Protein AF-A0A931U7H6-F1 (afdb_monomer_lite)

pLDDT: mean 91.8, std 9.64, range [33.53, 98.88]

Secondary structure (DSSP, 8-state):
-HHHHHHHHHHHHHHSSSS-----------EEEEEEEEE----TT--TT--TTHHHHHHHHHHHHHT--EEEEEEHHHHS-HHHHHHHHHHHHH-TTEEEEEE----HHHHHHTT-PPPP-S-TT-HHHHSGGGS-HHHHHHHHHHHHHHHHHHHSS--SEEE-S---HHHHHHHHHHH---EEEEE--BSSGGGEEEESS-SS--BPBBSS-TTSBPSSTTTB-SSEEEEESPB-TTT-SSSSGGGGSBSSHHHHHHTT--HHHHHHHHHHHHS-SS-S-EEEEE---TTS-HHHHHHHHHHHHHHHHHHTTTTTEEE--HHHHHHHHHHH-SSSPPPEEEEEE-TTSSS-SEEEEEE-SSEEEEEEEETTEEEEEEEEE--TT---TTSSS---SSSEEEEPPEEEETTTSTT--EEESS-TTT-EEEEETTEEEEEETTEEEEE-SSEEEEESSPPP----SSEEEEE-SSEEEEEE----TT---HHHHHHHHHHHHHHHHHHHHHTGGGHHHHHHHHHHHHHHTHHHHTTTEEETTEEEE-GGGGTHHHHHHHHHHHHHH-TT--B-TTSTT-B--S---HHHHHHHHHHHHH---HHHIIIIIHHHHHHHHHHHHHHHHHHHTT--HHHHHHHHHHHHH---THHHHHHHTT--SS--TTTTS---GGGGGGSHHHHHHHHHHHHHHHHHHTS-S---HHHHHHHHHHHHHHHHH-HHHHHHHHHHHHHTT-HHHHHHHHHHHHHHHGGG--SS--SEEE-TTHHHHHHHH-TTTT--HHHHHHHHHHHHTT-HHHHHHHHHHHHHHHHHHHHGGGHHHHHHHHH-----HHHHHHHHHHHHHHHHHHHEEESS-THHHHHHHHHHHHHHHHHHHHHHHHHHTT---HHHHHHHHHHHHHHH-HHHHHHHHHHSSSS-SEEE-HHHHHHHHHHHTSPP-EEE-----TTS---PPSSEEGGGTS---HHHHHH-PPBSS--HHHHHHHT---HHHHHHHHHHHH---HHHHHHHHHHTTEEEEEE-SS---SS-GGGGTEEEEEE-SS-EEEEE---

Structure (mmCIF, N/CA/C/O backbone):
data_AF-A0A931U7H6-F1
#
_entry.id   AF-A0A931U7H6-F1
#
loop_
_atom_site.group_PDB
_atom_site.id
_atom_site.type_symbol
_atom_site.label_atom_id
_atom_site.label_alt_id
_atom_site.label_comp_id
_atom_site.label_asym_id
_atom_site.label_entity_id
_atom_site.label_seq_id
_atom_site.pdbx_PDB_ins_code
_atom_site.Cartn_x
_atom_site.Cartn_y
_atom_site.Cartn_z
_atom_site.occupancy
_atom_site.B_iso_or_equiv
_atom_site.auth_seq_id
_atom_site.auth_comp_id
_atom_site.auth_asym_id
_atom_site.auth_atom_id
_atom_site.pdbx_PDB_model_num
ATOM 1 N N . MET A 1 1 ? -3.897 58.104 -13.634 1.00 51.47 1 MET A N 1
ATOM 2 C CA . MET A 1 1 ? -2.790 57.119 -13.614 1.00 51.47 1 MET A CA 1
ATOM 3 C C . MET A 1 1 ? -3.254 55.700 -13.959 1.00 51.47 1 MET A C 1
ATOM 5 O O . MET A 1 1 ? -2.719 55.130 -14.896 1.00 51.47 1 MET A O 1
ATOM 9 N N . PHE A 1 2 ? -4.307 55.169 -13.324 1.00 49.12 2 PHE A N 1
ATOM 10 C CA . PHE A 1 2 ? -4.796 53.790 -13.536 1.00 49.12 2 PHE A CA 1
ATOM 11 C C . PHE A 1 2 ? -5.272 53.466 -14.975 1.00 49.12 2 PHE A C 1
ATOM 13 O O . PHE A 1 2 ? -4.928 52.425 -15.520 1.00 49.12 2 PHE A O 1
ATOM 20 N N . LYS A 1 3 ? -5.966 54.396 -15.657 1.00 52.84 3 LYS A N 1
ATOM 21 C CA . LYS A 1 3 ? -6.370 54.228 -17.075 1.00 52.84 3 LYS A CA 1
ATOM 22 C C . LYS A 1 3 ? -5.196 54.207 -18.067 1.00 52.84 3 LYS A C 1
ATOM 24 O O . LYS A 1 3 ? -5.292 53.548 -19.093 1.00 52.84 3 LYS A O 1
ATOM 29 N N . ARG A 1 4 ? -4.086 54.897 -17.766 1.00 54.97 4 ARG A N 1
ATOM 30 C CA . ARG A 1 4 ? -2.872 54.866 -18.607 1.00 54.97 4 ARG A CA 1
ATOM 31 C C . ARG A 1 4 ? -2.062 53.585 -18.386 1.00 54.97 4 ARG A C 1
ATOM 33 O O . ARG A 1 4 ? -1.479 53.093 -19.338 1.00 54.97 4 ARG A O 1
ATOM 40 N N . LEU A 1 5 ? -2.105 53.012 -17.179 1.00 55.28 5 LEU A N 1
ATOM 41 C CA . LEU A 1 5 ? -1.492 51.716 -16.876 1.00 55.28 5 LEU A CA 1
ATOM 42 C C . LEU A 1 5 ? -2.218 50.562 -17.593 1.00 55.28 5 LEU A C 1
ATOM 44 O O . LEU A 1 5 ? -1.568 49.689 -18.152 1.00 55.28 5 LEU A O 1
ATOM 48 N N . LEU A 1 6 ? -3.555 50.604 -17.649 1.00 59.72 6 LEU A N 1
ATOM 49 C CA . LEU A 1 6 ? -4.374 49.611 -18.359 1.00 59.72 6 LEU A CA 1
ATOM 50 C C . LEU A 1 6 ? -4.209 49.673 -19.883 1.00 59.72 6 LEU A C 1
ATOM 52 O O . LEU A 1 6 ? -4.122 48.627 -20.510 1.00 59.72 6 LEU A O 1
ATOM 56 N N . LEU A 1 7 ? -4.099 50.868 -20.477 1.00 57.50 7 LEU A N 1
ATOM 57 C CA . LEU A 1 7 ? -3.801 50.999 -21.910 1.00 57.50 7 LEU A CA 1
ATOM 58 C C . LEU A 1 7 ? -2.369 50.569 -22.256 1.00 57.50 7 LEU A C 1
ATOM 60 O O . LEU A 1 7 ? -2.170 49.989 -23.315 1.00 57.50 7 LEU A O 1
ATOM 64 N N . PHE A 1 8 ? -1.394 50.799 -21.370 1.00 61.59 8 PHE A N 1
ATOM 65 C CA . PHE A 1 8 ? -0.010 50.353 -21.569 1.00 61.59 8 PHE A CA 1
ATOM 66 C C . PHE A 1 8 ? 0.125 48.828 -21.420 1.00 61.59 8 PHE A C 1
ATOM 68 O O . PHE A 1 8 ? 0.807 48.196 -22.218 1.00 61.59 8 PHE A O 1
ATOM 75 N N . LEU A 1 9 ? -0.599 48.217 -20.474 1.00 56.25 9 LEU A N 1
ATOM 76 C CA . LEU A 1 9 ? -0.708 46.758 -20.342 1.00 56.25 9 LEU A CA 1
ATOM 77 C C . LEU A 1 9 ? -1.460 46.125 -21.516 1.00 56.25 9 LEU A C 1
ATOM 79 O O . LEU A 1 9 ? -1.026 45.092 -22.006 1.00 56.25 9 LEU A O 1
ATOM 83 N N . PHE A 1 10 ? -2.531 46.751 -22.014 1.00 65.19 10 PHE A N 1
ATOM 84 C CA . PHE A 1 10 ? -3.260 46.271 -23.193 1.00 65.19 10 PHE A CA 1
ATOM 85 C C . PHE A 1 10 ? -2.409 46.373 -24.467 1.00 65.19 10 PHE A C 1
ATOM 87 O O . PHE A 1 10 ? -2.451 45.462 -25.290 1.00 65.19 10 PHE A O 1
ATOM 94 N N . PHE A 1 11 ? -1.583 47.423 -24.597 1.00 53.25 11 PHE A N 1
ATOM 95 C CA . PHE A 1 11 ? -0.620 47.553 -25.694 1.00 53.25 11 PHE A CA 1
ATOM 96 C C . PHE A 1 11 ? 0.529 46.555 -25.579 1.00 53.25 11 PHE A C 1
ATOM 98 O O . PHE A 1 11 ? 0.887 45.993 -26.599 1.00 53.25 11 PHE A O 1
ATOM 105 N N . ILE A 1 12 ? 1.057 46.276 -24.378 1.00 52.62 12 ILE A N 1
ATOM 106 C CA . ILE A 1 12 ? 2.076 45.232 -24.167 1.00 52.62 12 ILE A CA 1
ATOM 107 C C . ILE A 1 12 ? 1.496 43.840 -24.439 1.00 52.62 12 ILE A C 1
ATOM 109 O O . ILE A 1 12 ? 2.173 43.026 -25.054 1.00 52.62 12 ILE A O 1
ATOM 113 N N . LEU A 1 13 ? 0.242 43.570 -24.057 1.00 46.41 13 LEU A N 1
ATOM 114 C CA . LEU A 1 13 ? -0.454 42.310 -24.354 1.00 46.41 13 LEU A CA 1
ATOM 115 C C . LEU A 1 13 ? -0.817 42.158 -25.839 1.00 46.41 13 LEU A C 1
ATOM 117 O O . LEU A 1 13 ? -0.810 41.042 -26.335 1.00 46.41 13 LEU A O 1
ATOM 121 N N . HIS A 1 14 ? -1.093 43.243 -26.570 1.00 43.72 14 HIS A N 1
ATOM 122 C CA . HIS A 1 14 ? -1.340 43.174 -28.019 1.00 43.72 14 HIS A CA 1
ATOM 123 C C . HIS A 1 14 ? -0.051 43.198 -28.855 1.00 43.72 14 HIS A C 1
ATOM 125 O O . HIS A 1 14 ? -0.003 42.556 -29.900 1.00 43.72 14 HIS A O 1
ATOM 131 N N . SER A 1 15 ? 1.015 43.873 -28.410 1.00 38.84 15 SER A N 1
ATOM 132 C CA . SER A 1 15 ? 2.304 43.890 -29.116 1.00 38.84 15 SER A CA 1
ATOM 133 C C . SER A 1 15 ? 3.151 42.642 -28.856 1.00 38.84 15 SER A C 1
ATOM 135 O O . SER A 1 15 ? 3.962 42.286 -29.707 1.00 38.84 15 SER A O 1
ATOM 137 N N . SER A 1 16 ? 2.909 41.913 -27.759 1.00 38.62 16 SER A N 1
ATOM 138 C CA . SER A 1 16 ? 3.477 40.571 -27.544 1.00 38.62 16 SER A CA 1
ATOM 139 C C . SER A 1 16 ? 2.749 39.457 -28.311 1.00 38.62 16 SER A C 1
ATOM 141 O O . SER A 1 16 ? 3.293 38.364 -28.428 1.00 38.62 16 SER A O 1
ATOM 143 N N . PHE A 1 17 ? 1.583 39.734 -28.911 1.00 39.56 17 PHE A N 1
ATOM 144 C CA . PHE A 1 17 ? 0.862 38.783 -29.770 1.00 39.56 17 PHE A CA 1
ATOM 145 C C . PHE A 1 17 ? 1.221 38.881 -31.266 1.00 39.56 17 PHE A C 1
ATOM 147 O O . PHE A 1 17 ? 0.876 37.980 -32.024 1.00 39.56 17 PHE A O 1
ATOM 154 N N . PHE A 1 18 ? 1.934 39.929 -31.707 1.00 38.78 18 PHE A N 1
ATOM 155 C CA . PHE A 1 18 ? 2.230 40.168 -33.133 1.00 38.78 18 PHE A CA 1
ATOM 156 C C . PHE A 1 18 ? 3.717 40.081 -33.526 1.00 38.78 18 PHE A C 1
ATOM 158 O O . PHE A 1 18 ? 4.060 40.367 -34.670 1.00 38.78 18 PHE A O 1
ATOM 165 N N . ILE A 1 19 ? 4.604 39.632 -32.629 1.00 41.12 19 ILE A N 1
ATOM 166 C CA . ILE A 1 19 ? 6.026 39.381 -32.941 1.00 41.12 19 ILE A CA 1
ATOM 167 C C . ILE A 1 19 ? 6.432 37.977 -32.476 1.00 41.12 19 ILE A C 1
ATOM 169 O O . ILE A 1 19 ? 7.367 37.820 -31.710 1.00 41.12 19 ILE A O 1
ATOM 173 N N . LEU A 1 20 ? 5.708 36.946 -32.912 1.00 38.34 20 LEU A N 1
ATOM 174 C CA . LEU A 1 20 ? 6.174 35.551 -32.907 1.00 38.34 20 LEU A CA 1
ATOM 175 C C . LEU A 1 20 ? 5.520 34.782 -34.070 1.00 38.34 20 LEU A C 1
ATOM 177 O O . LEU A 1 20 ? 5.088 33.644 -33.931 1.00 38.34 20 LEU A O 1
ATOM 181 N N . ALA A 1 21 ? 5.460 35.388 -35.257 1.00 35.50 21 ALA A N 1
ATOM 182 C CA . ALA A 1 21 ? 5.492 34.579 -36.470 1.00 35.50 21 ALA A CA 1
ATOM 183 C C . ALA A 1 21 ? 6.952 34.149 -36.659 1.00 35.50 21 ALA A C 1
ATOM 185 O O . ALA A 1 21 ? 7.700 34.758 -37.424 1.00 35.50 21 ALA A O 1
ATOM 186 N N . SER A 1 22 ? 7.388 33.156 -35.879 1.00 34.28 22 SER A N 1
ATOM 187 C CA . SER A 1 22 ? 8.619 32.438 -36.190 1.00 34.28 22 SER A CA 1
ATOM 188 C C . SER A 1 22 ? 8.468 31.934 -37.625 1.00 34.28 22 SER A C 1
ATOM 190 O O . SER A 1 22 ? 7.438 31.323 -37.929 1.00 34.28 22 SER A O 1
ATOM 192 N N . PRO A 1 23 ? 9.430 32.183 -38.530 1.00 33.62 23 PRO A N 1
ATOM 193 C CA . PRO A 1 23 ? 9.422 31.503 -39.814 1.00 33.62 23 PRO A CA 1
ATOM 194 C C . PRO A 1 23 ? 9.347 30.014 -39.494 1.00 33.62 23 PRO A C 1
ATOM 196 O O . PRO A 1 23 ? 10.076 29.571 -38.601 1.00 33.62 23 PRO A O 1
ATOM 199 N N . ALA A 1 24 ? 8.460 29.273 -40.155 1.00 33.53 24 ALA A N 1
ATOM 200 C CA . ALA A 1 24 ? 8.420 27.822 -40.070 1.00 33.53 24 ALA A CA 1
ATOM 201 C C . ALA A 1 24 ? 9.780 27.284 -40.541 1.00 33.53 24 ALA A C 1
ATOM 203 O O . ALA A 1 24 ? 9.992 27.016 -41.720 1.00 33.53 24 ALA A O 1
ATOM 204 N N . HIS A 1 25 ? 10.741 27.219 -39.623 1.00 37.56 25 HIS A N 1
ATOM 205 C CA . HIS A 1 25 ? 11.957 26.461 -39.806 1.00 37.56 25 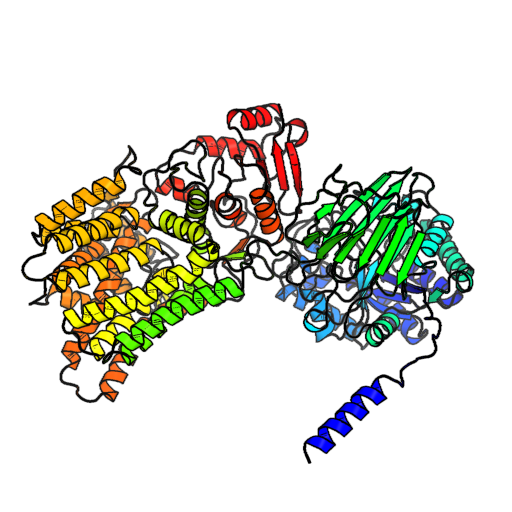HIS A CA 1
ATOM 206 C C . HIS A 1 25 ? 11.477 25.021 -39.765 1.00 37.56 25 HIS A C 1
ATOM 208 O O . HIS A 1 25 ? 10.837 24.619 -38.791 1.00 37.56 25 HIS A O 1
ATOM 214 N N . ALA A 1 26 ? 11.701 24.280 -40.848 1.00 47.50 26 ALA A N 1
ATOM 215 C CA . ALA A 1 26 ? 11.478 22.847 -40.847 1.00 47.50 26 ALA A CA 1
ATOM 216 C C . ALA A 1 26 ? 12.166 22.282 -39.597 1.00 47.50 26 ALA A C 1
ATOM 218 O O . ALA A 1 26 ? 13.376 22.455 -39.436 1.00 47.50 26 ALA A O 1
ATOM 219 N N . ILE A 1 27 ? 11.384 21.713 -38.674 1.00 60.66 27 ILE A N 1
ATOM 220 C CA . ILE A 1 27 ? 11.934 21.064 -37.486 1.00 60.66 27 ILE A CA 1
ATOM 221 C C . ILE A 1 27 ? 12.787 19.923 -38.014 1.00 60.66 27 ILE A C 1
ATOM 223 O O . ILE A 1 27 ? 12.283 18.999 -38.651 1.00 60.66 27 ILE A O 1
ATOM 227 N N . GLU A 1 28 ? 14.092 20.030 -37.808 1.00 72.75 28 GLU A N 1
ATOM 228 C CA . GLU A 1 28 ? 14.992 18.935 -38.097 1.00 72.75 28 GLU A CA 1
ATOM 229 C C . GLU A 1 28 ? 14.652 17.789 -37.141 1.00 72.75 28 GLU A C 1
ATOM 231 O O . GLU A 1 28 ? 14.623 17.991 -35.928 1.00 72.75 28 GLU A O 1
ATOM 236 N N . ARG A 1 29 ? 14.356 16.607 -37.691 1.00 84.94 29 ARG A N 1
ATOM 237 C CA . ARG A 1 29 ? 13.962 15.407 -36.940 1.00 84.94 29 ARG A CA 1
ATOM 238 C C . ARG A 1 29 ? 15.120 14.416 -36.935 1.00 84.94 29 ARG A C 1
ATOM 240 O O . ARG A 1 29 ? 15.244 13.623 -37.868 1.00 84.94 29 ARG A O 1
ATOM 247 N N . PRO A 1 30 ? 16.049 14.526 -35.973 1.00 89.94 30 PRO A N 1
ATOM 248 C CA . PRO A 1 30 ? 17.209 13.656 -35.926 1.00 89.94 30 PRO A CA 1
ATOM 249 C C . PRO A 1 30 ? 16.846 12.255 -35.435 1.00 89.94 30 PRO A C 1
ATOM 251 O O . PRO A 1 30 ? 16.012 12.077 -34.544 1.00 89.94 30 PRO A O 1
ATOM 254 N N . HIS A 1 31 ? 17.577 11.271 -35.947 1.00 93.31 31 HIS A N 1
ATOM 255 C CA . HIS A 1 31 ? 17.534 9.903 -35.449 1.00 93.31 31 HIS A CA 1
ATOM 256 C C . HIS A 1 31 ? 18.844 9.592 -34.741 1.00 93.31 31 HIS A C 1
ATOM 258 O O . HIS A 1 31 ? 19.871 9.345 -35.371 1.00 93.31 31 HIS A O 1
ATOM 264 N N . PHE A 1 32 ? 18.829 9.673 -33.414 1.00 96.06 32 PHE A N 1
ATOM 265 C CA . PHE A 1 32 ? 20.020 9.481 -32.604 1.00 96.06 32 PHE A CA 1
ATOM 266 C C . PHE A 1 32 ? 20.369 8.001 -32.483 1.00 96.06 32 PHE A C 1
ATOM 268 O O . PHE A 1 32 ? 19.518 7.174 -32.167 1.00 96.06 32 PHE A O 1
ATOM 275 N N . ILE A 1 33 ? 21.639 7.672 -32.688 1.00 96.62 33 ILE A N 1
ATOM 276 C CA . ILE A 1 33 ? 22.174 6.330 -32.476 1.00 96.62 33 ILE A CA 1
ATOM 277 C C . ILE A 1 33 ? 23.213 6.415 -31.368 1.00 96.62 33 ILE A C 1
ATOM 279 O O . ILE A 1 33 ? 24.198 7.145 -31.499 1.00 96.62 33 ILE A O 1
ATOM 283 N N . SER A 1 34 ? 22.995 5.667 -30.294 1.00 95.69 34 SER A N 1
ATOM 284 C CA . SER A 1 34 ? 23.954 5.540 -29.198 1.00 95.69 34 SER A CA 1
ATOM 285 C C . SER A 1 34 ? 24.464 4.113 -29.136 1.00 95.69 34 SER A C 1
ATOM 287 O O . SER A 1 34 ? 23.735 3.166 -29.428 1.00 95.69 34 SER A O 1
ATOM 289 N N . PHE A 1 35 ? 25.731 3.958 -28.773 1.00 96.75 35 PHE A N 1
ATOM 290 C CA . PHE A 1 35 ? 26.335 2.646 -28.608 1.00 96.75 35 PHE A CA 1
ATOM 291 C C . PHE A 1 35 ? 26.597 2.429 -27.133 1.00 96.75 35 PHE A C 1
ATOM 293 O O . PHE A 1 35 ? 27.289 3.225 -26.505 1.00 96.75 35 PHE A O 1
ATOM 300 N N . THR A 1 36 ? 26.054 1.361 -26.574 1.00 96.00 36 THR A N 1
ATOM 301 C CA . THR A 1 36 ? 26.255 1.015 -25.169 1.00 96.00 36 THR A CA 1
ATOM 302 C C . THR A 1 36 ? 26.717 -0.427 -25.104 1.00 96.00 36 THR A C 1
ATOM 304 O O . THR A 1 36 ? 26.158 -1.270 -25.780 1.00 96.00 36 THR A O 1
ATOM 307 N N . ASN A 1 37 ? 27.739 -0.752 -24.323 1.00 97.12 37 ASN A N 1
ATOM 308 C CA . ASN A 1 37 ? 28.170 -2.140 -24.166 1.00 97.12 37 ASN A CA 1
ATOM 309 C C . ASN A 1 37 ? 28.358 -2.448 -22.679 1.00 97.12 37 ASN A C 1
ATOM 311 O O . ASN A 1 37 ? 29.272 -1.895 -22.059 1.00 97.12 37 ASN A O 1
ATOM 315 N N . PRO A 1 38 ? 27.504 -3.303 -22.085 1.00 96.94 38 PRO A N 1
ATOM 316 C CA . PRO A 1 38 ? 27.751 -3.861 -20.764 1.00 96.94 38 PRO A CA 1
ATOM 317 C C . PRO A 1 38 ? 28.999 -4.751 -20.768 1.00 96.94 38 PRO A C 1
ATOM 319 O O . PRO A 1 38 ? 29.140 -5.644 -21.605 1.00 96.94 38 PRO A O 1
ATOM 322 N N . VAL A 1 39 ? 29.898 -4.525 -19.812 1.00 97.00 39 VAL A N 1
ATOM 323 C CA . VAL A 1 39 ? 31.155 -5.267 -19.672 1.00 97.00 39 VAL A CA 1
ATOM 324 C C . VAL A 1 39 ? 31.223 -5.894 -18.285 1.00 97.00 39 VAL A C 1
ATOM 326 O O . VAL A 1 39 ? 31.403 -5.215 -17.271 1.00 97.00 39 VAL A O 1
ATOM 329 N N . ARG A 1 40 ? 31.086 -7.215 -18.235 1.00 94.44 40 ARG A N 1
ATOM 330 C CA . ARG A 1 40 ? 31.289 -8.037 -17.042 1.00 94.44 40 ARG A CA 1
ATOM 331 C C . ARG A 1 40 ? 32.783 -8.308 -16.832 1.00 94.44 40 ARG A C 1
ATOM 333 O O . ARG A 1 40 ? 33.567 -8.319 -17.780 1.00 94.44 40 ARG A O 1
ATOM 340 N N . GLY A 1 41 ? 33.174 -8.471 -15.569 1.00 90.00 41 GLY A N 1
ATOM 341 C CA . GLY A 1 41 ? 34.521 -8.919 -15.200 1.00 90.00 41 GLY A CA 1
ATOM 342 C C . GLY A 1 41 ? 34.638 -10.443 -15.261 1.00 90.00 41 GLY A C 1
ATOM 343 O O . GLY A 1 41 ? 33.733 -11.101 -15.756 1.00 90.00 41 GLY A O 1
ATOM 344 N N . ILE A 1 42 ? 35.711 -10.988 -14.682 1.00 85.06 42 ILE A N 1
ATOM 345 C CA . ILE A 1 42 ? 35.966 -12.438 -14.678 1.00 85.06 42 ILE A CA 1
ATOM 346 C C . ILE A 1 42 ? 34.872 -13.198 -13.908 1.00 85.06 42 ILE A C 1
ATOM 348 O O . ILE A 1 42 ? 34.662 -12.927 -12.715 1.00 85.06 42 ILE A O 1
ATOM 352 N N . GLU A 1 43 ? 34.224 -14.159 -14.573 1.00 75.88 43 GLU A N 1
ATOM 353 C CA . GLU A 1 43 ? 33.195 -15.054 -14.014 1.00 75.88 43 GLU A CA 1
ATOM 354 C C . GLU A 1 43 ? 33.663 -16.517 -13.890 1.00 75.88 43 GLU A C 1
ATOM 356 O O . GLU A 1 43 ? 34.591 -16.965 -14.561 1.00 75.88 43 GLU A O 1
ATOM 361 N N . GLU A 1 44 ? 33.016 -17.292 -13.014 1.00 65.50 44 GLU A N 1
ATOM 362 C CA . GLU A 1 44 ? 33.225 -18.743 -12.961 1.00 65.50 44 GLU A CA 1
ATOM 363 C C . GLU A 1 44 ? 32.565 -19.402 -14.183 1.00 65.50 44 GLU A C 1
ATOM 365 O O . GLU A 1 44 ? 31.359 -19.272 -14.379 1.00 65.50 44 GLU A O 1
ATOM 370 N N . GLY A 1 45 ? 33.348 -20.124 -14.992 1.00 59.28 45 GLY A N 1
ATOM 371 C CA . GLY A 1 45 ? 32.854 -20.792 -16.203 1.00 59.28 45 GLY A CA 1
ATOM 372 C C . GLY A 1 45 ? 33.008 -19.992 -17.501 1.00 59.28 45 GLY A C 1
ATOM 373 O O . GLY A 1 45 ? 32.314 -20.300 -18.468 1.00 59.28 45 GLY A O 1
ATOM 374 N N . GLU A 1 46 ? 33.899 -18.992 -17.543 1.00 63.72 46 GLU A N 1
ATOM 375 C CA . GLU A 1 46 ? 34.286 -18.331 -18.797 1.00 63.72 46 GLU A CA 1
ATOM 376 C C . GLU A 1 46 ? 34.728 -19.342 -19.866 1.00 63.72 46 GLU A C 1
ATOM 378 O O . GLU A 1 46 ? 35.337 -20.376 -19.570 1.00 63.72 46 GLU A O 1
ATOM 383 N N . SER A 1 47 ? 34.410 -19.028 -21.125 1.00 64.25 47 SER A N 1
ATOM 384 C CA . SER A 1 47 ? 34.867 -19.819 -22.265 1.00 64.25 47 SER A CA 1
ATOM 385 C C . SER A 1 47 ? 36.398 -19.885 -22.256 1.00 64.25 47 SER A C 1
ATOM 387 O O . SER A 1 47 ? 37.035 -18.833 -22.218 1.00 64.25 47 SER A O 1
ATOM 389 N N . PRO A 1 48 ? 37.018 -21.074 -22.350 1.00 67.56 48 PRO A N 1
ATOM 390 C CA . PRO A 1 48 ? 38.474 -21.178 -22.421 1.00 67.56 48 PRO A CA 1
ATOM 391 C C . PRO A 1 48 ? 39.055 -20.493 -23.671 1.00 67.56 48 PRO A C 1
ATOM 393 O O . PRO A 1 48 ? 40.246 -20.194 -23.702 1.00 67.56 48 PRO A O 1
ATOM 396 N N . ASP A 1 49 ? 38.217 -20.233 -24.681 1.00 77.62 49 ASP A N 1
ATOM 397 C CA . ASP A 1 49 ? 38.623 -19.726 -25.992 1.00 77.62 49 ASP A CA 1
ATOM 398 C C . ASP A 1 49 ? 38.571 -18.191 -26.120 1.00 77.62 49 ASP A C 1
ATOM 400 O O . ASP A 1 49 ? 39.000 -17.663 -27.146 1.00 77.62 49 ASP A O 1
ATOM 404 N N . GLN A 1 50 ? 38.030 -17.465 -25.129 1.00 87.31 50 GLN A N 1
ATOM 405 C CA . GLN A 1 50 ? 38.001 -15.994 -25.134 1.00 87.31 50 GLN A CA 1
ATOM 406 C C . GLN A 1 50 ? 38.029 -15.400 -23.720 1.00 87.31 50 GLN A C 1
ATOM 408 O O . GLN A 1 50 ? 37.362 -15.891 -22.813 1.00 87.31 50 GLN A O 1
ATOM 413 N N . GLY A 1 51 ? 38.758 -14.302 -23.544 1.00 89.50 51 GLY A N 1
ATOM 414 C CA . GLY A 1 51 ? 38.754 -13.496 -22.329 1.00 89.50 51 GLY A CA 1
ATOM 415 C C . GLY A 1 51 ? 37.692 -12.385 -22.343 1.00 89.50 51 GLY A C 1
ATOM 416 O O . GLY A 1 51 ? 37.176 -12.009 -23.400 1.00 89.50 51 GLY A O 1
ATOM 417 N N . PRO A 1 52 ? 37.412 -11.759 -21.183 1.00 91.00 52 PRO A N 1
ATOM 418 C CA . PRO A 1 52 ? 36.372 -10.732 -21.040 1.00 91.00 52 PRO A CA 1
ATOM 419 C C . PRO A 1 52 ? 36.642 -9.433 -21.823 1.00 91.00 52 PRO A C 1
ATOM 421 O O . PRO A 1 52 ? 35.738 -8.604 -21.944 1.00 91.00 52 PRO A O 1
ATOM 424 N N . LEU A 1 53 ? 37.862 -9.234 -22.344 1.00 94.62 53 LEU A N 1
ATOM 425 C CA . LEU A 1 53 ? 38.245 -8.073 -23.157 1.00 94.62 53 LEU A CA 1
ATOM 426 C C . LEU A 1 53 ? 38.214 -8.324 -24.669 1.00 94.62 53 LEU A C 1
ATOM 428 O O . LEU A 1 53 ? 38.214 -7.345 -25.408 1.00 94.62 53 LEU A O 1
ATOM 432 N N . ASP A 1 54 ? 38.147 -9.570 -25.145 1.00 94.75 54 ASP A N 1
ATOM 433 C CA . ASP A 1 54 ? 38.298 -9.860 -26.580 1.00 94.75 54 ASP A CA 1
ATOM 434 C C . ASP A 1 54 ? 37.159 -9.250 -27.411 1.00 94.75 54 ASP A C 1
ATOM 436 O O . ASP A 1 54 ? 37.397 -8.583 -28.423 1.00 94.75 54 ASP A O 1
ATOM 440 N N . LEU A 1 55 ? 35.909 -9.416 -26.957 1.00 95.31 55 LEU A N 1
ATOM 441 C CA . LEU A 1 55 ? 34.751 -8.806 -27.613 1.00 95.31 55 LEU A CA 1
ATOM 442 C C . LEU A 1 55 ? 34.762 -7.265 -27.497 1.00 95.31 55 LEU A C 1
ATOM 444 O O . LEU A 1 55 ? 34.652 -6.619 -28.544 1.00 95.31 55 LEU A O 1
ATOM 448 N N . PRO A 1 56 ? 34.975 -6.653 -26.308 1.00 97.12 56 PRO A N 1
ATOM 449 C CA . PRO A 1 56 ? 35.137 -5.203 -26.195 1.00 97.12 56 PRO A CA 1
ATOM 450 C C . PRO A 1 56 ? 36.249 -4.617 -27.070 1.00 97.12 56 PRO A C 1
ATOM 452 O O . PRO A 1 56 ? 36.044 -3.585 -27.702 1.00 97.12 56 PRO A O 1
ATOM 455 N N . GLN A 1 57 ? 37.408 -5.274 -27.167 1.00 97.38 57 GLN A N 1
ATOM 456 C CA . GLN A 1 57 ? 38.510 -4.823 -28.022 1.00 97.38 57 GLN A CA 1
ATOM 457 C C . GLN A 1 57 ? 38.119 -4.824 -29.499 1.00 97.38 57 GLN A C 1
ATOM 459 O O . GLN A 1 57 ? 38.425 -3.873 -30.220 1.00 97.38 57 GLN A O 1
ATOM 464 N N . TYR A 1 58 ? 37.404 -5.858 -29.948 1.00 97.44 58 TYR A N 1
ATOM 465 C CA . TYR A 1 58 ? 36.904 -5.929 -31.318 1.00 97.44 58 TYR A CA 1
ATOM 466 C C . TYR A 1 58 ? 35.832 -4.867 -31.608 1.00 97.44 58 TYR A C 1
ATOM 468 O O . TYR A 1 58 ? 35.879 -4.194 -32.639 1.00 97.44 58 TYR A O 1
ATOM 476 N N . GLN A 1 59 ? 34.887 -4.679 -30.686 1.00 97.25 59 GLN A N 1
ATOM 477 C CA . GLN A 1 59 ? 33.860 -3.639 -30.780 1.00 97.25 59 GLN A CA 1
ATOM 478 C C . GLN A 1 59 ? 34.477 -2.232 -30.787 1.00 97.25 59 GLN A C 1
ATOM 480 O O . GLN A 1 59 ? 34.051 -1.398 -31.585 1.00 97.25 59 GLN A O 1
ATOM 485 N N . TYR A 1 60 ? 35.500 -1.979 -29.961 1.00 97.75 60 TYR A N 1
ATOM 486 C CA . TYR A 1 60 ? 36.269 -0.731 -29.963 1.00 97.75 60 TYR A CA 1
ATOM 487 C C . TYR A 1 60 ? 36.972 -0.517 -31.303 1.00 97.75 60 TYR A C 1
ATOM 489 O O . TYR A 1 60 ? 36.818 0.545 -31.895 1.00 97.75 60 TYR A O 1
ATOM 497 N N . GLN A 1 61 ? 37.662 -1.533 -31.837 1.00 97.06 61 GLN A N 1
ATOM 498 C CA . GLN A 1 61 ? 38.308 -1.442 -33.148 1.00 97.06 61 GLN A CA 1
ATOM 499 C C . GLN A 1 61 ? 37.310 -1.008 -34.234 1.00 97.06 61 GLN A C 1
ATOM 501 O O . GLN A 1 61 ? 37.558 -0.037 -34.950 1.00 97.06 61 GLN A O 1
ATOM 506 N N . LEU A 1 62 ? 36.166 -1.694 -34.336 1.00 96.88 62 LEU A N 1
ATOM 507 C CA . LEU A 1 62 ? 35.128 -1.350 -35.310 1.00 96.88 62 LEU A CA 1
ATOM 508 C C . LEU A 1 62 ? 34.546 0.045 -35.061 1.00 96.88 62 LEU A C 1
ATOM 510 O O . LEU A 1 62 ? 34.302 0.786 -36.014 1.00 96.88 62 LEU A O 1
ATOM 514 N N . ALA A 1 63 ? 34.316 0.420 -33.803 1.00 96.38 63 ALA A N 1
ATOM 515 C CA . ALA A 1 63 ? 33.802 1.738 -33.455 1.00 96.38 63 ALA A CA 1
ATOM 516 C C . ALA A 1 63 ? 34.784 2.851 -33.837 1.00 96.38 63 ALA A C 1
ATOM 518 O O . ALA A 1 63 ? 34.354 3.834 -34.432 1.00 96.38 63 ALA A O 1
ATOM 519 N N . SER A 1 64 ? 36.085 2.689 -33.584 1.00 94.69 64 SER A N 1
ATOM 520 C CA . SER A 1 64 ? 37.116 3.661 -33.960 1.00 94.69 64 SER A CA 1
ATOM 521 C C . SER A 1 64 ? 37.272 3.777 -35.478 1.00 94.69 64 SER A C 1
ATOM 523 O O . SER A 1 64 ? 37.314 4.893 -35.994 1.00 94.69 64 SER A O 1
ATOM 525 N N . GLU A 1 65 ? 37.284 2.654 -36.210 1.00 94.81 65 GLU A N 1
ATOM 526 C CA . GLU A 1 65 ? 37.295 2.641 -37.685 1.00 94.81 65 GLU A CA 1
ATOM 527 C C . GLU A 1 65 ? 36.108 3.427 -38.254 1.00 94.81 65 GLU A C 1
ATOM 529 O O . GLU A 1 65 ? 36.252 4.205 -39.200 1.00 94.81 65 GLU A O 1
ATOM 534 N N . ASN A 1 66 ? 34.939 3.262 -37.633 1.00 94.44 66 ASN A N 1
ATOM 535 C CA . ASN A 1 66 ? 33.729 3.952 -38.032 1.00 94.44 66 ASN A CA 1
ATOM 536 C C . ASN A 1 66 ? 33.575 5.327 -37.380 1.00 94.44 66 ASN A C 1
ATOM 538 O O . ASN A 1 66 ? 32.702 6.038 -37.828 1.00 94.44 66 ASN A O 1
ATOM 542 N N . LYS A 1 67 ? 34.356 5.760 -36.383 1.00 93.06 67 LYS A N 1
ATOM 543 C CA . LYS A 1 67 ? 34.117 6.983 -35.573 1.00 93.06 67 LYS A CA 1
ATOM 544 C C . LYS A 1 67 ? 32.764 7.005 -34.842 1.00 93.06 67 LYS A C 1
ATOM 546 O O . LYS A 1 67 ? 32.052 8.011 -34.870 1.00 93.06 67 LYS A O 1
ATOM 551 N N . PHE A 1 68 ? 32.364 5.886 -34.253 1.00 96.25 68 PHE A N 1
ATOM 552 C CA . PHE A 1 68 ? 31.163 5.807 -33.422 1.00 96.25 68 PHE A CA 1
ATOM 553 C C . PHE A 1 68 ? 31.475 6.137 -31.956 1.00 96.25 68 PHE A C 1
ATOM 555 O O . PHE A 1 68 ? 32.435 5.585 -31.418 1.00 96.25 68 PHE A O 1
ATOM 562 N N . PRO A 1 69 ? 30.676 6.996 -31.293 1.00 96.38 69 PRO A N 1
ATOM 563 C CA . PRO A 1 69 ? 30.796 7.219 -29.862 1.00 96.38 69 PRO A CA 1
ATOM 564 C C . PRO A 1 69 ? 30.222 6.027 -29.091 1.00 96.38 69 PRO A C 1
ATOM 566 O O . PRO A 1 69 ? 29.092 5.621 -29.359 1.00 96.38 69 PRO A O 1
ATOM 569 N N . VAL A 1 70 ? 30.979 5.475 -28.142 1.00 97.31 70 VAL A N 1
ATOM 570 C CA . VAL A 1 70 ? 30.592 4.269 -27.390 1.00 97.31 70 VAL A CA 1
ATOM 571 C C . VAL A 1 70 ? 30.655 4.511 -25.889 1.00 97.31 70 VAL A C 1
ATOM 573 O O . VAL A 1 70 ? 31.647 5.018 -25.367 1.00 97.31 70 VAL A O 1
ATOM 576 N N . ASP A 1 71 ? 29.601 4.094 -25.195 1.00 97.31 71 ASP A N 1
ATOM 577 C CA . ASP A 1 71 ? 29.503 4.043 -23.743 1.00 97.31 71 ASP A CA 1
ATOM 578 C C . ASP A 1 71 ? 29.791 2.613 -23.243 1.00 97.31 71 ASP A C 1
ATOM 580 O O . ASP A 1 71 ? 29.033 1.673 -23.490 1.00 97.31 71 ASP A O 1
ATOM 584 N N . TRP A 1 72 ? 30.885 2.435 -22.507 1.00 98.19 72 TRP A N 1
ATOM 585 C CA . TRP A 1 72 ? 31.289 1.164 -21.903 1.00 98.19 72 TRP A CA 1
ATOM 586 C C . TRP A 1 72 ? 30.796 1.088 -20.460 1.00 98.19 72 TRP A C 1
ATOM 588 O O . TRP A 1 72 ? 31.342 1.754 -19.581 1.00 98.19 72 TRP A O 1
ATOM 598 N N . LEU A 1 73 ? 29.758 0.290 -20.198 1.00 98.38 73 LEU A N 1
ATOM 599 C CA . LEU A 1 73 ? 29.171 0.158 -18.862 1.00 98.38 73 LEU A CA 1
ATOM 600 C C . LEU A 1 73 ? 29.832 -1.012 -18.131 1.00 98.38 73 LEU A C 1
ATOM 602 O O . LEU A 1 73 ? 29.477 -2.170 -18.333 1.00 98.38 73 LEU A O 1
ATOM 606 N N . LEU A 1 74 ? 30.823 -0.723 -17.294 1.00 98.56 74 LEU A N 1
ATOM 607 C CA . LEU A 1 74 ? 31.620 -1.758 -16.630 1.00 98.56 74 LEU A CA 1
ATOM 608 C C . LEU A 1 74 ? 30.928 -2.213 -15.363 1.00 98.56 74 LEU A C 1
ATOM 610 O O . LEU A 1 74 ? 30.670 -1.349 -14.545 1.00 98.56 74 LEU A O 1
ATOM 614 N N . ARG A 1 75 ? 30.707 -3.511 -15.128 1.00 97.62 75 ARG A N 1
ATOM 615 C CA . ARG A 1 75 ? 30.213 -4.035 -13.837 1.00 97.62 75 ARG A CA 1
ATOM 616 C C . ARG A 1 75 ? 31.229 -3.805 -12.713 1.00 97.62 75 ARG A C 1
ATOM 618 O O . ARG A 1 75 ? 32.424 -3.700 -12.975 1.00 97.62 75 ARG A O 1
ATOM 625 N N . TYR A 1 76 ? 30.786 -3.819 -11.453 1.00 97.69 76 TYR A N 1
ATOM 626 C CA . TYR A 1 76 ? 31.656 -3.743 -10.267 1.00 97.69 76 TYR A CA 1
ATOM 627 C C . TYR A 1 76 ? 32.940 -4.588 -10.380 1.00 97.69 76 TYR A C 1
ATOM 629 O O . TYR A 1 76 ? 34.038 -4.082 -10.167 1.00 97.69 76 TYR A O 1
ATOM 637 N N . ASP A 1 77 ? 32.830 -5.857 -10.786 1.00 95.00 77 ASP A N 1
ATOM 638 C CA . ASP A 1 77 ? 33.991 -6.753 -10.897 1.00 95.00 77 ASP A CA 1
ATOM 639 C C . ASP A 1 77 ? 34.946 -6.394 -12.043 1.00 95.00 77 ASP A C 1
ATOM 641 O O . ASP A 1 77 ? 36.137 -6.685 -11.953 1.00 95.00 77 ASP A O 1
ATOM 645 N N . ALA A 1 78 ? 34.438 -5.769 -13.110 1.00 96.81 78 ALA A N 1
ATOM 646 C CA . ALA A 1 78 ? 35.253 -5.251 -14.206 1.00 96.81 78 ALA A CA 1
ATOM 647 C C . ALA A 1 78 ? 36.038 -4.010 -13.762 1.00 96.81 78 ALA A C 1
ATOM 649 O O . ALA A 1 78 ? 37.218 -3.888 -14.077 1.00 96.81 78 ALA A O 1
ATOM 650 N N . VAL A 1 79 ? 35.417 -3.130 -12.969 1.00 98.00 79 VAL A N 1
ATOM 651 C CA . VAL A 1 79 ? 36.101 -1.981 -12.355 1.00 98.00 79 VAL A CA 1
ATOM 652 C C . VAL A 1 79 ? 37.167 -2.449 -11.358 1.00 98.00 79 VAL A C 1
ATOM 654 O O . VAL A 1 79 ? 38.289 -1.952 -11.372 1.00 98.00 79 VAL A O 1
ATOM 657 N N . ASN A 1 80 ? 36.850 -3.455 -10.538 1.00 96.25 80 ASN A N 1
ATOM 658 C CA . ASN A 1 80 ? 37.770 -4.010 -9.542 1.00 96.25 80 ASN A CA 1
ATOM 659 C C . ASN A 1 80 ? 38.940 -4.808 -10.158 1.00 96.25 80 ASN A C 1
ATOM 661 O O . ASN A 1 80 ? 39.908 -5.135 -9.474 1.00 96.25 80 ASN A O 1
ATOM 665 N N . ASN A 1 81 ? 38.859 -5.174 -11.440 1.00 96.62 81 ASN A N 1
ATOM 666 C CA . ASN A 1 81 ? 39.921 -5.895 -12.129 1.00 96.62 81 ASN A CA 1
ATOM 667 C C . ASN A 1 81 ? 40.922 -4.909 -12.745 1.00 96.62 81 ASN A C 1
ATOM 669 O O . ASN A 1 81 ? 40.581 -4.173 -13.667 1.00 96.62 81 ASN A O 1
ATOM 673 N N . ALA A 1 82 ? 42.173 -4.941 -12.279 1.00 95.31 82 ALA A N 1
ATOM 674 C CA . ALA A 1 82 ? 43.212 -3.998 -12.698 1.00 95.31 82 ALA A CA 1
ATOM 675 C C . ALA A 1 82 ? 43.500 -4.005 -14.212 1.00 95.31 82 ALA A C 1
ATOM 677 O O . ALA A 1 82 ? 43.797 -2.957 -14.775 1.00 95.31 82 ALA A O 1
ATOM 678 N N . THR A 1 83 ? 43.410 -5.157 -14.885 1.00 95.75 83 THR A N 1
ATOM 679 C CA . THR A 1 83 ? 43.649 -5.255 -16.334 1.00 95.75 83 THR A CA 1
ATOM 680 C C . THR A 1 83 ? 42.503 -4.630 -17.123 1.00 95.75 83 THR A C 1
ATOM 682 O O . THR A 1 83 ? 42.740 -3.843 -18.039 1.00 95.75 83 THR A O 1
ATOM 685 N N . ILE A 1 84 ? 41.262 -4.950 -16.750 1.00 96.94 84 ILE A N 1
ATOM 686 C CA . ILE A 1 84 ? 40.064 -4.436 -17.420 1.00 96.94 84 ILE A CA 1
ATOM 687 C C . ILE A 1 84 ? 39.934 -2.926 -17.184 1.00 96.94 84 ILE A C 1
ATOM 689 O O . ILE A 1 84 ? 39.791 -2.164 -18.140 1.00 96.94 84 ILE A O 1
ATOM 693 N N . SER A 1 85 ? 40.044 -2.468 -15.935 1.00 96.88 85 SER A N 1
ATOM 694 C CA . SER A 1 85 ? 39.929 -1.044 -15.610 1.00 96.88 85 SER A CA 1
ATOM 695 C C . SER A 1 85 ? 41.050 -0.209 -16.228 1.00 96.88 85 SER A C 1
ATOM 697 O O . SER A 1 85 ? 40.769 0.870 -16.750 1.00 96.88 85 SER A O 1
ATOM 699 N N . ALA A 1 86 ? 42.292 -0.712 -16.270 1.00 97.56 86 ALA A N 1
ATOM 700 C CA . ALA A 1 86 ? 43.389 -0.038 -16.965 1.00 97.56 86 ALA A CA 1
ATOM 701 C C . ALA A 1 86 ? 43.109 0.118 -18.466 1.00 97.56 86 ALA A C 1
ATOM 703 O O . ALA A 1 86 ? 43.305 1.209 -18.997 1.00 97.56 86 ALA A O 1
ATOM 704 N N . TYR A 1 87 ? 42.596 -0.922 -19.135 1.00 97.94 87 TYR A N 1
ATOM 705 C CA . TYR A 1 87 ? 42.229 -0.849 -20.552 1.00 97.94 87 TYR A CA 1
ATOM 706 C C . TYR A 1 87 ? 41.196 0.256 -20.814 1.00 97.94 87 TYR A C 1
ATOM 708 O O . TYR A 1 87 ? 41.438 1.151 -21.626 1.00 97.94 87 TYR A O 1
ATOM 716 N N . PHE A 1 88 ? 40.082 0.260 -20.074 1.00 98.00 88 PHE A N 1
ATOM 717 C CA . PHE A 1 88 ? 39.029 1.265 -20.260 1.00 98.00 88 PHE A CA 1
ATOM 718 C C . PHE A 1 88 ? 39.462 2.680 -19.861 1.00 98.00 88 PHE A C 1
ATOM 720 O O . PHE A 1 88 ? 39.039 3.663 -20.475 1.00 98.00 88 PHE A O 1
ATOM 727 N N . LYS A 1 89 ? 40.349 2.800 -18.868 1.00 96.75 89 LYS A N 1
ATOM 728 C CA . LYS A 1 89 ? 40.963 4.075 -18.487 1.00 96.75 89 LYS A CA 1
ATOM 729 C C . LYS A 1 89 ? 41.860 4.613 -19.597 1.00 96.75 89 LYS A C 1
ATOM 731 O O . LYS A 1 89 ? 41.841 5.812 -19.854 1.00 96.75 89 LYS A O 1
ATOM 736 N N . THR A 1 90 ? 42.613 3.746 -20.272 1.00 96.94 90 THR A N 1
ATOM 737 C CA . THR A 1 90 ? 43.426 4.141 -21.422 1.00 96.94 90 THR A CA 1
ATOM 738 C C . THR A 1 90 ? 42.547 4.597 -22.577 1.00 96.94 90 THR A C 1
ATOM 740 O O . THR A 1 90 ? 42.728 5.726 -23.021 1.00 96.94 90 THR A O 1
ATOM 743 N N . ILE A 1 91 ? 41.571 3.793 -23.025 1.00 95.94 91 ILE A N 1
ATOM 744 C CA . ILE A 1 91 ? 40.787 4.161 -24.218 1.00 95.94 91 ILE A CA 1
ATOM 745 C C . ILE A 1 91 ? 39.998 5.457 -24.007 1.00 95.94 91 ILE A C 1
ATOM 747 O O . ILE A 1 91 ? 40.003 6.303 -24.891 1.00 95.94 91 ILE A O 1
ATOM 751 N N . SER A 1 92 ? 39.409 5.672 -22.824 1.00 93.69 92 SER A N 1
ATOM 752 C CA . SER A 1 92 ? 38.658 6.905 -22.536 1.00 93.69 92 SER A CA 1
ATOM 753 C C . SER A 1 92 ? 39.546 8.139 -22.361 1.00 93.69 92 SER A C 1
ATOM 755 O O . SER A 1 92 ? 39.095 9.260 -22.588 1.00 93.69 92 SER A O 1
ATOM 757 N N . ALA A 1 93 ? 40.818 7.961 -21.990 1.00 94.00 93 ALA A N 1
ATOM 758 C CA . ALA A 1 93 ? 41.789 9.051 -21.948 1.00 94.00 93 ALA A CA 1
ATOM 759 C C . ALA A 1 93 ? 42.368 9.388 -23.335 1.00 94.00 93 ALA A C 1
ATOM 761 O O . ALA A 1 93 ? 42.765 10.531 -23.564 1.00 94.00 93 ALA A O 1
ATOM 762 N N . THR A 1 94 ? 42.448 8.411 -24.246 1.00 94.38 94 THR A N 1
ATOM 763 C CA . THR A 1 94 ? 43.068 8.582 -25.573 1.00 94.38 94 THR A CA 1
ATOM 764 C C . THR A 1 94 ? 42.078 8.844 -26.704 1.00 94.38 94 THR A C 1
ATOM 766 O O . THR A 1 94 ? 42.465 9.428 -27.713 1.00 94.38 94 THR A O 1
ATOM 769 N N . ASP A 1 95 ? 40.821 8.430 -26.556 1.00 93.94 95 ASP A N 1
ATOM 770 C CA . ASP A 1 95 ? 39.762 8.583 -27.551 1.00 93.94 95 ASP A CA 1
ATOM 771 C C . ASP A 1 95 ? 38.521 9.195 -26.884 1.00 93.94 95 ASP A C 1
ATOM 773 O O . ASP A 1 95 ? 37.792 8.536 -26.143 1.00 93.94 95 ASP A O 1
ATOM 777 N N . SER A 1 96 ? 38.266 10.477 -27.163 1.00 90.69 96 SER A N 1
ATOM 778 C CA . SER A 1 96 ? 37.147 11.226 -26.578 1.00 90.69 96 SER A CA 1
ATOM 779 C C . SER A 1 96 ? 35.768 10.746 -27.039 1.00 90.69 96 SER A C 1
ATOM 781 O O . SER A 1 96 ? 34.761 11.186 -26.487 1.00 90.69 96 SER A O 1
ATOM 783 N N . SER A 1 97 ? 35.703 9.857 -28.037 1.00 92.38 97 SER A N 1
ATOM 784 C CA . SER A 1 97 ? 34.463 9.186 -28.432 1.00 92.38 97 SER A CA 1
ATOM 785 C C . SER A 1 97 ? 34.107 8.003 -27.517 1.00 92.38 97 SER A C 1
ATOM 787 O O . SER A 1 97 ? 32.995 7.490 -27.599 1.00 92.38 97 SER A O 1
ATOM 789 N N . GLN A 1 98 ? 35.006 7.585 -26.619 1.00 94.88 98 GLN A N 1
ATOM 790 C CA . GLN A 1 98 ? 34.814 6.441 -25.728 1.00 94.88 98 GLN A CA 1
ATOM 791 C C . GLN A 1 98 ? 34.552 6.906 -24.292 1.00 94.88 98 GLN A C 1
ATOM 793 O O . GLN A 1 98 ? 35.428 7.456 -23.627 1.00 94.88 98 GLN A O 1
ATOM 798 N N . THR A 1 99 ? 33.348 6.654 -23.785 1.00 95.19 99 THR A N 1
ATOM 799 C CA . THR A 1 99 ? 32.941 7.015 -22.419 1.00 95.19 99 THR A CA 1
ATOM 800 C C . THR A 1 99 ? 32.857 5.773 -21.541 1.00 95.19 99 THR A C 1
ATOM 802 O O . THR A 1 99 ? 32.428 4.716 -21.993 1.00 95.19 99 THR A O 1
ATOM 805 N N . VAL A 1 100 ? 33.248 5.886 -20.269 1.00 97.94 100 VAL A N 1
ATOM 806 C CA . VAL A 1 100 ? 33.122 4.800 -19.285 1.00 97.94 100 VAL A CA 1
ATOM 807 C C . VAL A 1 100 ? 31.987 5.118 -18.314 1.00 97.94 100 VAL A C 1
ATOM 809 O O . VAL A 1 100 ? 31.936 6.196 -17.719 1.00 97.94 100 VAL A O 1
ATOM 812 N N . GLY A 1 101 ? 31.071 4.167 -18.159 1.00 98.12 101 GLY A N 1
ATOM 813 C CA . GLY A 1 101 ? 29.939 4.210 -17.241 1.00 98.12 101 GLY A CA 1
ATOM 814 C C . GLY A 1 101 ? 29.884 2.979 -16.335 1.00 98.12 101 GLY A C 1
ATOM 815 O O . GLY A 1 101 ? 30.763 2.116 -16.372 1.00 98.12 101 GLY A O 1
ATOM 816 N N . ALA A 1 102 ? 28.838 2.891 -15.515 1.00 98.56 102 ALA A N 1
ATOM 817 C CA . ALA A 1 102 ? 28.664 1.810 -14.541 1.00 98.56 102 ALA A CA 1
ATOM 818 C C . ALA A 1 102 ? 27.509 0.867 -14.912 1.00 98.56 102 ALA A C 1
ATOM 820 O O . ALA A 1 102 ? 26.434 1.321 -15.299 1.00 98.56 102 ALA A O 1
ATOM 821 N N . PHE A 1 103 ? 27.706 -0.443 -14.749 1.00 98.44 103 PHE A N 1
ATOM 822 C CA . PHE A 1 103 ? 26.675 -1.461 -14.953 1.00 98.44 103 PHE A CA 1
ATOM 823 C C . PHE A 1 103 ? 26.281 -2.145 -13.638 1.00 98.44 103 PHE A C 1
ATOM 825 O O . PHE A 1 103 ? 27.082 -2.830 -12.997 1.00 98.44 103 PHE A O 1
ATOM 832 N N . PHE A 1 104 ? 25.029 -1.960 -13.228 1.00 98.19 104 PHE A N 1
ATOM 833 C CA . PHE A 1 104 ? 24.474 -2.458 -11.976 1.00 98.19 104 PHE A CA 1
ATOM 834 C C . PHE A 1 104 ? 23.895 -3.867 -12.136 1.00 98.19 104 PHE A C 1
ATOM 836 O O . PHE A 1 104 ? 22.692 -4.065 -12.275 1.00 98.19 104 PHE A O 1
ATOM 843 N N . GLU A 1 105 ? 24.773 -4.856 -12.024 1.00 96.62 105 GLU A N 1
ATOM 844 C CA . GLU A 1 105 ? 24.416 -6.225 -11.654 1.00 96.62 105 GLU A CA 1
ATOM 845 C C . GLU A 1 105 ? 25.029 -6.517 -10.288 1.00 96.62 105 GLU A C 1
ATOM 847 O O . GLU A 1 105 ? 26.250 -6.434 -10.114 1.00 96.62 105 GLU A O 1
ATOM 852 N N . ILE A 1 106 ? 24.195 -6.841 -9.301 1.00 97.44 106 ILE A N 1
ATOM 853 C CA . ILE A 1 106 ? 24.690 -7.098 -7.953 1.00 97.44 106 ILE A CA 1
ATOM 854 C C . ILE A 1 106 ? 25.326 -8.486 -7.893 1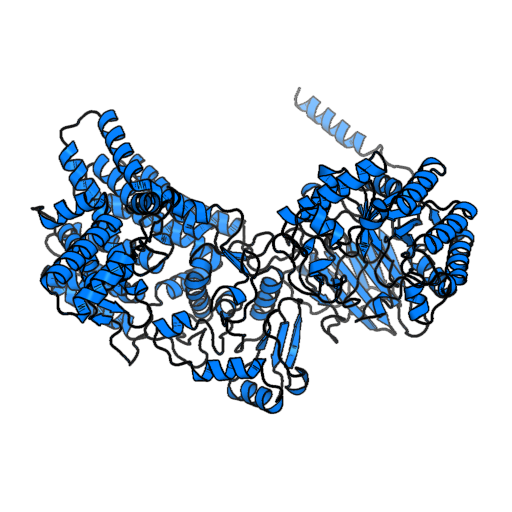.00 97.44 106 ILE A C 1
ATOM 856 O O . ILE A 1 106 ? 24.668 -9.515 -8.071 1.00 97.44 106 ILE A O 1
ATOM 860 N N . THR A 1 107 ? 26.627 -8.506 -7.610 1.00 95.38 107 THR A N 1
ATOM 861 C CA . THR A 1 107 ? 27.415 -9.732 -7.469 1.00 95.38 107 THR A CA 1
ATOM 862 C C . THR A 1 107 ? 27.720 -10.028 -6.000 1.00 95.38 107 THR A C 1
ATOM 864 O O . THR A 1 107 ? 27.682 -9.118 -5.162 1.00 95.38 107 THR A O 1
ATOM 867 N N . PRO A 1 108 ? 28.072 -11.282 -5.650 1.00 94.50 108 PRO A N 1
ATOM 868 C CA . PRO A 1 108 ? 28.524 -11.611 -4.299 1.00 94.50 108 PRO A CA 1
ATOM 869 C C . PRO A 1 108 ? 29.682 -10.723 -3.820 1.00 94.50 108 PRO A C 1
ATOM 871 O O . PRO A 1 108 ? 29.726 -10.356 -2.648 1.00 94.50 108 PRO A O 1
ATOM 874 N N . LYS A 1 109 ? 30.590 -10.337 -4.729 1.00 94.94 109 LYS A N 1
ATOM 875 C CA . LYS A 1 109 ? 31.734 -9.459 -4.440 1.00 94.94 109 LYS A CA 1
ATOM 876 C C . LYS A 1 109 ? 31.289 -8.042 -4.073 1.00 94.94 109 LYS A C 1
ATOM 878 O O . LYS A 1 109 ? 31.745 -7.526 -3.054 1.00 94.94 109 LYS A O 1
ATOM 883 N N . LEU A 1 110 ? 30.373 -7.441 -4.840 1.00 97.56 110 LEU A N 1
ATOM 884 C CA . LEU A 1 110 ? 29.809 -6.127 -4.509 1.00 97.56 110 LEU A CA 1
ATOM 885 C C . LEU A 1 110 ? 29.030 -6.170 -3.186 1.00 97.56 110 LEU A C 1
ATOM 887 O O . LEU A 1 110 ? 29.234 -5.324 -2.319 1.00 97.56 110 LEU A O 1
ATOM 891 N N . ALA A 1 111 ? 28.168 -7.171 -2.999 1.00 97.81 111 ALA A N 1
ATOM 892 C CA . ALA A 1 111 ? 27.377 -7.298 -1.777 1.00 97.81 111 ALA A CA 1
ATOM 893 C C . ALA A 1 111 ? 28.259 -7.461 -0.528 1.00 97.81 111 ALA A C 1
ATOM 895 O O . ALA A 1 111 ? 28.014 -6.809 0.489 1.00 97.81 111 ALA A O 1
ATOM 896 N N . LEU A 1 112 ? 29.326 -8.263 -0.622 1.00 97.56 112 LEU A N 1
ATOM 897 C CA . LEU A 1 112 ? 30.313 -8.413 0.445 1.00 97.56 112 LEU A CA 1
ATOM 898 C C . LEU A 1 112 ? 31.017 -7.086 0.757 1.00 97.56 112 LEU A C 1
ATOM 900 O O . LEU A 1 112 ? 31.093 -6.707 1.925 1.00 97.56 112 LEU A O 1
ATOM 904 N N . ALA A 1 113 ? 31.485 -6.369 -0.269 1.00 98.25 113 ALA A N 1
ATOM 905 C CA . ALA A 1 113 ? 32.140 -5.071 -0.103 1.00 98.25 113 ALA A CA 1
ATOM 906 C C . ALA A 1 113 ? 31.212 -4.031 0.550 1.00 98.25 113 ALA A C 1
ATOM 908 O O . ALA A 1 113 ? 31.644 -3.277 1.418 1.00 98.25 113 ALA A O 1
ATOM 909 N N . ALA A 1 114 ? 29.922 -4.056 0.206 1.00 98.50 114 ALA A N 1
ATOM 910 C CA . ALA A 1 114 ? 28.905 -3.166 0.762 1.00 98.50 114 ALA A CA 1
ATOM 911 C C . ALA A 1 114 ? 28.394 -3.581 2.154 1.00 98.50 114 ALA A C 1
ATOM 913 O O . ALA A 1 114 ? 27.539 -2.899 2.730 1.00 98.50 114 ALA A O 1
ATOM 914 N N . GLN A 1 115 ? 28.869 -4.711 2.694 1.00 98.19 115 GLN A N 1
ATOM 915 C CA . GLN A 1 115 ? 28.357 -5.315 3.930 1.00 98.19 115 GLN A CA 1
ATOM 916 C C . GLN A 1 115 ? 26.832 -5.528 3.869 1.00 98.19 115 GLN A C 1
ATOM 918 O O . GLN A 1 115 ? 26.076 -5.231 4.800 1.00 98.19 115 GLN A O 1
ATOM 923 N N . VAL A 1 116 ? 26.367 -6.023 2.723 1.00 97.88 116 VAL A N 1
ATOM 924 C CA . VAL A 1 116 ? 24.972 -6.361 2.446 1.00 97.88 116 VAL A CA 1
ATOM 925 C C . VAL A 1 116 ? 24.869 -7.870 2.256 1.00 97.88 116 VAL A C 1
ATOM 927 O O . VAL A 1 116 ? 25.670 -8.484 1.553 1.00 97.88 116 VAL A O 1
ATOM 930 N N . LYS A 1 117 ? 23.865 -8.500 2.877 1.00 95.38 117 LYS A N 1
ATOM 931 C CA . LYS A 1 117 ? 23.646 -9.940 2.705 1.00 95.38 117 LYS A CA 1
ATOM 932 C C . LYS A 1 117 ? 23.234 -10.228 1.259 1.00 95.38 117 LYS A C 1
ATOM 934 O O . LYS A 1 117 ? 22.149 -9.831 0.840 1.00 95.38 117 LYS A O 1
ATOM 939 N N . TYR A 1 118 ? 24.057 -10.980 0.534 1.00 95.38 118 TYR A N 1
ATOM 940 C CA . TYR A 1 118 ? 23.681 -11.517 -0.770 1.00 95.38 118 TYR A CA 1
ATOM 941 C C . TYR A 1 118 ? 22.620 -12.622 -0.596 1.00 95.38 118 TYR A C 1
ATOM 943 O O . TYR A 1 118 ? 22.837 -13.526 0.216 1.00 95.38 118 TYR A O 1
ATOM 951 N N . PRO A 1 119 ? 21.461 -12.566 -1.276 1.00 91.62 119 PRO A N 1
ATOM 952 C CA . PRO A 1 119 ? 20.422 -13.576 -1.097 1.00 91.62 119 PRO A CA 1
ATOM 953 C C . PRO A 1 119 ? 20.838 -14.955 -1.627 1.00 91.62 119 PRO A C 1
ATOM 955 O O . PRO A 1 119 ? 21.502 -15.073 -2.664 1.00 91.62 119 PRO A O 1
ATOM 958 N N . ASP A 1 120 ? 20.400 -15.998 -0.921 1.00 87.31 120 ASP A N 1
ATOM 959 C CA . ASP A 1 120 ? 20.598 -17.392 -1.319 1.00 87.31 120 ASP A CA 1
ATOM 960 C C . ASP A 1 120 ? 19.843 -17.683 -2.630 1.00 87.31 120 ASP A C 1
ATOM 962 O O . ASP A 1 120 ? 18.726 -17.200 -2.841 1.00 87.31 120 ASP A O 1
ATOM 966 N N . GLY A 1 121 ? 20.438 -18.476 -3.522 1.00 83.81 121 GLY A N 1
ATOM 967 C CA . GLY A 1 121 ? 19.824 -18.840 -4.799 1.00 83.81 121 GLY A CA 1
ATOM 968 C C . GLY A 1 121 ? 20.764 -19.601 -5.728 1.00 83.81 121 GLY A C 1
ATOM 969 O O . GLY A 1 121 ? 21.977 -19.622 -5.526 1.00 83.81 121 GLY A O 1
ATOM 970 N N . GLU A 1 122 ? 20.185 -20.210 -6.760 1.00 83.44 122 GLU A N 1
ATOM 971 C CA . GLU A 1 122 ? 20.900 -21.054 -7.732 1.00 83.44 122 GLU A CA 1
ATOM 972 C C . GLU A 1 122 ? 21.640 -20.221 -8.785 1.00 83.44 122 GLU A C 1
ATOM 974 O O . GLU A 1 122 ? 22.826 -20.423 -9.006 1.00 83.44 122 GLU A O 1
ATOM 979 N N . TYR A 1 123 ? 20.966 -19.237 -9.388 1.00 87.94 123 TYR A N 1
ATOM 980 C CA . TYR A 1 123 ? 21.507 -18.458 -10.509 1.00 87.94 123 TYR A CA 1
ATOM 981 C C . TYR A 1 123 ? 21.647 -16.986 -10.140 1.00 87.94 123 TYR A C 1
ATOM 983 O O . TYR A 1 123 ? 20.786 -16.445 -9.439 1.00 87.94 123 TYR A O 1
ATOM 991 N N . MET A 1 124 ? 22.724 -16.337 -10.593 1.00 88.50 124 MET A N 1
ATOM 992 C CA . MET A 1 124 ? 22.943 -14.903 -10.363 1.00 88.50 124 MET A CA 1
ATOM 993 C C . MET A 1 124 ? 21.810 -14.075 -10.975 1.00 88.50 124 MET A C 1
ATOM 995 O O . MET A 1 124 ? 21.317 -13.182 -10.305 1.00 88.50 124 MET A O 1
ATOM 999 N N . SER A 1 125 ? 21.328 -14.443 -12.169 1.00 90.62 125 SER A N 1
ATOM 1000 C CA . SER A 1 125 ? 20.236 -13.789 -12.912 1.00 90.62 125 SER A CA 1
ATOM 1001 C C . SER A 1 125 ? 18.854 -13.847 -12.246 1.00 90.62 125 SER A C 1
ATOM 1003 O O . SER A 1 125 ? 17.861 -13.434 -12.826 1.00 90.62 125 SER A O 1
ATOM 1005 N N . GLN A 1 126 ? 18.726 -14.364 -11.026 1.00 94.88 126 GLN A N 1
ATOM 1006 C CA . GLN A 1 126 ? 17.452 -14.287 -10.313 1.00 94.88 126 GLN A CA 1
ATOM 1007 C C . GLN A 1 126 ? 17.196 -12.844 -9.854 1.00 94.88 126 GLN A C 1
ATOM 1009 O O . GLN A 1 126 ? 18.070 -12.210 -9.262 1.00 94.88 126 GLN A O 1
ATOM 1014 N N . ALA A 1 127 ? 15.984 -12.332 -10.092 1.00 94.75 127 ALA A N 1
ATOM 1015 C CA . ALA A 1 127 ? 15.645 -10.916 -9.904 1.00 94.75 127 ALA A CA 1
ATOM 1016 C C . ALA A 1 127 ? 15.899 -10.385 -8.481 1.00 94.75 127 ALA A C 1
ATOM 1018 O O . ALA A 1 127 ? 16.394 -9.273 -8.311 1.00 94.75 127 ALA A O 1
ATOM 1019 N N . ASN A 1 128 ? 15.611 -11.187 -7.451 1.00 93.75 128 ASN A N 1
ATOM 1020 C CA . ASN A 1 128 ? 15.894 -10.861 -6.051 1.00 93.75 128 ASN A CA 1
ATOM 1021 C C . ASN A 1 128 ? 17.390 -10.744 -5.716 1.00 93.75 128 ASN A C 1
ATOM 1023 O O . ASN A 1 128 ? 17.715 -10.315 -4.612 1.00 93.75 128 ASN A O 1
ATOM 1027 N N . ARG A 1 129 ? 18.290 -11.164 -6.611 1.00 95.19 129 ARG A N 1
ATOM 1028 C CA . ARG A 1 129 ? 19.744 -11.191 -6.395 1.00 95.19 129 ARG A CA 1
ATOM 1029 C C . ARG A 1 129 ? 20.469 -10.181 -7.267 1.00 95.19 129 ARG A C 1
ATOM 1031 O O . ARG A 1 129 ? 21.331 -9.480 -6.761 1.00 95.19 129 ARG A O 1
ATOM 1038 N N . ILE A 1 130 ? 20.139 -10.126 -8.557 1.00 96.50 130 ILE A N 1
ATOM 1039 C CA . ILE A 1 130 ? 20.873 -9.317 -9.539 1.00 96.50 130 ILE A CA 1
ATOM 1040 C C . ILE A 1 130 ? 20.496 -7.835 -9.507 1.00 96.50 130 ILE A C 1
ATOM 1042 O O . ILE A 1 130 ? 21.333 -6.996 -9.837 1.00 96.50 130 ILE A O 1
ATOM 1046 N N . PHE A 1 131 ? 19.269 -7.497 -9.096 1.00 97.75 131 PHE A N 1
ATOM 1047 C CA . PHE A 1 131 ? 18.765 -6.123 -9.110 1.00 97.75 131 PHE A CA 1
ATOM 1048 C C . PHE A 1 131 ? 18.800 -5.465 -7.736 1.00 97.75 131 PHE A C 1
ATOM 1050 O O . PHE A 1 131 ? 18.548 -6.103 -6.713 1.00 97.75 131 PHE A O 1
ATOM 1057 N N . LEU A 1 132 ? 18.992 -4.142 -7.729 1.00 98.00 132 LEU A N 1
ATOM 1058 C CA . LEU A 1 132 ? 18.872 -3.307 -6.529 1.00 98.00 132 LEU A CA 1
ATOM 1059 C C . LEU A 1 132 ? 17.504 -3.485 -5.848 1.00 98.00 132 LEU A C 1
ATOM 1061 O O . LEU A 1 132 ? 17.431 -3.572 -4.622 1.00 98.00 132 LEU A O 1
ATOM 1065 N N . SER A 1 133 ? 16.427 -3.660 -6.622 1.00 96.19 133 SER A N 1
ATOM 1066 C CA . SER A 1 133 ? 15.082 -3.904 -6.083 1.00 96.19 133 SER A CA 1
ATOM 1067 C C . SER A 1 133 ? 14.976 -5.160 -5.212 1.00 96.19 133 SER A C 1
ATOM 1069 O O . SER A 1 133 ? 14.091 -5.221 -4.357 1.00 96.19 133 SER A O 1
ATOM 1071 N N . GLY A 1 134 ? 15.899 -6.120 -5.345 1.00 95.25 134 GLY A N 1
ATOM 1072 C CA . GLY A 1 134 ? 16.017 -7.298 -4.478 1.00 95.25 134 GLY A CA 1
ATOM 1073 C C . GLY A 1 134 ? 16.444 -6.991 -3.034 1.00 95.25 134 GLY A C 1
ATOM 1074 O O . GLY A 1 134 ? 16.298 -7.822 -2.132 1.00 95.25 134 GLY A O 1
ATOM 1075 N N . TYR A 1 135 ? 16.908 -5.767 -2.780 1.00 96.06 135 TYR A N 1
ATOM 1076 C CA . TYR A 1 135 ? 17.407 -5.293 -1.492 1.00 96.06 135 TYR A CA 1
ATOM 1077 C C . TYR A 1 135 ? 16.472 -4.235 -0.891 1.00 96.06 135 TYR A C 1
ATOM 1079 O O . TYR A 1 135 ? 15.691 -3.591 -1.598 1.00 96.06 135 TYR A O 1
ATOM 1087 N N . ASN A 1 136 ? 16.501 -4.066 0.437 1.00 94.31 136 ASN A N 1
ATOM 1088 C CA . ASN A 1 136 ? 15.776 -2.963 1.083 1.00 94.31 136 ASN A CA 1
ATOM 1089 C C . ASN A 1 136 ? 16.461 -1.622 0.755 1.00 94.31 136 ASN A C 1
ATOM 1091 O O . ASN A 1 136 ? 17.632 -1.604 0.390 1.00 94.31 136 ASN A O 1
ATOM 1095 N N . GLN A 1 137 ? 15.748 -0.503 0.892 1.00 95.19 137 GLN A N 1
ATOM 1096 C CA . GLN A 1 137 ? 16.270 0.814 0.503 1.00 95.19 137 GLN A CA 1
ATOM 1097 C C . GLN A 1 137 ? 17.634 1.161 1.143 1.00 95.19 137 GLN A C 1
ATOM 1099 O O . GLN A 1 137 ? 18.540 1.508 0.390 1.00 95.19 137 GLN A O 1
ATOM 1104 N N . PRO A 1 138 ? 17.861 1.006 2.467 1.00 96.19 138 PRO A N 1
ATOM 1105 C CA . PRO A 1 138 ? 19.190 1.225 3.047 1.00 96.19 138 PRO A CA 1
ATOM 1106 C C . PRO A 1 138 ? 20.302 0.374 2.421 1.00 96.19 138 PRO A C 1
ATOM 1108 O O . PRO A 1 138 ? 21.417 0.856 2.244 1.00 96.19 138 PRO A O 1
ATOM 1111 N N . ASP A 1 139 ? 20.023 -0.887 2.096 1.00 97.69 139 ASP A N 1
ATOM 1112 C CA . ASP A 1 139 ? 20.981 -1.785 1.450 1.00 97.69 139 ASP A CA 1
ATOM 1113 C C . ASP A 1 139 ? 21.226 -1.387 -0.015 1.00 97.69 139 ASP A C 1
ATOM 1115 O O . ASP A 1 139 ? 22.368 -1.451 -0.465 1.00 97.69 139 ASP A O 1
ATOM 1119 N N . ARG A 1 140 ? 20.197 -0.907 -0.739 1.00 97.94 140 ARG A N 1
ATOM 1120 C CA . ARG A 1 140 ? 20.347 -0.342 -2.097 1.00 97.94 140 ARG A CA 1
ATOM 1121 C C . ARG A 1 140 ? 21.343 0.808 -2.102 1.00 97.94 140 ARG A C 1
ATOM 1123 O O . ARG A 1 140 ? 22.260 0.800 -2.915 1.00 97.94 140 ARG A O 1
ATOM 1130 N N . LEU A 1 141 ? 21.191 1.754 -1.171 1.00 98.62 141 LEU A N 1
ATOM 1131 C CA . LEU A 1 141 ? 22.098 2.899 -1.061 1.00 98.62 141 LEU A CA 1
ATOM 1132 C C . LEU A 1 141 ? 23.532 2.437 -0.782 1.00 98.62 141 LEU A C 1
ATOM 1134 O O . LEU A 1 141 ? 24.436 2.828 -1.507 1.00 98.62 141 LEU A O 1
ATOM 1138 N N . ARG A 1 142 ? 23.744 1.510 0.167 1.00 98.75 142 ARG A N 1
ATOM 1139 C CA . ARG A 1 142 ? 25.093 0.981 0.451 1.00 98.75 142 ARG A CA 1
ATOM 1140 C C . ARG A 1 142 ? 25.731 0.279 -0.749 1.00 98.75 142 ARG A C 1
ATOM 1142 O O . ARG A 1 142 ? 26.933 0.427 -0.960 1.00 98.75 142 ARG A O 1
ATOM 1149 N N . LEU A 1 143 ? 24.955 -0.480 -1.528 1.00 98.88 143 LEU A N 1
ATOM 1150 C CA . LEU A 1 143 ? 25.433 -1.114 -2.762 1.00 98.88 143 LEU A CA 1
ATOM 1151 C C . LEU A 1 143 ? 25.850 -0.066 -3.801 1.00 98.88 143 LEU A C 1
ATOM 1153 O O . LEU A 1 143 ? 26.920 -0.194 -4.393 1.00 98.88 143 LEU A O 1
ATOM 1157 N N . ILE A 1 144 ? 25.031 0.974 -3.993 1.00 98.88 144 ILE A N 1
ATOM 1158 C CA . ILE A 1 144 ? 25.345 2.085 -4.899 1.00 98.88 144 ILE A CA 1
ATOM 1159 C C . ILE A 1 144 ? 26.608 2.810 -4.430 1.00 98.88 144 ILE A C 1
ATOM 1161 O O . ILE A 1 144 ? 27.540 2.947 -5.217 1.00 98.88 144 ILE A O 1
ATOM 1165 N N . ASP A 1 145 ? 26.679 3.200 -3.158 1.00 98.88 145 ASP A N 1
ATOM 1166 C CA . ASP A 1 145 ? 27.793 3.973 -2.606 1.00 98.88 145 ASP A CA 1
ATOM 1167 C C . ASP A 1 145 ? 29.120 3.231 -2.714 1.00 98.88 145 ASP A C 1
ATOM 1169 O O . ASP A 1 145 ? 30.126 3.790 -3.147 1.00 98.88 145 ASP A O 1
ATOM 1173 N N . THR A 1 146 ? 29.111 1.942 -2.368 1.00 98.88 146 THR A N 1
ATOM 1174 C CA . THR A 1 146 ? 30.298 1.081 -2.438 1.00 98.88 146 THR A CA 1
ATOM 1175 C C . THR A 1 146 ? 30.822 0.987 -3.863 1.00 98.88 146 THR A C 1
ATOM 1177 O O . THR A 1 146 ? 32.026 1.067 -4.107 1.00 98.88 146 THR A O 1
ATOM 1180 N N . TYR A 1 147 ? 29.916 0.830 -4.823 1.00 98.81 147 TYR A N 1
ATOM 1181 C CA . TYR A 1 147 ? 30.298 0.734 -6.216 1.00 98.81 147 TYR A CA 1
ATOM 1182 C C . TYR A 1 147 ? 30.781 2.083 -6.766 1.00 98.81 147 TYR A C 1
ATOM 1184 O O . TYR A 1 147 ? 31.831 2.150 -7.405 1.00 98.81 147 TYR A O 1
ATOM 1192 N N . MET A 1 148 ? 30.078 3.173 -6.465 1.00 98.75 148 MET A N 1
ATOM 1193 C CA . MET A 1 148 ? 30.476 4.511 -6.897 1.00 98.75 148 MET A CA 1
ATOM 1194 C C . MET A 1 148 ? 31.825 4.933 -6.308 1.00 98.75 148 MET A C 1
ATOM 1196 O O . MET A 1 148 ? 32.613 5.557 -7.016 1.00 98.75 148 MET A O 1
ATOM 1200 N N . ALA A 1 149 ? 32.128 4.551 -5.064 1.00 98.75 149 ALA A N 1
ATOM 1201 C CA . ALA A 1 149 ? 33.434 4.774 -4.449 1.00 98.75 149 ALA A CA 1
ATOM 1202 C C . ALA A 1 149 ? 34.553 4.057 -5.221 1.00 98.75 149 ALA A C 1
ATOM 1204 O O . ALA A 1 149 ? 35.506 4.702 -5.652 1.00 98.75 149 ALA A O 1
ATOM 1205 N N . LEU A 1 150 ? 34.396 2.757 -5.501 1.00 98.56 150 LEU A N 1
ATOM 1206 C CA . LEU A 1 150 ? 35.369 2.002 -6.300 1.00 98.56 150 LEU A CA 1
ATOM 1207 C C . LEU A 1 150 ? 35.549 2.599 -7.708 1.00 98.56 150 LEU A C 1
ATOM 1209 O O . LEU A 1 150 ? 36.665 2.659 -8.233 1.00 98.56 150 LEU A O 1
ATOM 1213 N N . PHE A 1 151 ? 34.450 3.028 -8.334 1.00 98.62 151 PHE A N 1
ATOM 1214 C CA . PHE A 1 151 ? 34.493 3.669 -9.644 1.00 98.62 151 PHE A CA 1
ATOM 1215 C C . PHE A 1 151 ? 35.309 4.967 -9.592 1.00 98.62 151 PHE A C 1
ATOM 1217 O O . PHE A 1 151 ? 36.196 5.170 -10.424 1.00 98.62 151 PHE A O 1
ATOM 1224 N N . PHE A 1 152 ? 35.058 5.816 -8.591 1.00 98.56 152 PHE A N 1
ATOM 1225 C CA . PHE A 1 152 ? 35.805 7.054 -8.387 1.00 98.56 152 PHE A CA 1
ATOM 1226 C C . PHE A 1 152 ? 37.295 6.788 -8.145 1.00 98.56 152 PHE A C 1
ATOM 1228 O O . PHE A 1 152 ? 38.128 7.430 -8.779 1.00 98.56 152 PHE A O 1
ATOM 1235 N N . ASP A 1 153 ? 37.642 5.805 -7.314 1.00 98.12 153 ASP A N 1
ATOM 1236 C CA . ASP A 1 153 ? 39.038 5.437 -7.048 1.00 98.12 153 ASP A CA 1
ATOM 1237 C C . ASP A 1 153 ? 39.766 4.968 -8.320 1.00 98.12 153 ASP A C 1
ATOM 1239 O O . ASP A 1 153 ? 40.946 5.260 -8.529 1.00 98.12 153 ASP A O 1
ATOM 1243 N N . SER A 1 154 ? 39.052 4.279 -9.215 1.00 97.44 154 SER A N 1
ATOM 1244 C CA . SER A 1 154 ? 39.619 3.730 -10.452 1.00 97.44 154 SER A CA 1
ATOM 1245 C C . SER A 1 154 ? 39.796 4.792 -11.549 1.00 97.44 154 SER A C 1
ATOM 1247 O O . SER A 1 154 ? 40.845 4.852 -12.208 1.00 97.44 154 SER A O 1
ATOM 1249 N N . PHE A 1 155 ? 38.794 5.657 -11.741 1.00 97.19 155 PHE A N 1
ATOM 1250 C CA . PHE A 1 155 ? 38.711 6.578 -12.885 1.00 97.19 155 PHE A CA 1
ATOM 1251 C C . PHE A 1 155 ? 38.897 8.063 -12.531 1.00 97.19 155 PHE A C 1
ATOM 1253 O O . PHE A 1 155 ? 39.210 8.856 -13.416 1.00 97.19 155 PHE A O 1
ATOM 1260 N N . GLY A 1 156 ? 38.777 8.447 -11.259 1.00 97.00 156 GLY A N 1
ATOM 1261 C CA . GLY A 1 156 ? 38.917 9.828 -10.774 1.00 97.00 156 GLY A CA 1
ATOM 1262 C C . GLY A 1 156 ? 37.666 10.702 -10.933 1.00 97.00 156 GLY A C 1
ATOM 1263 O O . GLY A 1 156 ? 37.732 11.910 -10.712 1.00 97.00 156 GLY A O 1
ATOM 1264 N N . TYR A 1 157 ? 36.534 10.123 -11.339 1.00 97.19 157 TYR A N 1
ATOM 1265 C CA . TYR A 1 157 ? 35.245 10.799 -11.500 1.00 97.19 157 TYR A CA 1
ATOM 1266 C C . TYR A 1 157 ? 34.087 9.814 -11.297 1.00 97.19 157 TYR A C 1
ATOM 1268 O O . TYR A 1 157 ? 34.277 8.609 -11.416 1.00 97.19 157 TYR A O 1
ATOM 1276 N N . TYR A 1 158 ? 32.881 10.318 -11.019 1.00 98.31 158 TYR A N 1
ATOM 1277 C CA . TYR A 1 158 ? 31.662 9.497 -10.995 1.00 98.31 158 TYR A CA 1
ATOM 1278 C C . TYR A 1 158 ? 31.065 9.340 -12.399 1.00 98.31 158 TYR A C 1
ATOM 1280 O O . TYR A 1 158 ? 31.051 10.319 -13.159 1.00 98.31 158 TYR A O 1
ATOM 1288 N N . PRO A 1 159 ? 30.527 8.157 -12.743 1.00 97.69 159 PRO A N 1
ATOM 1289 C CA . PRO A 1 159 ? 29.986 7.899 -14.069 1.00 97.69 159 PRO A CA 1
ATOM 1290 C C . PRO A 1 159 ? 28.777 8.801 -14.342 1.00 97.69 159 PRO A C 1
ATOM 1292 O O . PRO A 1 159 ? 27.962 9.065 -13.460 1.00 97.69 159 PRO A O 1
ATOM 1295 N N . LYS A 1 160 ? 28.641 9.273 -15.586 1.00 97.69 160 LYS A N 1
ATOM 1296 C CA . LYS A 1 160 ? 27.472 10.060 -16.029 1.00 97.69 160 LYS A CA 1
ATOM 1297 C C . LYS A 1 160 ? 26.386 9.223 -16.692 1.00 97.69 160 LYS A C 1
ATOM 1299 O O . LYS A 1 160 ? 25.260 9.703 -16.828 1.00 97.69 160 LYS A O 1
ATOM 1304 N N . VAL A 1 161 ? 26.722 7.986 -17.044 1.00 97.75 161 VAL A N 1
ATOM 1305 C CA . VAL A 1 161 ? 25.827 6.988 -17.626 1.00 97.75 161 VAL A CA 1
ATOM 1306 C C . VAL A 1 161 ? 25.914 5.734 -16.778 1.00 97.75 161 VAL A C 1
ATOM 1308 O O . VAL A 1 161 ? 27.008 5.285 -16.422 1.00 97.75 161 VAL A O 1
ATOM 1311 N N . VAL A 1 162 ? 24.758 5.175 -16.459 1.00 98.56 162 VAL A N 1
ATOM 1312 C CA . VAL A 1 162 ? 24.645 3.885 -15.784 1.00 98.56 162 VAL A CA 1
ATOM 1313 C C . VAL A 1 162 ? 23.744 2.961 -16.593 1.00 98.56 162 VAL A C 1
ATOM 1315 O O . VAL A 1 162 ? 22.995 3.414 -17.455 1.00 98.56 162 VAL A O 1
ATOM 1318 N N . GLY A 1 163 ? 23.762 1.668 -16.308 1.00 97.81 163 GLY A N 1
ATOM 1319 C CA . GLY A 1 163 ? 22.776 0.751 -16.866 1.00 97.81 163 GLY A CA 1
ATOM 1320 C C . GLY A 1 163 ? 22.572 -0.479 -16.006 1.00 97.81 163 GLY A C 1
ATOM 1321 O O . GLY A 1 163 ? 23.411 -0.810 -15.175 1.00 97.81 163 GLY A O 1
ATOM 1322 N N . ALA A 1 164 ? 21.441 -1.137 -16.201 1.00 97.19 164 ALA A N 1
ATOM 1323 C CA . ALA A 1 164 ? 21.130 -2.469 -15.692 1.00 97.19 164 ALA A CA 1
ATOM 1324 C C . ALA A 1 164 ? 19.956 -3.015 -16.500 1.00 97.19 164 ALA A C 1
ATOM 1326 O O . ALA A 1 164 ? 19.230 -2.241 -17.113 1.00 97.19 164 ALA A O 1
ATOM 1327 N N . TRP A 1 165 ? 19.663 -4.312 -16.425 1.00 95.50 165 TRP A N 1
ATOM 1328 C CA . TRP A 1 165 ? 18.415 -4.810 -17.023 1.00 95.50 165 TRP A CA 1
ATOM 1329 C C . TRP A 1 165 ? 17.175 -4.171 -16.374 1.00 95.50 165 TRP A C 1
ATOM 1331 O O . TRP A 1 165 ? 16.183 -3.925 -17.054 1.00 95.50 165 TRP A O 1
ATOM 1341 N N . HIS A 1 166 ? 17.261 -3.824 -15.084 1.00 96.75 166 HIS A N 1
ATOM 1342 C CA . HIS A 1 166 ? 16.237 -3.094 -14.340 1.00 96.75 166 HIS A CA 1
ATOM 1343 C C . HIS A 1 166 ? 16.864 -2.150 -13.297 1.00 96.75 166 HIS A C 1
ATOM 1345 O O . HIS A 1 166 ? 17.682 -2.578 -12.477 1.00 96.75 166 HIS A O 1
ATOM 1351 N N . LEU A 1 167 ? 16.422 -0.887 -13.289 1.00 97.25 167 LEU A N 1
ATOM 1352 C CA . LEU A 1 167 ? 16.716 0.116 -12.259 1.00 97.25 167 LEU A CA 1
ATOM 1353 C C . LEU A 1 167 ? 15.401 0.699 -11.733 1.00 97.25 167 LEU A C 1
ATOM 1355 O O . LEU A 1 167 ? 14.630 1.271 -12.499 1.00 97.25 167 LEU A O 1
ATOM 1359 N N . ASP A 1 168 ? 15.173 0.559 -10.427 1.00 96.94 168 ASP A N 1
ATOM 1360 C CA . ASP A 1 168 ? 13.976 1.054 -9.740 1.00 96.94 168 ASP A CA 1
ATOM 1361 C C . ASP A 1 168 ? 14.015 2.583 -9.553 1.00 96.94 168 ASP A C 1
ATOM 1363 O O . ASP A 1 168 ? 15.096 3.176 -9.457 1.00 96.94 168 ASP A O 1
ATOM 1367 N N . ALA A 1 169 ? 12.852 3.235 -9.476 1.00 96.94 169 ALA A N 1
ATOM 1368 C CA . ALA A 1 169 ? 12.727 4.689 -9.363 1.00 96.94 169 ALA A CA 1
ATOM 1369 C C . ALA A 1 169 ? 13.451 5.258 -8.134 1.00 96.94 169 ALA A C 1
ATOM 1371 O O . ALA A 1 169 ? 14.045 6.335 -8.214 1.00 96.94 169 ALA A O 1
ATOM 1372 N N . TYR A 1 170 ? 13.459 4.532 -7.009 1.00 96.94 170 TYR A N 1
ATOM 1373 C CA . TYR A 1 170 ? 14.172 4.966 -5.804 1.00 96.94 170 TYR A CA 1
ATOM 1374 C C . TYR A 1 170 ? 15.691 5.003 -6.028 1.00 96.94 170 TYR A C 1
ATOM 1376 O O . TYR A 1 170 ? 16.346 6.000 -5.714 1.00 96.94 170 TYR A O 1
ATOM 1384 N N . SER A 1 171 ? 16.251 3.948 -6.623 1.00 98.38 171 SER A N 1
ATOM 1385 C CA . SER A 1 171 ? 17.672 3.897 -6.985 1.00 98.38 171 SER A CA 1
ATOM 1386 C C . SER A 1 171 ? 18.038 4.945 -8.043 1.00 98.38 171 SER A C 1
ATOM 1388 O O . SER A 1 171 ? 19.054 5.624 -7.902 1.00 98.38 171 SER A O 1
ATOM 1390 N N . LEU A 1 172 ? 17.200 5.135 -9.069 1.00 98.50 172 LEU A N 1
ATOM 1391 C CA . LEU A 1 172 ? 17.392 6.161 -10.104 1.00 98.50 172 LEU A CA 1
ATOM 1392 C C . LEU A 1 172 ? 17.424 7.577 -9.517 1.00 98.50 172 LEU A C 1
ATOM 1394 O O . LEU A 1 172 ? 18.281 8.376 -9.896 1.00 98.50 172 LEU A O 1
ATOM 1398 N N . ALA A 1 173 ? 16.532 7.877 -8.569 1.00 97.75 173 ALA A N 1
ATOM 1399 C CA . ALA A 1 173 ? 16.518 9.156 -7.867 1.00 97.75 173 ALA A CA 1
ATOM 1400 C C . ALA A 1 173 ? 17.832 9.402 -7.124 1.00 97.75 173 ALA A C 1
ATOM 1402 O O . ALA A 1 173 ? 18.419 10.474 -7.240 1.00 97.75 173 ALA A O 1
ATOM 1403 N N . TYR A 1 174 ? 18.336 8.392 -6.414 1.00 98.44 174 TYR A N 1
ATOM 1404 C CA . TYR A 1 174 ? 19.587 8.516 -5.675 1.00 98.44 174 TYR A CA 1
ATOM 1405 C C . TYR A 1 174 ? 20.805 8.693 -6.594 1.00 98.44 174 TYR A C 1
ATOM 1407 O O . TYR A 1 174 ? 21.651 9.551 -6.348 1.00 98.44 174 TYR A O 1
ATOM 1415 N N . LEU A 1 175 ? 20.864 7.942 -7.697 1.00 98.69 175 LEU A N 1
ATOM 1416 C CA . LEU A 1 175 ? 21.905 8.073 -8.722 1.00 98.69 175 LEU A CA 1
ATOM 1417 C C . LEU A 1 175 ? 21.902 9.470 -9.367 1.00 98.69 175 LEU A C 1
ATOM 1419 O O . LEU A 1 175 ? 22.960 10.079 -9.546 1.00 98.69 175 LEU A O 1
ATOM 1423 N N . SER A 1 176 ? 20.716 10.001 -9.672 1.00 97.75 176 SER A N 1
ATOM 1424 C CA . SER A 1 176 ? 20.528 11.368 -10.170 1.00 97.75 176 SER A CA 1
ATOM 1425 C C . SER A 1 176 ? 20.985 12.405 -9.142 1.00 97.75 176 SER A C 1
ATOM 1427 O O . SER A 1 176 ? 21.868 13.215 -9.419 1.00 97.75 176 SER A O 1
ATOM 1429 N N . ASP A 1 177 ? 20.416 12.377 -7.940 1.00 97.69 177 ASP A N 1
ATOM 1430 C CA . ASP A 1 177 ? 20.531 13.482 -6.988 1.00 97.69 177 ASP A CA 1
ATOM 1431 C C . ASP A 1 177 ? 21.870 13.482 -6.239 1.00 97.69 177 ASP A C 1
ATOM 1433 O O . ASP A 1 177 ? 22.417 14.549 -5.961 1.00 97.69 177 ASP A O 1
ATOM 1437 N N . HIS A 1 178 ? 22.421 12.303 -5.927 1.00 98.25 178 HIS A N 1
ATOM 1438 C CA . HIS A 1 178 ? 23.666 12.178 -5.165 1.00 98.25 178 HIS A CA 1
ATOM 1439 C C . HIS A 1 178 ? 24.909 12.144 -6.064 1.00 98.25 178 HIS A C 1
ATOM 1441 O O . HIS A 1 178 ? 25.906 12.798 -5.765 1.00 98.25 178 HIS A O 1
ATOM 1447 N N . TYR A 1 179 ? 24.840 11.431 -7.195 1.00 98.25 179 TYR A N 1
ATOM 1448 C CA . TYR A 1 179 ? 25.983 11.225 -8.097 1.00 98.25 179 TYR A CA 1
ATOM 1449 C C . TYR A 1 179 ? 25.917 12.048 -9.391 1.00 98.25 179 TYR A C 1
ATOM 1451 O O . TYR A 1 179 ? 26.871 12.060 -10.178 1.00 98.25 179 TYR A O 1
ATOM 1459 N N . SER A 1 180 ? 24.830 12.802 -9.608 1.00 97.31 180 SER A N 1
ATOM 1460 C CA . SER A 1 180 ? 24.623 13.601 -10.824 1.00 97.31 180 SER A CA 1
ATOM 1461 C C . SER A 1 180 ? 24.759 12.757 -12.097 1.00 97.31 180 SER A C 1
ATOM 1463 O O . SER A 1 180 ? 25.398 13.192 -13.066 1.00 97.31 180 SER A O 1
ATOM 1465 N N . VAL A 1 181 ? 24.223 11.531 -12.059 1.00 98.50 181 VAL A N 1
ATOM 1466 C CA . VAL A 1 181 ? 24.064 10.657 -13.228 1.00 98.50 181 VAL A CA 1
ATOM 1467 C C . VAL A 1 181 ? 23.006 11.269 -14.147 1.00 98.50 181 VAL A C 1
ATOM 1469 O O . VAL A 1 181 ? 21.959 11.709 -13.681 1.00 98.50 181 VAL A O 1
ATOM 1472 N N . LEU A 1 182 ? 23.283 11.320 -15.453 1.00 98.06 182 LEU A N 1
ATOM 1473 C CA . LEU A 1 182 ? 22.443 12.019 -16.434 1.00 98.06 182 LEU A CA 1
ATOM 1474 C C . LEU A 1 182 ? 21.591 11.067 -17.277 1.00 98.06 182 LEU A C 1
ATOM 1476 O O . LEU A 1 182 ? 20.497 11.443 -17.698 1.00 98.06 182 LEU A O 1
ATOM 1480 N N . SER A 1 183 ? 22.087 9.852 -17.519 1.00 97.88 183 SER A N 1
ATOM 1481 C CA . SER A 1 183 ? 21.414 8.839 -18.332 1.00 97.88 183 SER A CA 1
ATOM 1482 C C . SER A 1 183 ? 21.475 7.468 -17.668 1.00 97.88 183 SER A C 1
ATOM 1484 O O . SER A 1 183 ? 22.489 7.112 -17.060 1.00 97.88 183 SER A O 1
ATOM 1486 N N . ALA A 1 184 ? 20.402 6.698 -17.808 1.00 98.12 184 ALA A N 1
ATOM 1487 C CA . ALA A 1 184 ? 20.340 5.300 -17.420 1.00 98.12 184 ALA A CA 1
ATOM 1488 C C . ALA A 1 184 ? 19.792 4.440 -18.568 1.00 98.12 184 ALA A C 1
ATOM 1490 O O . ALA A 1 184 ? 18.792 4.778 -19.203 1.00 98.12 184 ALA A O 1
ATOM 1491 N N . VAL A 1 185 ? 20.455 3.317 -18.828 1.00 97.38 185 VAL A N 1
ATOM 1492 C CA . VAL A 1 185 ? 20.066 2.342 -19.853 1.00 97.38 185 VAL A CA 1
ATOM 1493 C C . VAL A 1 185 ? 19.384 1.159 -19.169 1.00 97.38 185 VAL A C 1
ATOM 1495 O O . VAL A 1 185 ? 19.984 0.529 -18.296 1.00 97.38 185 VAL A O 1
ATOM 1498 N N . ILE A 1 186 ? 18.134 0.875 -19.541 1.00 96.19 186 ILE A N 1
ATOM 1499 C CA . ILE A 1 186 ? 17.341 -0.238 -18.993 1.00 96.19 186 ILE A CA 1
ATOM 1500 C C . ILE A 1 186 ? 16.821 -1.152 -20.094 1.00 96.19 186 ILE A C 1
ATOM 1502 O O . ILE A 1 186 ? 16.726 -0.724 -21.244 1.00 96.19 186 ILE A O 1
ATOM 1506 N N . CYS A 1 187 ? 16.434 -2.382 -19.747 1.00 94.62 187 CYS A N 1
ATOM 1507 C CA . CYS A 1 187 ? 15.822 -3.270 -20.725 1.00 94.62 187 CYS A CA 1
ATOM 1508 C C . CYS A 1 187 ? 14.533 -2.649 -21.308 1.00 94.62 187 CYS A C 1
ATOM 1510 O O . CYS A 1 187 ? 13.763 -1.982 -20.605 1.00 94.62 187 CYS A O 1
ATOM 1512 N N . ASP A 1 188 ? 14.325 -2.825 -22.611 1.00 94.12 188 ASP A N 1
ATOM 1513 C CA . ASP A 1 188 ? 13.078 -2.477 -23.287 1.00 94.12 188 ASP A CA 1
ATOM 1514 C C . ASP A 1 188 ? 11.973 -3.495 -22.965 1.00 94.12 188 ASP A C 1
ATOM 1516 O O . ASP A 1 188 ? 12.207 -4.513 -22.313 1.00 94.12 188 ASP A O 1
ATOM 1520 N N . GLU A 1 189 ? 10.760 -3.213 -23.430 1.00 93.06 189 GLU A N 1
ATOM 1521 C CA . GLU A 1 189 ? 9.551 -3.988 -23.151 1.00 93.06 189 GLU A CA 1
ATOM 1522 C C . GLU A 1 189 ? 9.740 -5.502 -23.363 1.00 93.06 189 GLU A C 1
ATOM 1524 O O . GLU A 1 189 ? 10.135 -5.962 -24.439 1.00 93.06 189 GLU A O 1
ATOM 1529 N N . GLN A 1 190 ? 9.420 -6.278 -22.324 1.00 92.88 190 GLN A N 1
ATOM 1530 C CA . GLN A 1 190 ? 9.410 -7.740 -22.353 1.00 92.88 190 GLN A CA 1
ATOM 1531 C C . GLN A 1 190 ? 8.407 -8.306 -21.344 1.00 92.88 190 GLN A C 1
ATOM 1533 O O . GLN A 1 190 ? 8.278 -7.818 -20.218 1.00 92.88 190 GLN A O 1
ATOM 1538 N N . TYR A 1 191 ? 7.706 -9.372 -21.730 1.00 92.25 191 TYR A N 1
ATOM 1539 C CA . TYR A 1 191 ? 6.656 -9.946 -20.889 1.00 92.25 191 TYR A CA 1
ATOM 1540 C C . TYR A 1 191 ? 7.152 -11.054 -19.945 1.00 92.25 191 TYR A C 1
ATOM 1542 O O . TYR A 1 191 ? 6.685 -11.152 -18.807 1.00 92.25 191 TYR A O 1
ATOM 1550 N N . SER A 1 192 ? 8.068 -11.914 -20.407 1.00 90.88 192 SER A N 1
ATOM 1551 C CA . SER A 1 192 ? 8.514 -13.083 -19.627 1.00 90.88 192 SER A CA 1
ATOM 1552 C C . SER A 1 192 ? 9.935 -13.587 -19.911 1.00 90.88 192 SER A C 1
ATOM 1554 O O . SER A 1 192 ? 10.345 -14.580 -19.303 1.00 90.88 192 SER A O 1
ATOM 1556 N N . THR A 1 193 ? 10.690 -12.942 -20.803 1.00 91.00 193 THR A N 1
ATOM 1557 C CA . THR A 1 193 ? 12.098 -13.276 -21.098 1.00 91.00 193 THR A CA 1
ATOM 1558 C C . THR A 1 193 ? 12.929 -13.210 -19.823 1.00 91.00 193 THR A C 1
ATOM 1560 O O . THR A 1 193 ? 12.712 -12.335 -18.988 1.00 91.00 193 THR A O 1
ATOM 1563 N N . ASP A 1 194 ? 13.796 -14.195 -19.590 1.00 88.25 194 ASP A N 1
ATOM 1564 C CA . ASP A 1 194 ? 14.610 -14.314 -18.366 1.00 88.25 194 ASP A CA 1
ATOM 1565 C C . ASP A 1 194 ? 13.827 -14.270 -17.040 1.00 88.25 194 ASP A C 1
ATOM 1567 O O . ASP A 1 194 ? 14.393 -14.065 -15.968 1.00 88.25 194 ASP A O 1
ATOM 1571 N N . ARG A 1 195 ? 12.510 -14.525 -17.085 1.00 91.06 195 ARG A N 1
ATOM 1572 C CA . ARG A 1 195 ? 11.580 -14.360 -15.953 1.00 91.06 195 ARG A CA 1
ATOM 1573 C C . ARG A 1 195 ? 11.451 -12.913 -15.462 1.00 91.06 195 ARG A C 1
ATOM 1575 O O . ARG A 1 195 ? 11.090 -12.702 -14.297 1.00 91.06 195 ARG A O 1
ATOM 1582 N N . TYR A 1 196 ? 11.703 -11.930 -16.323 1.00 93.31 196 TYR A N 1
ATOM 1583 C CA . TYR A 1 196 ? 11.397 -10.530 -16.049 1.00 93.31 196 TYR A CA 1
ATOM 1584 C C . TYR A 1 196 ? 10.224 -10.054 -16.901 1.00 93.31 196 TYR A C 1
ATOM 1586 O O . TYR A 1 196 ? 10.210 -10.220 -18.123 1.00 93.31 196 TYR A O 1
ATOM 1594 N N . ARG A 1 197 ? 9.262 -9.425 -16.231 1.00 93.88 197 ARG A N 1
ATOM 1595 C CA . ARG A 1 197 ? 8.182 -8.652 -16.829 1.00 93.88 197 ARG A CA 1
ATOM 1596 C C . ARG A 1 197 ? 8.481 -7.176 -16.586 1.00 93.88 197 ARG A C 1
ATOM 1598 O O . ARG A 1 197 ? 8.453 -6.733 -15.440 1.00 93.88 197 ARG A O 1
ATOM 1605 N N . LEU A 1 198 ? 8.789 -6.466 -17.664 1.00 94.69 198 LEU A N 1
ATOM 1606 C CA . LEU A 1 198 ? 8.966 -5.017 -17.739 1.00 94.69 198 LEU A CA 1
ATOM 1607 C C . LEU A 1 198 ? 7.982 -4.550 -18.812 1.00 94.69 198 LEU A C 1
ATOM 1609 O O . LEU A 1 198 ? 8.271 -4.686 -20.002 1.00 94.69 198 LEU A O 1
ATOM 1613 N N . TRP A 1 199 ? 6.774 -4.159 -18.399 1.00 94.81 199 TRP A N 1
ATOM 1614 C CA . TRP A 1 199 ? 5.633 -4.163 -19.317 1.00 94.81 199 TRP A CA 1
ATOM 1615 C C . TRP A 1 199 ? 4.716 -2.949 -19.176 1.00 94.81 199 TRP A C 1
ATOM 1617 O O . TRP A 1 199 ? 4.241 -2.610 -18.092 1.00 94.81 199 TRP A O 1
ATOM 1627 N N . GLY A 1 200 ? 4.405 -2.319 -20.302 1.00 94.31 200 GLY A N 1
ATOM 1628 C CA . GLY A 1 200 ? 3.472 -1.207 -20.396 1.00 94.31 200 GLY A CA 1
ATOM 1629 C C . GLY A 1 200 ? 4.083 0.182 -20.258 1.00 94.31 200 GLY A C 1
ATOM 1630 O O . GLY A 1 200 ? 3.314 1.129 -20.130 1.00 94.31 200 GLY A O 1
ATOM 1631 N N . GLY A 1 201 ? 5.412 0.324 -20.284 1.00 95.06 201 GLY A N 1
ATOM 1632 C CA . GLY A 1 201 ? 6.085 1.623 -20.365 1.00 95.06 201 GLY A CA 1
ATOM 1633 C C . GLY A 1 201 ? 6.207 2.131 -21.807 1.00 95.06 201 GLY A C 1
ATOM 1634 O O . GLY A 1 201 ? 5.533 1.651 -22.724 1.00 95.06 201 GLY A O 1
ATOM 1635 N N . TYR A 1 202 ? 7.088 3.110 -22.038 1.00 95.50 202 TYR A N 1
ATOM 1636 C CA . TYR A 1 202 ? 7.434 3.550 -23.397 1.00 95.50 202 TYR A CA 1
ATOM 1637 C C . TYR A 1 202 ? 8.174 2.448 -24.160 1.00 95.50 202 TYR A C 1
ATOM 1639 O O . TYR A 1 202 ? 9.214 1.985 -23.703 1.00 95.50 202 TYR A O 1
ATOM 1647 N N . LEU A 1 203 ? 7.680 2.090 -25.344 1.00 95.12 203 LEU A N 1
ATOM 1648 C CA . LEU A 1 203 ? 8.320 1.157 -26.269 1.00 95.12 203 LEU A CA 1
ATOM 1649 C C . LEU A 1 203 ? 9.464 1.852 -27.016 1.00 95.12 203 LEU A C 1
ATOM 1651 O O . LEU A 1 203 ? 9.232 2.868 -27.681 1.00 95.12 203 LEU A O 1
ATOM 1655 N N . GLY A 1 204 ? 10.686 1.321 -26.912 1.00 93.31 204 GLY A N 1
ATOM 1656 C CA . GLY A 1 204 ? 11.845 1.708 -27.730 1.00 93.31 204 GLY A CA 1
ATOM 1657 C C . GLY A 1 204 ? 12.277 3.172 -27.662 1.00 93.31 204 GLY A C 1
ATOM 1658 O O . GLY A 1 204 ? 13.115 3.593 -28.455 1.00 93.31 204 GLY A O 1
ATOM 1659 N N . SER A 1 205 ? 11.705 3.962 -26.751 1.00 95.31 205 SER A N 1
ATOM 1660 C CA . SER A 1 205 ? 11.814 5.421 -26.781 1.00 95.31 205 SER A CA 1
ATOM 1661 C C . SER A 1 205 ? 12.303 5.982 -25.451 1.00 95.31 205 SER A C 1
ATOM 1663 O O . SER A 1 205 ? 11.892 5.486 -24.398 1.00 95.31 205 SER A O 1
ATOM 1665 N N . PRO A 1 206 ? 13.142 7.030 -25.471 1.00 96.50 206 PRO A N 1
ATOM 1666 C CA . PRO A 1 206 ? 13.673 7.622 -24.256 1.00 96.50 206 PRO A CA 1
ATOM 1667 C C . PRO A 1 206 ? 12.694 8.591 -23.588 1.00 96.50 206 PRO A C 1
ATOM 1669 O O . PRO A 1 206 ? 11.869 9.231 -24.247 1.00 96.50 206 PRO A O 1
ATOM 1672 N N . TYR A 1 207 ? 12.806 8.716 -22.267 1.00 97.12 207 TYR A N 1
ATOM 1673 C CA . TYR A 1 207 ? 11.951 9.573 -21.442 1.00 97.12 207 TYR A CA 1
ATOM 1674 C C . TYR A 1 207 ? 12.588 9.863 -20.077 1.00 97.12 207 TYR A C 1
ATOM 1676 O O . TYR A 1 207 ? 13.516 9.188 -19.642 1.00 97.12 207 TYR A O 1
ATOM 1684 N N . TYR A 1 208 ? 12.061 10.860 -19.376 1.00 97.56 208 TYR A N 1
ATOM 1685 C CA . TYR A 1 208 ? 12.264 11.057 -17.947 1.00 97.56 208 TYR A CA 1
ATOM 1686 C C . TYR A 1 208 ? 11.182 10.312 -17.156 1.00 97.56 208 TYR A C 1
ATOM 1688 O O . TYR A 1 208 ? 9.996 10.594 -17.363 1.00 97.56 208 TYR A O 1
ATOM 1696 N N . PRO A 1 209 ? 11.538 9.400 -16.243 1.00 96.81 209 PRO A N 1
ATOM 1697 C CA . PRO A 1 209 ? 10.561 8.655 -15.458 1.00 96.81 209 PRO A CA 1
ATOM 1698 C C . PRO A 1 209 ? 9.941 9.499 -14.336 1.00 96.81 209 PRO A C 1
ATOM 1700 O O . PRO A 1 209 ? 10.496 10.525 -13.919 1.00 96.81 209 PRO A O 1
ATOM 1703 N N . SER A 1 210 ? 8.798 9.035 -13.831 1.00 95.88 210 SER A N 1
ATOM 1704 C CA . SER A 1 210 ? 8.195 9.491 -12.577 1.00 95.88 210 SER A CA 1
ATOM 1705 C C . SER A 1 210 ? 9.117 9.190 -11.391 1.00 95.88 210 SER A C 1
ATOM 1707 O O . SER A 1 210 ? 9.838 8.193 -11.367 1.00 95.88 210 SER A O 1
ATOM 1709 N N . LYS A 1 211 ? 9.033 10.016 -10.345 1.00 94.75 211 LYS A N 1
ATOM 1710 C CA . LYS A 1 211 ? 9.695 9.825 -9.043 1.00 94.75 211 LYS A CA 1
ATOM 1711 C C . LYS A 1 211 ? 9.307 8.536 -8.338 1.00 94.75 211 LYS A C 1
ATOM 1713 O O . LYS A 1 211 ? 10.024 8.111 -7.437 1.00 94.75 211 LYS A O 1
ATOM 1718 N N . SER A 1 212 ? 8.164 7.963 -8.695 1.00 93.06 212 SER A N 1
ATOM 1719 C CA . SER A 1 212 ? 7.588 6.818 -7.996 1.00 93.06 212 SER A CA 1
ATOM 1720 C C . SER A 1 212 ? 7.595 5.523 -8.803 1.00 93.06 212 SER A C 1
ATOM 1722 O O . SER A 1 212 ? 7.436 4.459 -8.207 1.00 93.06 212 SER A O 1
ATOM 1724 N N . ASN A 1 213 ? 7.791 5.592 -10.123 1.00 95.75 213 ASN A N 1
ATOM 1725 C CA . ASN A 1 213 ? 7.706 4.428 -10.997 1.00 95.75 213 ASN A CA 1
ATOM 1726 C C . ASN A 1 213 ? 8.540 4.618 -12.272 1.00 95.75 213 ASN A C 1
ATOM 1728 O O . ASN A 1 213 ? 8.276 5.527 -13.063 1.00 95.75 213 ASN A O 1
ATOM 1732 N N . PHE A 1 214 ? 9.523 3.741 -12.489 1.00 95.81 214 PHE A N 1
ATOM 1733 C CA . PHE A 1 214 ? 10.435 3.843 -13.632 1.00 95.81 214 PHE A CA 1
ATOM 1734 C C . PHE A 1 214 ? 9.759 3.592 -14.993 1.00 95.81 214 PHE A C 1
ATOM 1736 O O . PHE A 1 214 ? 10.254 4.088 -16.005 1.00 95.81 214 PHE A O 1
ATOM 1743 N N . LEU A 1 215 ? 8.645 2.849 -15.055 1.00 95.81 215 LEU A N 1
ATOM 1744 C CA . LEU A 1 215 ? 7.905 2.590 -16.302 1.00 95.81 215 LEU A CA 1
ATOM 1745 C C . LEU A 1 215 ? 7.025 3.768 -16.722 1.00 95.81 215 LEU A C 1
ATOM 1747 O O . LEU A 1 215 ? 6.671 3.877 -17.896 1.00 95.81 215 LEU A O 1
ATOM 1751 N N . ILE A 1 216 ? 6.669 4.640 -15.778 1.00 96.06 216 ILE A N 1
ATOM 1752 C CA . ILE A 1 216 ? 5.754 5.752 -16.017 1.00 96.06 216 ILE A CA 1
ATOM 1753 C C . ILE A 1 216 ? 6.555 6.990 -16.441 1.00 96.06 216 ILE A C 1
ATOM 1755 O O . ILE A 1 216 ? 7.410 7.451 -15.682 1.00 96.06 216 ILE A O 1
ATOM 1759 N N . PRO A 1 217 ? 6.288 7.578 -17.620 1.00 96.06 217 PRO A N 1
ATOM 1760 C CA . PRO A 1 217 ? 6.860 8.866 -17.994 1.00 96.06 217 PRO A CA 1
ATOM 1761 C C . PRO A 1 217 ? 6.326 9.980 -17.087 1.00 96.06 217 PRO A C 1
ATOM 1763 O O . PRO A 1 217 ? 5.127 10.082 -16.835 1.00 96.06 217 PRO A O 1
ATOM 1766 N N . ALA A 1 218 ? 7.205 10.868 -16.630 1.00 95.25 218 ALA A N 1
ATOM 1767 C CA . ALA A 1 218 ? 6.783 12.019 -15.843 1.00 95.25 218 ALA A CA 1
ATOM 1768 C C . ALA A 1 218 ? 5.892 12.959 -16.669 1.00 95.25 218 ALA A C 1
ATOM 1770 O O . ALA A 1 218 ? 6.256 13.368 -17.777 1.00 95.25 218 ALA A O 1
ATOM 1771 N N . THR A 1 219 ? 4.756 13.369 -16.106 1.00 89.81 219 THR A N 1
ATOM 1772 C CA . THR A 1 219 ? 3.830 14.315 -16.759 1.00 89.81 219 THR A CA 1
ATOM 1773 C C . THR A 1 219 ? 4.264 15.774 -16.617 1.00 89.81 219 THR A C 1
ATOM 1775 O O . THR A 1 219 ? 3.712 16.657 -17.269 1.00 89.81 219 THR A O 1
ATOM 1778 N N . GLY A 1 220 ? 5.213 16.056 -15.722 1.00 89.75 220 GLY A N 1
ATOM 1779 C CA . GLY A 1 220 ? 5.651 17.409 -15.408 1.00 89.75 220 GLY A CA 1
ATOM 1780 C C . GLY A 1 220 ? 6.835 17.447 -14.447 1.00 89.75 220 GLY A C 1
ATOM 1781 O O . GLY A 1 220 ? 7.250 16.429 -13.898 1.00 89.75 220 GLY A O 1
ATOM 1782 N N . ARG A 1 221 ? 7.366 18.650 -14.208 1.00 88.94 221 ARG A N 1
ATOM 1783 C CA . ARG A 1 221 ? 8.595 18.871 -13.424 1.00 88.94 221 ARG A CA 1
ATOM 1784 C C . ARG A 1 221 ? 8.523 18.365 -11.974 1.00 88.94 221 ARG A C 1
ATOM 1786 O O . ARG A 1 221 ? 9.534 17.912 -11.446 1.00 88.94 221 ARG A O 1
ATOM 1793 N N . ASP A 1 222 ? 7.349 18.422 -11.346 1.00 89.94 222 ASP A N 1
ATOM 1794 C CA . ASP A 1 222 ? 7.169 18.030 -9.939 1.00 89.94 222 ASP A CA 1
ATOM 1795 C C . ASP A 1 222 ? 7.271 16.515 -9.722 1.00 89.94 222 ASP A C 1
ATOM 1797 O O . ASP A 1 222 ? 7.716 16.077 -8.660 1.00 89.94 222 ASP A O 1
ATOM 1801 N N . ASP A 1 223 ? 6.922 15.728 -10.738 1.00 91.56 223 ASP A N 1
ATOM 1802 C CA . ASP A 1 223 ? 6.975 14.264 -10.737 1.00 91.56 223 ASP A CA 1
ATOM 1803 C C . ASP A 1 223 ? 8.250 13.719 -11.406 1.00 91.56 223 ASP A C 1
ATOM 1805 O O . ASP A 1 223 ? 8.560 12.543 -11.309 1.00 91.56 223 ASP A O 1
ATOM 1809 N N . ARG A 1 224 ? 9.039 14.566 -12.069 1.00 93.50 224 ARG A N 1
ATOM 1810 C CA . ARG A 1 224 ? 10.176 14.130 -12.885 1.00 93.50 224 ARG A CA 1
ATOM 1811 C C . ARG A 1 224 ? 11.398 13.720 -12.060 1.00 93.50 224 ARG A C 1
ATOM 1813 O O . ARG A 1 224 ? 11.862 14.499 -11.225 1.00 93.50 224 ARG A O 1
ATOM 1820 N N . LEU A 1 225 ? 11.991 12.568 -12.380 1.00 94.88 225 LEU A N 1
ATOM 1821 C CA . LEU A 1 225 ? 13.398 12.273 -12.080 1.00 94.88 225 LEU A CA 1
ATOM 1822 C C . LEU A 1 225 ? 14.295 12.868 -13.166 1.00 94.88 225 LEU A C 1
ATOM 1824 O O . LEU A 1 225 ? 14.060 12.663 -14.354 1.00 94.88 225 LEU A O 1
ATOM 1828 N N . ASN A 1 226 ? 15.337 13.604 -12.777 1.00 93.38 226 ASN A N 1
ATOM 1829 C CA . ASN A 1 226 ? 16.217 14.318 -13.713 1.00 93.38 226 ASN A CA 1
ATOM 1830 C C . ASN A 1 226 ? 17.287 13.414 -14.354 1.00 93.38 226 ASN A C 1
ATOM 1832 O O . ASN A 1 226 ? 18.421 13.838 -14.564 1.00 93.38 226 ASN A O 1
ATOM 1836 N N . ILE A 1 227 ? 16.900 12.190 -14.703 1.00 97.12 227 ILE A N 1
ATOM 1837 C CA . ILE A 1 227 ? 17.720 11.192 -15.383 1.00 97.12 227 ILE A CA 1
ATOM 1838 C C . ILE A 1 227 ? 16.974 10.706 -16.625 1.00 97.12 227 ILE A C 1
ATOM 1840 O O . ILE A 1 227 ? 15.786 10.392 -16.555 1.00 97.12 227 ILE A O 1
ATOM 1844 N N . VAL A 1 228 ? 17.649 10.687 -17.772 1.00 97.75 228 VAL A N 1
ATOM 1845 C CA . VAL A 1 228 ? 17.059 10.205 -19.025 1.00 97.75 228 VAL A CA 1
ATOM 1846 C C . VAL A 1 228 ? 17.149 8.686 -19.050 1.00 97.75 228 VAL A C 1
ATOM 1848 O O . VAL A 1 228 ? 18.246 8.136 -19.006 1.00 97.75 228 VAL A O 1
ATOM 1851 N N . LEU A 1 229 ? 16.009 8.006 -19.135 1.00 97.50 229 LEU A N 1
ATOM 1852 C CA . LEU A 1 229 ? 15.970 6.580 -19.427 1.00 97.50 229 LEU A CA 1
ATOM 1853 C C . LEU A 1 229 ? 16.037 6.359 -20.933 1.00 97.50 229 LEU A C 1
ATOM 1855 O O . LEU A 1 229 ? 15.282 6.968 -21.689 1.00 97.50 229 LEU A O 1
ATOM 1859 N N . THR A 1 230 ? 16.922 5.461 -21.352 1.00 96.44 230 THR A N 1
ATOM 1860 C CA . THR A 1 230 ? 17.008 4.935 -22.720 1.00 96.44 230 THR A CA 1
ATOM 1861 C C . THR A 1 230 ? 16.829 3.415 -22.696 1.00 96.44 230 THR A C 1
ATOM 1863 O O . THR A 1 230 ? 16.995 2.776 -21.652 1.00 96.44 230 THR A O 1
ATOM 1866 N N . LYS A 1 231 ? 16.433 2.833 -23.830 1.00 94.62 231 LYS A N 1
ATOM 1867 C CA . LYS A 1 231 ? 16.007 1.429 -23.918 1.00 94.62 231 LYS A CA 1
ATOM 1868 C C . LYS A 1 231 ? 17.088 0.523 -24.495 1.00 94.62 231 LYS A C 1
ATOM 1870 O O . LYS A 1 231 ? 17.770 0.919 -25.432 1.00 94.62 231 LYS A O 1
ATOM 1875 N N . TRP A 1 232 ? 17.214 -0.683 -23.954 1.00 91.56 232 TRP A N 1
ATOM 1876 C CA . TRP A 1 232 ? 18.110 -1.742 -24.412 1.00 91.56 232 TRP A CA 1
ATOM 1877 C C . TRP A 1 232 ? 17.336 -3.038 -24.686 1.00 91.56 232 TRP A C 1
ATOM 1879 O O . TRP A 1 232 ? 16.727 -3.595 -23.784 1.00 91.56 232 TRP A O 1
ATOM 1889 N N . ALA A 1 233 ? 17.354 -3.622 -25.871 1.00 91.19 233 ALA A N 1
ATOM 1890 C CA . ALA A 1 233 ? 17.626 -3.036 -27.175 1.00 91.19 233 ALA A CA 1
ATOM 1891 C C . ALA A 1 233 ? 16.271 -2.793 -27.861 1.00 91.19 233 ALA A C 1
ATOM 1893 O O . ALA A 1 233 ? 15.306 -3.500 -27.562 1.00 91.19 233 ALA A O 1
ATOM 1894 N N . GLN A 1 234 ? 16.174 -1.789 -28.736 1.00 94.31 234 GLN A N 1
ATOM 1895 C CA . GLN A 1 234 ? 14.913 -1.407 -29.378 1.00 94.31 234 GLN A CA 1
ATOM 1896 C C . GLN A 1 234 ? 14.248 -2.619 -30.033 1.00 94.31 234 GLN A C 1
ATOM 1898 O O . GLN A 1 234 ? 14.878 -3.349 -30.802 1.00 94.31 234 GLN A O 1
ATOM 1903 N N . ARG A 1 235 ? 12.975 -2.833 -29.703 1.00 96.00 235 ARG A N 1
ATOM 1904 C CA . ARG A 1 235 ? 12.193 -3.978 -30.176 1.00 96.00 235 ARG A CA 1
ATOM 1905 C C . ARG A 1 235 ? 11.577 -3.719 -31.551 1.00 96.00 235 ARG A C 1
ATOM 1907 O O . ARG A 1 235 ? 11.257 -2.589 -31.881 1.00 96.00 235 ARG A O 1
ATOM 1914 N N . ASP A 1 236 ? 11.333 -4.760 -32.336 1.00 96.81 236 ASP A N 1
ATOM 1915 C CA . ASP A 1 236 ? 10.463 -4.686 -33.511 1.00 96.81 236 ASP A CA 1
ATOM 1916 C C . ASP A 1 236 ? 9.024 -4.407 -33.061 1.00 96.81 236 ASP A C 1
ATOM 1918 O O . ASP A 1 236 ? 8.407 -5.302 -32.474 1.00 96.81 236 ASP A O 1
ATOM 1922 N N . PRO A 1 237 ? 8.450 -3.216 -33.343 1.00 95.06 237 PRO A N 1
ATOM 1923 C CA . PRO A 1 237 ? 7.131 -2.843 -32.838 1.00 95.06 237 PRO A CA 1
ATOM 1924 C C . PRO A 1 237 ? 5.990 -3.753 -33.315 1.00 95.06 237 PRO A C 1
ATOM 1926 O O . PRO A 1 237 ? 4.901 -3.693 -32.739 1.00 95.06 237 PRO A O 1
ATOM 1929 N N . PHE A 1 238 ? 6.213 -4.575 -34.348 1.00 95.81 238 PHE A N 1
ATOM 1930 C CA . PHE A 1 238 ? 5.261 -5.592 -34.787 1.00 95.81 238 PHE A CA 1
ATOM 1931 C C . PHE A 1 238 ? 5.424 -6.901 -34.003 1.00 95.81 238 PHE A C 1
ATOM 1933 O O . PHE A 1 238 ? 4.454 -7.419 -33.452 1.00 95.81 238 PHE A O 1
ATOM 1940 N N . ASN A 1 239 ? 6.645 -7.438 -33.955 1.00 95.31 239 ASN A N 1
ATOM 1941 C CA . ASN A 1 239 ? 6.895 -8.813 -33.514 1.00 95.31 239 ASN A CA 1
ATOM 1942 C C . ASN A 1 239 ? 7.205 -8.961 -32.018 1.00 95.31 239 ASN A C 1
ATOM 1944 O O . ASN A 1 239 ? 7.164 -10.080 -31.515 1.00 95.31 239 ASN A O 1
ATOM 1948 N N . PHE A 1 240 ? 7.469 -7.871 -31.286 1.00 94.50 240 PHE A N 1
ATOM 1949 C CA . PHE A 1 240 ? 7.820 -7.949 -29.860 1.00 94.50 240 PHE A CA 1
ATOM 1950 C C . PHE A 1 240 ? 6.665 -8.334 -28.931 1.00 94.50 240 PHE A C 1
ATOM 1952 O O . PHE A 1 240 ? 6.890 -8.795 -27.810 1.00 94.50 240 PHE A O 1
ATOM 1959 N N . TYR A 1 241 ? 5.428 -8.069 -29.360 1.00 93.00 241 TYR A N 1
ATOM 1960 C CA . TYR A 1 241 ? 4.254 -8.102 -28.493 1.00 93.00 241 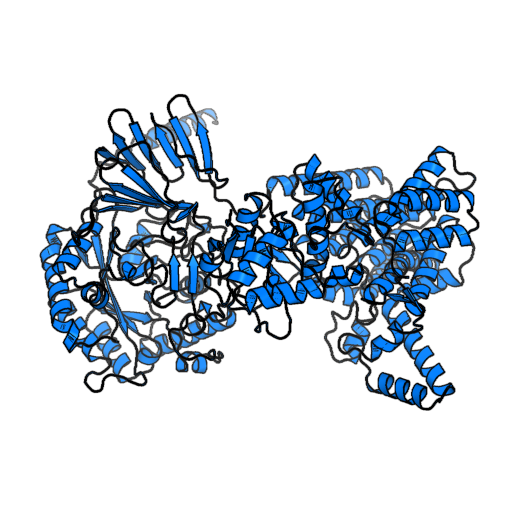TYR A CA 1
ATOM 1961 C C . TYR A 1 241 ? 3.745 -9.543 -28.313 1.00 93.00 241 TYR A C 1
ATOM 1963 O O . TYR A 1 241 ? 2.762 -9.956 -28.927 1.00 93.00 241 TYR A O 1
ATOM 1971 N N . GLY A 1 242 ? 4.446 -10.318 -27.477 1.00 91.19 242 GLY A N 1
ATOM 1972 C CA . GLY A 1 242 ? 4.212 -11.750 -27.254 1.00 91.19 242 GLY A CA 1
ATOM 1973 C C . GLY A 1 242 ? 4.764 -12.279 -25.922 1.00 91.19 242 GLY A C 1
ATOM 1974 O O . GLY A 1 242 ? 5.106 -11.505 -25.024 1.00 91.19 242 GLY A O 1
ATOM 1975 N N . ARG A 1 243 ? 4.812 -13.612 -25.766 1.00 86.94 243 ARG A N 1
ATOM 1976 C CA . ARG A 1 243 ? 5.231 -14.289 -24.523 1.00 86.94 243 ARG A CA 1
ATOM 1977 C C . ARG A 1 243 ? 6.510 -15.101 -24.721 1.00 86.94 243 ARG A C 1
ATOM 1979 O O . ARG A 1 243 ? 6.462 -16.244 -25.167 1.00 86.94 243 ARG A O 1
ATOM 1986 N N . GLY A 1 244 ? 7.621 -14.593 -24.196 1.00 87.00 244 GLY A N 1
ATOM 1987 C CA . GLY A 1 244 ? 8.910 -15.273 -24.272 1.00 87.00 244 GLY A CA 1
ATOM 1988 C C . GLY A 1 244 ? 9.798 -14.598 -25.302 1.00 87.00 244 GLY A C 1
ATOM 1989 O O . GLY A 1 244 ? 10.043 -13.403 -25.189 1.00 87.00 244 GLY A O 1
ATOM 1990 N N . SER A 1 245 ? 10.309 -15.356 -26.272 1.00 90.00 245 SER A N 1
ATOM 1991 C CA . SER A 1 245 ? 11.377 -14.892 -27.163 1.00 90.00 245 SER A CA 1
ATOM 1992 C C . SER A 1 245 ? 10.945 -13.838 -28.188 1.00 90.00 245 SER A C 1
ATOM 1994 O O . SER A 1 245 ? 11.789 -13.354 -28.934 1.00 90.00 245 SER A O 1
ATOM 1996 N N . GLU A 1 246 ? 9.678 -13.431 -28.219 1.00 93.38 246 GLU A N 1
ATOM 1997 C CA . GLU A 1 246 ? 9.176 -12.340 -29.054 1.00 93.38 246 GLU A CA 1
ATOM 1998 C C . GLU A 1 246 ? 9.912 -11.024 -28.773 1.00 93.38 246 GLU A C 1
ATOM 2000 O O . GLU A 1 246 ? 10.240 -10.295 -29.705 1.00 93.38 246 GLU A O 1
ATOM 2005 N N . SER A 1 247 ? 10.315 -10.756 -27.525 1.00 93.81 247 SER A N 1
ATOM 2006 C CA . SER A 1 247 ? 11.161 -9.591 -27.215 1.00 93.81 247 SER A CA 1
ATOM 2007 C C . SER A 1 247 ? 12.536 -9.625 -27.903 1.00 93.81 247 SER A C 1
ATOM 2009 O O . SER A 1 247 ? 13.229 -8.612 -27.938 1.00 93.81 247 SER A O 1
ATOM 2011 N N . ASN A 1 248 ? 12.954 -10.767 -28.451 1.00 94.81 248 ASN A N 1
ATOM 2012 C CA . ASN A 1 248 ? 14.242 -10.921 -29.128 1.00 94.81 248 ASN A CA 1
ATOM 2013 C C . ASN A 1 248 ? 14.150 -10.556 -30.621 1.00 94.81 248 ASN A C 1
ATOM 2015 O O . ASN A 1 248 ? 15.143 -10.609 -31.339 1.00 94.81 248 ASN A O 1
ATOM 2019 N N . TYR A 1 249 ? 12.983 -10.149 -31.127 1.00 96.25 249 TYR A N 1
ATOM 2020 C CA . TYR A 1 249 ? 12.954 -9.322 -32.330 1.00 96.25 249 TYR A CA 1
ATOM 2021 C C . TYR A 1 249 ? 13.413 -7.918 -31.922 1.00 96.25 249 TYR A C 1
ATOM 2023 O O . TYR A 1 249 ? 12.601 -7.078 -31.544 1.00 96.25 249 TYR A O 1
ATOM 2031 N N . SER A 1 250 ? 14.728 -7.697 -31.896 1.00 96.25 250 SER A N 1
ATOM 2032 C CA . SER A 1 250 ? 15.355 -6.472 -31.388 1.00 96.25 250 SER A CA 1
ATOM 2033 C C . SER A 1 250 ? 16.553 -6.046 -32.239 1.00 96.25 250 SER A C 1
ATOM 2035 O O . SER A 1 250 ? 16.926 -6.730 -33.191 1.00 96.25 250 SER A O 1
ATOM 2037 N N . THR A 1 251 ? 17.174 -4.913 -31.906 1.00 96.00 251 THR A N 1
ATOM 2038 C CA . THR A 1 251 ? 18.422 -4.454 -32.537 1.00 96.00 251 THR A CA 1
ATOM 2039 C C . THR A 1 251 ? 19.680 -5.183 -32.040 1.00 96.00 251 THR A C 1
ATOM 2041 O O . THR A 1 251 ? 20.758 -4.961 -32.595 1.00 96.00 251 THR A O 1
ATOM 2044 N N . GLN A 1 252 ? 19.583 -6.054 -31.027 1.00 95.88 252 GLN A N 1
ATOM 2045 C CA . GLN A 1 252 ? 20.735 -6.757 -30.455 1.00 95.88 252 GLN A CA 1
ATOM 2046 C C . GLN A 1 252 ? 21.142 -7.966 -31.315 1.00 95.88 252 GLN A C 1
ATOM 2048 O O . GLN A 1 252 ? 20.315 -8.802 -31.664 1.00 95.88 252 GLN A O 1
ATOM 2053 N N . VAL A 1 253 ? 22.435 -8.089 -31.632 1.00 96.31 253 VAL A N 1
ATOM 2054 C CA . VAL A 1 253 ? 22.958 -9.083 -32.595 1.00 96.31 253 VAL A CA 1
ATOM 2055 C C . VAL A 1 253 ? 22.584 -10.530 -32.251 1.00 96.31 253 VAL A C 1
ATOM 2057 O O . VAL A 1 253 ? 22.126 -11.273 -33.115 1.00 96.31 253 VAL A O 1
ATOM 2060 N N . ASN A 1 254 ? 22.758 -10.948 -30.995 1.00 95.19 254 ASN A N 1
ATOM 2061 C CA . ASN A 1 254 ? 22.416 -12.308 -30.567 1.00 95.19 254 ASN A CA 1
ATOM 2062 C C . ASN A 1 254 ? 20.901 -12.571 -30.621 1.00 95.19 254 ASN A C 1
ATOM 2064 O O . ASN A 1 254 ? 20.492 -13.699 -30.895 1.00 95.19 254 ASN A O 1
ATOM 2068 N N . ASP A 1 255 ? 20.086 -11.546 -30.362 1.00 95.19 255 ASP A N 1
ATOM 2069 C CA . ASP A 1 255 ? 18.635 -11.660 -30.248 1.00 95.19 255 ASP A CA 1
ATOM 2070 C C . ASP A 1 255 ? 18.023 -11.998 -31.610 1.00 95.19 255 ASP A C 1
ATOM 2072 O O . ASP A 1 255 ? 17.392 -13.047 -31.764 1.00 95.19 255 ASP A O 1
ATOM 2076 N N . TYR A 1 256 ? 18.260 -11.158 -32.624 1.00 95.94 256 TYR A N 1
ATOM 2077 C CA . TYR A 1 256 ? 17.650 -11.366 -33.937 1.00 95.94 256 TYR A CA 1
ATOM 2078 C C . TYR A 1 256 ? 18.274 -12.546 -34.695 1.00 95.94 256 TYR A C 1
ATOM 2080 O O . TYR A 1 256 ? 17.555 -13.246 -35.410 1.00 95.94 256 TYR A O 1
ATOM 2088 N N . ILE A 1 257 ? 19.561 -12.862 -34.484 1.00 96.75 257 ILE A N 1
ATOM 2089 C CA . ILE A 1 257 ? 20.152 -14.107 -35.009 1.00 96.75 257 ILE A CA 1
ATOM 2090 C C . ILE A 1 257 ? 19.429 -15.325 -34.431 1.00 96.75 257 ILE A C 1
ATOM 2092 O O . ILE A 1 257 ? 19.112 -16.259 -35.171 1.00 96.75 257 ILE A O 1
ATOM 2096 N N . ALA A 1 258 ? 19.122 -15.328 -33.128 1.00 94.94 258 ALA A N 1
ATOM 2097 C CA . ALA A 1 258 ? 18.375 -16.423 -32.509 1.00 94.94 258 ALA A CA 1
ATOM 2098 C C . ALA A 1 258 ? 16.945 -16.559 -33.073 1.00 94.94 258 ALA A C 1
ATOM 2100 O O . ALA A 1 258 ? 16.370 -17.645 -33.021 1.00 94.94 258 ALA A O 1
ATOM 2101 N N . GLN A 1 259 ? 16.395 -15.493 -33.668 1.00 94.75 259 GLN A N 1
ATOM 2102 C CA . GLN A 1 259 ? 15.124 -15.490 -34.408 1.00 94.75 259 GLN A CA 1
ATOM 2103 C C . GLN A 1 259 ? 15.266 -15.869 -35.897 1.00 94.75 259 GLN A C 1
ATOM 2105 O O . GLN A 1 259 ? 14.303 -15.763 -36.670 1.00 94.75 259 GLN A O 1
ATOM 2110 N N . GLY A 1 260 ? 16.456 -16.303 -36.321 1.00 95.31 260 GLY A N 1
ATOM 2111 C CA . GLY A 1 260 ? 16.760 -16.655 -37.708 1.00 95.31 260 GLY A CA 1
ATOM 2112 C C . GLY A 1 260 ? 16.802 -15.450 -38.648 1.00 95.31 260 GLY A C 1
ATOM 2113 O O . GLY A 1 260 ? 16.507 -15.603 -39.830 1.00 95.31 260 GLY A O 1
ATOM 2114 N N . GLN A 1 261 ? 17.098 -14.261 -38.119 1.00 96.50 261 GLN A N 1
ATOM 2115 C CA . GLN A 1 261 ? 17.232 -13.018 -38.876 1.00 96.50 261 GLN A CA 1
ATOM 2116 C C . GLN A 1 261 ? 18.710 -12.637 -39.081 1.00 96.50 261 GLN A C 1
ATOM 2118 O O . GLN A 1 261 ? 19.609 -13.263 -38.519 1.00 96.50 261 GLN A O 1
ATOM 2123 N N . ASP A 1 262 ? 18.954 -11.597 -39.880 1.00 96.50 262 ASP A N 1
ATOM 2124 C CA . ASP A 1 262 ? 20.283 -11.120 -40.277 1.00 96.50 262 ASP A CA 1
ATOM 2125 C C . ASP A 1 262 ? 20.355 -9.575 -40.344 1.00 96.50 262 ASP A C 1
ATOM 2127 O O . ASP A 1 262 ? 19.438 -8.856 -39.928 1.00 96.50 262 ASP A O 1
ATOM 2131 N N . THR A 1 263 ? 21.432 -9.041 -40.928 1.00 97.38 263 THR A N 1
ATOM 2132 C CA . THR A 1 263 ? 21.649 -7.592 -41.056 1.00 97.38 263 THR A CA 1
ATOM 2133 C C . THR A 1 263 ? 20.549 -6.885 -41.866 1.00 97.38 263 THR A C 1
ATOM 2135 O O . THR A 1 263 ? 20.336 -5.679 -41.695 1.00 97.38 263 THR A O 1
ATOM 2138 N N . ASN A 1 264 ? 19.823 -7.588 -42.746 1.00 96.75 264 ASN A N 1
ATOM 2139 C CA . ASN A 1 264 ? 18.722 -6.996 -43.514 1.00 96.75 264 ASN A CA 1
ATOM 2140 C C . ASN A 1 264 ? 17.519 -6.712 -42.613 1.00 96.75 264 ASN A C 1
ATOM 2142 O O . ASN A 1 264 ? 16.914 -5.639 -42.713 1.00 96.75 264 ASN A O 1
ATOM 2146 N N . PHE A 1 265 ? 17.210 -7.636 -41.700 1.00 97.56 265 PHE A N 1
ATOM 2147 C CA . PHE A 1 265 ? 16.219 -7.405 -40.652 1.00 97.56 265 PHE A CA 1
ATOM 2148 C C . PHE A 1 265 ? 16.638 -6.227 -39.770 1.00 97.56 265 PHE A C 1
ATOM 2150 O O . PHE A 1 265 ? 15.856 -5.296 -39.595 1.00 97.56 265 PHE A O 1
ATOM 2157 N N . PHE A 1 266 ? 17.893 -6.204 -39.303 1.00 97.12 266 PHE A N 1
ATOM 2158 C CA . PHE A 1 266 ? 18.433 -5.095 -38.507 1.00 97.12 266 PHE A CA 1
ATOM 2159 C C . PHE A 1 266 ? 18.276 -3.738 -39.214 1.00 97.12 266 PHE A C 1
ATOM 2161 O O . PHE A 1 266 ? 17.797 -2.769 -38.625 1.00 97.12 266 PHE A O 1
ATOM 2168 N N . SER A 1 267 ? 18.624 -3.674 -40.502 1.00 95.69 267 SER A N 1
ATOM 2169 C CA . SER A 1 267 ? 18.508 -2.452 -41.308 1.00 95.69 267 SER A CA 1
ATOM 2170 C C . SER A 1 267 ? 17.049 -2.022 -41.494 1.00 95.69 267 SER A C 1
ATOM 2172 O O . SER A 1 267 ? 16.743 -0.830 -41.454 1.00 95.69 267 SER A O 1
ATOM 2174 N N . SER A 1 268 ? 16.140 -2.986 -41.663 1.00 95.12 268 SER A N 1
ATOM 2175 C CA . SER A 1 268 ? 14.700 -2.733 -41.788 1.00 95.12 268 SER A CA 1
ATOM 2176 C C . SER A 1 268 ? 14.110 -2.217 -40.477 1.00 95.12 268 SER A C 1
ATOM 2178 O O . SER A 1 268 ? 13.374 -1.230 -40.483 1.00 95.12 268 SER A O 1
ATOM 2180 N N . LEU A 1 269 ? 14.499 -2.816 -39.349 1.00 95.62 269 LEU A N 1
ATOM 2181 C CA . LEU A 1 269 ? 14.112 -2.375 -38.013 1.00 95.62 269 LEU A CA 1
ATOM 2182 C C . LEU A 1 269 ? 14.606 -0.954 -37.724 1.00 95.62 269 LEU A C 1
ATOM 2184 O O . LEU A 1 269 ? 13.834 -0.100 -37.291 1.00 95.62 269 LEU A O 1
ATOM 2188 N N . LEU A 1 270 ? 15.868 -0.659 -38.044 1.00 94.00 270 LEU A N 1
ATOM 2189 C CA . LEU A 1 270 ? 16.423 0.689 -37.932 1.00 94.00 270 LEU A CA 1
ATOM 2190 C C . LEU A 1 270 ? 15.608 1.706 -38.745 1.00 94.00 270 LEU A C 1
ATOM 2192 O O . LEU A 1 270 ? 15.348 2.815 -38.275 1.00 94.00 270 LEU A O 1
ATOM 2196 N N . SER A 1 271 ? 15.169 1.337 -39.951 1.00 92.44 271 SER A N 1
ATOM 2197 C CA . SER A 1 271 ? 14.316 2.183 -40.790 1.00 92.44 271 SER A CA 1
ATOM 2198 C C . SER A 1 271 ? 12.931 2.453 -40.192 1.00 92.44 271 SER A C 1
ATOM 2200 O O . SER A 1 271 ? 12.411 3.543 -40.415 1.00 92.44 271 SER A O 1
ATOM 2202 N N . ILE A 1 272 ? 12.352 1.549 -39.391 1.00 92.69 272 ILE A N 1
ATOM 2203 C CA . ILE A 1 272 ? 11.088 1.818 -38.672 1.00 92.69 272 ILE A CA 1
ATOM 2204 C C . ILE A 1 272 ? 11.267 2.994 -37.705 1.00 92.69 272 ILE A C 1
ATOM 2206 O O . ILE A 1 272 ? 10.439 3.904 -37.660 1.00 92.69 272 ILE A O 1
ATOM 2210 N N . TYR A 1 273 ? 12.367 3.000 -36.951 1.00 92.12 273 TYR A N 1
ATOM 2211 C CA . TYR A 1 273 ? 12.659 4.053 -35.978 1.00 92.12 273 TYR A CA 1
ATOM 2212 C C . TYR A 1 273 ? 13.152 5.360 -36.611 1.00 92.12 273 TYR A C 1
ATOM 2214 O O . TYR A 1 273 ? 13.071 6.402 -35.960 1.00 92.12 273 TYR A O 1
ATOM 2222 N N . SER A 1 274 ? 13.654 5.324 -37.850 1.00 88.75 274 SER A N 1
ATOM 2223 C CA . SER A 1 274 ? 14.305 6.469 -38.507 1.00 88.75 274 SER A CA 1
ATOM 2224 C C . SER A 1 274 ? 13.556 7.088 -39.693 1.00 88.75 274 SER A C 1
ATOM 2226 O O . SER A 1 274 ? 14.028 8.058 -40.264 1.00 88.75 274 SER A O 1
ATOM 2228 N N . ASN A 1 275 ? 12.380 6.581 -40.071 1.00 78.25 275 ASN A N 1
ATOM 2229 C CA . ASN A 1 275 ? 11.603 7.122 -41.201 1.00 78.25 275 ASN A CA 1
ATOM 2230 C C . ASN A 1 275 ? 10.242 7.706 -40.767 1.00 78.25 275 ASN A C 1
ATOM 2232 O O . ASN A 1 275 ? 9.233 7.516 -41.444 1.00 78.25 275 ASN A O 1
ATOM 2236 N N . GLY A 1 276 ? 10.184 8.381 -39.612 1.00 67.19 276 GLY A N 1
ATOM 2237 C CA . GLY A 1 276 ? 8.928 8.851 -39.012 1.00 67.19 276 GLY A CA 1
ATOM 2238 C C . GLY A 1 276 ? 8.654 10.351 -39.161 1.00 67.19 276 GLY A C 1
ATOM 2239 O O . GLY A 1 276 ? 9.330 11.166 -38.543 1.00 67.19 276 GLY A O 1
ATOM 2240 N N . ASP A 1 277 ? 7.565 10.711 -39.850 1.00 74.00 277 ASP A N 1
ATOM 2241 C CA . ASP A 1 277 ? 7.096 12.101 -40.010 1.00 74.00 277 ASP A CA 1
ATOM 2242 C C . ASP A 1 277 ? 6.372 12.685 -38.776 1.00 74.00 277 ASP A C 1
ATOM 2244 O O . ASP A 1 277 ? 5.847 13.800 -38.829 1.00 74.00 277 ASP A O 1
ATOM 2248 N N . PHE A 1 278 ? 6.304 11.956 -37.665 1.00 88.00 278 PHE A N 1
ATOM 2249 C CA . PHE A 1 278 ? 5.682 12.436 -36.427 1.00 88.00 278 PHE A CA 1
ATOM 2250 C C . PHE A 1 278 ? 6.724 12.781 -35.367 1.00 88.00 278 PHE A C 1
ATOM 2252 O O . PHE A 1 278 ? 6.708 13.879 -34.817 1.00 88.00 278 PHE A O 1
ATOM 2259 N N . ASN A 1 279 ? 7.631 11.840 -35.095 1.00 91.31 279 ASN A N 1
ATOM 2260 C CA . ASN A 1 279 ? 8.556 11.918 -33.971 1.00 91.31 279 ASN A CA 1
ATOM 2261 C C . ASN A 1 279 ? 9.489 13.129 -34.121 1.00 91.31 279 ASN A C 1
ATOM 2263 O O . ASN A 1 279 ? 10.192 13.258 -35.122 1.00 91.31 279 ASN A O 1
ATOM 2267 N N . GLU A 1 280 ? 9.515 14.003 -33.112 1.00 90.50 280 GLU A N 1
ATOM 2268 C CA . GLU A 1 280 ? 10.432 15.155 -33.064 1.00 90.50 280 GLU A CA 1
ATOM 2269 C C . GLU A 1 280 ? 11.900 14.700 -33.091 1.00 90.50 280 GLU A C 1
ATOM 2271 O O . GLU A 1 280 ? 12.761 15.386 -33.633 1.00 90.50 280 GLU A O 1
ATOM 2276 N N . PHE A 1 281 ? 12.162 13.515 -32.543 1.00 93.06 281 PHE A N 1
ATOM 2277 C CA . PHE A 1 281 ? 13.404 12.767 -32.658 1.00 93.06 281 PHE A CA 1
ATOM 2278 C C . PHE A 1 281 ? 13.127 11.295 -32.318 1.00 93.06 281 PHE A C 1
ATOM 2280 O O . PHE A 1 281 ? 12.105 10.969 -31.711 1.00 93.06 281 PHE A O 1
ATOM 2287 N N . THR A 1 282 ? 14.055 10.399 -32.638 1.00 94.50 282 THR A N 1
ATOM 2288 C CA . THR A 1 282 ? 14.093 9.055 -32.032 1.00 94.50 282 THR A CA 1
ATOM 2289 C C . THR A 1 282 ? 15.498 8.738 -31.545 1.00 94.50 282 THR A C 1
ATOM 2291 O O . THR A 1 282 ? 16.452 9.445 -31.879 1.00 94.50 282 THR A O 1
ATOM 2294 N N . GLN A 1 283 ? 15.629 7.703 -30.716 1.00 95.00 283 GLN A N 1
ATOM 2295 C CA . GLN A 1 283 ? 16.918 7.238 -30.221 1.00 95.00 283 GLN A CA 1
ATOM 2296 C C . GLN A 1 283 ? 16.955 5.711 -30.253 1.00 95.00 283 GLN A C 1
ATOM 2298 O O . GLN A 1 283 ? 16.021 5.067 -29.781 1.00 95.00 283 GLN A O 1
ATOM 2303 N N . THR A 1 284 ? 18.013 5.146 -30.835 1.00 95.69 284 THR A N 1
ATOM 2304 C CA . THR A 1 284 ? 18.258 3.700 -30.886 1.00 95.69 284 THR A CA 1
ATOM 2305 C C . THR A 1 284 ? 19.591 3.367 -30.224 1.00 95.69 284 THR A C 1
ATOM 2307 O O . THR A 1 284 ? 20.615 3.958 -30.570 1.00 95.69 284 THR A O 1
ATOM 2310 N N . ASN A 1 285 ? 19.579 2.416 -29.290 1.00 95.25 285 ASN A N 1
ATOM 2311 C CA . ASN A 1 285 ? 20.775 1.854 -28.678 1.00 95.25 285 ASN A CA 1
ATOM 2312 C C . ASN A 1 285 ? 21.240 0.622 -29.457 1.00 95.25 285 ASN A C 1
ATOM 2314 O O . ASN A 1 285 ? 20.451 -0.267 -29.788 1.00 95.25 285 ASN A O 1
ATOM 2318 N N . ILE A 1 286 ? 22.543 0.572 -29.714 1.00 96.19 286 ILE A N 1
ATOM 2319 C CA . ILE A 1 286 ? 23.230 -0.532 -30.378 1.00 96.19 286 ILE A CA 1
ATOM 2320 C C . ILE A 1 286 ? 24.299 -1.075 -29.437 1.00 96.19 286 ILE A C 1
ATOM 2322 O O . ILE A 1 286 ? 25.084 -0.315 -28.871 1.00 96.19 286 ILE A O 1
ATOM 2326 N N . GLY A 1 287 ? 24.380 -2.392 -29.311 1.00 94.12 287 GLY A N 1
ATOM 2327 C CA . GLY A 1 287 ? 25.507 -3.023 -28.645 1.00 94.12 287 GLY A CA 1
ATOM 2328 C C . GLY A 1 287 ? 25.287 -4.496 -28.360 1.00 94.12 287 GLY A C 1
ATOM 2329 O O . GLY A 1 287 ? 24.301 -5.092 -28.792 1.00 94.12 287 GLY A O 1
ATOM 2330 N N . LEU A 1 288 ? 26.256 -5.083 -27.666 1.00 95.75 288 LEU A N 1
ATOM 2331 C CA . LEU A 1 288 ? 26.265 -6.488 -27.280 1.00 95.75 288 LEU A CA 1
ATOM 2332 C C . LEU A 1 288 ? 27.132 -6.650 -26.029 1.00 95.75 288 LEU A C 1
ATOM 2334 O O . LEU A 1 288 ? 28.261 -6.158 -26.006 1.00 95.75 288 LEU A O 1
ATOM 2338 N N . GLU A 1 289 ? 26.622 -7.333 -25.002 1.00 93.50 289 GLU A N 1
ATOM 2339 C CA . GLU A 1 289 ? 27.403 -7.600 -23.790 1.00 93.50 289 GLU A CA 1
ATOM 2340 C C . GLU A 1 289 ? 28.570 -8.571 -24.044 1.00 93.50 289 GLU A C 1
ATOM 2342 O O . GLU A 1 289 ? 28.500 -9.464 -24.893 1.00 93.50 289 GLU A O 1
ATOM 2347 N N . ASN A 1 290 ? 29.641 -8.447 -23.256 1.00 93.12 290 ASN A N 1
ATOM 2348 C CA . ASN A 1 290 ? 30.861 -9.252 -23.413 1.00 93.12 290 ASN A CA 1
ATOM 2349 C C . ASN A 1 290 ? 30.738 -10.731 -22.993 1.00 93.12 290 ASN A C 1
ATOM 2351 O O . ASN A 1 290 ? 31.731 -11.453 -23.036 1.00 93.12 290 ASN A O 1
ATOM 2355 N N . GLY A 1 291 ? 29.542 -11.191 -22.612 1.00 88.19 291 GLY A N 1
ATOM 2356 C CA . GLY A 1 291 ? 29.273 -12.599 -22.303 1.00 88.19 291 GLY A CA 1
ATOM 2357 C C . GLY A 1 291 ? 29.098 -13.494 -23.536 1.00 88.19 291 GLY A C 1
ATOM 2358 O O . GLY A 1 291 ? 29.128 -14.716 -23.409 1.00 88.19 291 GLY A O 1
ATOM 2359 N N . TYR A 1 292 ? 28.917 -12.919 -24.730 1.00 91.06 292 TYR A N 1
ATOM 2360 C CA . TYR A 1 292 ? 28.692 -13.678 -25.963 1.00 91.06 292 TYR A CA 1
ATOM 2361 C C . TYR A 1 292 ? 29.990 -14.079 -26.679 1.00 91.06 292 TYR A C 1
ATOM 2363 O O . TYR A 1 292 ? 31.024 -13.424 -26.565 1.00 91.06 292 TYR A O 1
ATOM 2371 N N . SER A 1 293 ? 29.927 -15.167 -27.455 1.00 90.56 293 SER A N 1
ATOM 2372 C CA . SER A 1 293 ? 31.058 -15.696 -28.229 1.00 90.56 293 SER A CA 1
ATOM 2373 C C . SER A 1 293 ? 31.434 -14.773 -29.394 1.00 90.56 293 SER A C 1
ATOM 2375 O O . SER A 1 293 ? 30.680 -14.639 -30.361 1.00 90.56 293 SER A O 1
ATOM 2377 N N . LEU A 1 294 ? 32.629 -14.178 -29.351 1.00 93.00 294 LEU A N 1
ATOM 2378 C CA . LEU A 1 294 ? 33.158 -13.369 -30.446 1.00 93.00 294 LEU A CA 1
ATOM 2379 C C . LEU A 1 294 ? 33.230 -14.171 -31.760 1.00 93.00 294 LEU A C 1
ATOM 2381 O O . LEU A 1 294 ? 32.695 -13.671 -32.748 1.00 93.00 294 LEU A O 1
ATOM 2385 N N . PRO A 1 295 ? 33.792 -15.399 -31.825 1.00 92.75 295 PRO A N 1
ATOM 2386 C CA . PRO A 1 295 ? 33.805 -16.183 -33.064 1.00 92.75 295 PRO A CA 1
ATOM 2387 C C . PRO A 1 295 ? 32.426 -16.368 -33.710 1.00 92.75 295 PRO A C 1
ATOM 2389 O O . PRO A 1 295 ? 32.324 -16.339 -34.936 1.00 92.75 295 PRO A O 1
ATOM 2392 N N . GLN A 1 296 ? 31.372 -16.514 -32.901 1.00 92.62 296 GLN A N 1
ATOM 2393 C CA . GLN A 1 296 ? 30.006 -16.704 -33.387 1.00 92.62 296 GLN A CA 1
ATOM 2394 C C . GLN A 1 296 ? 29.413 -15.424 -33.995 1.00 92.62 296 GLN A C 1
ATOM 2396 O O . GLN A 1 296 ? 28.774 -15.487 -35.043 1.00 92.62 296 GLN A O 1
ATOM 2401 N N . TYR A 1 297 ? 29.630 -14.266 -33.363 1.00 95.38 297 TYR A N 1
ATOM 2402 C CA . TYR A 1 297 ? 28.937 -13.020 -33.723 1.00 95.38 297 TYR A CA 1
ATOM 2403 C C . TYR A 1 297 ? 29.801 -12.005 -34.483 1.00 95.38 297 TYR A C 1
ATOM 2405 O O . TYR A 1 297 ? 29.281 -11.006 -34.978 1.00 95.38 297 TYR A O 1
ATOM 2413 N N . ARG A 1 298 ? 31.108 -12.258 -34.638 1.00 95.69 298 ARG A N 1
ATOM 2414 C CA . ARG A 1 298 ? 32.079 -11.340 -35.264 1.00 95.69 298 ARG A CA 1
ATOM 2415 C C . ARG A 1 298 ? 31.603 -10.758 -36.595 1.00 95.69 298 ARG A C 1
ATOM 2417 O O . ARG A 1 298 ? 31.681 -9.549 -36.803 1.00 95.69 298 ARG A O 1
ATOM 2424 N N . ASN A 1 299 ? 31.137 -11.619 -37.500 1.00 96.94 299 ASN A N 1
ATOM 2425 C CA . ASN A 1 299 ? 30.748 -11.208 -38.849 1.00 96.94 299 ASN A CA 1
ATOM 2426 C C . ASN A 1 299 ? 29.502 -10.316 -38.835 1.00 96.94 299 ASN A C 1
ATOM 2428 O O . ASN A 1 299 ? 29.477 -9.308 -39.538 1.00 96.94 299 ASN A O 1
ATOM 2432 N N . GLU A 1 300 ? 28.517 -10.642 -37.999 1.00 97.31 300 GLU A N 1
ATOM 2433 C CA . GLU A 1 300 ? 27.270 -9.882 -37.912 1.00 97.31 300 GLU A CA 1
ATOM 2434 C C . GLU A 1 300 ? 27.466 -8.524 -37.223 1.00 97.31 300 GLU A C 1
ATOM 2436 O O . GLU A 1 300 ? 26.931 -7.510 -37.669 1.00 97.31 300 GLU A O 1
ATOM 2441 N N . ILE A 1 301 ? 28.310 -8.452 -36.187 1.00 97.25 301 ILE A N 1
ATOM 2442 C CA . ILE A 1 301 ? 28.678 -7.169 -35.564 1.00 97.25 301 ILE A CA 1
ATOM 2443 C C . ILE A 1 301 ? 29.303 -6.247 -36.619 1.00 97.25 301 ILE A C 1
ATOM 2445 O O . ILE A 1 301 ? 28.909 -5.090 -36.761 1.00 97.25 301 ILE A O 1
ATOM 2449 N N . LYS A 1 302 ? 30.237 -6.768 -37.424 1.00 97.81 302 LYS A N 1
ATOM 2450 C CA . LYS A 1 302 ? 30.847 -5.999 -38.514 1.00 97.81 302 LYS A CA 1
ATOM 2451 C C . LYS A 1 302 ? 29.817 -5.559 -39.559 1.00 97.81 302 LYS A C 1
ATOM 2453 O O . LYS A 1 302 ? 29.867 -4.416 -40.013 1.00 97.81 302 LYS A O 1
ATOM 2458 N N . ALA A 1 303 ? 28.908 -6.452 -39.945 1.00 97.75 303 ALA A N 1
ATOM 2459 C CA . ALA A 1 303 ? 27.883 -6.174 -40.943 1.00 97.75 303 ALA A CA 1
ATOM 2460 C C . ALA A 1 303 ? 26.882 -5.107 -40.467 1.00 97.75 303 ALA A C 1
ATOM 2462 O O . ALA A 1 303 ? 26.617 -4.155 -41.200 1.00 97.75 303 ALA A O 1
ATOM 2463 N N . SER A 1 304 ? 26.412 -5.185 -39.220 1.00 96.69 304 SER A N 1
ATOM 2464 C CA . SER A 1 304 ? 25.511 -4.182 -38.632 1.00 96.69 304 SER A CA 1
ATOM 2465 C C . SER A 1 304 ? 26.161 -2.795 -38.508 1.00 96.69 304 SER A C 1
ATOM 2467 O O . SER A 1 304 ? 25.529 -1.789 -38.833 1.00 96.69 304 SER A O 1
ATOM 2469 N N . TYR A 1 305 ? 27.449 -2.714 -38.152 1.00 97.38 305 TYR A N 1
ATOM 2470 C CA . TYR A 1 305 ? 28.198 -1.446 -38.135 1.00 97.38 305 TYR A CA 1
ATOM 2471 C C . TYR A 1 305 ? 28.341 -0.850 -39.542 1.00 97.38 305 TYR A C 1
ATOM 2473 O O . TYR A 1 305 ? 28.140 0.353 -39.735 1.00 97.38 305 TYR A O 1
ATOM 2481 N N . ALA A 1 306 ? 28.637 -1.689 -40.541 1.00 96.62 306 ALA A N 1
ATOM 2482 C CA . ALA A 1 306 ? 28.688 -1.262 -41.936 1.00 96.62 306 ALA A CA 1
ATOM 2483 C C . ALA A 1 306 ? 27.316 -0.768 -42.433 1.00 96.62 306 ALA A C 1
ATOM 2485 O O . ALA A 1 306 ? 27.248 0.251 -43.121 1.00 96.62 306 ALA A O 1
ATOM 2486 N N . ALA A 1 307 ? 26.224 -1.433 -42.042 1.00 95.75 307 ALA A N 1
ATOM 2487 C CA . ALA A 1 307 ? 24.860 -1.030 -42.380 1.00 95.75 307 ALA A CA 1
ATOM 2488 C C . ALA A 1 307 ? 24.473 0.328 -41.766 1.00 95.75 307 ALA A C 1
ATOM 2490 O O . ALA A 1 307 ? 23.858 1.153 -42.448 1.00 95.75 307 ALA A O 1
ATOM 2491 N N . LEU A 1 308 ? 24.885 0.601 -40.521 1.00 96.00 308 LEU A N 1
ATOM 2492 C CA . LEU A 1 308 ? 24.697 1.904 -39.871 1.00 96.00 308 LEU A CA 1
ATOM 2493 C C . LEU A 1 308 ? 25.396 3.025 -40.644 1.00 96.00 308 LEU A C 1
ATOM 2495 O O . LEU A 1 308 ? 24.774 4.047 -40.931 1.00 96.00 308 LEU A O 1
ATOM 2499 N N . ARG A 1 309 ? 26.662 2.831 -41.040 1.00 94.56 309 ARG A N 1
ATOM 2500 C CA . ARG A 1 309 ? 27.377 3.826 -41.856 1.00 94.56 309 ARG A CA 1
ATOM 2501 C C . ARG A 1 309 ? 26.777 3.999 -43.242 1.00 94.56 309 ARG A C 1
ATOM 2503 O O . ARG A 1 309 ? 26.603 5.130 -43.682 1.00 94.56 309 ARG A O 1
ATOM 2510 N N . ALA A 1 310 ? 26.401 2.911 -43.909 1.00 92.69 310 ALA A N 1
ATOM 2511 C CA . ALA A 1 310 ? 25.745 2.986 -45.212 1.00 92.69 310 ALA A CA 1
ATOM 2512 C C . ALA A 1 310 ? 24.400 3.739 -45.156 1.00 92.69 310 ALA A C 1
ATOM 2514 O O . ALA A 1 310 ? 23.999 4.362 -46.139 1.00 92.69 310 ALA A O 1
ATOM 2515 N N . SER A 1 311 ? 23.720 3.707 -44.006 1.00 89.94 311 SER A N 1
ATOM 2516 C CA . SER A 1 311 ? 22.407 4.330 -43.806 1.00 89.94 311 SER A CA 1
ATOM 2517 C C . SER A 1 311 ? 22.461 5.747 -43.222 1.00 89.94 311 SER A C 1
ATOM 2519 O O . SER A 1 311 ? 21.412 6.378 -43.118 1.00 89.94 311 SER A O 1
ATOM 2521 N N . GLU A 1 312 ? 23.644 6.277 -42.884 1.00 90.50 312 GLU A N 1
ATOM 2522 C CA . GLU A 1 312 ? 23.813 7.564 -42.186 1.00 90.50 312 GLU A CA 1
ATOM 2523 C C . GLU A 1 312 ? 23.088 8.719 -42.887 1.00 90.50 312 GLU A C 1
ATOM 2525 O O . GLU A 1 312 ? 22.204 9.346 -42.304 1.00 90.50 312 GLU A O 1
ATOM 2530 N N . GLY A 1 313 ? 23.399 8.956 -44.165 1.00 85.12 313 GLY A N 1
ATOM 2531 C CA . GLY A 1 313 ? 22.754 10.015 -44.945 1.00 85.12 313 GLY A CA 1
ATOM 2532 C C . GLY A 1 313 ? 21.321 9.683 -45.369 1.00 85.12 313 GLY A C 1
ATOM 2533 O O . GLY A 1 313 ? 20.497 10.585 -45.489 1.00 85.12 313 GLY A O 1
ATOM 2534 N N . LYS A 1 314 ? 21.008 8.397 -45.579 1.00 84.38 314 LYS A N 1
ATOM 2535 C CA . LYS A 1 314 ? 19.683 7.945 -46.038 1.00 84.38 314 LYS A CA 1
ATOM 2536 C C . LYS A 1 314 ? 18.610 8.138 -44.965 1.00 84.38 314 LYS A C 1
ATOM 2538 O O . LYS A 1 314 ? 17.500 8.539 -45.292 1.00 84.38 314 LYS A O 1
ATOM 2543 N N . ASN A 1 315 ? 18.959 7.865 -43.711 1.00 82.31 315 ASN A N 1
ATOM 2544 C CA . ASN A 1 315 ? 18.032 7.841 -42.583 1.00 82.31 315 ASN A CA 1
ATOM 2545 C C . ASN A 1 315 ? 18.288 8.997 -41.590 1.00 82.31 315 ASN A C 1
ATOM 2547 O O . ASN A 1 315 ? 17.839 8.924 -40.451 1.00 82.31 315 ASN A O 1
ATOM 2551 N N . ASN A 1 316 ? 19.052 10.032 -41.976 1.00 86.81 316 ASN A N 1
ATOM 2552 C CA . ASN A 1 316 ? 19.432 11.167 -41.115 1.00 86.81 316 ASN A CA 1
ATOM 2553 C C . ASN A 1 316 ? 19.955 10.738 -39.724 1.00 86.81 316 ASN A C 1
ATOM 2555 O O . ASN A 1 316 ? 19.532 11.257 -38.681 1.00 86.81 316 ASN A O 1
ATOM 2559 N N . LEU A 1 317 ? 20.842 9.738 -39.704 1.00 93.12 317 LEU A N 1
ATOM 2560 C CA . LEU A 1 317 ? 21.356 9.174 -38.457 1.00 93.12 317 LEU A CA 1
ATOM 2561 C C . LEU A 1 317 ? 22.363 10.128 -37.816 1.00 93.12 317 LEU A C 1
ATOM 2563 O O . LEU A 1 317 ? 23.270 10.639 -38.472 1.00 93.12 317 LEU A O 1
ATOM 2567 N N . ARG A 1 318 ? 22.238 10.320 -36.504 1.00 95.00 318 ARG A N 1
ATOM 2568 C CA . ARG A 1 318 ? 23.157 11.115 -35.688 1.00 95.00 318 ARG A CA 1
ATOM 2569 C C . ARG A 1 318 ? 23.759 10.262 -34.590 1.00 95.00 318 ARG A C 1
ATOM 2571 O O . ARG A 1 318 ? 23.109 9.963 -33.592 1.00 95.00 318 ARG A O 1
ATOM 2578 N N . PHE A 1 319 ? 25.018 9.895 -34.760 1.00 96.69 319 PHE A N 1
ATOM 2579 C CA . PHE A 1 319 ? 25.749 9.132 -33.755 1.00 96.69 319 PHE A CA 1
ATOM 2580 C C . PHE A 1 319 ? 26.102 10.030 -32.560 1.00 96.69 319 PHE A C 1
ATOM 2582 O O . PHE A 1 319 ? 26.718 11.081 -32.740 1.00 96.69 319 PHE A O 1
ATOM 2589 N N . ILE A 1 320 ? 25.691 9.644 -31.350 1.00 96.62 320 ILE A N 1
ATOM 2590 C CA . ILE A 1 320 ? 25.803 10.475 -30.142 1.00 96.62 320 ILE A CA 1
ATOM 2591 C C . ILE A 1 320 ? 26.067 9.626 -28.890 1.00 96.62 320 ILE A C 1
ATOM 2593 O O . ILE A 1 320 ? 25.520 8.531 -28.747 1.00 96.62 320 ILE A O 1
ATOM 2597 N N . SER A 1 321 ? 26.880 10.147 -27.965 1.00 95.38 321 SER A N 1
ATOM 2598 C CA . SER A 1 321 ? 27.070 9.542 -26.639 1.00 95.38 321 SER A CA 1
ATOM 2599 C C . SER A 1 321 ? 25.787 9.636 -25.804 1.00 95.38 321 SER A C 1
ATOM 2601 O O . SER A 1 321 ? 25.005 10.581 -25.955 1.00 95.38 321 SER A O 1
ATOM 2603 N N . SER A 1 322 ? 25.576 8.717 -24.861 1.00 95.12 322 SER A N 1
ATOM 2604 C CA . SER A 1 322 ? 24.409 8.781 -23.968 1.00 95.12 322 SER A CA 1
ATOM 2605 C C . SER A 1 322 ? 24.407 10.046 -23.101 1.00 95.12 322 SER A C 1
ATOM 2607 O O . SER A 1 322 ? 23.344 10.570 -22.766 1.00 95.12 322 SER A O 1
ATOM 2609 N N . VAL A 1 323 ? 25.588 10.572 -22.752 1.00 94.94 323 VAL A N 1
ATOM 2610 C CA . VAL A 1 323 ? 25.734 11.819 -21.984 1.00 94.94 323 VAL A CA 1
ATOM 2611 C C . VAL A 1 323 ? 25.260 13.024 -22.788 1.00 94.94 323 VAL A C 1
ATOM 2613 O O . VAL A 1 323 ? 24.511 13.855 -22.271 1.00 94.94 323 VAL A O 1
ATOM 2616 N N . ASP A 1 324 ? 25.701 13.147 -24.037 1.00 96.62 324 ASP A N 1
ATOM 2617 C CA . ASP A 1 324 ? 25.350 14.302 -24.859 1.00 96.62 324 ASP A CA 1
ATOM 2618 C C . ASP A 1 324 ? 23.904 14.219 -25.339 1.00 96.62 324 ASP A C 1
ATOM 2620 O O . ASP A 1 324 ? 23.221 15.243 -25.374 1.00 96.62 324 ASP A O 1
ATOM 2624 N N . PHE A 1 325 ? 23.391 13.008 -25.574 1.00 96.94 325 PHE A N 1
ATOM 2625 C CA . PHE A 1 325 ? 21.964 12.789 -25.783 1.00 96.94 325 PHE A CA 1
ATOM 2626 C C . PHE A 1 325 ? 21.141 13.224 -24.563 1.00 96.94 325 PHE A C 1
ATOM 2628 O O . PHE A 1 325 ? 20.161 13.957 -24.707 1.00 96.94 325 PHE A O 1
ATOM 2635 N N . ALA A 1 326 ? 21.561 12.863 -23.346 1.00 96.19 326 ALA A N 1
ATOM 2636 C CA . ALA A 1 326 ? 20.868 13.296 -22.137 1.00 96.19 326 ALA A CA 1
ATOM 2637 C C . ALA A 1 326 ? 20.891 14.825 -21.962 1.00 96.19 326 ALA A C 1
ATOM 2639 O O . ALA A 1 326 ? 19.863 15.422 -21.647 1.00 96.19 326 ALA A O 1
ATOM 2640 N N . LYS A 1 327 ? 22.019 15.496 -22.230 1.00 96.31 327 LYS A N 1
ATOM 2641 C CA . LYS A 1 327 ? 22.098 16.972 -22.215 1.00 96.31 327 LYS A CA 1
ATOM 2642 C C . LYS A 1 327 ? 21.204 17.614 -23.281 1.00 96.31 327 LYS A C 1
ATOM 2644 O O . LYS A 1 327 ? 20.561 18.635 -23.017 1.00 96.31 327 LYS A O 1
ATOM 2649 N N . TRP A 1 328 ? 21.151 17.018 -24.473 1.00 95.94 328 TRP A N 1
ATOM 2650 C CA . TRP A 1 328 ? 20.253 17.443 -25.543 1.00 95.94 328 TRP A CA 1
ATOM 2651 C C . TRP A 1 328 ? 18.795 17.348 -25.076 1.00 95.94 328 TRP A C 1
ATOM 2653 O O . TRP A 1 328 ? 18.086 18.355 -25.098 1.00 95.94 328 TRP A O 1
ATOM 2663 N N . MET A 1 329 ? 18.389 16.204 -24.518 1.00 94.75 329 MET A N 1
ATOM 2664 C CA . MET A 1 329 ? 17.069 16.003 -23.913 1.00 94.75 329 MET A CA 1
ATOM 2665 C C . MET A 1 329 ? 16.770 17.017 -22.803 1.00 94.75 329 MET A C 1
ATOM 2667 O O . MET A 1 329 ? 15.658 17.533 -22.728 1.00 94.75 329 MET A O 1
ATOM 2671 N N . GLN A 1 330 ? 17.732 17.334 -21.930 1.00 91.44 330 GLN A N 1
ATOM 2672 C CA . GLN A 1 330 ? 17.547 18.298 -20.829 1.00 91.44 330 GLN A CA 1
ATOM 2673 C C . GLN A 1 330 ? 17.269 19.715 -21.330 1.00 91.44 330 GLN A C 1
ATOM 2675 O O . GLN A 1 330 ? 16.522 20.462 -20.695 1.00 91.44 330 GLN A O 1
ATOM 2680 N N . THR A 1 331 ? 17.844 20.067 -22.478 1.00 91.75 331 THR A N 1
ATOM 2681 C CA . THR A 1 331 ? 17.684 21.388 -23.087 1.00 91.75 331 THR A CA 1
ATOM 2682 C C . THR A 1 331 ? 16.364 21.495 -23.859 1.00 91.75 331 THR A C 1
ATOM 2684 O O . THR A 1 331 ? 15.715 22.537 -23.801 1.00 91.75 331 THR A O 1
ATOM 2687 N N . HIS A 1 332 ? 15.925 20.418 -24.522 1.00 91.25 332 HIS A N 1
ATOM 2688 C CA . HIS A 1 332 ? 14.717 20.418 -25.361 1.00 91.25 332 HIS A CA 1
ATOM 2689 C C . HIS A 1 332 ? 13.431 20.081 -24.578 1.00 91.25 332 HIS A C 1
ATOM 2691 O O . HIS A 1 332 ? 12.386 20.671 -24.839 1.00 91.25 332 HIS A O 1
ATOM 2697 N N . TYR A 1 333 ? 13.503 19.224 -23.551 1.00 90.56 333 TYR A N 1
ATOM 2698 C CA . TYR A 1 333 ? 12.344 18.727 -22.788 1.00 90.56 333 TYR A CA 1
ATOM 2699 C C . TYR A 1 333 ? 12.389 19.151 -21.315 1.00 90.56 333 TYR A C 1
ATOM 2701 O O . TYR A 1 333 ? 12.466 18.354 -20.377 1.00 90.56 333 TYR A O 1
ATOM 2709 N N . SER A 1 334 ? 12.335 20.465 -21.093 1.00 84.56 334 SER A N 1
ATOM 2710 C CA . SER A 1 334 ? 12.481 21.058 -19.757 1.00 84.56 334 SER A CA 1
ATOM 2711 C C . SER A 1 334 ? 11.228 20.963 -18.871 1.00 84.56 334 SER A C 1
ATOM 2713 O O . SER A 1 334 ? 11.362 21.054 -17.642 1.00 84.56 334 SER A O 1
ATOM 2715 N N . PHE A 1 335 ? 10.044 20.743 -19.460 1.00 82.88 335 PHE A N 1
ATOM 2716 C CA . PHE A 1 335 ? 8.749 20.735 -18.760 1.00 82.88 335 PHE A CA 1
ATOM 2717 C C . PHE A 1 335 ? 7.978 19.414 -18.834 1.00 82.88 335 PHE A C 1
ATOM 2719 O O . PHE A 1 335 ? 7.310 19.075 -17.862 1.00 82.88 335 PHE A O 1
ATOM 2726 N N . THR A 1 336 ? 8.054 18.687 -19.949 1.00 85.88 336 THR A N 1
ATOM 2727 C CA . THR A 1 336 ? 7.248 17.488 -20.226 1.00 85.88 336 THR A CA 1
ATOM 2728 C C . THR A 1 336 ? 8.060 16.468 -21.024 1.00 85.88 336 THR A C 1
ATOM 2730 O O . THR A 1 336 ? 9.121 16.808 -21.542 1.00 85.88 336 THR A O 1
ATOM 2733 N N . ASN A 1 337 ? 7.572 15.234 -21.109 1.00 93.56 337 ASN A N 1
ATOM 2734 C CA . ASN A 1 337 ? 8.166 14.166 -21.908 1.00 93.56 337 ASN A CA 1
ATOM 2735 C C . ASN A 1 337 ? 7.659 14.179 -23.360 1.00 93.56 337 ASN A C 1
ATOM 2737 O O . ASN A 1 337 ? 6.514 14.565 -23.577 1.00 93.56 337 ASN A O 1
ATOM 2741 N N . PRO A 1 338 ? 8.462 13.729 -24.340 1.00 93.06 338 PRO A N 1
ATOM 2742 C CA . PRO A 1 338 ? 8.034 13.617 -25.734 1.00 93.06 338 PRO A CA 1
ATOM 2743 C C . PRO A 1 338 ? 6.897 12.603 -25.930 1.00 93.06 338 PRO A C 1
ATOM 2745 O O . PRO A 1 338 ? 6.723 11.667 -25.138 1.00 93.06 338 PRO A O 1
ATOM 2748 N N . ALA A 1 339 ? 6.155 12.788 -27.024 1.00 94.69 339 ALA A N 1
ATOM 2749 C CA . ALA A 1 339 ? 5.232 11.803 -27.572 1.00 94.69 339 ALA A CA 1
ATOM 2750 C C . ALA A 1 339 ? 5.886 11.073 -28.751 1.00 94.69 339 ALA A C 1
ATOM 2752 O O . ALA A 1 339 ? 6.643 11.674 -29.513 1.00 94.69 339 ALA A O 1
ATOM 2753 N N . TYR A 1 340 ? 5.553 9.795 -28.919 1.00 95.38 340 TYR A N 1
ATOM 2754 C CA . TYR A 1 340 ? 6.062 8.967 -30.004 1.00 95.38 340 TYR A CA 1
ATOM 2755 C C . TYR A 1 340 ? 4.939 8.247 -30.739 1.00 95.38 340 TYR A C 1
ATOM 2757 O O . TYR A 1 340 ? 3.954 7.812 -30.135 1.00 95.38 340 TYR A O 1
ATOM 2765 N N . PHE A 1 341 ? 5.126 8.098 -32.046 1.00 95.62 341 PHE A N 1
ATOM 2766 C CA . PHE A 1 341 ? 4.265 7.328 -32.926 1.00 95.62 341 PHE A CA 1
ATOM 2767 C C . PHE A 1 341 ? 5.106 6.413 -33.815 1.00 95.62 341 PHE A C 1
ATOM 2769 O O . PHE A 1 341 ? 6.040 6.865 -34.482 1.00 95.62 341 PHE A O 1
ATOM 2776 N N . PHE A 1 342 ? 4.746 5.132 -33.853 1.00 94.56 342 PHE A N 1
ATOM 2777 C CA . PHE A 1 342 ? 5.360 4.145 -34.735 1.00 94.56 342 PHE A CA 1
ATOM 2778 C C . PHE A 1 342 ? 4.292 3.475 -35.588 1.00 94.56 342 PHE A C 1
ATOM 2780 O O . PHE A 1 342 ? 3.243 3.074 -35.085 1.00 94.56 342 PHE A O 1
ATOM 2787 N N . LYS A 1 343 ? 4.583 3.333 -36.880 1.00 93.88 343 LYS A N 1
ATOM 2788 C CA . LYS A 1 343 ? 3.774 2.600 -37.852 1.00 93.88 343 LYS A CA 1
ATOM 2789 C C . LYS A 1 343 ? 4.673 1.580 -38.527 1.00 93.88 343 LYS A C 1
ATOM 2791 O O . LYS A 1 343 ? 5.680 1.966 -39.111 1.00 93.88 343 LYS A O 1
ATOM 2796 N N . THR A 1 344 ? 4.294 0.309 -38.493 1.00 94.50 344 THR A N 1
ATOM 2797 C CA . THR A 1 344 ? 5.066 -0.730 -39.178 1.00 94.50 344 THR A CA 1
ATOM 2798 C C . THR A 1 344 ? 4.200 -1.877 -39.679 1.00 94.50 344 THR A C 1
ATOM 2800 O O . THR A 1 344 ? 3.150 -2.180 -39.116 1.00 94.50 344 THR A O 1
ATOM 2803 N N . THR A 1 345 ? 4.668 -2.518 -40.743 1.00 95.00 345 THR A N 1
ATOM 2804 C CA . THR A 1 345 ? 4.216 -3.854 -41.164 1.00 95.00 345 THR A CA 1
ATOM 2805 C C . THR A 1 345 ? 5.177 -4.903 -40.602 1.00 95.00 345 THR A C 1
ATOM 2807 O O . THR A 1 345 ? 6.190 -4.540 -40.000 1.00 95.00 345 THR A O 1
ATOM 2810 N N . ASP A 1 346 ? 4.874 -6.188 -40.763 1.00 95.50 346 ASP A N 1
ATOM 2811 C CA . ASP A 1 346 ? 5.804 -7.243 -40.364 1.00 95.50 346 ASP A CA 1
ATOM 2812 C C . ASP A 1 346 ? 7.028 -7.278 -41.294 1.00 95.50 346 ASP A C 1
ATOM 2814 O O . ASP A 1 346 ? 6.957 -7.747 -42.432 1.00 95.50 346 ASP A O 1
ATOM 2818 N N . ILE A 1 347 ? 8.175 -6.822 -40.791 1.00 95.25 347 ILE A N 1
ATOM 2819 C CA . ILE A 1 347 ? 9.440 -6.821 -41.539 1.00 95.25 347 ILE A CA 1
ATOM 2820 C C . ILE A 1 347 ? 10.055 -8.219 -41.701 1.00 95.25 347 ILE A C 1
ATOM 2822 O O . ILE A 1 347 ? 11.005 -8.374 -42.464 1.00 95.25 347 ILE A O 1
ATOM 2826 N N . THR A 1 348 ? 9.512 -9.244 -41.034 1.00 93.94 348 THR A N 1
ATOM 2827 C CA . THR A 1 348 ? 9.900 -10.648 -41.248 1.00 93.94 348 THR A CA 1
ATOM 2828 C C . THR A 1 348 ? 9.120 -11.307 -42.390 1.00 93.94 348 THR A C 1
ATOM 2830 O O . THR A 1 348 ? 9.498 -12.384 -42.851 1.00 93.94 348 THR A O 1
ATOM 2833 N N . GLY A 1 349 ? 8.027 -10.679 -42.847 1.00 90.19 349 GLY A N 1
ATOM 2834 C CA . GLY A 1 349 ? 7.151 -11.196 -43.900 1.00 90.19 349 GLY A CA 1
ATOM 2835 C C . GLY A 1 349 ? 6.326 -12.427 -43.506 1.00 90.19 349 GLY A C 1
ATOM 2836 O O . GLY A 1 349 ? 5.800 -13.107 -44.387 1.00 90.19 349 GLY A O 1
ATOM 2837 N N . LYS A 1 350 ? 6.220 -12.748 -42.209 1.00 89.88 350 LYS A N 1
ATOM 2838 C CA . LYS A 1 350 ? 5.485 -13.921 -41.706 1.00 89.88 350 LYS A CA 1
ATOM 2839 C C . LYS A 1 350 ? 3.995 -13.640 -41.503 1.00 89.88 350 LYS A C 1
ATOM 2841 O O . LYS A 1 350 ? 3.191 -14.569 -41.550 1.00 89.88 350 LYS A O 1
ATOM 2846 N N . GLN A 1 351 ? 3.627 -12.391 -41.241 1.00 91.38 351 GLN A N 1
ATOM 2847 C CA . GLN A 1 351 ? 2.279 -11.959 -40.892 1.00 91.38 351 GLN A CA 1
ATOM 2848 C C . GLN A 1 351 ? 1.831 -10.761 -41.732 1.00 91.38 351 GLN A C 1
ATOM 2850 O O . GLN A 1 351 ? 2.619 -9.885 -42.078 1.00 91.38 351 GLN A O 1
ATOM 2855 N N . ASN A 1 352 ? 0.527 -10.692 -41.997 1.00 91.25 352 ASN A N 1
ATOM 2856 C CA . ASN A 1 352 ? -0.096 -9.534 -42.625 1.00 91.25 352 ASN A CA 1
ATOM 2857 C C . ASN A 1 352 ? -0.575 -8.514 -41.580 1.00 91.25 352 ASN A C 1
ATOM 2859 O O . ASN A 1 352 ? -0.742 -8.810 -40.387 1.00 91.25 352 ASN A O 1
ATOM 2863 N N . GLY A 1 353 ? -0.808 -7.300 -42.069 1.00 93.44 353 GLY A N 1
ATOM 2864 C CA . GLY A 1 353 ? -1.341 -6.186 -41.302 1.00 93.44 353 GLY A CA 1
ATOM 2865 C C . GLY A 1 353 ? -0.312 -5.102 -40.992 1.00 93.44 353 GLY A C 1
ATOM 2866 O O . GLY A 1 353 ? 0.877 -5.199 -41.290 1.00 93.44 353 GLY A O 1
ATOM 2867 N N . THR A 1 354 ? -0.805 -4.022 -40.400 1.00 95.19 354 THR A N 1
ATOM 2868 C CA . THR A 1 354 ? -0.022 -2.874 -39.936 1.00 95.19 354 THR A CA 1
ATOM 2869 C C . THR A 1 354 ? -0.298 -2.652 -38.456 1.00 95.19 354 THR A C 1
ATOM 2871 O O . THR A 1 354 ? -1.455 -2.674 -38.033 1.00 95.19 354 THR A O 1
ATOM 2874 N N . VAL A 1 355 ? 0.751 -2.422 -37.671 1.00 95.75 355 VAL A N 1
ATOM 2875 C CA . VAL A 1 355 ? 0.662 -2.051 -36.259 1.00 95.75 355 VAL A CA 1
ATOM 2876 C C . VAL A 1 355 ? 0.993 -0.570 -36.093 1.00 95.75 355 VAL A C 1
ATOM 2878 O O . VAL A 1 355 ? 1.913 -0.042 -36.721 1.00 95.75 355 VAL A O 1
ATOM 2881 N N . TYR A 1 356 ? 0.218 0.082 -35.234 1.00 96.31 356 TYR A N 1
ATOM 2882 C CA . TYR A 1 356 ? 0.345 1.472 -34.837 1.00 96.31 356 TYR A CA 1
ATOM 2883 C C . TYR A 1 356 ? 0.566 1.536 -33.328 1.00 96.31 356 TYR A C 1
ATOM 2885 O O . TYR A 1 356 ? -0.241 1.009 -32.562 1.00 96.31 356 TYR A O 1
ATOM 2893 N N . TRP A 1 357 ? 1.624 2.216 -32.902 1.00 96.94 357 TRP A N 1
ATOM 2894 C CA . TRP A 1 357 ? 1.873 2.537 -31.502 1.00 96.94 357 TRP A CA 1
ATOM 2895 C C . TRP A 1 357 ? 1.844 4.039 -31.321 1.00 96.94 357 TRP A C 1
ATOM 2897 O O . TRP A 1 357 ? 2.532 4.756 -32.038 1.00 96.94 357 TRP A O 1
ATOM 2907 N N . TYR A 1 358 ? 1.075 4.505 -30.347 1.00 97.31 358 TYR A N 1
ATOM 2908 C CA . TYR A 1 358 ? 1.089 5.887 -29.893 1.00 97.31 358 TYR A CA 1
ATOM 2909 C C . TYR A 1 358 ? 1.342 5.905 -28.391 1.00 97.31 358 TYR A C 1
ATOM 2911 O O . TYR A 1 358 ? 0.671 5.197 -27.638 1.00 97.31 358 TYR A O 1
ATOM 2919 N N . GLN A 1 359 ? 2.312 6.697 -27.948 1.00 96.50 359 GLN A N 1
ATOM 2920 C CA . GLN A 1 359 ? 2.661 6.813 -26.536 1.00 96.50 359 GLN A CA 1
ATOM 2921 C C . GLN A 1 359 ? 3.029 8.248 -26.188 1.00 96.50 359 GLN A C 1
ATOM 2923 O O . GLN A 1 359 ? 3.784 8.907 -26.900 1.00 96.50 359 GLN A O 1
ATOM 2928 N N . ASN A 1 360 ? 2.478 8.735 -25.085 1.00 95.94 360 ASN A N 1
ATOM 2929 C CA . ASN A 1 360 ? 2.728 10.067 -24.555 1.00 95.94 360 ASN A CA 1
ATOM 2930 C C . ASN A 1 360 ? 2.733 10.008 -23.010 1.00 95.94 360 ASN A C 1
ATOM 2932 O O . ASN A 1 360 ? 2.474 8.943 -22.444 1.00 95.94 360 ASN A O 1
ATOM 2936 N N . PRO A 1 361 ? 2.987 11.123 -22.299 1.00 95.38 361 PRO A N 1
ATOM 2937 C CA . PRO A 1 361 ? 3.134 11.093 -20.841 1.00 95.38 361 PRO A CA 1
ATOM 2938 C C . PRO A 1 361 ? 1.879 10.658 -20.063 1.00 95.38 361 PRO A C 1
ATOM 2940 O O . PRO A 1 361 ? 1.949 10.413 -18.864 1.00 95.38 361 PRO A O 1
ATOM 2943 N N . PHE A 1 362 ? 0.722 10.580 -20.721 1.00 95.75 362 PHE A N 1
ATOM 2944 C CA . PHE A 1 362 ? -0.579 10.309 -20.117 1.00 95.75 362 PHE A CA 1
ATOM 2945 C C . PHE A 1 362 ? -1.135 8.925 -20.464 1.00 95.75 362 PHE A C 1
ATOM 2947 O O . PHE A 1 362 ? -1.853 8.352 -19.646 1.00 95.75 362 PHE A O 1
ATOM 2954 N N . TYR A 1 363 ? -0.843 8.381 -21.650 1.00 97.25 363 TYR A N 1
ATOM 2955 C CA . TYR A 1 363 ? -1.284 7.039 -22.041 1.00 97.25 363 TYR A CA 1
ATOM 2956 C C . TYR A 1 363 ? -0.442 6.431 -23.170 1.00 97.25 363 TYR A C 1
ATOM 2958 O O . TYR A 1 363 ? 0.282 7.121 -23.892 1.00 97.25 363 TYR A O 1
ATOM 2966 N N . ARG A 1 364 ? -0.587 5.114 -23.339 1.00 97.00 364 ARG A N 1
ATOM 2967 C CA . ARG A 1 364 ? -0.066 4.330 -24.464 1.00 97.00 364 ARG A CA 1
ATOM 2968 C C . ARG A 1 364 ? -1.194 3.529 -25.107 1.00 97.00 364 ARG A C 1
ATOM 2970 O O . ARG A 1 364 ? -2.074 3.025 -24.411 1.00 97.00 364 ARG A O 1
ATOM 2977 N N . LEU A 1 365 ? -1.151 3.417 -26.431 1.00 97.62 365 LEU A N 1
ATOM 2978 C CA . LEU A 1 365 ? -2.125 2.703 -27.246 1.00 97.62 365 LEU A CA 1
ATOM 2979 C C . LEU A 1 365 ? -1.419 1.909 -28.355 1.00 97.62 365 LEU A C 1
ATOM 2981 O O . LEU A 1 365 ? -0.636 2.475 -29.119 1.00 97.62 365 LEU A O 1
ATOM 2985 N N . GLY A 1 366 ? -1.720 0.614 -28.444 1.00 97.31 366 GLY A N 1
ATOM 2986 C CA . GLY A 1 366 ? -1.310 -0.283 -29.523 1.00 97.31 366 GLY A CA 1
ATOM 2987 C C . GLY A 1 366 ? -2.512 -0.730 -30.347 1.00 97.31 366 GLY A C 1
ATOM 2988 O O . GLY A 1 366 ? -3.507 -1.202 -29.791 1.00 97.31 366 GLY A O 1
ATOM 2989 N N . ILE A 1 367 ? -2.429 -0.592 -31.669 1.00 97.50 367 ILE A N 1
ATOM 2990 C CA . ILE A 1 367 ? -3.514 -0.911 -32.602 1.00 97.50 367 ILE A CA 1
ATOM 2991 C C . ILE A 1 367 ? -2.969 -1.763 -33.743 1.00 97.50 367 ILE A C 1
ATOM 2993 O O . ILE A 1 367 ? -1.947 -1.421 -34.329 1.00 97.50 367 ILE A O 1
ATOM 2997 N N . ARG A 1 368 ? -3.672 -2.833 -34.107 1.00 96.00 368 ARG A N 1
ATOM 2998 C CA . ARG A 1 368 ? -3.395 -3.632 -35.305 1.00 96.00 368 ARG A CA 1
ATOM 2999 C C . ARG A 1 368 ? -4.519 -3.431 -36.307 1.00 96.00 368 ARG A C 1
ATOM 3001 O O . ARG A 1 368 ? -5.686 -3.435 -35.930 1.00 96.00 368 ARG A O 1
ATOM 3008 N N . SER A 1 369 ? -4.172 -3.268 -37.576 1.00 95.56 369 SER A N 1
ATOM 3009 C CA . SER A 1 369 ? -5.125 -3.245 -38.681 1.00 95.56 369 SER A CA 1
ATOM 3010 C C . SER A 1 369 ? -4.723 -4.269 -39.727 1.00 95.56 369 SER A C 1
ATOM 3012 O O . SER A 1 369 ? -3.613 -4.199 -40.249 1.00 95.56 369 SER A O 1
ATOM 3014 N N . ASP A 1 370 ? -5.615 -5.201 -40.034 1.00 92.94 370 ASP A N 1
ATOM 3015 C CA . ASP A 1 370 ? -5.403 -6.243 -41.036 1.00 92.94 370 ASP A CA 1
ATOM 3016 C C . ASP A 1 370 ? -6.712 -6.517 -41.784 1.00 92.94 370 ASP A C 1
ATOM 3018 O O . ASP A 1 370 ? -7.756 -6.676 -41.156 1.00 92.94 370 ASP A O 1
ATOM 3022 N N . ASP A 1 371 ? -6.656 -6.503 -43.116 1.00 85.06 371 ASP A N 1
ATOM 3023 C CA . ASP A 1 371 ? -7.770 -6.797 -44.033 1.00 85.06 371 ASP A CA 1
ATOM 3024 C C . ASP A 1 371 ? -9.153 -6.245 -43.610 1.00 85.06 371 ASP A C 1
ATOM 3026 O O . ASP A 1 371 ? -10.129 -6.970 -43.421 1.00 85.06 371 ASP A O 1
ATOM 3030 N N . GLY A 1 372 ? -9.253 -4.927 -43.399 1.00 83.00 372 GLY A N 1
ATOM 3031 C CA . GLY A 1 372 ? -10.519 -4.285 -43.018 1.00 83.00 372 GLY A CA 1
ATOM 3032 C C . GLY A 1 372 ? -10.897 -4.382 -41.539 1.00 83.00 372 GLY A C 1
ATOM 3033 O O . GLY A 1 372 ? -11.903 -3.799 -41.133 1.00 83.00 372 GLY A O 1
ATOM 3034 N N . LYS A 1 373 ? -10.100 -5.073 -40.718 1.00 92.38 373 LYS A N 1
ATOM 3035 C CA . LYS A 1 373 ? -10.308 -5.214 -39.277 1.00 92.38 373 LYS A CA 1
ATOM 3036 C C . LYS A 1 373 ? -9.257 -4.418 -38.508 1.00 92.38 373 LYS A C 1
ATOM 3038 O O . LYS A 1 373 ? -8.070 -4.722 -38.576 1.00 92.38 373 LYS A O 1
ATOM 3043 N N . THR A 1 374 ? -9.688 -3.420 -37.741 1.00 95.81 374 THR A N 1
ATOM 3044 C CA . THR A 1 374 ? -8.820 -2.663 -36.827 1.00 95.81 374 THR A CA 1
ATOM 3045 C C . THR A 1 374 ? -9.153 -3.005 -35.378 1.00 95.81 374 THR A C 1
ATOM 3047 O O . THR A 1 374 ? -10.314 -2.955 -34.976 1.00 95.81 374 THR A O 1
ATOM 3050 N N . GLU A 1 375 ? -8.136 -3.320 -34.576 1.00 95.81 375 GLU A N 1
ATOM 3051 C CA . GLU A 1 375 ? -8.276 -3.747 -33.185 1.00 95.81 375 GLU A CA 1
ATOM 3052 C C . GLU A 1 375 ? -7.251 -3.072 -32.272 1.00 95.81 375 GLU A C 1
ATOM 3054 O O . GLU A 1 375 ? -6.062 -3.022 -32.583 1.00 95.81 375 GLU A O 1
ATOM 3059 N N . ILE A 1 376 ? -7.705 -2.594 -31.114 1.00 96.62 376 ILE A N 1
ATOM 3060 C CA . ILE A 1 376 ? -6.831 -2.185 -30.014 1.00 96.62 376 ILE A CA 1
ATOM 3061 C C . ILE A 1 376 ? -6.360 -3.451 -29.294 1.00 96.62 376 ILE A C 1
ATOM 3063 O O . ILE A 1 376 ? -7.184 -4.257 -28.854 1.00 96.62 376 ILE A O 1
ATOM 3067 N N . LEU A 1 377 ? -5.041 -3.608 -29.183 1.00 95.69 377 LEU A N 1
ATOM 3068 C CA . LEU A 1 377 ? -4.374 -4.770 -28.580 1.00 95.69 377 LEU A CA 1
ATOM 3069 C C . LEU A 1 377 ? -3.664 -4.447 -27.257 1.00 95.69 377 LEU A C 1
ATOM 3071 O O . LEU A 1 377 ? -3.427 -5.365 -26.473 1.00 95.69 377 LEU A O 1
ATOM 3075 N N . ASP A 1 378 ? -3.360 -3.166 -27.014 1.00 97.00 378 ASP A N 1
ATOM 3076 C CA . ASP A 1 378 ? -2.807 -2.633 -25.764 1.00 97.00 378 ASP A CA 1
ATOM 3077 C C . ASP A 1 378 ? -3.389 -1.236 -25.508 1.00 97.00 378 ASP A C 1
ATOM 3079 O O . ASP A 1 378 ? -3.419 -0.400 -26.414 1.00 97.00 378 ASP A O 1
ATOM 3083 N N . PHE A 1 379 ? -3.856 -0.972 -24.290 1.00 96.81 379 PHE A N 1
ATOM 3084 C CA . PHE A 1 379 ? -4.276 0.364 -23.874 1.00 96.81 379 PHE A CA 1
ATOM 3085 C C . PHE A 1 379 ? -4.013 0.565 -22.386 1.00 96.81 379 PHE A C 1
ATOM 3087 O O . PHE A 1 379 ? -4.537 -0.178 -21.550 1.00 96.81 379 PHE A O 1
ATOM 3094 N N . ARG A 1 380 ? -3.217 1.584 -22.053 1.00 96.06 380 ARG A N 1
ATOM 3095 C CA . ARG A 1 380 ? -2.810 1.897 -20.677 1.00 96.06 380 ARG A CA 1
ATOM 3096 C C . ARG A 1 380 ? -2.867 3.386 -20.428 1.00 96.06 380 ARG A C 1
ATOM 3098 O O . ARG A 1 380 ? -2.407 4.160 -21.261 1.00 96.06 380 ARG A O 1
ATOM 3105 N N . ILE A 1 381 ? -3.373 3.770 -19.264 1.00 96.31 381 ILE A N 1
ATOM 3106 C CA . ILE A 1 381 ? -3.398 5.158 -18.808 1.00 96.31 381 ILE A CA 1
ATOM 3107 C C . ILE A 1 381 ? -2.398 5.279 -17.663 1.00 96.31 381 ILE A C 1
ATOM 3109 O O . ILE A 1 381 ? -2.462 4.537 -16.686 1.00 96.31 381 ILE A O 1
ATOM 3113 N N . TYR A 1 382 ? -1.455 6.206 -17.792 1.00 95.38 382 TYR A N 1
ATOM 3114 C CA . TYR A 1 382 ? -0.398 6.389 -16.810 1.00 95.38 382 TYR A CA 1
ATOM 3115 C C . TYR A 1 382 ? -0.907 7.144 -15.582 1.00 95.38 382 TYR A C 1
ATOM 3117 O O . TYR A 1 382 ? -1.546 8.194 -15.686 1.00 95.38 382 TYR A O 1
ATOM 3125 N N . ASN A 1 383 ? -0.572 6.630 -14.400 1.00 92.25 383 ASN A N 1
ATOM 3126 C CA . ASN A 1 383 ? -0.911 7.241 -13.123 1.00 92.25 383 ASN A CA 1
ATOM 3127 C C . ASN A 1 383 ? 0.355 7.534 -12.312 1.00 92.25 383 ASN A C 1
ATOM 3129 O O . ASN A 1 383 ? 0.864 6.666 -11.614 1.00 92.25 383 ASN A O 1
ATOM 3133 N N . HIS A 1 384 ? 0.834 8.778 -12.333 1.00 87.81 384 HIS A N 1
ATOM 3134 C CA . HIS A 1 384 ? 2.031 9.186 -11.580 1.00 87.81 384 HIS A CA 1
ATOM 3135 C C . HIS A 1 384 ? 1.882 9.103 -10.046 1.00 87.81 384 HIS A C 1
ATOM 3137 O O . HIS A 1 384 ? 2.837 9.355 -9.318 1.00 87.81 384 HIS A O 1
ATOM 3143 N N . ASN A 1 385 ? 0.683 8.805 -9.527 1.00 87.25 385 ASN A N 1
ATOM 3144 C CA . ASN A 1 385 ? 0.474 8.555 -8.098 1.00 87.25 385 ASN A CA 1
ATOM 3145 C C . ASN A 1 385 ? 0.651 7.074 -7.719 1.00 87.25 385 ASN A C 1
ATOM 3147 O O . ASN A 1 385 ? 0.567 6.746 -6.533 1.00 87.25 385 ASN A O 1
ATOM 3151 N N . GLU A 1 386 ? 0.861 6.187 -8.694 1.00 89.19 386 GLU A N 1
ATOM 3152 C CA . GLU A 1 386 ? 1.133 4.768 -8.472 1.00 89.19 386 GLU A CA 1
ATOM 3153 C C . GLU A 1 386 ? 2.633 4.511 -8.406 1.00 89.19 386 GLU A C 1
ATOM 3155 O O . GLU A 1 386 ? 3.352 4.657 -9.392 1.00 89.19 386 GLU A O 1
ATOM 3160 N N . GLY A 1 387 ? 3.090 4.091 -7.226 1.00 91.00 387 GLY A N 1
ATOM 3161 C CA . GLY A 1 387 ? 4.444 3.589 -7.064 1.00 91.00 387 GLY A CA 1
ATOM 3162 C C . GLY A 1 387 ? 4.633 2.244 -7.758 1.00 91.00 387 GLY A C 1
ATOM 3163 O O . GLY A 1 387 ? 3.710 1.438 -7.847 1.00 91.00 387 GLY A O 1
ATOM 3164 N N . GLU A 1 388 ? 5.850 1.985 -8.214 1.00 92.06 388 GLU A N 1
ATOM 3165 C CA . GLU A 1 388 ? 6.269 0.644 -8.632 1.00 92.06 388 GLU A CA 1
ATOM 3166 C C . GLU A 1 388 ? 6.247 -0.354 -7.454 1.00 92.06 388 GLU A C 1
ATOM 3168 O O . GLU A 1 388 ? 6.371 0.003 -6.276 1.00 92.06 388 GLU A O 1
ATOM 3173 N N . GLU A 1 389 ? 6.131 -1.640 -7.772 1.00 89.50 389 GLU A N 1
ATOM 3174 C CA . GLU A 1 389 ? 5.852 -2.735 -6.834 1.00 89.50 389 GLU A CA 1
ATOM 3175 C C . GLU A 1 389 ? 6.909 -2.853 -5.733 1.00 89.50 389 GLU A C 1
ATOM 3177 O O . GLU A 1 389 ? 6.605 -3.146 -4.570 1.00 89.50 389 GLU A O 1
ATOM 3182 N N . TYR A 1 390 ? 8.164 -2.598 -6.104 1.00 92.12 390 TYR A N 1
ATOM 3183 C CA . TYR A 1 390 ? 9.321 -2.731 -5.230 1.00 92.12 390 TYR A CA 1
ATOM 3184 C C . TYR A 1 390 ? 9.908 -1.386 -4.797 1.00 92.12 390 TYR A C 1
ATOM 3186 O O . TYR A 1 390 ? 11.061 -1.336 -4.357 1.00 92.12 390 TYR A O 1
ATOM 3194 N N . TYR A 1 391 ? 9.125 -0.301 -4.874 1.00 92.56 391 TYR A N 1
ATOM 3195 C CA . TYR A 1 391 ? 9.575 1.028 -4.456 1.00 92.56 391 TYR A CA 1
ATOM 3196 C C . TYR A 1 391 ? 10.056 1.014 -2.999 1.00 92.56 391 TYR A C 1
ATOM 3198 O O . TYR A 1 391 ? 11.180 1.409 -2.693 1.00 92.56 391 TYR A O 1
ATOM 3206 N N . LEU A 1 392 ? 9.202 0.513 -2.094 1.00 91.06 392 LEU A N 1
ATOM 3207 C CA . LEU A 1 392 ? 9.483 0.415 -0.658 1.00 91.06 392 LEU A CA 1
ATOM 3208 C C . LEU A 1 392 ? 9.902 -0.998 -0.238 1.00 91.06 392 LEU A C 1
ATOM 3210 O O . LEU A 1 392 ? 10.879 -1.172 0.491 1.00 91.06 392 LEU A O 1
ATOM 3214 N N . THR A 1 393 ? 9.138 -2.008 -0.659 1.00 90.00 393 THR A N 1
ATOM 3215 C CA . THR A 1 393 ? 9.389 -3.403 -0.291 1.00 90.00 393 THR A CA 1
ATOM 3216 C C . THR A 1 393 ? 10.366 -4.046 -1.257 1.00 90.00 393 THR A C 1
ATOM 3218 O O . THR A 1 393 ? 10.247 -3.879 -2.464 1.00 90.00 393 THR A O 1
ATOM 3221 N N . LYS A 1 394 ? 11.316 -4.827 -0.743 1.00 91.94 394 LYS A N 1
ATOM 3222 C CA . LYS A 1 394 ? 12.256 -5.556 -1.598 1.00 91.94 394 LYS A CA 1
ATOM 3223 C C . LYS A 1 394 ? 11.580 -6.702 -2.356 1.00 91.94 394 LYS A C 1
ATOM 3225 O O . LYS A 1 394 ? 10.695 -7.365 -1.810 1.00 91.94 394 LYS A O 1
ATOM 3230 N N . ASN A 1 395 ? 12.051 -6.982 -3.566 1.00 92.31 395 ASN A N 1
ATOM 3231 C CA . ASN A 1 395 ? 11.672 -8.171 -4.314 1.00 92.31 395 ASN A CA 1
ATOM 3232 C C . ASN A 1 395 ? 12.326 -9.413 -3.688 1.00 92.31 395 ASN A C 1
ATOM 3234 O O . ASN A 1 395 ? 13.545 -9.550 -3.679 1.00 92.31 395 ASN A O 1
ATOM 3238 N N . ILE A 1 396 ? 11.514 -10.332 -3.168 1.00 88.81 396 ILE A N 1
ATOM 3239 C CA . ILE A 1 396 ? 11.986 -11.623 -2.639 1.00 88.81 396 ILE A CA 1
ATOM 3240 C C . ILE A 1 396 ? 11.830 -12.773 -3.647 1.00 88.81 396 ILE A C 1
ATOM 3242 O O . ILE A 1 396 ? 12.258 -13.891 -3.369 1.00 88.81 396 ILE A O 1
ATOM 3246 N N . SER A 1 397 ? 11.215 -12.509 -4.802 1.00 88.19 397 SER A N 1
ATOM 3247 C CA . SER A 1 397 ? 10.951 -13.484 -5.857 1.00 88.19 397 SER A CA 1
ATOM 3248 C C . SER A 1 397 ? 12.155 -13.666 -6.778 1.00 88.19 397 SER A C 1
ATOM 3250 O O . SER A 1 397 ? 12.880 -12.725 -7.093 1.00 88.19 397 SER A O 1
ATOM 3252 N N . ARG A 1 398 ? 12.314 -14.883 -7.305 1.00 91.19 398 ARG A N 1
ATOM 3253 C CA . ARG A 1 398 ? 13.290 -15.176 -8.369 1.00 91.19 398 ARG A CA 1
ATOM 3254 C C . ARG A 1 398 ? 12.937 -14.488 -9.699 1.00 91.19 398 ARG A C 1
ATOM 3256 O O . ARG A 1 398 ? 13.760 -14.485 -10.606 1.00 91.19 398 ARG A O 1
ATOM 3263 N N . SER A 1 399 ? 11.720 -13.961 -9.828 1.00 92.31 399 SER A N 1
ATOM 3264 C CA . SER A 1 399 ? 11.196 -13.267 -11.011 1.00 92.31 399 SER A CA 1
ATOM 3265 C C . SER A 1 399 ? 10.994 -11.782 -10.723 1.00 92.31 399 SER A C 1
ATOM 3267 O O . SER A 1 399 ? 10.767 -11.398 -9.574 1.00 92.31 399 SER A O 1
ATOM 3269 N N . LEU A 1 400 ? 11.056 -10.955 -11.764 1.00 93.50 400 LEU A N 1
ATOM 3270 C CA . LEU A 1 400 ? 10.720 -9.536 -11.678 1.00 93.50 400 LEU A CA 1
ATOM 3271 C C . LEU A 1 400 ? 9.335 -9.327 -12.284 1.00 93.50 400 LEU A C 1
ATOM 3273 O O . LEU A 1 400 ? 9.107 -9.729 -13.423 1.00 93.50 400 LEU A O 1
ATOM 3277 N N . TYR A 1 401 ? 8.440 -8.693 -11.534 1.00 92.62 401 TYR A N 1
ATOM 3278 C CA . TYR A 1 401 ? 7.146 -8.253 -12.038 1.00 92.62 401 TYR A CA 1
ATOM 3279 C C . TYR A 1 401 ? 7.026 -6.753 -11.826 1.00 92.62 401 TYR A C 1
ATOM 3281 O O . TYR A 1 401 ? 6.817 -6.317 -10.696 1.00 92.62 401 TYR A O 1
ATOM 3289 N N . SER A 1 402 ? 7.198 -6.001 -12.911 1.00 92.50 402 SER A N 1
ATOM 3290 C CA . SER A 1 402 ? 6.931 -4.571 -12.948 1.00 92.50 402 SER A CA 1
ATOM 3291 C C . SER A 1 402 ? 6.115 -4.218 -14.175 1.00 92.50 402 SER A C 1
ATOM 3293 O O . SER A 1 402 ? 6.536 -4.449 -15.313 1.00 92.50 402 SER A O 1
ATOM 3295 N N . GLU A 1 403 ? 4.919 -3.689 -13.943 1.00 92.38 403 GLU A N 1
ATOM 3296 C CA . GLU A 1 403 ? 4.014 -3.339 -15.026 1.00 92.38 403 GLU A CA 1
ATOM 3297 C C . GLU A 1 403 ? 3.091 -2.167 -14.697 1.00 92.38 403 GLU A C 1
ATOM 3299 O O . GLU A 1 403 ? 2.683 -1.949 -13.561 1.00 92.38 403 GLU A O 1
ATOM 3304 N N . VAL A 1 404 ? 2.703 -1.429 -15.734 1.00 93.31 404 VAL A N 1
ATOM 3305 C CA . VAL A 1 404 ? 1.628 -0.434 -15.632 1.00 93.31 404 VAL A CA 1
ATOM 3306 C C . VAL A 1 404 ? 0.293 -1.140 -15.829 1.00 93.31 404 VAL A C 1
ATOM 3308 O O . VAL A 1 404 ? 0.150 -1.907 -16.778 1.00 93.31 404 VAL A O 1
ATOM 3311 N N . PHE A 1 405 ? -0.704 -0.886 -14.982 1.00 91.19 405 PHE A N 1
ATOM 3312 C CA . PHE A 1 405 ? -2.007 -1.544 -15.095 1.00 91.19 405 PHE A CA 1
ATOM 3313 C C . PHE A 1 405 ? -2.660 -1.331 -16.487 1.00 91.19 405 PHE A C 1
ATOM 3315 O O . PHE A 1 405 ? -2.834 -0.182 -16.906 1.00 91.19 405 PHE A O 1
ATOM 3322 N N . PRO A 1 406 ? -3.034 -2.405 -17.216 1.00 92.62 406 PRO A N 1
ATOM 3323 C CA . PRO A 1 406 ? -3.662 -2.279 -18.528 1.00 92.62 406 PRO A CA 1
ATOM 3324 C C . PRO A 1 406 ? -5.192 -2.243 -18.469 1.00 92.62 406 PRO A C 1
ATOM 3326 O O . PRO A 1 406 ? -5.817 -3.034 -17.766 1.00 92.62 406 PRO A O 1
ATOM 3329 N N . LEU A 1 407 ? -5.802 -1.395 -19.304 1.00 92.25 407 LEU A N 1
ATOM 3330 C CA . LEU A 1 407 ? -7.224 -1.502 -19.657 1.00 92.25 407 LEU A CA 1
ATOM 3331 C C . LEU A 1 407 ? -7.454 -2.586 -20.714 1.00 92.25 407 LEU A C 1
ATOM 3333 O O . LEU A 1 407 ? -8.484 -3.257 -20.706 1.00 92.25 407 LEU A O 1
ATOM 3337 N N . ILE A 1 408 ? -6.496 -2.738 -21.631 1.00 93.94 408 ILE A N 1
ATOM 3338 C CA . ILE A 1 408 ? -6.464 -3.765 -22.675 1.00 93.94 408 ILE A CA 1
ATOM 3339 C C . ILE A 1 408 ? -5.021 -4.255 -22.772 1.00 93.94 408 ILE A C 1
ATOM 3341 O O . ILE A 1 408 ? -4.101 -3.439 -22.811 1.00 93.94 408 ILE A O 1
ATOM 3345 N N . ASP A 1 409 ? -4.829 -5.570 -22.802 1.00 94.25 409 ASP A N 1
ATOM 3346 C CA . ASP A 1 409 ? -3.532 -6.213 -23.021 1.00 94.25 409 ASP A CA 1
ATOM 3347 C C . ASP A 1 409 ? -3.775 -7.636 -23.527 1.00 94.25 409 ASP A C 1
ATOM 3349 O O . ASP A 1 409 ? -4.140 -8.538 -22.764 1.00 94.25 409 ASP A O 1
ATOM 3353 N N . SER A 1 410 ? -3.597 -7.824 -24.830 1.00 93.12 410 SER A N 1
ATOM 3354 C CA . SER A 1 410 ? -3.873 -9.105 -25.483 1.00 93.12 410 SER A CA 1
ATOM 3355 C C . SER A 1 410 ? -2.798 -10.174 -25.252 1.00 93.12 410 SER A C 1
ATOM 3357 O O . SER A 1 410 ? -3.077 -11.361 -25.426 1.00 93.12 410 SER A O 1
ATOM 3359 N N . VAL A 1 411 ? -1.595 -9.798 -24.803 1.00 91.25 411 VAL A N 1
ATOM 3360 C CA . VAL A 1 411 ? -0.555 -10.759 -24.387 1.00 91.25 411 VAL A CA 1
ATOM 3361 C C . VAL A 1 411 ? -0.904 -11.335 -23.022 1.00 91.25 411 VAL A C 1
ATOM 3363 O O . VAL A 1 411 ? -0.789 -12.543 -22.778 1.00 91.25 411 VAL A O 1
ATOM 3366 N N . LYS A 1 412 ? -1.359 -10.472 -22.118 1.00 88.06 412 LYS A N 1
ATOM 3367 C CA . LYS A 1 412 ? -1.736 -10.835 -20.757 1.00 88.06 412 LYS A CA 1
ATOM 3368 C C . LYS A 1 412 ? -3.054 -11.595 -20.709 1.00 88.06 412 LYS A C 1
ATOM 3370 O O . LYS A 1 412 ? -3.115 -12.641 -20.060 1.00 88.06 412 LYS A O 1
ATOM 3375 N N . TYR A 1 413 ? -4.052 -11.138 -21.461 1.00 85.62 413 TYR A N 1
ATOM 3376 C CA . TYR A 1 413 ? -5.363 -11.772 -21.581 1.00 85.62 413 TYR A CA 1
ATOM 3377 C C . TYR A 1 413 ? -5.626 -12.150 -23.049 1.00 85.62 413 TYR A C 1
ATOM 3379 O O . TYR A 1 413 ? -6.204 -11.362 -23.797 1.00 85.62 413 TYR A O 1
ATOM 3387 N N . PRO A 1 414 ? -5.199 -13.349 -23.493 1.00 75.69 414 PRO A N 1
ATOM 3388 C CA . PRO A 1 414 ? -5.404 -13.795 -24.868 1.00 75.69 414 PRO A CA 1
ATOM 3389 C C . PRO A 1 414 ? -6.874 -13.703 -25.290 1.00 75.69 414 PRO A C 1
ATOM 3391 O O . PRO A 1 414 ? -7.764 -14.158 -24.574 1.00 75.69 414 PRO A O 1
ATOM 3394 N N . GLY A 1 415 ? -7.125 -13.103 -26.455 1.00 74.56 415 GLY A N 1
ATOM 3395 C CA . GLY A 1 415 ? -8.479 -12.840 -26.956 1.00 74.56 415 GLY A CA 1
ATOM 3396 C C . GLY A 1 415 ? -9.098 -11.520 -26.481 1.00 74.56 415 GLY A C 1
ATOM 3397 O O . GLY A 1 415 ? -10.150 -11.142 -26.993 1.00 74.56 415 GLY A O 1
ATOM 3398 N N . ALA A 1 416 ? -8.458 -10.785 -25.564 1.00 83.25 416 ALA A N 1
ATOM 3399 C CA . ALA A 1 416 ? -8.890 -9.451 -25.151 1.00 83.25 416 ALA A CA 1
ATOM 3400 C C . ALA A 1 416 ? -8.431 -8.385 -26.162 1.00 83.25 416 ALA A C 1
ATOM 3402 O O . ALA A 1 416 ? -7.451 -7.674 -25.944 1.00 83.25 416 ALA A O 1
ATOM 3403 N N . TYR A 1 417 ? -9.159 -8.284 -27.272 1.00 89.75 417 TYR A N 1
ATOM 3404 C CA . TYR A 1 417 ? -9.022 -7.216 -28.262 1.00 89.75 417 TYR A CA 1
ATOM 3405 C C . TYR A 1 417 ? -10.299 -6.388 -28.311 1.00 89.75 417 TYR A C 1
ATOM 3407 O O . TYR A 1 417 ? -11.393 -6.890 -28.043 1.00 89.75 417 TYR A O 1
ATOM 3415 N N . ILE A 1 418 ? -10.172 -5.123 -28.700 1.00 92.56 418 ILE A N 1
ATOM 3416 C CA . ILE A 1 418 ? -11.324 -4.249 -28.910 1.00 92.56 418 ILE A CA 1
ATOM 3417 C C . ILE A 1 418 ? -11.346 -3.771 -30.358 1.00 92.56 418 ILE A C 1
ATOM 3419 O O . ILE A 1 418 ? -10.473 -3.014 -30.777 1.00 92.56 418 ILE A O 1
ATOM 3423 N N . SER A 1 419 ? -12.358 -4.187 -31.120 1.00 93.38 419 SER A N 1
ATOM 3424 C CA . SER A 1 419 ? -12.521 -3.767 -32.514 1.00 93.38 419 SER A CA 1
ATOM 3425 C C . SER A 1 419 ? -12.943 -2.298 -32.625 1.00 93.38 419 SER A C 1
ATOM 3427 O O . SER A 1 419 ? -13.799 -1.818 -31.877 1.00 93.38 419 SER A O 1
ATOM 3429 N N . LEU A 1 420 ? -12.363 -1.595 -33.595 1.00 93.88 420 LEU A N 1
ATOM 3430 C CA . LEU A 1 420 ? -12.705 -0.225 -33.961 1.00 93.88 420 LEU A CA 1
ATOM 3431 C C . LEU A 1 420 ? -13.567 -0.218 -35.229 1.00 93.88 420 LEU A C 1
ATOM 3433 O O . LEU A 1 420 ? -13.341 -0.986 -36.158 1.00 93.88 420 LEU A O 1
ATOM 3437 N N . GLY A 1 421 ? -14.547 0.685 -35.288 1.00 91.81 421 GLY A N 1
ATOM 3438 C CA . GLY A 1 421 ? -15.432 0.853 -36.449 1.00 91.81 421 GLY A CA 1
ATOM 3439 C C . GLY A 1 421 ? -14.816 1.625 -37.626 1.00 91.81 421 GLY A C 1
ATOM 3440 O O . GLY A 1 421 ? -15.567 2.168 -38.438 1.00 91.81 421 GLY A O 1
ATOM 3441 N N . ILE A 1 422 ? -13.488 1.720 -37.695 1.00 93.44 422 ILE A N 1
ATOM 3442 C CA . ILE A 1 422 ? -12.704 2.438 -38.710 1.00 93.44 422 ILE A CA 1
ATOM 3443 C C . ILE A 1 422 ? -11.589 1.514 -39.208 1.00 93.44 422 ILE A C 1
ATOM 3445 O O . ILE A 1 422 ? -10.994 0.820 -38.390 1.00 93.44 422 ILE A O 1
ATOM 3449 N N . ASP A 1 423 ? -11.312 1.504 -40.513 1.00 93.12 423 ASP A N 1
ATOM 3450 C CA . ASP A 1 423 ? -10.221 0.724 -41.114 1.00 93.12 423 ASP A CA 1
ATOM 3451 C C . ASP A 1 423 ? -8.956 1.581 -41.264 1.00 93.12 423 ASP A C 1
ATOM 3453 O O . ASP A 1 423 ? -8.796 2.354 -42.215 1.00 93.12 423 ASP A O 1
ATOM 3457 N N . LEU A 1 424 ? -8.021 1.435 -40.323 1.00 93.94 424 LEU A N 1
ATOM 3458 C CA . LEU A 1 424 ? -6.781 2.214 -40.335 1.00 93.94 424 LEU A CA 1
ATOM 3459 C C . LEU A 1 424 ? -5.820 1.819 -41.461 1.00 93.94 424 LEU A C 1
ATOM 3461 O O . LEU A 1 424 ? -4.892 2.574 -41.740 1.00 93.94 424 LEU A O 1
ATOM 3465 N N . SER A 1 425 ? -6.011 0.677 -42.128 1.00 87.75 425 SER A N 1
ATOM 3466 C CA . SER A 1 425 ? -5.200 0.314 -43.300 1.00 87.75 425 SER A CA 1
ATOM 3467 C C . SER A 1 425 ? -5.528 1.173 -44.531 1.00 87.75 425 SER A C 1
ATOM 3469 O O . SER A 1 425 ? -4.678 1.338 -45.404 1.00 87.75 425 SER A O 1
ATOM 3471 N N . LYS A 1 426 ? -6.727 1.775 -44.568 1.00 89.38 426 LYS A N 1
ATOM 3472 C CA . LYS A 1 426 ? -7.200 2.680 -45.632 1.00 89.38 426 LYS A CA 1
ATOM 3473 C C . LYS A 1 426 ? -7.244 4.148 -45.210 1.00 89.38 426 LYS A C 1
ATOM 3475 O O . LYS A 1 426 ? -7.537 5.010 -46.038 1.00 89.38 426 LYS A O 1
ATOM 3480 N N . ALA A 1 427 ? -6.993 4.438 -43.936 1.00 92.50 427 ALA A N 1
ATOM 3481 C CA . ALA A 1 427 ? -7.073 5.788 -43.408 1.00 92.50 427 ALA A CA 1
ATOM 3482 C C . ALA A 1 427 ? -5.876 6.646 -43.844 1.00 92.50 427 ALA A C 1
ATOM 3484 O O . ALA A 1 427 ? -4.722 6.213 -43.804 1.00 92.50 427 ALA A O 1
ATOM 3485 N N . ASN A 1 428 ? -6.148 7.907 -44.178 1.00 94.31 428 ASN A N 1
ATOM 3486 C CA . ASN A 1 428 ? -5.109 8.925 -44.279 1.00 94.31 428 ASN A CA 1
ATOM 3487 C C . ASN A 1 428 ? -4.665 9.329 -42.872 1.00 94.31 428 ASN A C 1
ATOM 3489 O O . ASN A 1 428 ? -5.509 9.529 -41.997 1.00 94.31 428 ASN A O 1
ATOM 3493 N N . ILE A 1 429 ? -3.356 9.470 -42.672 1.00 93.81 429 ILE A N 1
ATOM 3494 C CA . ILE A 1 429 ? -2.768 9.858 -41.388 1.00 93.81 429 ILE A CA 1
ATOM 3495 C C . ILE A 1 429 ? -2.249 11.286 -41.516 1.00 93.81 429 ILE A C 1
ATOM 3497 O O . ILE A 1 429 ? -1.466 11.576 -42.421 1.00 93.81 429 ILE A O 1
ATOM 3501 N N . SER A 1 430 ? -2.671 12.167 -40.615 1.00 92.94 430 SER A N 1
ATOM 3502 C CA . SER A 1 430 ? -2.083 13.494 -40.454 1.00 92.94 430 SER A CA 1
ATOM 3503 C C . SER A 1 430 ? -1.632 13.723 -39.016 1.00 92.94 430 SER A C 1
ATOM 3505 O O . SER A 1 430 ? -2.087 13.062 -38.077 1.00 92.94 430 SER A O 1
ATOM 3507 N N . PHE A 1 431 ? -0.698 14.657 -38.866 1.00 88.62 431 PHE A N 1
ATOM 3508 C CA . PHE A 1 431 ? -0.033 14.953 -37.608 1.00 88.62 431 PHE A CA 1
ATOM 3509 C C . PHE A 1 431 ? -0.104 16.452 -37.323 1.00 88.62 431 PHE A C 1
ATOM 3511 O O . PHE A 1 431 ? 0.145 17.258 -38.221 1.00 88.62 431 PHE A O 1
ATOM 3518 N N . ASP A 1 432 ? -0.396 16.812 -36.076 1.00 84.62 432 ASP A N 1
ATOM 3519 C CA . ASP A 1 432 ? -0.248 18.178 -35.566 1.00 84.62 432 ASP A CA 1
ATOM 3520 C C . ASP A 1 432 ? 0.346 18.130 -34.155 1.00 84.62 432 ASP A C 1
ATOM 3522 O O . ASP A 1 432 ? -0.316 17.721 -33.200 1.00 84.62 432 ASP A O 1
ATOM 3526 N N . HIS A 1 433 ? 1.624 18.493 -34.022 1.00 85.06 433 HIS A N 1
ATOM 3527 C CA . HIS A 1 433 ? 2.403 18.298 -32.795 1.00 85.06 433 HIS A CA 1
ATOM 3528 C C . HIS A 1 433 ? 2.259 16.869 -32.245 1.00 85.06 433 HIS A C 1
ATOM 3530 O O . HIS A 1 433 ? 2.767 15.925 -32.837 1.00 85.06 433 HIS A O 1
ATOM 3536 N N . TRP A 1 434 ? 1.569 16.700 -31.114 1.00 90.69 434 TRP A N 1
ATOM 3537 C CA . TRP A 1 434 ? 1.366 15.417 -30.437 1.00 90.69 434 TRP A CA 1
ATOM 3538 C C . TRP A 1 434 ? 0.038 14.749 -30.799 1.00 90.69 434 TRP A C 1
ATOM 3540 O O . TRP A 1 434 ? -0.332 13.750 -30.179 1.00 90.69 434 TRP A O 1
ATOM 3550 N N . GLN A 1 435 ? -0.692 15.305 -31.763 1.00 94.31 435 GLN A N 1
ATOM 3551 C CA . GLN A 1 435 ? -1.945 14.767 -32.258 1.00 94.31 435 GLN A CA 1
ATOM 3552 C C . GLN A 1 435 ? -1.710 13.874 -33.476 1.00 94.31 435 GLN A C 1
ATOM 3554 O O . GLN A 1 435 ? -1.042 14.275 -34.430 1.00 94.31 435 GLN A O 1
ATOM 3559 N N . VAL A 1 436 ? -2.318 12.686 -33.461 1.00 95.94 436 VAL A N 1
ATOM 3560 C CA . VAL A 1 436 ? -2.397 11.788 -34.621 1.00 95.94 436 VAL A CA 1
ATOM 3561 C C . VAL A 1 436 ? -3.853 11.675 -35.047 1.00 95.94 436 VAL A C 1
ATOM 3563 O O . VAL A 1 436 ? -4.712 11.328 -34.235 1.00 95.94 436 VAL A O 1
ATOM 3566 N N . ILE A 1 437 ? -4.138 11.968 -36.314 1.00 96.38 437 ILE A N 1
ATOM 3567 C CA . ILE A 1 437 ? -5.491 11.960 -36.873 1.00 96.38 437 ILE A CA 1
ATOM 3568 C C . ILE A 1 437 ? -5.551 10.924 -37.990 1.00 96.38 437 ILE A C 1
ATOM 3570 O O . ILE A 1 437 ? -4.857 11.044 -38.997 1.00 96.38 437 ILE A O 1
ATOM 3574 N N . PHE A 1 438 ? -6.421 9.932 -37.830 1.00 96.56 438 PHE A N 1
ATOM 3575 C CA . PHE A 1 438 ? -6.752 8.964 -38.868 1.00 96.56 438 PHE A CA 1
ATOM 3576 C C . PHE A 1 438 ? -8.081 9.344 -39.512 1.00 96.56 438 PHE A C 1
ATOM 3578 O O . PHE A 1 438 ? -9.074 9.480 -38.803 1.00 96.56 438 PHE A O 1
ATOM 3585 N N . THR A 1 439 ? -8.120 9.487 -40.837 1.00 96.69 439 THR A N 1
ATOM 3586 C CA . THR A 1 439 ? -9.341 9.833 -41.585 1.00 96.69 439 THR A CA 1
ATOM 3587 C C . THR A 1 439 ? -9.682 8.759 -42.617 1.00 96.69 439 THR A C 1
ATOM 3589 O O . THR A 1 439 ? -8.903 8.523 -43.540 1.00 96.69 439 THR A O 1
ATOM 3592 N N . GLU A 1 440 ? -10.860 8.143 -42.491 1.00 94.94 440 GLU A N 1
ATOM 3593 C CA . GLU A 1 440 ? -11.419 7.158 -43.432 1.00 94.94 440 GLU A CA 1
ATOM 3594 C C . GLU A 1 440 ? -12.792 7.655 -43.924 1.00 94.94 440 GLU A C 1
ATOM 3596 O O . GLU A 1 440 ? -13.803 7.547 -43.226 1.00 94.94 440 GLU A O 1
ATOM 3601 N N . GLY A 1 441 ? -12.852 8.234 -45.127 1.00 93.81 441 GLY A N 1
ATOM 3602 C CA . GLY A 1 441 ? -14.086 8.843 -45.633 1.00 93.81 441 GLY A CA 1
ATOM 3603 C C . GLY A 1 441 ? -14.541 10.012 -44.750 1.00 93.81 441 GLY A C 1
ATOM 3604 O O . GLY A 1 441 ? -13.841 11.015 -44.651 1.00 93.81 441 GLY A O 1
ATOM 3605 N N . ASN A 1 442 ? -15.711 9.893 -44.113 1.00 92.94 442 ASN A N 1
ATOM 3606 C CA . ASN A 1 442 ? -16.211 10.870 -43.137 1.00 92.94 442 ASN A CA 1
ATOM 3607 C C . ASN A 1 442 ? -15.831 10.539 -41.681 1.00 92.94 442 ASN A C 1
ATOM 3609 O O . ASN A 1 442 ? -16.097 11.353 -40.798 1.00 92.94 442 ASN A O 1
ATOM 3613 N N . LYS A 1 443 ? -15.241 9.369 -41.409 1.00 95.62 443 LYS A N 1
ATOM 3614 C CA . LYS A 1 443 ? -14.828 8.956 -40.064 1.00 95.62 443 LYS A CA 1
ATOM 3615 C C . LYS A 1 443 ? -13.488 9.578 -39.705 1.00 95.62 443 LYS A C 1
ATOM 3617 O O . LYS A 1 443 ? -12.586 9.614 -40.543 1.00 95.62 443 LYS A O 1
ATOM 3622 N N . SER A 1 444 ? -13.340 9.998 -38.452 1.00 96.00 444 SER A N 1
ATOM 3623 C CA . SER A 1 444 ? -12.056 10.455 -37.919 1.00 96.00 444 SER A CA 1
ATOM 3624 C C . SER A 1 444 ? -11.780 9.864 -36.541 1.00 96.00 444 SER A C 1
ATOM 3626 O O . SER A 1 444 ? -12.650 9.856 -35.671 1.00 96.00 444 SER A O 1
ATOM 3628 N N . PHE A 1 445 ? -10.568 9.352 -36.345 1.00 97.06 445 PHE A N 1
ATOM 3629 C CA . PHE A 1 445 ? -10.075 8.845 -35.069 1.00 97.06 445 PHE A CA 1
ATOM 3630 C C . PHE A 1 445 ? -8.842 9.649 -34.660 1.00 97.06 445 PHE A C 1
ATOM 3632 O O . PHE A 1 445 ? -7.823 9.625 -35.350 1.00 97.06 445 PHE A O 1
ATOM 3639 N N . ARG A 1 446 ? -8.951 10.400 -33.562 1.00 96.88 446 ARG A N 1
ATOM 3640 C CA . ARG A 1 446 ? -7.935 11.363 -33.126 1.00 96.88 446 ARG A CA 1
ATOM 3641 C C . ARG A 1 446 ? -7.341 10.951 -31.792 1.00 96.88 446 ARG A C 1
ATOM 3643 O O . ARG A 1 446 ? -8.056 10.832 -30.799 1.00 96.88 446 ARG A O 1
ATOM 3650 N N . LEU A 1 447 ? -6.027 10.779 -31.780 1.00 97.38 447 LEU A N 1
ATOM 3651 C CA . LEU A 1 447 ? -5.225 10.557 -30.585 1.00 97.38 447 LEU A CA 1
ATOM 3652 C C . LEU A 1 447 ? -4.626 11.897 -30.172 1.00 97.38 447 LEU A C 1
ATOM 3654 O O . LEU A 1 447 ? -3.793 12.443 -30.889 1.00 97.38 447 LEU A O 1
ATOM 3658 N N . GLU A 1 448 ? -5.075 12.446 -29.049 1.00 95.75 448 GLU A N 1
ATOM 3659 C CA . GLU A 1 448 ? -4.575 13.702 -28.484 1.00 95.75 448 GLU A CA 1
ATOM 3660 C C . GLU A 1 448 ? -3.866 13.440 -27.149 1.00 95.75 448 GLU A C 1
ATOM 3662 O O . GLU A 1 448 ? -4.081 12.386 -26.554 1.00 95.75 448 GLU A O 1
ATOM 3667 N N . PRO A 1 449 ? -3.063 14.380 -26.610 1.00 91.69 449 PRO A N 1
ATOM 3668 C CA . PRO A 1 449 ? -2.266 14.136 -25.407 1.00 91.69 449 PRO A CA 1
ATOM 3669 C C . PRO A 1 449 ? -3.050 13.603 -24.203 1.00 91.69 449 PRO A C 1
ATOM 3671 O O . PRO A 1 449 ? -2.594 12.688 -23.531 1.00 91.69 449 PRO A O 1
ATOM 3674 N N . THR A 1 450 ? -4.245 14.133 -23.932 1.00 94.81 450 THR A N 1
ATOM 3675 C CA . THR A 1 450 ? -5.040 13.752 -22.745 1.00 94.81 450 THR A CA 1
ATOM 3676 C C . THR A 1 450 ? -6.403 13.159 -23.082 1.00 94.81 450 THR A C 1
ATOM 3678 O O . THR A 1 450 ? -7.192 12.888 -22.176 1.00 94.81 450 THR A O 1
ATOM 3681 N N . GLN A 1 451 ? -6.702 12.950 -24.364 1.00 96.69 451 GLN A N 1
ATOM 3682 C CA . GLN A 1 451 ? -7.999 12.446 -24.797 1.00 96.69 451 GLN A CA 1
ATOM 3683 C C . GLN A 1 451 ? -7.922 11.688 -26.122 1.00 96.69 451 GLN A C 1
ATOM 3685 O O . GLN A 1 451 ? -7.001 11.875 -26.912 1.00 96.69 451 GLN A O 1
ATOM 3690 N N . ILE A 1 452 ? -8.917 10.842 -26.364 1.00 97.44 452 ILE A N 1
ATOM 3691 C CA . ILE A 1 452 ? -9.134 10.158 -27.639 1.00 97.44 452 ILE A CA 1
ATOM 3692 C C . ILE A 1 452 ? -10.505 10.575 -28.159 1.00 97.44 452 ILE A C 1
ATOM 3694 O O . ILE A 1 452 ? -11.484 10.549 -27.409 1.00 97.44 452 ILE A O 1
ATOM 3698 N N . ILE A 1 453 ? -10.585 10.969 -29.428 1.00 97.06 453 ILE A N 1
ATOM 3699 C CA . ILE A 1 453 ? -11.826 11.431 -30.051 1.00 97.06 453 ILE A CA 1
ATOM 3700 C C . ILE A 1 453 ? -12.201 10.517 -31.214 1.00 97.06 453 ILE A C 1
ATOM 3702 O O . ILE A 1 453 ? -11.373 10.176 -32.057 1.00 97.06 453 ILE A O 1
ATOM 3706 N N . PHE A 1 454 ? -13.473 10.140 -31.246 1.00 96.38 454 PHE A N 1
ATOM 3707 C CA . PHE A 1 454 ? -14.089 9.304 -32.263 1.00 96.38 454 PHE A CA 1
ATOM 3708 C C . PHE A 1 454 ? -15.178 10.131 -32.950 1.00 96.38 454 PHE A C 1
ATOM 3710 O O . PHE A 1 454 ? -16.153 10.511 -32.299 1.00 96.38 454 PHE A O 1
ATOM 3717 N N . ASP A 1 455 ? -15.021 10.411 -34.242 1.00 95.88 455 ASP A N 1
ATOM 3718 C CA . ASP A 1 455 ? -15.963 11.194 -35.042 1.00 95.88 455 ASP A CA 1
ATOM 3719 C C . ASP A 1 455 ? -16.597 10.324 -36.137 1.00 95.88 455 ASP A C 1
ATOM 3721 O O . ASP A 1 455 ? -15.894 9.667 -36.906 1.00 95.88 455 ASP A O 1
ATOM 3725 N N . ASN A 1 456 ? -17.926 10.363 -36.248 1.00 94.00 456 ASN A N 1
ATOM 3726 C CA . ASN A 1 456 ? -18.735 9.687 -37.271 1.00 94.00 456 ASN A CA 1
ATOM 3727 C C . ASN A 1 456 ? -18.651 8.143 -37.289 1.00 94.00 456 ASN A C 1
ATOM 3729 O O . ASN A 1 456 ? -18.961 7.518 -38.304 1.00 94.00 456 ASN A O 1
ATOM 3733 N N . PHE A 1 457 ? -18.286 7.496 -36.176 1.00 93.31 457 PHE A N 1
ATOM 3734 C CA . PHE A 1 457 ? -18.446 6.046 -35.993 1.00 93.31 457 PHE A CA 1
ATOM 3735 C C . PHE A 1 457 ? -18.690 5.665 -34.528 1.00 93.31 457 PHE A C 1
ATOM 3737 O O . PHE A 1 457 ? -18.488 6.457 -33.608 1.00 93.31 457 PHE A O 1
ATOM 3744 N N . SER A 1 458 ? -19.164 4.438 -34.302 1.00 87.31 458 SER A N 1
ATOM 3745 C CA . SER A 1 458 ? -19.426 3.924 -32.959 1.00 87.31 458 SER A CA 1
ATOM 3746 C C . SER A 1 458 ? -18.129 3.725 -32.181 1.00 87.31 458 SER A C 1
ATOM 3748 O O . SER A 1 458 ? -17.243 2.990 -32.624 1.00 87.31 458 SER A O 1
ATOM 3750 N N . THR A 1 459 ? -18.052 4.309 -30.987 1.00 88.69 459 THR A N 1
ATOM 3751 C CA . THR A 1 459 ? -16.968 4.014 -30.049 1.00 88.69 459 THR A CA 1
ATOM 3752 C C . THR A 1 459 ? -17.030 2.569 -29.581 1.00 88.69 459 THR A C 1
ATOM 3754 O O . THR A 1 459 ? -18.133 2.032 -29.425 1.00 88.69 459 THR A O 1
ATOM 3757 N N . PRO A 1 460 ? -15.884 1.953 -29.272 1.00 88.00 460 PRO A N 1
ATOM 3758 C CA . PRO A 1 460 ? -15.886 0.618 -28.709 1.00 88.00 460 PRO A CA 1
ATOM 3759 C C . PRO A 1 460 ? -16.570 0.548 -27.343 1.00 88.00 460 PRO A C 1
ATOM 3761 O O . PRO A 1 460 ? -16.596 1.526 -26.593 1.00 88.00 460 PRO A O 1
ATOM 3764 N N . ASN A 1 461 ? -17.104 -0.626 -27.004 1.00 86.94 461 ASN A N 1
ATOM 3765 C CA . ASN A 1 461 ? -17.726 -0.871 -25.706 1.00 86.94 461 ASN A CA 1
ATOM 3766 C C . ASN A 1 461 ? -16.655 -1.174 -24.646 1.00 86.94 461 ASN A C 1
ATOM 3768 O O . ASN A 1 461 ? -16.406 -2.332 -24.320 1.00 86.94 461 ASN A O 1
ATOM 3772 N N . LEU A 1 462 ? -16.008 -0.126 -24.141 1.00 88.69 462 LEU A N 1
ATOM 3773 C CA . LEU A 1 462 ? -15.090 -0.195 -23.009 1.00 88.69 462 LEU A CA 1
ATOM 3774 C C . LEU A 1 462 ? -15.675 0.629 -21.863 1.00 88.69 462 LEU A C 1
ATOM 3776 O O . LEU A 1 462 ? -15.882 1.833 -22.000 1.00 88.69 462 LEU A O 1
ATOM 3780 N N . VAL A 1 463 ? -15.944 -0.017 -20.731 1.00 85.25 463 VAL A N 1
ATOM 3781 C CA . VAL A 1 463 ? -16.385 0.663 -19.510 1.00 85.25 463 VAL A CA 1
ATOM 3782 C C . VAL A 1 463 ? -15.208 0.704 -18.551 1.00 85.25 463 VAL A C 1
ATOM 3784 O O . VAL A 1 463 ? -14.728 -0.335 -18.109 1.00 85.25 463 VAL A O 1
ATOM 3787 N N . SER A 1 464 ? -14.738 1.907 -18.240 1.00 88.94 464 SER A N 1
ATOM 3788 C CA . SER A 1 464 ? -13.674 2.136 -17.269 1.00 88.94 464 SER A CA 1
ATOM 3789 C C . SER A 1 464 ? -13.886 3.482 -16.589 1.00 88.94 464 SER A C 1
ATOM 3791 O O . SER A 1 464 ? -14.413 4.420 -17.185 1.00 88.94 464 SER A O 1
ATOM 3793 N N . ASP A 1 465 ? -13.471 3.585 -15.335 1.00 87.25 465 ASP A N 1
ATOM 3794 C CA . ASP A 1 465 ? -13.423 4.835 -14.586 1.00 87.25 465 ASP A CA 1
ATOM 3795 C C . ASP A 1 465 ? -12.122 5.624 -14.809 1.00 87.25 465 ASP A C 1
ATOM 3797 O O . ASP A 1 465 ? -12.016 6.770 -14.355 1.00 87.25 465 ASP A O 1
ATOM 3801 N N . GLN A 1 466 ? -11.175 5.045 -15.559 1.00 91.12 466 GLN A N 1
ATOM 3802 C CA . GLN A 1 466 ? -9.912 5.673 -15.938 1.00 91.12 466 GLN A CA 1
ATOM 3803 C C . GLN A 1 466 ? -10.049 6.700 -17.067 1.00 91.12 466 GLN A C 1
ATOM 3805 O O . GLN A 1 466 ? -9.095 7.403 -17.396 1.00 91.12 466 GLN A O 1
ATOM 3810 N N . PHE A 1 467 ? -11.230 6.824 -17.667 1.00 93.31 467 PHE A N 1
ATOM 3811 C CA . PHE A 1 467 ? -11.548 7.916 -18.575 1.00 93.31 467 PHE A CA 1
ATOM 3812 C C . PHE A 1 467 ? -12.991 8.378 -18.386 1.00 93.31 467 PHE A C 1
ATOM 3814 O O . PHE A 1 467 ? -13.880 7.631 -17.986 1.00 93.31 467 PHE A O 1
ATOM 3821 N N . LYS A 1 468 ? -13.242 9.653 -18.681 1.00 94.38 468 LYS A N 1
ATOM 3822 C CA . LYS A 1 468 ? -14.589 10.214 -18.737 1.00 94.38 468 LYS A CA 1
ATOM 3823 C C . LYS A 1 468 ? -15.051 10.235 -20.186 1.00 94.38 468 LYS A C 1
ATOM 3825 O O . LYS A 1 468 ? -14.448 10.915 -21.012 1.00 94.38 468 LYS A O 1
ATOM 3830 N N . GLN A 1 469 ? -16.152 9.548 -20.468 1.00 93.25 469 GLN A N 1
ATOM 3831 C CA . GLN A 1 469 ? -16.787 9.590 -21.780 1.00 93.25 469 GLN A CA 1
ATOM 3832 C C . GLN A 1 469 ? -17.776 10.761 -21.884 1.00 93.25 469 GLN A C 1
ATOM 3834 O O . GLN A 1 469 ? -18.657 10.924 -21.036 1.00 93.25 469 GLN A O 1
ATOM 3839 N N . THR A 1 470 ? -17.664 11.560 -22.945 1.00 92.94 470 THR A N 1
ATOM 3840 C CA . THR A 1 470 ? -18.646 12.589 -23.330 1.00 92.94 470 THR A CA 1
ATOM 3841 C C . THR A 1 470 ? -19.103 12.357 -24.762 1.00 92.94 470 THR A C 1
ATOM 3843 O O . THR A 1 470 ? -18.271 12.126 -25.633 1.00 92.94 470 THR A O 1
ATOM 3846 N N . LYS A 1 471 ? -20.416 12.419 -25.011 1.00 90.31 471 LYS A N 1
ATOM 3847 C CA . LYS A 1 471 ? -21.018 12.137 -26.320 1.00 90.31 471 LYS A CA 1
ATOM 3848 C C . LYS A 1 471 ? -21.814 13.343 -26.821 1.00 90.31 471 LYS A C 1
ATOM 3850 O O . LYS A 1 471 ? -22.656 13.864 -26.092 1.00 90.31 471 LYS A O 1
ATOM 3855 N N . SER A 1 472 ? -21.545 13.764 -28.051 1.00 89.25 472 SER A N 1
ATOM 3856 C CA . SER A 1 472 ? -22.369 14.671 -28.855 1.00 89.25 472 SER A CA 1
ATOM 3857 C C . SER A 1 472 ? -22.995 13.895 -30.030 1.00 89.25 472 SER A C 1
ATOM 3859 O O . SER A 1 472 ? -22.908 12.666 -30.053 1.00 89.25 472 SER A O 1
ATOM 3861 N N . VAL A 1 473 ? -23.686 14.573 -30.957 1.00 84.94 473 VAL A N 1
ATOM 3862 C CA . VAL A 1 473 ? -24.457 13.918 -32.040 1.00 84.94 473 VAL A CA 1
ATOM 3863 C C . VAL A 1 473 ? -23.576 12.979 -32.872 1.00 84.94 473 VAL A C 1
ATOM 3865 O O . VAL A 1 473 ? -23.921 11.810 -33.018 1.00 84.94 473 VAL A O 1
ATOM 3868 N N . ASP A 1 474 ? -22.406 13.459 -33.295 1.00 88.81 474 ASP A N 1
ATOM 3869 C CA . ASP A 1 474 ? -21.512 12.743 -34.216 1.00 88.81 474 ASP A CA 1
ATOM 3870 C C . ASP A 1 474 ? -20.122 12.460 -33.629 1.00 88.81 474 ASP A C 1
ATOM 3872 O O . ASP A 1 474 ? -19.268 11.877 -34.291 1.00 88.81 474 ASP A O 1
ATOM 3876 N N . GLN A 1 475 ? -19.878 12.861 -32.381 1.00 94.69 475 GLN A N 1
ATOM 3877 C CA . GLN A 1 475 ? -18.564 12.768 -31.752 1.00 94.69 475 GLN A CA 1
ATOM 3878 C C . GLN A 1 475 ? -18.661 12.188 -30.347 1.00 94.69 475 GLN A C 1
ATOM 3880 O O . GLN A 1 475 ? -19.522 12.561 -29.548 1.00 94.69 475 GLN A O 1
ATOM 3885 N N . THR A 1 476 ? -17.725 11.308 -30.014 1.00 95.75 476 THR A N 1
ATOM 3886 C CA . THR A 1 476 ? -17.509 10.836 -28.647 1.00 95.75 476 THR A CA 1
ATOM 3887 C C . THR A 1 476 ? -16.060 11.070 -28.252 1.00 95.75 476 THR A C 1
ATOM 3889 O O . THR A 1 476 ? -15.150 10.809 -29.031 1.00 95.75 476 THR A O 1
ATOM 3892 N N . THR A 1 477 ? -15.844 11.535 -27.027 1.00 96.31 477 THR A N 1
ATOM 3893 C CA . THR A 1 477 ? -14.515 11.810 -26.479 1.00 96.31 477 THR A CA 1
ATOM 3894 C C . THR A 1 477 ? -14.296 10.971 -25.233 1.00 96.31 477 THR A C 1
ATOM 3896 O O . THR A 1 477 ? -15.144 10.950 -24.337 1.00 96.31 477 THR A O 1
ATOM 3899 N N . TRP A 1 478 ? -13.152 10.301 -25.169 1.00 96.62 478 TRP A N 1
ATOM 3900 C CA . TRP A 1 478 ? -12.609 9.682 -23.968 1.00 96.62 478 TRP A CA 1
ATOM 3901 C C . TRP A 1 478 ? -11.540 10.601 -23.390 1.00 96.62 478 TRP A C 1
ATOM 3903 O O . TRP A 1 478 ? -10.429 10.662 -23.905 1.00 96.62 478 TRP A O 1
ATOM 3913 N N . GLN A 1 479 ? -11.873 11.328 -22.326 1.00 96.88 479 GLN A N 1
ATOM 3914 C CA . GLN A 1 479 ? -10.919 12.159 -21.594 1.00 96.88 479 GLN A CA 1
ATOM 3915 C C . GLN A 1 479 ? -10.211 11.309 -20.538 1.00 96.88 479 GLN A C 1
ATOM 3917 O O . GLN A 1 479 ? -10.871 10.818 -19.620 1.00 96.88 479 GLN A O 1
ATOM 3922 N N . MET A 1 480 ? -8.886 11.179 -20.622 1.00 95.62 480 MET A N 1
ATOM 3923 C CA . MET A 1 480 ? -8.104 10.391 -19.666 1.00 95.62 480 MET A CA 1
ATOM 3924 C C . MET A 1 480 ? -8.226 10.967 -18.254 1.00 95.62 480 MET A C 1
ATOM 3926 O O . MET A 1 480 ? -8.144 12.179 -18.040 1.00 95.62 480 MET A O 1
ATOM 3930 N N . LYS A 1 481 ? -8.448 10.085 -17.284 1.00 93.31 481 LYS A N 1
ATOM 3931 C CA . LYS A 1 481 ? -8.632 10.399 -15.869 1.00 93.31 481 LYS A CA 1
ATOM 3932 C C . LYS A 1 481 ? -8.078 9.235 -15.035 1.00 93.31 481 LYS A C 1
ATOM 3934 O O . LYS A 1 481 ? -8.862 8.388 -14.619 1.00 93.31 481 LYS A O 1
ATOM 3939 N N . PRO A 1 482 ? -6.758 9.196 -14.778 1.00 91.06 482 PRO A N 1
ATOM 3940 C CA . PRO A 1 482 ? -6.127 8.097 -14.052 1.00 91.06 482 PRO A CA 1
ATOM 3941 C C . PRO A 1 482 ? -6.873 7.757 -12.755 1.00 91.06 482 PRO A C 1
ATOM 3943 O O . PRO A 1 482 ? -7.263 8.658 -12.001 1.00 91.06 482 PRO A O 1
ATOM 3946 N N . HIS A 1 483 ? -7.084 6.464 -12.508 1.00 87.19 483 HIS A N 1
ATOM 3947 C CA . HIS A 1 483 ? -7.769 5.962 -11.321 1.00 87.19 483 HIS A CA 1
ATOM 3948 C C . HIS A 1 483 ? -6.792 5.193 -10.438 1.00 87.19 483 HIS A C 1
ATOM 3950 O O . HIS A 1 483 ? -6.131 4.278 -10.907 1.00 87.19 483 HIS A O 1
ATOM 3956 N N . LEU A 1 484 ? -6.761 5.541 -9.151 1.00 90.62 484 LEU A N 1
ATOM 3957 C CA . LEU A 1 484 ? -6.082 4.762 -8.123 1.00 90.62 484 LEU A CA 1
ATOM 3958 C C . LEU A 1 484 ? -7.142 4.100 -7.234 1.00 90.62 484 LEU A C 1
ATOM 3960 O O . LEU A 1 484 ? -7.814 4.832 -6.484 1.00 90.62 484 LEU A O 1
ATOM 3964 N N . PRO A 1 485 ? -7.285 2.764 -7.269 1.00 91.62 485 PRO A N 1
ATOM 3965 C CA . PRO A 1 485 ? -8.275 2.058 -6.470 1.00 91.62 485 PRO A CA 1
ATOM 3966 C C . PRO A 1 485 ? -8.235 2.441 -4.992 1.00 91.62 485 PRO A C 1
ATOM 3968 O O . PRO A 1 485 ? -7.175 2.578 -4.383 1.00 91.62 485 PRO A O 1
ATOM 3971 N N . PHE A 1 486 ? -9.418 2.612 -4.395 1.00 91.81 486 PHE A N 1
ATOM 3972 C CA . PHE A 1 486 ? -9.605 2.871 -2.957 1.00 91.81 486 PHE A CA 1
ATOM 3973 C C . PHE A 1 486 ? -8.963 4.163 -2.405 1.00 91.81 486 PHE A C 1
ATOM 3975 O O . PHE A 1 486 ? -8.980 4.379 -1.194 1.00 91.81 486 PHE A O 1
ATOM 3982 N N . SER A 1 487 ? -8.462 5.064 -3.257 1.00 86.75 487 SER A N 1
ATOM 3983 C CA . SER A 1 487 ? -7.828 6.328 -2.835 1.00 86.75 487 SER A CA 1
ATOM 3984 C C . SER A 1 487 ? -8.797 7.392 -2.287 1.00 86.75 487 SER A C 1
ATOM 3986 O O . SER A 1 487 ? -8.358 8.367 -1.671 1.00 86.75 487 SER A O 1
ATOM 3988 N N . GLY A 1 488 ? -10.111 7.189 -2.448 1.00 78.25 488 GLY A N 1
ATOM 3989 C CA . GLY A 1 488 ? -11.158 8.088 -1.956 1.00 78.25 488 GLY A CA 1
ATOM 3990 C C . GLY A 1 488 ? -11.152 9.474 -2.620 1.00 78.25 488 GLY A C 1
ATOM 3991 O O . GLY A 1 488 ? -10.263 9.844 -3.384 1.00 78.25 488 GLY A O 1
ATOM 3992 N N . SER A 1 489 ? -12.170 10.289 -2.334 1.00 80.75 489 SER A N 1
ATOM 3993 C CA . SER A 1 489 ? -12.203 11.680 -2.806 1.00 80.75 489 SER A CA 1
ATOM 3994 C C . SER A 1 489 ? -11.551 12.592 -1.773 1.00 80.75 489 SER A C 1
ATOM 3996 O O . SER A 1 489 ? -12.112 12.785 -0.695 1.00 80.75 489 SER A O 1
ATOM 3998 N N . ARG A 1 490 ? -10.414 13.223 -2.106 1.00 82.06 490 ARG A N 1
ATOM 3999 C CA . ARG A 1 490 ? -9.777 14.226 -1.223 1.00 82.06 490 ARG A CA 1
ATOM 4000 C C . ARG A 1 490 ? -10.736 15.366 -0.865 1.00 82.06 490 ARG A C 1
ATOM 4002 O O . ARG A 1 490 ? -10.774 15.797 0.283 1.00 82.06 490 ARG A O 1
ATOM 4009 N N . LEU A 1 491 ? -11.540 15.820 -1.832 1.00 83.06 491 LEU A N 1
ATOM 4010 C CA . LEU A 1 491 ? -12.566 16.846 -1.619 1.00 83.06 491 LEU A CA 1
ATOM 4011 C C . LEU A 1 491 ? -13.704 16.337 -0.732 1.00 83.06 491 LEU A C 1
ATOM 4013 O O . LEU A 1 491 ? -14.114 17.040 0.187 1.00 83.06 491 LEU A O 1
ATOM 4017 N N . GLY A 1 492 ? -14.184 15.114 -0.980 1.00 83.81 492 GLY A N 1
ATOM 4018 C CA . GLY A 1 492 ? -15.222 14.482 -0.165 1.00 83.81 492 GLY A CA 1
ATOM 4019 C C . GLY A 1 492 ? -14.768 14.334 1.284 1.00 83.81 492 GLY A C 1
ATOM 4020 O O . GLY A 1 492 ? -15.418 14.849 2.189 1.00 83.81 492 GLY A O 1
ATOM 4021 N N . LEU A 1 493 ? -13.606 13.716 1.508 1.00 86.38 493 LEU A N 1
ATOM 4022 C CA . LEU A 1 493 ? -13.004 13.583 2.832 1.00 86.38 493 LEU A CA 1
ATOM 4023 C C . LEU A 1 493 ? -12.789 14.950 3.495 1.00 86.38 493 LEU A C 1
ATOM 4025 O O . LEU A 1 493 ? -13.123 15.115 4.665 1.00 86.38 493 LEU A O 1
ATOM 4029 N N . GLY A 1 494 ? -12.290 15.941 2.749 1.00 89.62 494 GLY A N 1
ATOM 4030 C CA . GLY A 1 494 ? -12.126 17.314 3.227 1.00 89.62 494 GLY A CA 1
ATOM 4031 C C . GLY A 1 494 ? -13.443 17.934 3.698 1.00 89.62 494 GLY A C 1
ATOM 4032 O O . GLY A 1 494 ? -13.498 18.487 4.795 1.00 89.62 494 GLY A O 1
ATOM 4033 N N . PHE A 1 495 ? -14.523 17.782 2.928 1.00 90.50 495 PHE A N 1
ATOM 4034 C CA . PHE A 1 495 ? -15.858 18.237 3.321 1.00 90.50 495 PHE A CA 1
ATOM 4035 C C . PHE A 1 495 ? -16.381 17.492 4.557 1.00 90.50 495 PHE A C 1
ATOM 4037 O O . PHE A 1 495 ? -16.902 18.124 5.475 1.00 90.50 495 PHE A O 1
ATOM 4044 N N . GLY A 1 496 ? -16.187 16.172 4.637 1.00 89.56 496 GLY A N 1
ATOM 4045 C CA . GLY A 1 496 ? -16.556 15.374 5.808 1.00 89.56 496 GLY A CA 1
ATOM 4046 C C . GLY A 1 496 ? -15.813 15.807 7.076 1.00 89.56 496 GLY A C 1
ATOM 4047 O O . GLY A 1 496 ? -16.428 16.000 8.125 1.00 89.56 496 GLY A O 1
ATOM 4048 N N . ILE A 1 497 ? -14.502 16.041 6.975 1.00 93.19 497 ILE A N 1
ATOM 4049 C CA . ILE A 1 497 ? -13.676 16.567 8.069 1.00 93.19 497 ILE A CA 1
ATOM 4050 C C . ILE A 1 497 ? -14.167 17.961 8.478 1.00 93.19 497 ILE A C 1
ATOM 4052 O O . ILE A 1 497 ? -14.382 18.212 9.664 1.00 93.19 497 ILE A O 1
ATOM 4056 N N . LEU A 1 498 ? -14.408 18.854 7.512 1.00 95.25 498 LEU A N 1
ATOM 4057 C CA . LEU A 1 498 ? -14.949 20.191 7.770 1.00 95.25 498 LEU A CA 1
ATOM 4058 C C . LEU A 1 498 ? -16.322 20.140 8.444 1.00 95.25 498 LEU A C 1
ATOM 4060 O O . LEU A 1 498 ? -16.585 20.949 9.334 1.00 95.25 498 LEU A O 1
ATOM 4064 N N . LEU A 1 499 ? -17.184 19.188 8.079 1.00 93.94 499 LEU A N 1
ATOM 4065 C CA . LEU A 1 499 ? -18.483 18.991 8.716 1.00 93.94 499 LEU A CA 1
ATOM 4066 C C . LEU A 1 499 ? -18.321 18.615 10.194 1.00 93.94 499 LEU A C 1
ATOM 4068 O O . LEU A 1 499 ? -18.951 19.230 11.056 1.00 93.94 499 LEU A O 1
ATOM 4072 N N . VAL A 1 500 ? -17.442 17.660 10.512 1.00 94.44 500 VAL A N 1
ATOM 4073 C CA . VAL A 1 500 ? -17.185 17.256 11.905 1.00 94.44 500 VAL A CA 1
ATOM 4074 C C . VAL A 1 500 ? -16.540 18.392 12.708 1.00 94.44 500 VAL A C 1
ATOM 4076 O O . VAL A 1 500 ? -16.947 18.649 13.844 1.00 94.44 500 VAL A O 1
ATOM 4079 N N . ILE A 1 501 ? -15.607 19.142 12.112 1.00 94.81 501 ILE A N 1
ATOM 4080 C CA . ILE A 1 501 ? -15.015 20.343 12.724 1.00 94.81 501 ILE A CA 1
ATOM 4081 C C . ILE A 1 501 ? -16.082 21.423 12.944 1.00 94.81 501 ILE A C 1
ATOM 4083 O O . ILE A 1 501 ? -16.088 22.073 13.987 1.00 94.81 501 ILE A O 1
ATOM 4087 N N . SER A 1 502 ? -17.024 21.593 12.016 1.00 95.38 502 SER A N 1
ATOM 4088 C CA . SER A 1 502 ? -18.126 22.552 12.155 1.00 95.38 502 SER A CA 1
ATOM 4089 C C . SER A 1 502 ? -19.061 22.169 13.303 1.00 95.38 502 SER A C 1
ATOM 4091 O O . SER A 1 502 ? -19.467 23.035 14.079 1.00 95.38 502 SER A O 1
ATOM 4093 N N . ILE A 1 503 ? -19.356 20.873 13.477 1.00 95.81 503 ILE A N 1
ATOM 4094 C CA . ILE A 1 503 ? -20.091 20.364 14.646 1.00 95.81 503 ILE A CA 1
ATOM 4095 C C . ILE A 1 503 ? -19.307 20.676 15.924 1.00 95.81 503 ILE A C 1
ATOM 4097 O O . ILE A 1 503 ? -19.878 21.218 16.872 1.00 95.81 503 ILE A O 1
ATOM 4101 N N . ALA A 1 504 ? -18.001 20.400 15.949 1.00 94.88 504 ALA A N 1
ATOM 4102 C CA . ALA A 1 504 ? -17.143 20.714 17.087 1.00 94.88 504 ALA A CA 1
ATOM 4103 C C . ALA A 1 504 ? -17.179 22.219 17.423 1.00 94.88 504 ALA A C 1
ATOM 4105 O O . ALA A 1 504 ? -17.439 22.598 18.567 1.00 94.88 504 ALA A O 1
ATOM 4106 N N . ALA A 1 505 ? -17.023 23.092 16.425 1.00 94.31 505 ALA A N 1
ATOM 4107 C CA . ALA A 1 505 ? -17.091 24.542 16.585 1.00 94.31 505 ALA A CA 1
ATOM 4108 C C . ALA A 1 505 ? -18.458 25.003 17.121 1.00 94.31 505 ALA A C 1
ATOM 4110 O O . ALA A 1 505 ? -18.524 25.795 18.065 1.00 94.31 505 ALA A O 1
ATOM 4111 N N . LEU A 1 506 ? -19.556 24.455 16.594 1.00 95.62 506 LEU A N 1
ATOM 4112 C CA . LEU A 1 506 ? -20.908 24.747 17.072 1.00 95.62 506 LEU A CA 1
ATOM 4113 C C . LEU A 1 506 ? -21.101 24.323 18.535 1.00 95.62 506 LEU A C 1
ATOM 4115 O O . LEU A 1 506 ? -21.708 25.057 19.322 1.00 95.62 506 LEU A O 1
ATOM 4119 N N . LEU A 1 507 ? -20.559 23.170 18.933 1.00 94.00 507 LEU A N 1
ATOM 4120 C CA . LEU A 1 507 ? -20.592 22.716 20.323 1.00 94.00 507 LEU A CA 1
ATOM 4121 C C . LEU A 1 507 ? -19.746 23.613 21.237 1.00 94.00 507 LEU A C 1
ATOM 4123 O O . LEU A 1 507 ? -20.207 23.942 22.328 1.00 94.00 507 LEU A O 1
ATOM 4127 N N . VAL A 1 508 ? -18.581 24.097 20.789 1.00 93.25 508 VAL A N 1
ATOM 4128 C CA . VAL A 1 508 ? -17.774 25.090 21.530 1.00 93.25 508 VAL A CA 1
ATOM 4129 C C . VAL A 1 508 ? -18.568 26.372 21.761 1.00 93.25 508 VAL A C 1
ATOM 4131 O O . VAL A 1 508 ? -18.617 26.867 22.889 1.00 93.25 508 VAL A O 1
ATOM 4134 N N . VAL A 1 509 ? -19.236 26.897 20.729 1.00 91.12 509 VAL A N 1
ATOM 4135 C CA . VAL A 1 509 ? -20.080 28.096 20.853 1.00 91.12 509 VAL A CA 1
ATOM 4136 C C . VAL A 1 509 ? -21.202 27.864 21.869 1.00 91.12 509 VAL A C 1
ATOM 4138 O O . VAL A 1 509 ? -21.417 28.705 22.748 1.00 91.12 509 VAL A O 1
ATOM 4141 N N . ARG A 1 510 ? -21.862 26.699 21.818 1.00 90.50 510 ARG A N 1
ATOM 4142 C CA . ARG A 1 510 ? -22.927 26.316 22.761 1.00 90.50 510 ARG A CA 1
ATOM 4143 C C . ARG A 1 510 ? -22.444 26.094 24.196 1.00 90.50 510 ARG A C 1
ATOM 4145 O O . ARG A 1 510 ? -23.235 26.277 25.117 1.00 90.50 510 ARG A O 1
ATOM 4152 N N . SER A 1 511 ? -21.176 25.749 24.416 1.00 86.56 511 SER A N 1
ATOM 4153 C CA . SER A 1 511 ? -20.620 25.491 25.754 1.00 86.56 511 SER A CA 1
ATOM 4154 C C . SER A 1 511 ? -20.454 26.740 26.637 1.00 86.56 511 SER A C 1
ATOM 4156 O O . SER A 1 511 ? -20.089 26.597 27.804 1.00 86.56 511 SER A O 1
ATOM 4158 N N . GLN A 1 512 ? -20.724 27.954 26.131 1.00 84.31 512 GLN A N 1
ATOM 4159 C CA . GLN A 1 512 ? -20.711 29.232 26.870 1.00 84.31 512 GLN A CA 1
ATOM 4160 C C . GLN A 1 512 ? -19.505 29.405 27.823 1.00 84.31 512 GLN A C 1
ATOM 4162 O O . GLN A 1 512 ? -18.425 29.789 27.377 1.00 84.31 512 GLN A O 1
ATOM 4167 N N . LYS A 1 513 ? -19.670 29.129 29.129 1.00 83.12 513 LYS A N 1
ATOM 4168 C CA . LYS A 1 513 ? -18.631 29.273 30.171 1.00 83.12 513 LYS A CA 1
ATOM 4169 C C . LYS A 1 513 ? -17.522 28.210 30.097 1.00 83.12 513 LYS A C 1
ATOM 4171 O O . LYS A 1 513 ? -16.442 28.432 30.629 1.00 83.12 513 LYS A O 1
ATOM 4176 N N . ASN A 1 514 ? -17.751 27.096 29.397 1.00 90.06 514 ASN A N 1
ATOM 4177 C CA . ASN A 1 514 ? -16.816 25.970 29.277 1.00 90.06 514 ASN A CA 1
ATOM 4178 C C . ASN A 1 514 ? -16.096 25.906 27.918 1.00 90.06 514 ASN A C 1
ATOM 4180 O O . ASN A 1 514 ? -15.579 24.852 27.546 1.00 90.06 514 ASN A O 1
ATOM 4184 N N . LYS A 1 515 ? -16.038 27.017 27.167 1.00 93.00 515 LYS A N 1
ATOM 4185 C CA . LYS A 1 515 ? -15.376 27.087 25.848 1.00 93.00 515 LYS A CA 1
ATOM 4186 C C . LYS A 1 515 ? -13.947 26.541 25.873 1.00 93.00 515 LYS A C 1
ATOM 4188 O O . LYS A 1 515 ? -13.640 25.628 25.115 1.00 93.00 515 LYS A O 1
ATOM 4193 N N . PHE A 1 516 ? -13.109 27.038 26.785 1.00 93.62 516 PHE A N 1
ATOM 4194 C CA . PHE A 1 516 ? -11.706 26.622 26.887 1.00 93.62 516 PHE A CA 1
ATOM 4195 C C . PHE A 1 516 ? -11.555 25.125 27.195 1.00 93.62 516 PHE A C 1
ATOM 4197 O O . PHE A 1 516 ? -10.769 24.441 26.553 1.00 93.62 516 PHE A O 1
ATOM 4204 N N . ILE A 1 517 ? -12.364 24.598 28.120 1.00 96.00 517 ILE A N 1
ATOM 4205 C CA . ILE A 1 517 ? -12.360 23.171 28.486 1.00 96.00 517 ILE A CA 1
ATOM 4206 C C . ILE A 1 517 ? -12.813 22.306 27.304 1.00 96.00 517 ILE A C 1
ATOM 4208 O O . ILE A 1 517 ? -12.263 21.235 27.078 1.00 96.00 517 ILE A O 1
ATOM 4212 N N . THR A 1 518 ? -13.790 22.783 26.525 1.00 96.62 518 THR A N 1
ATOM 4213 C CA . THR A 1 518 ? -14.274 22.079 25.327 1.00 96.62 518 THR A CA 1
ATOM 4214 C C . THR A 1 518 ? -13.185 22.012 24.256 1.00 96.62 518 THR A C 1
ATOM 4216 O O . THR A 1 518 ? -12.922 20.935 23.731 1.00 96.62 518 THR A O 1
ATOM 4219 N N . ILE A 1 519 ? -12.504 23.133 23.985 1.00 96.62 519 ILE A N 1
ATOM 4220 C CA . ILE A 1 519 ? -11.373 23.186 23.043 1.00 96.62 519 ILE A CA 1
ATOM 4221 C C . ILE A 1 519 ? -10.245 22.257 23.507 1.00 96.62 519 ILE A C 1
ATOM 4223 O O . ILE A 1 519 ? -9.765 21.445 22.723 1.00 96.62 519 ILE A O 1
ATOM 4227 N N . LEU A 1 520 ? -9.867 22.326 24.788 1.00 95.81 520 LEU A N 1
ATOM 4228 C CA . LEU A 1 520 ? -8.858 21.442 25.372 1.00 95.81 520 LEU A CA 1
ATOM 4229 C C . LEU A 1 520 ? -9.253 19.967 25.220 1.00 95.81 520 LEU A C 1
ATOM 4231 O O . LEU A 1 520 ? -8.439 19.159 24.788 1.00 95.81 520 LEU A O 1
ATOM 4235 N N . GLY A 1 521 ? -10.503 19.616 25.527 1.00 96.81 521 GLY A N 1
ATOM 4236 C CA . GLY A 1 521 ? -11.014 18.256 25.373 1.00 96.81 521 GLY A CA 1
ATOM 4237 C C . GLY A 1 521 ? -10.923 17.746 23.937 1.00 96.81 521 GLY A C 1
ATOM 4238 O O . GLY A 1 521 ? -10.504 16.611 23.729 1.00 96.81 521 GLY A O 1
ATOM 4239 N N . PHE A 1 522 ? -11.251 18.580 22.946 1.00 97.25 522 PHE A N 1
ATOM 4240 C CA . PHE A 1 522 ? -11.090 18.213 21.538 1.00 97.25 522 PHE A CA 1
ATOM 4241 C C . PHE A 1 522 ? -9.626 18.036 21.147 1.00 97.25 522 PHE A C 1
ATOM 4243 O O . PHE A 1 522 ? -9.314 17.057 20.478 1.00 97.25 522 PHE A O 1
ATOM 4250 N N . LEU A 1 523 ? -8.720 18.912 21.589 1.00 96.31 523 LEU A N 1
ATOM 4251 C CA . LEU A 1 523 ? -7.282 18.760 21.331 1.00 96.31 523 LEU A CA 1
ATOM 4252 C C . LEU A 1 523 ? -6.740 17.447 21.917 1.00 96.31 523 LEU A C 1
ATOM 4254 O O . LEU A 1 523 ? -6.070 16.696 21.215 1.00 96.31 523 LEU A O 1
ATOM 4258 N N . LEU A 1 524 ? -7.089 17.134 23.168 1.00 95.19 524 LEU A N 1
ATOM 4259 C CA . LEU A 1 524 ? -6.692 15.893 23.841 1.00 95.19 524 LEU A CA 1
ATOM 4260 C C . LEU A 1 524 ? -7.269 14.655 23.146 1.00 95.19 524 LEU A C 1
ATOM 4262 O O . LEU A 1 524 ? -6.546 13.698 22.887 1.00 95.19 524 LEU A O 1
ATOM 4266 N N . GLY A 1 525 ? -8.557 14.682 22.797 1.00 95.12 525 GLY A N 1
ATOM 4267 C CA . GLY A 1 525 ? -9.196 13.590 22.069 1.00 95.12 525 GLY A CA 1
ATOM 4268 C C . GLY A 1 525 ? -8.618 13.393 20.667 1.00 95.12 525 GLY A C 1
ATOM 4269 O O . GLY A 1 525 ? -8.487 12.259 20.213 1.00 95.12 525 GLY A O 1
ATOM 4270 N N . SER A 1 526 ? -8.187 14.472 20.009 1.00 95.00 526 SER A N 1
ATOM 4271 C CA . SER A 1 526 ? -7.575 14.405 18.679 1.00 95.00 526 SER A CA 1
ATOM 4272 C C . SER A 1 526 ? -6.259 13.627 18.676 1.00 95.00 526 SER A C 1
ATOM 4274 O O . SER A 1 526 ? -5.947 12.980 17.684 1.00 95.00 526 SER A O 1
ATOM 4276 N N . ILE A 1 527 ? -5.517 13.618 19.790 1.00 94.88 527 ILE A N 1
ATOM 4277 C CA . ILE A 1 527 ? -4.289 12.818 19.924 1.00 94.88 527 ILE A CA 1
ATOM 4278 C C . ILE A 1 527 ? -4.596 11.322 19.757 1.00 94.88 527 ILE A C 1
ATOM 4280 O O . ILE A 1 527 ? -3.856 10.617 19.077 1.00 94.88 527 ILE A O 1
ATOM 4284 N N . SER A 1 528 ? -5.719 10.837 20.301 1.00 92.94 528 SER A N 1
ATOM 4285 C CA . SER A 1 528 ? -6.106 9.423 20.169 1.00 92.94 528 SER A CA 1
ATOM 4286 C C . SER A 1 528 ? -6.456 9.016 18.729 1.00 92.94 528 SER A C 1
ATOM 4288 O O . SER A 1 528 ? -6.324 7.843 18.382 1.00 92.94 528 SER A O 1
ATOM 4290 N N . LEU A 1 529 ? -6.824 9.969 17.855 1.00 95.69 529 LEU A N 1
ATOM 4291 C CA . LEU A 1 529 ? -7.125 9.693 16.441 1.00 95.69 529 LEU A CA 1
ATOM 4292 C C . LEU A 1 529 ? -5.906 9.177 15.674 1.00 95.69 529 LEU A C 1
ATOM 4294 O O . LEU A 1 529 ? -6.079 8.459 14.693 1.00 95.69 529 LEU A O 1
ATOM 4298 N N . VAL A 1 530 ? -4.685 9.492 16.120 1.00 94.44 530 VAL A N 1
ATOM 4299 C CA . VAL A 1 530 ? -3.440 9.031 15.481 1.00 94.44 530 VAL A CA 1
ATOM 4300 C C . VAL A 1 530 ? -3.403 7.503 15.351 1.00 94.44 530 VAL A C 1
ATOM 4302 O O . VAL A 1 530 ? -2.889 6.993 14.360 1.00 94.44 530 VAL A O 1
ATOM 4305 N N . THR A 1 531 ? -4.027 6.779 16.287 1.00 93.50 531 THR A N 1
ATOM 4306 C CA . THR A 1 531 ? -4.074 5.305 16.303 1.00 93.50 531 THR A CA 1
ATOM 4307 C C . THR A 1 531 ? -4.919 4.679 15.180 1.00 93.50 531 THR A C 1
ATOM 4309 O O . THR A 1 531 ? -4.818 3.482 14.914 1.00 93.50 531 THR A O 1
ATOM 4312 N N . VAL A 1 532 ? -5.750 5.468 14.490 1.00 94.94 532 VAL A N 1
ATOM 4313 C CA . VAL A 1 532 ? -6.663 4.972 13.442 1.00 94.94 532 VAL A CA 1
ATOM 4314 C C . VAL A 1 532 ? -6.602 5.771 12.143 1.00 94.94 532 VAL A C 1
ATOM 4316 O O . VAL A 1 532 ? -6.761 5.195 11.073 1.00 94.94 532 VAL A O 1
ATOM 4319 N N . PHE A 1 533 ? -6.321 7.076 12.202 1.00 93.62 533 PHE A N 1
ATOM 4320 C CA . PHE A 1 533 ? -6.546 8.011 11.093 1.00 93.62 533 PHE A CA 1
ATOM 4321 C C . PHE A 1 533 ? -5.728 7.701 9.828 1.00 93.62 533 PHE A C 1
ATOM 4323 O O . PHE A 1 533 ? -6.190 7.953 8.712 1.00 93.62 533 PHE A O 1
ATOM 4330 N N . ARG A 1 534 ? -4.512 7.163 10.006 1.00 93.19 534 ARG A N 1
ATOM 4331 C CA . ARG A 1 534 ? -3.594 6.802 8.912 1.00 93.19 534 ARG A CA 1
ATOM 4332 C C . ARG A 1 534 ? -3.938 5.471 8.244 1.00 93.19 534 ARG A C 1
ATOM 4334 O O . ARG A 1 534 ? -3.585 5.276 7.085 1.00 93.19 534 ARG A O 1
ATOM 4341 N N . SER A 1 535 ? -4.635 4.579 8.944 1.00 95.38 535 SER A N 1
ATOM 4342 C CA . SER A 1 535 ? -5.058 3.297 8.383 1.00 95.38 535 SER A CA 1
ATOM 4343 C C . SER A 1 535 ? -6.063 3.503 7.242 1.00 95.38 535 SER A C 1
ATOM 4345 O O . SER A 1 535 ? -6.850 4.457 7.233 1.00 95.38 535 SER A O 1
ATOM 4347 N N . GLY A 1 536 ? -6.007 2.627 6.237 1.00 94.19 536 GLY A N 1
ATOM 4348 C CA . GLY A 1 536 ? -6.891 2.692 5.070 1.00 94.19 536 GLY A CA 1
ATOM 4349 C C . GLY A 1 536 ? -6.596 3.855 4.115 1.00 94.19 536 GLY A C 1
ATOM 4350 O O . GLY A 1 536 ? -7.473 4.240 3.345 1.00 94.19 536 GLY A O 1
ATOM 4351 N N . VAL A 1 537 ? -5.406 4.465 4.187 1.00 93.69 537 VAL A N 1
ATOM 4352 C CA . VAL A 1 537 ? -4.892 5.405 3.173 1.00 93.69 537 VAL A CA 1
ATOM 4353 C C . VAL A 1 537 ? -4.030 4.632 2.173 1.00 93.69 537 VAL A C 1
ATOM 4355 O O . VAL A 1 537 ? -3.260 3.758 2.575 1.00 93.69 537 VAL A O 1
ATOM 4358 N N . VAL A 1 538 ? -4.133 4.977 0.887 1.00 93.81 538 VAL A N 1
ATOM 4359 C CA . VAL A 1 538 ? -3.242 4.470 -0.166 1.00 93.81 538 VAL A CA 1
ATOM 4360 C C . VAL A 1 538 ? -1.969 5.321 -0.208 1.00 93.81 538 VAL A C 1
ATOM 4362 O O . VAL A 1 538 ? -2.023 6.525 -0.461 1.00 93.81 538 VAL A O 1
ATOM 4365 N N . TYR A 1 539 ? -0.835 4.693 0.088 1.00 92.31 539 TYR A N 1
ATOM 4366 C CA . TYR A 1 539 ? 0.514 5.251 -0.001 1.00 92.31 539 TYR A CA 1
ATOM 4367 C C . TYR A 1 539 ? 1.215 4.734 -1.263 1.00 92.31 539 TYR A C 1
ATOM 4369 O O . TYR A 1 539 ? 0.691 3.876 -1.966 1.00 92.31 539 TYR A O 1
ATOM 4377 N N . ILE A 1 540 ? 2.449 5.188 -1.501 1.00 89.75 540 ILE A N 1
ATOM 4378 C CA . ILE A 1 540 ? 3.284 4.727 -2.625 1.00 89.75 540 ILE A CA 1
ATOM 4379 C C . ILE A 1 540 ? 3.515 3.204 -2.640 1.00 89.75 540 ILE A C 1
ATOM 4381 O O . ILE A 1 540 ? 3.771 2.631 -3.685 1.00 89.75 540 ILE A O 1
ATOM 4385 N N . TYR A 1 541 ? 3.401 2.540 -1.487 1.00 89.44 541 TYR A N 1
ATOM 4386 C CA . TYR A 1 541 ? 3.546 1.086 -1.339 1.00 89.44 541 TYR A CA 1
ATOM 4387 C C . TYR A 1 541 ? 2.206 0.324 -1.312 1.00 89.44 541 TYR A C 1
ATOM 4389 O O . TYR A 1 541 ? 2.188 -0.887 -1.064 1.00 89.44 541 TYR A O 1
ATOM 4397 N N . GLY A 1 542 ? 1.087 1.027 -1.511 1.00 93.38 542 GLY A N 1
ATOM 4398 C CA . GLY A 1 542 ? -0.274 0.501 -1.404 1.00 93.38 542 GLY A CA 1
ATOM 4399 C C . GLY A 1 542 ? -1.022 0.951 -0.144 1.00 93.38 542 GLY A C 1
ATOM 4400 O O . GLY A 1 542 ? -0.637 1.910 0.531 1.00 93.38 542 GLY A O 1
ATOM 4401 N N . LEU A 1 543 ? -2.137 0.287 0.166 1.00 96.06 543 LEU A N 1
ATOM 4402 C CA . LEU A 1 543 ? -3.010 0.637 1.291 1.00 96.06 543 LEU A CA 1
ATOM 4403 C C . LEU A 1 543 ? -2.378 0.199 2.614 1.00 96.06 543 LEU A C 1
ATOM 4405 O O . LEU A 1 543 ? -2.179 -0.991 2.829 1.00 96.06 543 LEU A O 1
ATOM 4409 N N . GLY A 1 544 ? -2.073 1.150 3.502 1.00 95.44 544 GLY A N 1
ATOM 4410 C CA . GLY A 1 544 ? -1.394 0.890 4.778 1.00 95.44 544 GLY A CA 1
ATOM 4411 C C . GLY A 1 544 ? -2.345 0.671 5.959 1.00 95.44 544 GLY A C 1
ATOM 4412 O O . GLY A 1 544 ? -3.364 1.358 6.087 1.00 95.44 544 GLY A O 1
ATOM 4413 N N . LEU A 1 545 ? -1.993 -0.255 6.857 1.00 95.75 545 LEU A N 1
ATOM 4414 C CA . LEU A 1 545 ? -2.759 -0.599 8.062 1.00 95.75 545 LEU A CA 1
ATOM 4415 C C . LEU A 1 545 ? -1.843 -0.698 9.291 1.00 95.75 545 LEU A C 1
ATOM 4417 O O . LEU A 1 545 ? -0.923 -1.520 9.353 1.00 95.75 545 LEU A O 1
ATOM 4421 N N . TRP A 1 546 ? -2.100 0.152 10.290 1.00 94.06 546 TRP A N 1
ATOM 4422 C CA . TRP A 1 546 ? -1.289 0.237 11.508 1.00 94.06 546 TRP A CA 1
ATOM 4423 C C . TRP A 1 546 ? -1.869 -0.583 12.654 1.00 94.06 546 TRP A C 1
ATOM 4425 O O . TRP A 1 546 ? -3.077 -0.546 12.908 1.00 94.06 546 TRP A O 1
ATOM 4435 N N . GLY A 1 547 ? -0.986 -1.255 13.394 1.00 90.19 547 GLY A N 1
ATOM 4436 C CA . GLY A 1 547 ? -1.345 -2.009 14.592 1.00 90.19 547 GLY A CA 1
ATOM 4437 C C . GLY A 1 547 ? -2.450 -3.044 14.326 1.00 90.19 547 GLY A C 1
ATOM 4438 O O . GLY A 1 547 ? -2.439 -3.693 13.279 1.00 90.19 547 GLY A O 1
ATOM 4439 N N . PRO A 1 548 ? -3.439 -3.192 15.228 1.00 90.19 548 PRO A N 1
ATOM 4440 C CA . PRO A 1 548 ? -4.486 -4.206 15.099 1.00 90.19 548 PRO A CA 1
ATOM 4441 C C . PRO A 1 548 ? -5.465 -3.932 13.947 1.00 90.19 548 PRO A C 1
ATOM 4443 O O . PRO A 1 548 ? -6.256 -4.806 13.599 1.00 90.19 548 PRO A O 1
ATOM 4446 N N . ASN A 1 549 ? -5.403 -2.756 13.304 1.00 94.56 549 ASN A N 1
ATOM 4447 C CA . ASN A 1 549 ? -6.242 -2.452 12.144 1.00 94.56 549 ASN A CA 1
ATOM 4448 C C . ASN A 1 549 ? -5.956 -3.381 10.951 1.00 94.56 549 ASN A C 1
ATOM 4450 O O . ASN A 1 549 ? -6.826 -3.541 10.102 1.00 94.56 549 ASN A O 1
ATOM 4454 N N . GLY A 1 550 ? -4.776 -4.014 10.898 1.00 93.06 550 GLY A N 1
ATOM 4455 C CA . GLY A 1 550 ? -4.451 -5.032 9.893 1.00 93.06 550 GLY A CA 1
ATOM 4456 C C . GLY A 1 550 ? -5.337 -6.282 9.957 1.00 93.06 550 GLY A C 1
ATOM 4457 O O . GLY A 1 550 ? -5.393 -7.024 8.987 1.00 93.06 550 GLY A O 1
ATOM 4458 N N . HIS A 1 551 ? -6.049 -6.505 11.068 1.00 92.88 551 HIS A N 1
ATOM 4459 C CA . HIS A 1 551 ? -6.933 -7.655 11.265 1.00 92.88 551 HIS A CA 1
ATOM 4460 C C . HIS A 1 551 ? -8.337 -7.234 11.723 1.00 92.88 551 HIS A C 1
ATOM 4462 O O . HIS A 1 551 ? -9.314 -7.425 11.002 1.00 92.88 551 HIS A O 1
ATOM 4468 N N . ASP A 1 552 ? -8.448 -6.588 12.887 1.00 91.25 552 ASP A N 1
ATOM 4469 C CA . ASP A 1 552 ? -9.743 -6.315 13.525 1.00 91.25 552 ASP A CA 1
ATOM 4470 C C . ASP A 1 552 ? -10.598 -5.350 12.695 1.00 91.25 552 ASP A C 1
ATOM 4472 O O . ASP A 1 552 ? -11.798 -5.556 12.519 1.00 91.25 552 ASP A O 1
ATOM 4476 N N . ALA A 1 553 ? -9.983 -4.303 12.136 1.00 95.50 553 ALA A N 1
ATOM 4477 C CA . ALA A 1 553 ? -10.700 -3.367 11.275 1.00 95.50 553 ALA A CA 1
ATOM 4478 C C . ALA A 1 553 ? -11.140 -4.015 9.956 1.00 95.50 553 ALA A C 1
ATOM 4480 O O . ALA A 1 553 ? -12.199 -3.672 9.438 1.00 95.50 553 ALA A O 1
ATOM 4481 N N . ILE A 1 554 ? -10.368 -4.970 9.431 1.00 96.56 554 ILE A N 1
ATOM 4482 C CA . ILE A 1 554 ? -10.716 -5.694 8.205 1.00 96.56 554 ILE A CA 1
ATOM 4483 C C . ILE A 1 554 ? -11.976 -6.535 8.404 1.00 96.56 554 ILE A C 1
ATOM 4485 O O . ILE A 1 554 ? -12.862 -6.523 7.548 1.00 96.56 554 ILE A O 1
ATOM 4489 N N . PHE A 1 555 ? -12.109 -7.188 9.558 1.00 95.62 555 PHE A N 1
ATOM 4490 C CA . PHE A 1 555 ? -13.332 -7.898 9.917 1.00 95.62 555 PHE A CA 1
ATOM 4491 C C . PHE A 1 555 ? -14.555 -6.964 9.912 1.00 95.62 555 PHE A C 1
ATOM 4493 O O . PHE A 1 555 ? -15.544 -7.240 9.231 1.00 95.62 555 PHE A O 1
ATOM 4500 N N . HIS A 1 556 ? -14.462 -5.803 10.564 1.00 96.69 556 HIS A N 1
ATOM 4501 C CA . HIS A 1 556 ? -15.532 -4.799 10.560 1.00 96.69 556 HIS A CA 1
ATOM 4502 C C . HIS A 1 556 ? -15.857 -4.265 9.155 1.00 96.69 556 HIS A C 1
ATOM 4504 O O . HIS A 1 556 ? -17.024 -4.141 8.784 1.00 96.69 556 HIS A O 1
ATOM 4510 N N . LEU A 1 557 ? -14.836 -3.983 8.339 1.00 97.44 557 LEU A N 1
ATOM 4511 C CA . LEU A 1 557 ? -15.014 -3.504 6.966 1.00 97.44 557 LEU A CA 1
ATOM 4512 C C . LEU A 1 557 ? -15.681 -4.552 6.070 1.00 97.44 557 LEU A C 1
ATOM 4514 O O . LEU A 1 557 ? -16.523 -4.184 5.258 1.00 97.44 557 LEU A O 1
ATOM 4518 N N . SER A 1 558 ? -15.378 -5.842 6.249 1.00 97.50 558 SER A N 1
ATOM 4519 C CA . SER A 1 558 ? -16.039 -6.924 5.504 1.00 97.50 558 SER A CA 1
ATOM 4520 C C . SER A 1 558 ? -17.531 -7.043 5.818 1.00 97.50 558 SER A C 1
ATOM 4522 O O . SER A 1 558 ? -18.347 -7.154 4.903 1.00 97.50 558 SER A O 1
ATOM 4524 N N . LEU A 1 559 ? -17.920 -6.920 7.092 1.00 97.44 559 LEU A N 1
ATOM 4525 C CA . LEU A 1 559 ? -19.330 -6.858 7.481 1.00 97.44 559 LEU A CA 1
ATOM 4526 C C . LEU A 1 559 ? -19.991 -5.566 6.985 1.00 97.44 559 LEU A C 1
ATOM 4528 O O . LEU A 1 559 ? -21.118 -5.594 6.492 1.00 97.44 559 LEU A O 1
ATOM 4532 N N . GLY A 1 560 ? -19.287 -4.436 7.083 1.00 97.38 560 GLY A N 1
ATOM 4533 C CA . GLY A 1 560 ? -19.751 -3.144 6.589 1.00 97.38 560 GLY A CA 1
ATOM 4534 C C . GLY A 1 560 ? -20.028 -3.157 5.085 1.00 97.38 560 GLY A C 1
ATOM 4535 O O . GLY A 1 560 ? -21.077 -2.681 4.658 1.00 97.38 560 GLY A O 1
ATOM 4536 N N . GLU A 1 561 ? -19.137 -3.738 4.282 1.00 97.25 561 GLU A N 1
ATOM 4537 C CA . GLU A 1 561 ? -19.316 -3.857 2.832 1.00 97.25 561 GLU A CA 1
ATOM 4538 C C . GLU A 1 561 ? -20.493 -4.779 2.492 1.00 97.25 561 GLU A C 1
ATOM 4540 O O . GLU A 1 561 ? -21.367 -4.399 1.709 1.00 97.25 561 GLU A O 1
ATOM 4545 N N . HIS A 1 562 ? -20.603 -5.922 3.177 1.00 96.94 562 HIS A N 1
ATOM 4546 C CA . HIS A 1 562 ? -21.746 -6.829 3.049 1.00 96.94 562 HIS A CA 1
ATOM 4547 C C . HIS A 1 562 ? -23.089 -6.133 3.338 1.00 96.94 562 HIS A C 1
ATOM 4549 O O . HIS A 1 562 ? -24.014 -6.188 2.520 1.00 96.94 562 HIS A O 1
ATOM 4555 N N . PHE A 1 563 ? -23.205 -5.407 4.458 1.00 97.44 563 PHE A N 1
ATOM 4556 C CA . PHE A 1 563 ? -24.425 -4.660 4.789 1.00 97.44 563 PHE A CA 1
ATOM 4557 C C . PHE A 1 563 ? -24.661 -3.467 3.857 1.00 97.44 563 PHE A C 1
ATOM 4559 O O . PHE A 1 563 ? -25.812 -3.114 3.590 1.00 97.44 563 PHE A O 1
ATOM 4566 N N . ARG A 1 564 ? -23.606 -2.839 3.324 1.00 96.00 564 ARG A N 1
ATOM 4567 C CA . ARG A 1 564 ? -23.743 -1.731 2.367 1.00 96.00 564 ARG A CA 1
ATOM 4568 C C . ARG A 1 564 ? -24.456 -2.215 1.106 1.00 96.00 564 ARG A C 1
ATOM 4570 O O . ARG A 1 564 ? -25.385 -1.547 0.637 1.00 96.00 564 ARG A O 1
ATOM 4577 N N . GLN A 1 565 ? -24.092 -3.400 0.617 1.00 93.50 565 GLN A N 1
ATOM 4578 C CA . GLN A 1 565 ? -24.752 -4.059 -0.510 1.00 93.50 565 GLN A CA 1
ATOM 4579 C C . GLN A 1 565 ? -26.146 -4.578 -0.118 1.00 93.50 565 GLN A C 1
ATOM 4581 O O . GLN A 1 565 ? -27.143 -4.270 -0.779 1.00 93.50 565 GLN A O 1
ATOM 4586 N N . THR A 1 566 ? -26.244 -5.277 1.018 1.00 93.56 566 THR A N 1
ATOM 4587 C CA . THR A 1 566 ? -27.455 -5.979 1.471 1.00 93.56 566 THR A CA 1
ATOM 4588 C C . THR A 1 566 ? -27.815 -5.675 2.935 1.00 93.56 566 THR A C 1
ATOM 4590 O O . THR A 1 566 ? -27.607 -6.478 3.837 1.00 93.56 566 THR A O 1
ATOM 4593 N N . LEU A 1 567 ? -28.447 -4.517 3.175 1.00 92.06 567 LEU A N 1
ATOM 4594 C CA . LEU A 1 567 ? -28.718 -3.961 4.520 1.00 92.06 567 LEU A CA 1
ATOM 4595 C C . LEU A 1 567 ? -29.387 -4.902 5.537 1.00 92.06 567 LEU A C 1
ATOM 4597 O O . LEU A 1 567 ? -29.213 -4.708 6.738 1.00 92.06 567 LEU A O 1
ATOM 4601 N N . PHE A 1 568 ? -30.183 -5.869 5.079 1.00 91.38 568 PHE A N 1
ATOM 4602 C CA . PHE A 1 568 ? -30.948 -6.780 5.941 1.00 91.38 568 PHE A CA 1
ATOM 4603 C C . PHE A 1 568 ? -30.499 -8.242 5.838 1.00 91.38 568 PHE A C 1
ATOM 4605 O O . PHE A 1 568 ? -31.087 -9.106 6.485 1.00 91.38 568 PHE A O 1
ATOM 4612 N N . SER A 1 569 ? -29.483 -8.539 5.024 1.00 93.06 569 SER A N 1
ATOM 4613 C CA . SER A 1 569 ? -28.981 -9.903 4.882 1.00 93.06 569 SER A CA 1
ATOM 4614 C C . SER A 1 569 ? -28.051 -10.241 6.036 1.00 93.06 569 SER A C 1
ATOM 4616 O O . SER A 1 569 ? -27.067 -9.545 6.270 1.00 93.06 569 SER A O 1
ATOM 4618 N N . LEU A 1 570 ? -28.323 -11.351 6.719 1.00 93.62 570 LEU A N 1
ATOM 4619 C CA . LEU A 1 570 ? -27.430 -11.909 7.734 1.00 93.62 570 LEU A CA 1
ATOM 4620 C C . LEU A 1 570 ? -26.513 -12.995 7.163 1.00 93.62 570 LEU A C 1
ATOM 4622 O O . LEU A 1 570 ? -25.978 -13.781 7.934 1.00 93.62 570 LEU A O 1
ATOM 4626 N N . ASN A 1 571 ? -26.336 -13.088 5.844 1.00 94.75 571 ASN A N 1
ATOM 4627 C CA . ASN A 1 571 ? -25.350 -14.012 5.282 1.00 94.75 571 ASN A CA 1
ATOM 4628 C C . ASN A 1 571 ? -23.947 -13.652 5.780 1.00 94.75 571 ASN A C 1
ATOM 4630 O O . ASN A 1 571 ? -23.601 -12.480 5.890 1.00 94.75 571 ASN A O 1
ATOM 4634 N N . HIS A 1 572 ? -23.153 -14.668 6.100 1.00 95.19 572 HIS A N 1
ATOM 4635 C CA . HIS A 1 572 ? -21.811 -14.494 6.636 1.00 95.19 572 HIS A CA 1
ATOM 4636 C C . HIS A 1 572 ? -20.809 -14.278 5.486 1.00 95.19 572 HIS A C 1
ATOM 4638 O O . HIS A 1 572 ? -20.600 -15.216 4.712 1.00 95.19 572 HIS A O 1
ATOM 4644 N N . PRO A 1 573 ? -20.161 -13.101 5.354 1.00 95.44 573 PRO A N 1
ATOM 4645 C CA . PRO A 1 573 ? -19.283 -12.841 4.210 1.00 95.44 573 PRO A CA 1
ATOM 4646 C C . PRO A 1 573 ? -18.010 -13.698 4.226 1.00 95.44 573 PRO A C 1
ATOM 4648 O O . PRO A 1 573 ? -17.551 -14.105 3.174 1.00 95.44 573 PRO A O 1
ATOM 4651 N N . GLN A 1 574 ? -17.492 -14.059 5.402 1.00 95.12 574 GLN A N 1
ATOM 4652 C CA . GLN A 1 574 ? -16.288 -14.895 5.557 1.00 95.12 574 GLN A CA 1
ATOM 4653 C C . GLN A 1 574 ? -16.542 -16.409 5.480 1.00 95.12 574 GLN A C 1
ATOM 4655 O O . GLN A 1 574 ? -15.603 -17.202 5.491 1.00 95.12 574 GLN A O 1
ATOM 4660 N N . LEU A 1 575 ? -17.807 -16.836 5.498 1.00 96.00 575 LEU A N 1
ATOM 4661 C CA . LEU A 1 575 ? -18.166 -18.251 5.561 1.00 96.00 575 LEU A CA 1
ATOM 4662 C C . LEU A 1 575 ? -19.447 -18.491 4.768 1.00 96.00 575 LEU A C 1
ATOM 4664 O O . LEU A 1 575 ? -20.541 -18.627 5.325 1.00 96.00 575 LEU A O 1
ATOM 4668 N N . ASN A 1 576 ? -19.301 -18.545 3.444 1.00 95.50 576 ASN A N 1
ATOM 4669 C CA . ASN A 1 576 ? -20.431 -18.656 2.531 1.00 95.50 576 ASN A CA 1
ATOM 4670 C C . ASN A 1 576 ? -21.385 -19.812 2.900 1.00 95.50 576 ASN A C 1
ATOM 4672 O O . ASN A 1 576 ? -20.957 -20.927 3.220 1.00 95.50 576 ASN A O 1
ATOM 4676 N N . GLY A 1 577 ? -22.691 -19.550 2.836 1.00 93.50 577 GLY A N 1
ATOM 4677 C CA . GLY A 1 577 ? -23.745 -20.502 3.202 1.00 93.50 577 GLY A CA 1
ATOM 4678 C C . GLY A 1 577 ? -24.098 -20.544 4.695 1.00 93.50 577 GLY A C 1
ATOM 4679 O O . GLY A 1 577 ? -25.006 -21.283 5.067 1.00 93.50 577 GLY A O 1
ATOM 4680 N N . GLN A 1 578 ? -23.431 -19.760 5.549 1.00 94.31 578 GLN A N 1
ATOM 4681 C CA . GLN A 1 578 ? -23.791 -19.601 6.962 1.00 94.31 578 GLN A CA 1
ATOM 4682 C C . GLN A 1 578 ? -24.458 -18.247 7.234 1.00 94.31 578 GLN A C 1
ATOM 4684 O O . GLN A 1 578 ? -24.281 -17.283 6.490 1.00 94.31 578 GLN A O 1
ATOM 4689 N N . LEU A 1 579 ? -25.222 -18.177 8.328 1.00 93.94 579 LEU A N 1
ATOM 4690 C CA . LEU A 1 579 ? -25.789 -16.928 8.845 1.00 93.94 579 LEU A CA 1
ATOM 4691 C C . LEU A 1 579 ? -24.918 -16.375 9.975 1.00 93.94 579 LEU A C 1
ATOM 4693 O O . LEU A 1 579 ? -24.482 -17.133 10.840 1.00 93.94 579 LEU A O 1
ATOM 4697 N N . LEU A 1 580 ? -24.738 -15.057 10.008 1.00 92.56 580 LEU A N 1
ATOM 4698 C CA . LEU A 1 580 ? -24.045 -14.320 11.054 1.00 92.56 580 LEU A CA 1
ATOM 4699 C C . LEU A 1 580 ? -24.770 -14.497 12.395 1.00 92.56 580 LEU A C 1
ATOM 4701 O O . LEU A 1 580 ? -25.907 -14.060 12.583 1.00 92.56 580 LEU A O 1
ATOM 4705 N N . LYS A 1 581 ? -24.094 -15.154 13.337 1.00 89.81 581 LYS A N 1
ATOM 4706 C CA . LYS A 1 581 ? -24.581 -15.458 14.688 1.00 89.81 581 LYS A CA 1
ATOM 4707 C C . LYS A 1 581 ? -23.461 -15.228 15.698 1.00 89.81 581 LYS A C 1
ATOM 4709 O O . LYS A 1 581 ? -22.295 -15.174 15.327 1.00 89.81 581 LYS A O 1
ATOM 4714 N N . ASN A 1 582 ? -23.817 -15.101 16.977 1.00 87.44 582 ASN A N 1
ATOM 4715 C CA . ASN A 1 582 ? -22.883 -14.898 18.095 1.00 87.44 582 ASN A CA 1
ATOM 4716 C C . ASN A 1 582 ? -22.005 -13.639 17.968 1.00 87.44 582 ASN A C 1
ATOM 4718 O O . ASN A 1 582 ? -20.918 -13.571 18.542 1.00 87.44 582 ASN A O 1
ATOM 4722 N N . TYR A 1 583 ? -22.485 -12.629 17.243 1.00 90.00 583 TYR A N 1
ATOM 4723 C CA . TYR A 1 583 ? -21.770 -11.382 17.006 1.00 90.00 583 TYR A CA 1
ATOM 4724 C C . TYR A 1 583 ? -22.696 -10.162 17.126 1.00 90.00 583 TYR A C 1
ATOM 4726 O O . TYR A 1 583 ? -23.913 -10.265 16.943 1.00 90.00 583 TYR A O 1
ATOM 4734 N N . HIS A 1 584 ? -22.106 -9.015 17.473 1.00 90.94 584 HIS A N 1
ATOM 4735 C CA . HIS A 1 584 ? -22.781 -7.733 17.663 1.00 90.94 584 HIS A CA 1
ATOM 4736 C C . HIS A 1 584 ? -22.443 -6.783 16.506 1.00 90.94 584 HIS A C 1
ATOM 4738 O O . HIS A 1 584 ? -21.449 -6.067 16.549 1.00 90.94 584 HIS A O 1
ATOM 4744 N N . PHE A 1 585 ? -23.267 -6.785 15.460 1.00 93.88 585 PHE A N 1
ATOM 4745 C CA . PHE A 1 585 ? -22.962 -6.112 14.188 1.00 93.88 585 PHE A CA 1
ATOM 4746 C C . PHE A 1 585 ? -23.444 -4.655 14.102 1.00 93.88 585 PHE A C 1
ATOM 4748 O O . PHE A 1 585 ? -23.444 -4.046 13.032 1.00 93.88 585 PHE A O 1
ATOM 4755 N N . GLY A 1 586 ? -23.926 -4.077 15.205 1.00 94.38 586 GLY A N 1
ATOM 4756 C CA . GLY A 1 586 ? -24.627 -2.791 15.201 1.00 94.38 586 GLY A CA 1
ATOM 4757 C C . GLY A 1 586 ? -23.775 -1.622 14.708 1.00 94.38 586 GLY A C 1
ATOM 4758 O O . GLY A 1 586 ? -24.299 -0.730 14.041 1.00 94.38 586 GLY A O 1
ATOM 4759 N N . LEU A 1 587 ? -22.467 -1.628 14.993 1.00 94.88 587 LEU A N 1
ATOM 4760 C CA . LEU A 1 587 ? -21.543 -0.638 14.437 1.00 94.88 587 LEU A CA 1
ATOM 4761 C C . LEU A 1 587 ? -21.394 -0.806 12.920 1.00 94.88 587 LEU A C 1
ATOM 4763 O O . LEU A 1 587 ? -21.456 0.186 12.192 1.00 94.88 587 LEU A O 1
ATOM 4767 N N . ASP A 1 588 ? -21.181 -2.037 12.458 1.00 96.25 588 ASP A N 1
ATOM 4768 C CA . ASP A 1 588 ? -20.916 -2.346 11.050 1.00 96.25 588 ASP A CA 1
ATOM 4769 C C . ASP A 1 588 ? -22.124 -1.963 10.198 1.00 96.25 588 ASP A C 1
ATOM 4771 O O . ASP A 1 588 ? -21.997 -1.235 9.215 1.00 96.25 588 ASP A O 1
ATOM 4775 N N . TRP A 1 589 ? -23.317 -2.347 10.659 1.00 96.06 589 TRP A N 1
ATOM 4776 C CA . TRP A 1 589 ? -24.587 -1.986 10.041 1.00 96.06 589 TRP A CA 1
ATOM 4777 C C . TRP A 1 589 ? -24.823 -0.471 10.020 1.00 96.06 589 TRP A C 1
ATOM 4779 O O . TRP A 1 589 ? -25.222 0.075 8.992 1.00 96.06 589 TRP A O 1
ATOM 4789 N N . LEU A 1 590 ? -24.544 0.239 11.122 1.00 95.75 590 LEU A N 1
ATOM 4790 C CA . LEU A 1 590 ? -24.688 1.698 11.169 1.00 95.75 590 LEU A CA 1
ATOM 4791 C C . LEU A 1 590 ? -23.725 2.385 10.192 1.00 95.75 590 LEU A C 1
ATOM 4793 O O . LEU A 1 590 ? -24.117 3.307 9.479 1.00 95.75 590 LEU A O 1
ATOM 4797 N N . THR A 1 591 ? -22.474 1.929 10.144 1.00 96.50 591 THR A N 1
ATOM 4798 C CA . THR A 1 591 ? -21.440 2.477 9.256 1.00 96.50 591 THR A CA 1
ATOM 4799 C C . THR A 1 591 ? -21.802 2.232 7.790 1.00 96.50 591 THR A C 1
ATOM 4801 O O . THR A 1 591 ? -21.736 3.153 6.975 1.00 96.50 591 THR A O 1
ATOM 4804 N N . ALA A 1 592 ? -22.281 1.028 7.472 1.00 97.44 592 ALA A N 1
ATOM 4805 C CA . ALA A 1 592 ? -22.805 0.652 6.164 1.00 97.44 592 ALA A CA 1
ATOM 4806 C C . ALA A 1 592 ? -24.012 1.492 5.737 1.00 97.44 592 ALA A C 1
ATOM 4808 O O . ALA A 1 592 ? -24.059 1.981 4.606 1.00 97.44 592 ALA A O 1
ATOM 4809 N N . LEU A 1 593 ? -24.966 1.712 6.645 1.00 96.94 593 LEU A N 1
ATOM 4810 C CA . LEU A 1 593 ? -26.131 2.553 6.393 1.00 96.94 593 LEU A CA 1
ATOM 4811 C C . LEU A 1 593 ? -25.711 3.994 6.083 1.00 96.94 593 LEU A C 1
ATOM 4813 O O . LEU A 1 593 ? -26.178 4.569 5.101 1.00 96.94 593 LEU A O 1
ATOM 4817 N N . VAL A 1 594 ? -24.800 4.565 6.877 1.00 95.81 594 VAL A N 1
ATOM 4818 C CA . VAL A 1 594 ? -24.270 5.912 6.625 1.00 95.81 594 VAL A CA 1
ATOM 4819 C C . VAL A 1 594 ? -23.550 5.959 5.280 1.00 95.81 594 VAL A C 1
ATOM 4821 O O . VAL A 1 594 ? -23.816 6.872 4.502 1.00 95.81 594 VAL A O 1
ATOM 4824 N N . SER A 1 595 ? -22.706 4.975 4.959 1.00 95.31 595 SER A N 1
ATOM 4825 C CA . SER A 1 595 ? -22.018 4.891 3.662 1.00 95.31 595 SER A CA 1
ATOM 4826 C C . SER A 1 595 ? -23.005 4.879 2.497 1.00 95.31 595 SER A C 1
ATOM 4828 O O . SER A 1 595 ? -22.890 5.691 1.581 1.00 95.31 595 SER A O 1
ATOM 4830 N N . ARG A 1 596 ? -24.040 4.037 2.572 1.00 95.00 596 ARG A N 1
ATOM 4831 C CA . ARG A 1 596 ? -25.064 3.918 1.529 1.00 95.00 596 ARG A CA 1
ATOM 4832 C C . ARG A 1 596 ? -25.894 5.192 1.357 1.00 95.00 596 ARG A C 1
ATOM 4834 O O . ARG A 1 596 ? -26.219 5.542 0.229 1.00 95.00 596 ARG A O 1
ATOM 4841 N N . LEU A 1 597 ? -26.241 5.876 2.450 1.00 94.94 597 LEU A N 1
ATOM 4842 C CA . LEU A 1 597 ? -27.057 7.097 2.408 1.00 94.94 597 LEU A CA 1
ATOM 4843 C C . LEU A 1 597 ? -26.268 8.341 1.989 1.00 94.94 597 LEU A C 1
ATOM 4845 O O . LEU A 1 597 ? -26.832 9.245 1.382 1.00 94.94 597 LEU A O 1
ATOM 4849 N N . SER A 1 598 ? -24.987 8.415 2.350 1.00 91.69 598 SER A N 1
ATOM 4850 C CA . SER A 1 598 ? -24.158 9.604 2.123 1.00 91.69 598 SER A CA 1
ATOM 4851 C C . SER A 1 598 ? -23.243 9.510 0.902 1.00 91.69 598 SER A C 1
ATOM 4853 O O . SER A 1 598 ? -22.747 10.535 0.443 1.00 91.69 598 SER A O 1
ATOM 4855 N N . GLY A 1 599 ? -22.984 8.301 0.398 1.00 90.06 599 GLY A N 1
ATOM 4856 C CA . GLY A 1 599 ? -22.004 8.044 -0.657 1.00 90.06 599 GLY A CA 1
ATOM 4857 C C . GLY A 1 599 ? -20.544 8.066 -0.187 1.00 90.06 599 GLY A C 1
ATOM 4858 O O . GLY A 1 599 ? -19.646 7.909 -1.012 1.00 90.06 599 GLY A O 1
ATOM 4859 N N . TYR A 1 600 ? -20.274 8.249 1.112 1.00 91.88 600 TYR A N 1
ATOM 4860 C CA . TYR A 1 600 ? -18.906 8.205 1.632 1.00 91.88 600 TYR A CA 1
ATOM 4861 C C . TYR A 1 600 ? -18.324 6.782 1.598 1.00 91.88 600 TYR A C 1
ATOM 4863 O O . TYR A 1 600 ? -19.016 5.836 1.999 1.00 91.88 600 TYR A O 1
ATOM 4871 N N . PRO A 1 601 ? -17.042 6.613 1.211 1.00 93.00 601 PRO A N 1
ATOM 4872 C CA . PRO A 1 601 ? -16.352 5.330 1.299 1.00 93.00 601 PRO A CA 1
ATOM 4873 C C . PRO A 1 601 ? -16.323 4.781 2.730 1.00 93.00 601 PRO A C 1
ATOM 4875 O O . PRO A 1 601 ? -16.103 5.526 3.689 1.00 93.00 601 PRO A O 1
ATOM 4878 N N . LEU A 1 602 ? -16.481 3.460 2.877 1.00 94.25 602 LEU A N 1
ATOM 4879 C CA . LEU A 1 602 ? -16.435 2.792 4.184 1.00 94.25 602 LEU A CA 1
ATOM 4880 C C . LEU A 1 602 ? -15.108 3.020 4.920 1.00 94.25 602 LEU A C 1
ATOM 4882 O O . LEU A 1 602 ? -15.127 3.244 6.126 1.00 94.25 602 LEU A O 1
ATOM 4886 N N . LEU A 1 603 ? -13.979 3.032 4.201 1.00 95.06 603 LEU A N 1
ATOM 4887 C CA . LEU A 1 603 ? -12.653 3.296 4.774 1.00 95.06 603 LEU A CA 1
ATOM 4888 C C . LEU A 1 603 ? -12.585 4.668 5.461 1.00 95.06 603 LEU A C 1
ATOM 4890 O O . LEU A 1 603 ? -12.127 4.772 6.598 1.00 95.06 603 LEU A O 1
ATOM 4894 N N . ASP A 1 604 ? -13.087 5.712 4.797 1.00 94.88 604 ASP A N 1
ATOM 4895 C CA . ASP A 1 604 ? -13.072 7.082 5.318 1.00 94.88 604 ASP A CA 1
ATOM 4896 C C . ASP A 1 604 ? -14.011 7.239 6.517 1.00 94.88 604 ASP A C 1
ATOM 4898 O O . ASP A 1 604 ? -13.681 7.917 7.497 1.00 94.88 604 ASP A O 1
ATOM 4902 N N . LEU A 1 605 ? -15.176 6.587 6.468 1.00 95.31 605 LEU A N 1
ATOM 4903 C CA . LEU A 1 605 ? -16.111 6.565 7.587 1.00 95.31 605 LEU A CA 1
ATOM 4904 C C . LEU A 1 605 ? -15.509 5.853 8.798 1.00 95.31 605 LEU A C 1
ATOM 4906 O O . LEU A 1 605 ? -15.515 6.423 9.887 1.00 95.31 605 LEU A O 1
ATOM 4910 N N . TYR A 1 606 ? -14.965 4.652 8.602 1.00 95.88 606 TYR A N 1
ATOM 4911 C CA . TYR A 1 606 ? -14.461 3.800 9.674 1.00 95.88 606 TYR A CA 1
ATOM 4912 C C . TYR A 1 606 ? -13.205 4.375 10.342 1.00 95.88 606 TYR A C 1
ATOM 4914 O O . TYR A 1 606 ? -13.156 4.462 11.566 1.00 95.88 606 TYR A O 1
ATOM 4922 N N . PHE A 1 607 ? -12.204 4.808 9.565 1.00 95.94 607 PHE A N 1
ATOM 4923 C CA . PHE A 1 607 ? -10.914 5.241 10.119 1.00 95.94 607 PHE A CA 1
ATOM 4924 C C . PHE A 1 607 ? -10.850 6.724 10.501 1.00 95.94 607 PHE A C 1
ATOM 4926 O O . PHE A 1 607 ? -9.989 7.106 11.294 1.00 95.94 607 PHE A O 1
ATOM 4933 N N . ARG A 1 608 ? -11.724 7.583 9.951 1.00 94.94 608 ARG A N 1
ATOM 4934 C CA . ARG A 1 608 ? -11.592 9.047 10.097 1.00 94.94 608 ARG A CA 1
ATOM 4935 C C . ARG A 1 608 ? -12.869 9.694 10.618 1.00 94.94 608 ARG A C 1
ATOM 4937 O O . ARG A 1 608 ? -12.885 10.178 11.748 1.00 94.94 608 ARG A O 1
ATOM 4944 N N . LEU A 1 609 ? -13.952 9.686 9.842 1.00 95.69 609 LEU A N 1
ATOM 4945 C CA . LEU A 1 609 ? -15.134 10.499 10.155 1.00 95.69 609 LEU A CA 1
ATOM 4946 C C . LEU A 1 609 ? -15.877 10.020 11.410 1.00 95.69 609 LEU A C 1
ATOM 4948 O O . LEU A 1 609 ? -16.217 10.842 12.265 1.00 95.69 609 LEU A O 1
ATOM 4952 N N . LEU A 1 610 ? -16.105 8.711 11.559 1.00 95.62 610 LEU A N 1
ATOM 4953 C CA . LEU A 1 610 ? -16.807 8.164 12.720 1.00 95.62 610 LEU A CA 1
ATOM 4954 C C . LEU A 1 610 ? -15.975 8.288 14.010 1.00 95.62 610 LEU A C 1
ATOM 4956 O O . LEU A 1 610 ? -16.520 8.811 14.984 1.00 95.62 610 LEU A O 1
ATOM 4960 N N . PRO A 1 611 ? -14.674 7.928 14.052 1.00 96.75 611 PRO A N 1
ATOM 4961 C CA . PRO A 1 611 ? -13.837 8.174 15.227 1.00 96.75 611 PRO A CA 1
ATOM 4962 C C . PRO A 1 611 ? -13.782 9.654 15.628 1.00 96.75 611 PRO A C 1
ATOM 4964 O O . PRO A 1 611 ? -13.936 9.970 16.809 1.00 96.75 611 PRO A O 1
ATOM 4967 N N . MET A 1 612 ? -13.648 10.578 14.666 1.00 97.44 612 MET A N 1
ATOM 4968 C CA . MET A 1 612 ? -13.681 12.020 14.945 1.00 97.44 612 MET A CA 1
ATOM 4969 C C . MET A 1 612 ? -15.019 12.451 15.553 1.00 97.44 612 MET A C 1
ATOM 4971 O O . MET A 1 612 ? -15.046 13.180 16.547 1.00 97.44 612 MET A O 1
ATOM 4975 N N . LEU A 1 613 ? -16.136 11.982 14.990 1.00 97.38 613 LEU A N 1
ATOM 4976 C CA . LEU A 1 613 ? -17.466 12.290 15.506 1.00 97.38 613 LEU A CA 1
ATOM 4977 C C . LEU A 1 613 ? -17.668 11.727 16.920 1.00 97.38 613 LEU A C 1
ATOM 4979 O O . LEU A 1 613 ? -18.193 12.432 17.784 1.00 97.38 613 LEU A O 1
ATOM 4983 N N . ILE A 1 614 ? -17.213 10.497 17.182 1.00 97.56 614 ILE A N 1
ATOM 4984 C CA . ILE A 1 614 ? -17.241 9.885 18.517 1.00 97.56 614 ILE A CA 1
ATOM 4985 C C . ILE A 1 614 ? -16.456 10.758 19.497 1.00 97.56 614 ILE A C 1
ATOM 4987 O O . ILE A 1 614 ? -17.002 11.082 20.546 1.00 97.56 614 ILE A O 1
ATOM 4991 N N . VAL A 1 615 ? -15.235 11.195 19.169 1.00 98.00 615 VAL A N 1
ATOM 4992 C CA . VAL A 1 615 ? -14.436 12.077 20.043 1.00 98.00 615 VAL A CA 1
ATOM 4993 C C . VAL A 1 615 ? -15.178 13.379 20.349 1.00 98.00 615 VAL A C 1
ATOM 4995 O O . VAL A 1 615 ? -15.290 13.764 21.515 1.00 98.00 615 VAL A O 1
ATOM 4998 N N . VAL A 1 616 ? -15.728 14.042 19.328 1.00 98.12 616 VAL A N 1
ATOM 4999 C CA . VAL A 1 616 ? -16.455 15.311 19.485 1.00 98.12 616 VAL A CA 1
ATOM 5000 C C . VAL A 1 616 ? -17.672 15.145 20.400 1.00 98.12 616 VAL A C 1
ATOM 5002 O O . VAL A 1 616 ? -17.863 15.919 21.344 1.00 98.12 616 VAL A O 1
ATOM 5005 N N . LEU A 1 617 ? -18.487 14.117 20.162 1.00 98.00 617 LEU A N 1
ATOM 5006 C CA . LEU A 1 617 ? -19.667 13.843 20.979 1.00 98.00 617 LEU A CA 1
ATOM 5007 C C . LEU A 1 617 ? -19.279 13.404 22.394 1.00 98.00 617 LEU A C 1
ATOM 5009 O O . LEU A 1 617 ? -19.881 13.864 23.365 1.00 98.00 617 LEU A O 1
ATOM 5013 N N . LEU A 1 618 ? -18.251 12.569 22.530 1.00 98.12 618 LEU A N 1
ATOM 5014 C CA . LEU A 1 618 ? -17.783 12.058 23.812 1.00 98.12 618 LEU A CA 1
ATOM 5015 C C . LEU A 1 618 ? -17.278 13.189 24.703 1.00 98.12 618 LEU A C 1
ATOM 5017 O O . LEU A 1 618 ? -17.730 13.294 25.839 1.00 98.12 618 LEU A O 1
ATOM 5021 N N . VAL A 1 619 ? -16.431 14.085 24.191 1.00 98.31 619 VAL A N 1
ATOM 5022 C CA . VAL A 1 619 ? -15.960 15.267 24.936 1.00 98.31 619 VAL A CA 1
ATOM 5023 C C . VAL A 1 619 ? -17.137 16.136 25.378 1.00 98.31 619 VAL A C 1
ATOM 5025 O O . VAL A 1 619 ? -17.211 16.534 26.543 1.00 98.31 619 VAL A O 1
ATOM 5028 N N . TYR A 1 620 ? -18.088 16.402 24.481 1.00 97.56 620 TYR A N 1
ATOM 5029 C CA . TYR A 1 620 ? -19.253 17.224 24.801 1.00 97.56 620 TYR A CA 1
ATOM 5030 C C . TYR A 1 620 ? -20.105 16.622 25.925 1.00 97.56 620 TYR A C 1
ATOM 5032 O O . TYR A 1 620 ? -20.434 17.308 26.900 1.00 97.56 620 TYR A O 1
ATOM 5040 N N . PHE A 1 621 ? -20.451 15.337 25.820 1.00 97.81 621 PHE A N 1
ATOM 5041 C CA . PHE A 1 621 ? -21.270 14.670 26.827 1.00 97.81 621 PHE A CA 1
ATOM 5042 C C . PHE A 1 621 ? -20.507 14.397 28.127 1.00 97.81 621 PHE A C 1
ATOM 5044 O O . PHE A 1 621 ? -21.119 14.463 29.190 1.00 97.81 621 PHE A O 1
ATOM 5051 N N . LEU A 1 622 ? -19.189 14.191 28.086 1.00 97.88 622 LEU A N 1
ATOM 5052 C CA . LEU A 1 622 ? -18.353 14.105 29.287 1.00 97.88 622 LEU A CA 1
ATOM 5053 C C . LEU A 1 622 ? -18.340 15.418 30.066 1.00 97.88 622 LEU A C 1
ATOM 5055 O O . LEU A 1 622 ? -18.535 15.405 31.278 1.00 97.88 622 LEU A O 1
ATOM 5059 N N . ILE A 1 623 ? -18.176 16.560 29.390 1.00 97.69 623 ILE A N 1
ATOM 5060 C CA . ILE A 1 623 ? -18.242 17.872 30.051 1.00 97.69 623 ILE A CA 1
ATOM 5061 C C . ILE A 1 623 ? -19.618 18.066 30.694 1.00 97.69 623 ILE A C 1
ATOM 5063 O O . ILE A 1 623 ? -19.692 18.502 31.842 1.00 97.69 623 ILE A O 1
ATOM 5067 N N . LYS A 1 624 ? -20.703 17.695 30.000 1.00 96.50 624 LYS A N 1
ATOM 5068 C CA . LYS A 1 624 ? -22.052 17.726 30.584 1.00 96.50 624 LYS A CA 1
ATOM 5069 C C . LYS A 1 624 ? -22.200 16.805 31.791 1.00 96.50 624 LYS A C 1
ATOM 5071 O O . LYS A 1 624 ? -22.800 17.207 32.783 1.00 96.50 624 LYS A O 1
ATOM 5076 N N . LEU A 1 625 ? -21.659 15.590 31.727 1.00 97.31 625 LEU A N 1
ATOM 5077 C CA . LEU A 1 625 ? -21.703 14.646 32.840 1.00 97.31 625 LEU A CA 1
ATOM 5078 C C . LEU A 1 625 ? -20.972 15.214 34.061 1.00 97.31 625 LEU A C 1
ATOM 5080 O O . LEU A 1 625 ? -21.540 15.262 35.148 1.00 97.31 625 LEU A O 1
ATOM 5084 N N . CYS A 1 626 ? -19.759 15.734 33.863 1.00 97.12 626 CYS A N 1
ATOM 5085 C CA . CYS A 1 626 ? -18.972 16.396 34.901 1.00 97.12 626 CYS A CA 1
ATOM 5086 C C . CYS A 1 626 ? -19.712 17.605 35.502 1.00 97.12 626 CYS A C 1
ATOM 5088 O O . CYS A 1 626 ? -19.721 17.769 36.720 1.00 97.12 626 CYS A O 1
ATOM 5090 N N . GLN A 1 627 ? -20.394 18.419 34.687 1.00 95.12 627 GLN A N 1
ATOM 5091 C CA . GLN A 1 627 ? -21.229 19.523 35.179 1.00 95.12 627 GLN A CA 1
ATOM 5092 C C . GLN A 1 627 ? -22.373 19.032 36.076 1.00 95.12 627 GLN A C 1
ATOM 5094 O O . GLN A 1 627 ? -22.575 19.581 37.159 1.00 95.12 627 GLN A O 1
ATOM 5099 N N . LEU A 1 628 ? -23.101 17.990 35.657 1.00 95.12 628 LEU A N 1
ATOM 5100 C CA . LEU A 1 628 ? -24.181 17.392 36.453 1.00 95.12 628 LEU A CA 1
ATOM 5101 C C . LEU A 1 628 ? -23.651 16.800 37.764 1.00 95.12 628 LEU A C 1
ATOM 5103 O O . LEU A 1 628 ? -24.285 16.922 38.809 1.00 95.12 628 LEU A O 1
ATOM 5107 N N . TRP A 1 629 ? -22.440 16.247 37.731 1.00 96.06 629 TRP A N 1
ATOM 5108 C CA . TRP A 1 629 ? -21.715 15.761 38.905 1.00 96.06 629 TRP A CA 1
ATOM 5109 C C . TRP A 1 629 ? -21.062 16.868 39.741 1.00 96.06 629 TRP A C 1
ATOM 5111 O O . TRP A 1 629 ? -20.391 16.567 40.729 1.00 96.06 629 TRP A O 1
ATOM 5121 N N . ARG A 1 630 ? -21.281 18.141 39.382 1.00 94.44 630 ARG A N 1
ATOM 5122 C CA . ARG A 1 630 ? -20.767 19.337 40.068 1.00 94.44 630 ARG A CA 1
ATOM 5123 C C . ARG A 1 630 ? -19.240 19.397 40.115 1.00 94.44 630 ARG A C 1
ATOM 5125 O O . ARG A 1 630 ? -18.655 19.774 41.131 1.00 94.44 630 ARG A O 1
ATOM 5132 N N . PHE A 1 631 ? -18.591 19.009 39.023 1.00 95.62 631 PHE A N 1
ATOM 5133 C CA . PHE A 1 631 ? -17.142 19.087 38.913 1.00 95.62 631 PHE A CA 1
ATOM 5134 C C . PHE A 1 631 ? -16.696 20.528 38.650 1.00 95.62 631 PHE A C 1
ATOM 5136 O O . PHE A 1 631 ? -17.343 21.278 37.915 1.00 95.62 631 PHE A O 1
ATOM 5143 N N . SER A 1 632 ? -15.563 20.915 39.230 1.00 94.56 632 SER A N 1
ATOM 5144 C CA . SER A 1 632 ? -14.910 22.188 38.928 1.00 94.56 632 SER A CA 1
ATOM 5145 C C . SER A 1 632 ? -14.308 22.188 37.516 1.00 94.56 632 SER A C 1
ATOM 5147 O O . SER A 1 632 ? -14.155 21.145 36.871 1.00 94.56 632 SER A O 1
ATOM 5149 N N . GLY A 1 633 ? -13.920 23.368 37.021 1.00 93.69 633 GLY A N 1
ATOM 5150 C CA . GLY A 1 633 ? -13.226 23.474 35.734 1.00 93.69 633 GLY A CA 1
ATOM 5151 C C . GLY A 1 633 ? -11.897 22.708 35.710 1.00 93.69 633 GLY A C 1
ATOM 5152 O O . GLY A 1 633 ? -11.576 22.078 34.709 1.00 93.69 633 GLY A O 1
ATOM 5153 N N . PHE A 1 634 ? -11.165 22.696 36.829 1.00 94.94 634 PHE A N 1
ATOM 5154 C CA . PHE A 1 634 ? -9.936 21.913 36.982 1.00 94.94 634 PHE A CA 1
ATOM 5155 C C . PHE A 1 634 ? -10.218 20.404 36.957 1.00 94.94 634 PHE A C 1
ATOM 5157 O O . PHE A 1 634 ? -9.602 19.685 36.175 1.00 94.94 634 PHE A O 1
ATOM 5164 N N . GLU A 1 635 ? -11.195 19.939 37.743 1.00 96.94 635 GLU A N 1
ATOM 5165 C CA . GLU A 1 635 ? -11.605 18.526 37.783 1.00 96.94 635 GLU A CA 1
ATOM 5166 C C . GLU A 1 635 ? -12.058 18.034 36.403 1.00 96.94 635 GLU A C 1
ATOM 5168 O O . GLU A 1 635 ? -11.706 16.934 35.980 1.00 96.94 635 GLU A O 1
ATOM 5173 N N . THR A 1 636 ? -12.806 18.864 35.673 1.00 97.50 636 THR A N 1
ATOM 5174 C CA . THR A 1 636 ? -13.285 18.537 34.324 1.00 97.50 636 THR A CA 1
ATOM 5175 C C . THR A 1 636 ? -12.126 18.447 33.330 1.00 97.50 636 THR A C 1
ATOM 5177 O O . THR A 1 636 ? -12.031 17.462 32.600 1.00 97.50 636 THR A O 1
ATOM 5180 N N . SER A 1 637 ? -11.214 19.425 33.321 1.00 97.00 637 SER A N 1
ATOM 5181 C CA . SER A 1 637 ? -10.034 19.407 32.445 1.00 97.00 637 SER A CA 1
ATOM 5182 C C . SER A 1 637 ? -9.119 18.216 32.733 1.00 97.00 637 SER A C 1
ATOM 5184 O O . SER A 1 637 ? -8.674 17.548 31.803 1.00 97.00 637 SER A O 1
ATOM 5186 N N . LEU A 1 638 ? -8.870 17.911 34.011 1.00 97.31 638 LEU A N 1
ATOM 5187 C CA . LEU A 1 638 ? -8.050 16.767 34.409 1.00 97.31 638 LEU A CA 1
ATOM 5188 C C . LEU A 1 638 ? -8.723 15.432 34.058 1.00 97.31 638 LEU A C 1
ATOM 5190 O O . LEU A 1 638 ? -8.041 14.509 33.623 1.00 97.31 638 LEU A O 1
ATOM 5194 N N . SER A 1 639 ? -10.055 15.342 34.169 1.00 98.00 639 SER A N 1
ATOM 5195 C CA . SER A 1 639 ? -10.807 14.159 33.721 1.00 98.00 639 SER A CA 1
ATOM 5196 C C . SER A 1 639 ? -10.582 13.903 32.231 1.00 98.00 639 SER A C 1
ATOM 5198 O O . SER A 1 639 ? -10.288 12.777 31.846 1.00 98.00 639 SER A O 1
ATOM 5200 N N . LEU A 1 640 ? -10.678 14.946 31.397 1.00 97.75 640 LEU A N 1
ATOM 5201 C CA . LEU A 1 640 ? -10.453 14.840 29.952 1.00 97.75 640 LEU A CA 1
ATOM 5202 C C . LEU A 1 640 ? -9.015 14.412 29.635 1.00 97.75 640 LEU A C 1
ATOM 5204 O O . LEU A 1 640 ? -8.820 13.515 28.821 1.00 97.75 640 LEU A O 1
ATOM 5208 N N . ALA A 1 641 ? -8.018 14.997 30.307 1.00 96.88 641 ALA A N 1
ATOM 5209 C CA . ALA A 1 641 ? -6.618 14.612 30.130 1.00 96.88 641 ALA A CA 1
ATOM 5210 C C . ALA A 1 641 ? -6.396 13.130 30.456 1.00 96.88 641 ALA A C 1
ATOM 5212 O O . ALA A 1 641 ? -5.873 12.391 29.628 1.00 96.88 641 ALA A O 1
ATOM 5213 N N . LEU A 1 642 ? -6.868 12.663 31.613 1.00 97.19 642 LEU A N 1
ATOM 5214 C CA . LEU A 1 642 ? -6.688 11.270 32.018 1.00 97.19 642 LEU A CA 1
ATOM 5215 C C . LEU A 1 642 ? -7.469 10.290 31.130 1.00 97.19 642 LEU A C 1
ATOM 5217 O O . LEU A 1 642 ? -6.962 9.214 30.833 1.00 97.19 642 LEU A O 1
ATOM 5221 N N . ILE A 1 643 ? -8.666 10.656 30.663 1.00 97.19 643 ILE A N 1
ATOM 5222 C CA . ILE A 1 643 ? -9.475 9.801 29.781 1.00 97.19 643 ILE A CA 1
ATOM 5223 C C . ILE A 1 643 ? -8.765 9.493 28.466 1.00 97.19 643 ILE A C 1
ATOM 5225 O O . ILE A 1 643 ? -8.858 8.353 28.019 1.00 97.19 643 ILE A O 1
ATOM 5229 N N . PHE A 1 644 ? -8.084 10.470 27.861 1.00 96.06 644 PHE A N 1
ATOM 5230 C CA . PHE A 1 644 ? -7.449 10.300 26.549 1.00 96.06 644 PHE A CA 1
ATOM 5231 C C . PHE A 1 644 ? -5.962 9.957 26.627 1.00 96.06 644 PHE A C 1
ATOM 5233 O O . PHE A 1 644 ? -5.447 9.312 25.720 1.00 96.06 644 PHE A O 1
ATOM 5240 N N . LEU A 1 645 ? -5.273 10.359 27.696 1.00 94.06 645 LEU A N 1
ATOM 5241 C CA . LEU A 1 645 ? -3.812 10.308 27.754 1.00 94.06 645 LEU A CA 1
ATOM 5242 C C . LEU A 1 645 ? -3.249 9.409 28.860 1.00 94.06 645 LEU A C 1
ATOM 5244 O O . LEU A 1 645 ? -2.058 9.109 28.818 1.00 94.06 645 LEU A O 1
ATOM 5248 N N . SER A 1 646 ? -4.051 8.967 29.838 1.00 95.12 646 SER A N 1
ATOM 5249 C CA . SER A 1 646 ? -3.514 8.175 30.949 1.00 95.12 646 SER A CA 1
ATOM 5250 C C . SER A 1 646 ? -3.113 6.768 30.500 1.00 95.12 646 SER A C 1
ATOM 5252 O O . SER A 1 646 ? -3.912 5.973 30.003 1.00 95.12 646 SER A O 1
ATOM 5254 N N . GLY A 1 647 ? -1.866 6.431 30.761 1.00 94.44 647 GLY A N 1
ATOM 5255 C CA . GLY A 1 647 ? -1.261 5.136 30.530 1.00 94.44 647 GLY A CA 1
ATOM 5256 C C . GLY A 1 647 ? -1.207 4.255 31.779 1.00 94.44 647 GLY A C 1
ATOM 5257 O O . GLY A 1 647 ? -1.646 4.646 32.866 1.00 94.44 647 GLY A O 1
ATOM 5258 N N . SER A 1 648 ? -0.645 3.060 31.601 1.00 95.19 648 SER A N 1
ATOM 5259 C CA . SER A 1 648 ? -0.304 2.112 32.666 1.00 95.19 648 SER A CA 1
ATOM 5260 C C . SER A 1 648 ? 1.075 2.420 33.263 1.00 95.19 648 SER A C 1
ATOM 5262 O O . SER A 1 648 ? 1.857 3.192 32.703 1.00 95.19 648 SER A O 1
ATOM 5264 N N . ALA A 1 649 ? 1.429 1.737 34.353 1.00 95.25 649 ALA A N 1
ATOM 5265 C CA . ALA A 1 649 ? 2.787 1.719 34.900 1.00 95.25 649 ALA A CA 1
ATOM 5266 C C . ALA A 1 649 ? 3.776 0.910 34.032 1.00 95.25 649 ALA A C 1
ATOM 5268 O O . ALA A 1 649 ? 4.857 0.549 34.495 1.00 95.25 649 ALA A O 1
ATOM 5269 N N . GLY A 1 650 ? 3.414 0.569 32.789 1.00 93.62 650 GLY A N 1
ATOM 5270 C CA . GLY A 1 650 ? 4.201 -0.313 31.930 1.00 93.62 650 GLY A CA 1
ATOM 5271 C C . GLY A 1 650 ? 5.596 0.209 31.601 1.00 93.62 650 GLY A C 1
ATOM 5272 O O . GLY A 1 650 ? 6.516 -0.584 31.439 1.00 93.62 650 GLY A O 1
ATOM 5273 N N . PHE A 1 651 ? 5.795 1.527 31.624 1.00 91.75 651 PHE A N 1
ATOM 5274 C CA . PHE A 1 651 ? 7.122 2.128 31.484 1.00 91.75 651 PHE A CA 1
ATOM 5275 C C . PHE A 1 651 ? 8.068 1.730 32.631 1.00 91.75 651 PHE A C 1
ATOM 5277 O O . PHE A 1 651 ? 9.254 1.517 32.400 1.00 91.75 651 PHE A O 1
ATOM 5284 N N . ILE A 1 652 ? 7.551 1.564 33.858 1.00 92.44 652 ILE A N 1
ATOM 5285 C CA . ILE A 1 652 ? 8.332 1.080 35.008 1.00 92.44 652 ILE A CA 1
ATOM 5286 C C . ILE A 1 652 ? 8.716 -0.380 34.781 1.00 92.44 652 ILE A C 1
ATOM 5288 O O . ILE A 1 652 ? 9.868 -0.752 34.980 1.00 92.44 652 ILE A O 1
ATOM 5292 N N . ALA A 1 653 ? 7.766 -1.200 34.325 1.00 89.81 653 ALA A N 1
ATOM 5293 C CA . ALA A 1 653 ? 8.036 -2.592 33.990 1.00 89.81 653 ALA A CA 1
ATOM 5294 C C . ALA A 1 653 ? 9.086 -2.710 32.875 1.00 89.81 653 ALA A C 1
ATOM 5296 O O . ALA A 1 653 ? 10.022 -3.490 33.003 1.00 89.81 653 ALA A O 1
ATOM 5297 N N . ASN A 1 654 ? 9.009 -1.879 31.834 1.00 89.94 654 ASN A N 1
ATOM 5298 C CA . ASN A 1 654 ? 10.039 -1.820 30.802 1.00 89.94 654 ASN A CA 1
ATOM 5299 C C . ASN A 1 654 ? 11.415 -1.457 31.371 1.00 89.94 654 ASN A C 1
ATOM 5301 O O . ASN A 1 654 ? 12.381 -2.138 31.046 1.00 89.94 654 ASN A O 1
ATOM 5305 N N . LEU A 1 655 ? 11.512 -0.453 32.249 1.00 89.12 655 LEU A N 1
ATOM 5306 C CA . LEU A 1 655 ? 12.779 -0.103 32.903 1.00 89.12 655 LEU A CA 1
ATOM 5307 C C . LEU A 1 655 ? 13.350 -1.279 33.713 1.00 89.12 655 LEU A C 1
ATOM 5309 O O . LEU A 1 655 ? 14.544 -1.560 33.618 1.00 89.12 655 LEU A O 1
ATOM 5313 N N . ILE A 1 656 ? 12.503 -2.001 34.456 1.00 89.62 656 ILE A N 1
ATOM 5314 C CA . ILE A 1 656 ? 12.896 -3.209 35.205 1.00 89.62 656 ILE A CA 1
ATOM 5315 C C . ILE A 1 656 ? 13.411 -4.296 34.251 1.00 89.62 656 ILE A C 1
ATOM 5317 O O . ILE A 1 656 ? 14.445 -4.909 34.508 1.00 89.62 656 ILE A O 1
ATOM 5321 N N . LEU A 1 657 ? 12.732 -4.493 33.120 1.00 86.56 657 LEU A N 1
ATOM 5322 C CA . LEU A 1 657 ? 13.092 -5.463 32.082 1.00 86.56 657 LEU A CA 1
ATOM 5323 C C . LEU A 1 657 ? 14.229 -4.988 31.163 1.00 86.56 657 LEU A C 1
ATOM 5325 O O . LEU A 1 657 ? 14.534 -5.661 30.179 1.00 86.56 657 LEU A O 1
ATOM 5329 N N . LYS A 1 658 ? 14.849 -3.834 31.455 1.00 84.38 658 LYS A N 1
ATOM 5330 C CA . LYS A 1 658 ? 15.888 -3.194 30.628 1.00 84.38 658 LYS A CA 1
ATOM 5331 C C . LYS A 1 658 ? 15.444 -2.965 29.170 1.00 84.38 658 LYS A C 1
ATOM 5333 O O . LYS A 1 658 ? 16.249 -3.023 28.245 1.00 84.38 658 LYS A O 1
ATOM 5338 N N . ARG A 1 659 ? 14.150 -2.696 28.978 1.00 83.00 659 ARG A N 1
ATOM 5339 C CA . ARG A 1 659 ? 13.512 -2.247 27.730 1.00 83.00 659 ARG A CA 1
ATOM 5340 C C . ARG A 1 659 ? 13.436 -0.708 27.711 1.00 83.00 659 ARG A C 1
ATOM 5342 O O . ARG A 1 659 ? 13.645 -0.052 28.730 1.00 83.00 659 ARG A O 1
ATOM 5349 N N . GLY A 1 660 ? 13.135 -0.115 26.554 1.00 79.06 660 GLY A N 1
ATOM 5350 C CA . GLY A 1 660 ? 13.023 1.344 26.403 1.00 79.06 660 GLY A CA 1
ATOM 5351 C C . GLY A 1 660 ? 11.930 1.985 27.279 1.00 79.06 660 GLY A C 1
ATOM 5352 O O . GLY A 1 660 ? 10.911 1.359 27.573 1.00 79.06 660 GLY A O 1
ATOM 5353 N N . LEU A 1 661 ? 12.131 3.254 27.670 1.00 82.69 661 LEU A N 1
ATOM 5354 C CA . LEU A 1 661 ? 11.222 4.017 28.548 1.00 82.69 661 LEU A CA 1
ATOM 5355 C C . LEU A 1 661 ? 9.803 4.153 27.972 1.00 82.69 661 LEU A C 1
ATOM 5357 O O . LEU A 1 661 ? 8.819 4.072 28.703 1.00 82.69 661 LEU A O 1
ATOM 5361 N N . PHE A 1 662 ? 9.699 4.389 26.666 1.00 86.06 662 PHE A N 1
ATOM 5362 C CA . PHE A 1 662 ? 8.430 4.589 25.977 1.00 86.06 662 PHE A CA 1
ATOM 5363 C C . PHE A 1 662 ? 7.945 3.243 25.429 1.00 86.06 662 PHE A C 1
ATOM 5365 O O . PHE A 1 662 ? 8.567 2.673 24.540 1.00 86.06 662 PHE A O 1
ATOM 5372 N N . GLY A 1 663 ? 6.866 2.705 26.005 1.00 84.38 663 GLY A N 1
ATOM 5373 C CA . GLY A 1 663 ? 6.269 1.429 25.599 1.00 84.38 663 GLY A CA 1
ATOM 5374 C C . GLY A 1 663 ? 5.571 0.710 26.752 1.00 84.38 663 GLY A C 1
ATOM 5375 O O . GLY A 1 663 ? 5.428 1.256 27.843 1.00 84.38 663 GLY A O 1
ATOM 5376 N N . GLY A 1 664 ? 5.133 -0.528 26.517 1.00 87.31 664 GLY A N 1
ATOM 5377 C CA . GLY A 1 664 ? 4.550 -1.372 27.565 1.00 87.31 664 GLY A CA 1
ATOM 5378 C C . GLY A 1 664 ? 3.102 -1.028 27.928 1.00 87.31 664 GLY A C 1
ATOM 5379 O O . GLY A 1 664 ? 2.666 -1.350 29.030 1.00 87.31 664 GLY A O 1
ATOM 5380 N N . GLU A 1 665 ? 2.343 -0.399 27.024 1.00 91.44 665 GLU A N 1
ATOM 5381 C CA . GLU A 1 665 ? 0.926 -0.058 27.234 1.00 91.44 665 GLU A CA 1
ATOM 5382 C C . GLU A 1 665 ? 0.130 -1.245 27.800 1.00 91.44 665 GLU A C 1
ATOM 5384 O O . GLU A 1 665 ? -0.419 -1.155 28.902 1.00 91.44 665 GLU A O 1
ATOM 5389 N N . SER A 1 666 ? 0.150 -2.365 27.074 1.00 92.44 666 SER A N 1
ATOM 5390 C CA . SER A 1 666 ? -0.566 -3.604 27.385 1.00 92.44 666 SER A CA 1
ATOM 5391 C C . SER A 1 666 ? 0.318 -4.665 28.049 1.00 92.44 666 SER A C 1
ATOM 5393 O O . SER A 1 666 ? -0.015 -5.855 28.040 1.00 92.44 666 SER A O 1
ATOM 5395 N N . ILE A 1 667 ? 1.436 -4.265 28.673 1.00 93.50 667 ILE A N 1
ATOM 5396 C CA . ILE A 1 667 ? 2.312 -5.207 29.389 1.00 93.50 667 ILE A CA 1
ATOM 5397 C C . ILE A 1 667 ? 1.569 -5.905 30.535 1.00 93.50 667 ILE A C 1
ATOM 5399 O O . ILE A 1 667 ? 1.847 -7.057 30.842 1.00 93.50 667 ILE A O 1
ATOM 5403 N N . PHE A 1 668 ? 0.564 -5.228 31.102 1.00 95.56 668 PHE A N 1
ATOM 5404 C CA . PHE A 1 668 ? -0.363 -5.751 32.105 1.00 95.56 668 PHE A CA 1
ATOM 5405 C C . PHE A 1 668 ? -1.694 -6.233 31.498 1.00 95.56 668 PHE A C 1
ATOM 5407 O O . PHE A 1 668 ? -2.721 -6.219 32.172 1.00 95.56 668 PHE A O 1
ATOM 5414 N N . TRP A 1 669 ? -1.679 -6.663 30.233 1.00 94.50 669 TRP A N 1
ATOM 5415 C CA . TRP A 1 669 ? -2.810 -7.105 29.402 1.00 94.50 669 TRP A CA 1
ATOM 5416 C C . TRP A 1 669 ? -3.774 -6.031 28.900 1.00 94.50 669 TRP A C 1
ATOM 5418 O O . TRP A 1 669 ? -4.247 -6.158 27.775 1.00 94.50 669 TRP A O 1
ATOM 5428 N N . ALA A 1 670 ? -4.098 -4.997 29.680 1.00 94.88 670 ALA A N 1
ATOM 5429 C CA . ALA A 1 670 ? -5.117 -4.041 29.250 1.00 94.88 670 ALA A CA 1
ATOM 5430 C C . ALA A 1 670 ? -4.540 -2.915 28.379 1.00 94.88 670 ALA A C 1
ATOM 5432 O O . ALA A 1 670 ? -3.597 -2.231 28.786 1.00 94.88 670 ALA A O 1
ATOM 5433 N N . ASN A 1 671 ? -5.171 -2.659 27.229 1.00 94.25 671 ASN A N 1
ATOM 5434 C CA . ASN A 1 671 ? -4.952 -1.419 26.483 1.00 94.25 671 ASN A CA 1
ATOM 5435 C C . ASN A 1 671 ? -5.387 -0.203 27.317 1.00 94.25 671 ASN A C 1
ATOM 5437 O O . ASN A 1 671 ? -6.272 -0.290 28.175 1.00 94.25 671 ASN A O 1
ATOM 5441 N N . GLN A 1 672 ? -4.748 0.935 27.069 1.00 95.00 672 GLN A N 1
ATOM 5442 C CA . GLN A 1 672 ? -4.892 2.157 27.851 1.00 95.00 672 GLN A CA 1
ATOM 5443 C C . GLN A 1 672 ? -5.658 3.231 27.074 1.00 95.00 672 GLN A C 1
ATOM 5445 O O . GLN A 1 672 ? -6.206 3.002 25.997 1.00 95.00 672 GLN A O 1
ATOM 5450 N N . SER A 1 673 ? -5.749 4.422 27.664 1.00 95.00 673 SER A N 1
ATOM 5451 C CA . SER A 1 673 ? -6.619 5.503 27.201 1.00 95.00 673 SER A CA 1
ATOM 5452 C C . SER A 1 673 ? -6.398 5.930 25.752 1.00 95.00 673 SER A C 1
ATOM 5454 O O . SER A 1 673 ? -7.369 6.219 25.056 1.00 95.00 673 SER A O 1
ATOM 5456 N N . VAL A 1 674 ? -5.149 5.962 25.282 1.00 94.50 674 VAL A N 1
ATOM 5457 C CA . VAL A 1 674 ? -4.848 6.413 23.915 1.00 94.50 674 VAL A CA 1
ATOM 5458 C C . VAL A 1 674 ? -5.405 5.466 22.849 1.00 94.50 674 VAL A C 1
ATOM 5460 O O . VAL A 1 674 ? -5.793 5.908 21.771 1.00 94.50 674 VAL A O 1
ATOM 5463 N N . SER A 1 675 ? -5.543 4.186 23.193 1.00 94.94 675 SER A N 1
ATOM 5464 C CA . SER A 1 675 ? -6.069 3.119 22.341 1.00 94.94 675 SER A CA 1
ATOM 5465 C C . SER A 1 675 ? -7.600 3.034 22.327 1.00 94.94 675 SER A C 1
ATOM 5467 O O . SER A 1 675 ? -8.154 2.097 21.751 1.00 94.94 675 SER A O 1
ATOM 5469 N N . LEU A 1 676 ? -8.308 4.002 22.930 1.00 95.06 676 LEU A N 1
ATOM 5470 C CA . LEU A 1 676 ? -9.778 4.062 22.983 1.00 95.06 676 LEU A CA 1
ATOM 5471 C C . LEU A 1 676 ? -10.431 3.813 21.614 1.00 95.06 676 LEU A C 1
ATOM 5473 O O . LEU A 1 676 ? -11.447 3.125 21.541 1.00 95.06 676 LEU A O 1
ATOM 5477 N N . LEU A 1 677 ? -9.853 4.370 20.546 1.00 95.31 677 LEU A N 1
ATOM 5478 C CA . LEU A 1 677 ? -10.419 4.341 19.196 1.00 95.31 677 LEU A CA 1
ATOM 5479 C C . LEU A 1 677 ? -10.020 3.109 18.371 1.00 95.31 677 LEU A C 1
ATOM 5481 O O . LEU A 1 677 ? -10.653 2.869 17.348 1.00 95.31 677 LEU A O 1
ATOM 5485 N N . LEU A 1 678 ? -9.051 2.298 18.822 1.00 93.12 678 LEU A N 1
ATOM 5486 C CA . LEU A 1 678 ? -8.644 1.066 18.123 1.00 93.12 678 LEU A CA 1
ATOM 5487 C C . LEU A 1 678 ? -9.761 0.024 18.055 1.00 93.12 678 LEU A C 1
ATOM 5489 O O . LEU A 1 678 ? -9.776 -0.812 17.159 1.00 93.12 678 LEU A O 1
ATOM 5493 N N . ASN A 1 679 ? -10.710 0.079 18.992 1.00 92.38 679 ASN A N 1
ATOM 5494 C CA . ASN A 1 679 ? -11.937 -0.706 18.944 1.00 92.38 679 ASN A CA 1
ATOM 5495 C C . ASN A 1 679 ? -13.132 0.257 18.848 1.00 92.38 679 ASN A C 1
ATOM 5497 O O . ASN A 1 679 ? -13.683 0.666 19.876 1.00 92.38 679 ASN A O 1
ATOM 5501 N N . PRO A 1 680 ? -13.557 0.644 17.634 1.00 93.31 680 PRO A N 1
ATOM 5502 C CA . PRO A 1 680 ? -14.693 1.543 17.459 1.00 93.31 680 PRO A CA 1
ATOM 5503 C C . PRO A 1 680 ? -15.999 1.060 18.123 1.00 93.31 680 PRO A C 1
ATOM 5505 O O . PRO A 1 680 ? -16.699 1.908 18.688 1.00 93.31 680 PRO A O 1
ATOM 5508 N N . PRO A 1 681 ? -16.325 -0.256 18.177 1.00 95.25 681 PRO A N 1
ATOM 5509 C CA . PRO A 1 681 ? -17.479 -0.733 18.945 1.00 95.25 681 PRO A CA 1
ATOM 5510 C C . PRO A 1 681 ? -17.386 -0.374 20.436 1.00 95.25 681 PRO A C 1
ATOM 5512 O O . PRO A 1 681 ? -18.353 0.096 21.041 1.00 95.25 681 PRO A O 1
ATOM 5515 N N . PHE A 1 682 ? -16.202 -0.533 21.037 1.00 95.81 682 PHE A N 1
ATOM 5516 C CA . PHE A 1 682 ? -15.935 -0.113 22.410 1.00 95.81 682 PHE A CA 1
ATOM 5517 C C . PHE A 1 682 ? -16.109 1.403 22.571 1.00 95.81 682 PHE A C 1
ATOM 5519 O O . PHE A 1 682 ? -16.896 1.820 23.424 1.00 95.81 682 PHE A O 1
ATOM 5526 N N . ALA A 1 683 ? -15.474 2.221 21.728 1.00 97.00 683 ALA A N 1
ATOM 5527 C CA . ALA A 1 683 ? -15.573 3.681 21.799 1.00 97.00 683 ALA A CA 1
ATOM 5528 C C . ALA A 1 683 ? -17.026 4.185 21.688 1.00 97.00 683 ALA A C 1
ATOM 5530 O O . ALA A 1 683 ? -17.470 5.010 22.494 1.00 97.00 683 ALA A O 1
ATOM 5531 N N . LEU A 1 684 ? -17.801 3.641 20.741 1.00 97.50 684 LEU A N 1
ATOM 5532 C CA . LEU A 1 684 ? -19.216 3.975 20.569 1.00 97.50 684 LEU A CA 1
ATOM 5533 C C . LEU A 1 684 ? -20.056 3.530 21.775 1.00 97.50 684 LEU A C 1
ATOM 5535 O O . LEU A 1 684 ? -20.944 4.259 22.218 1.00 97.50 684 LEU A O 1
ATOM 5539 N N . SER A 1 685 ? -19.757 2.364 22.356 1.00 98.12 685 SER A N 1
ATOM 5540 C CA . SER A 1 685 ? -20.455 1.888 23.554 1.00 98.12 685 SER A CA 1
ATOM 5541 C C . SER A 1 685 ? -20.174 2.754 24.788 1.00 98.12 685 SER A C 1
ATOM 5543 O O . SER A 1 685 ? -21.086 3.012 25.575 1.00 98.12 685 SER A O 1
ATOM 5545 N N . VAL A 1 686 ? -18.946 3.269 24.937 1.00 98.38 686 VAL A N 1
ATOM 5546 C CA . VAL A 1 686 ? -18.580 4.218 25.999 1.00 98.38 686 VAL A CA 1
ATOM 5547 C C . VAL A 1 686 ? -19.359 5.518 25.834 1.00 98.38 686 VAL A C 1
ATOM 5549 O O . VAL A 1 686 ? -19.962 5.985 26.801 1.00 98.38 686 VAL A O 1
ATOM 5552 N N . LEU A 1 687 ? -19.423 6.066 24.614 1.00 98.44 687 LEU A N 1
ATOM 5553 C CA . LEU A 1 687 ? -20.269 7.223 24.309 1.00 98.44 687 LEU A CA 1
ATOM 5554 C C . LEU A 1 687 ? -21.735 6.952 24.680 1.00 98.44 687 LEU A C 1
ATOM 5556 O O . LEU A 1 687 ? -22.356 7.779 25.348 1.00 98.44 687 LEU A O 1
ATOM 5560 N N . GLY A 1 688 ? -22.266 5.780 24.323 1.00 98.06 688 GLY A N 1
ATOM 5561 C CA . GLY A 1 688 ? -23.619 5.358 24.685 1.00 98.06 688 GLY A CA 1
ATOM 5562 C C . GLY A 1 688 ? -23.862 5.343 26.199 1.00 98.06 688 GLY A C 1
ATOM 5563 O O . GLY A 1 688 ? -24.851 5.913 26.661 1.00 98.06 688 GLY A O 1
ATOM 5564 N N . ILE A 1 689 ? -22.939 4.777 26.991 1.00 98.50 689 ILE A N 1
ATOM 5565 C CA . ILE A 1 689 ? -23.028 4.796 28.462 1.00 98.50 689 ILE A CA 1
ATOM 5566 C C . ILE A 1 689 ? -22.951 6.233 28.992 1.00 98.50 689 ILE A C 1
ATOM 5568 O O . ILE A 1 689 ? -23.745 6.603 29.852 1.00 98.50 689 ILE A O 1
ATOM 5572 N N . VAL A 1 690 ? -22.037 7.071 28.494 1.00 98.62 690 VAL A N 1
ATOM 5573 C CA . VAL A 1 690 ? -21.914 8.468 28.946 1.00 98.62 690 VAL A CA 1
ATOM 5574 C C . VAL A 1 690 ? -23.210 9.240 28.675 1.00 98.62 690 VAL A C 1
ATOM 5576 O O . VAL A 1 690 ? -23.718 9.905 29.578 1.00 98.62 690 VAL A O 1
ATOM 5579 N N . VAL A 1 691 ? -23.801 9.107 27.483 1.00 98.31 691 VAL A N 1
ATOM 5580 C CA . VAL A 1 691 ? -25.097 9.728 27.148 1.00 98.31 691 VAL A CA 1
ATOM 5581 C C . VAL A 1 691 ? -26.212 9.197 28.053 1.00 98.31 691 VAL A C 1
ATOM 5583 O O . VAL A 1 691 ? -27.019 9.983 28.558 1.00 98.31 691 VAL A O 1
ATOM 5586 N N . PHE A 1 692 ? -26.231 7.888 28.320 1.00 98.06 692 PHE A N 1
ATOM 5587 C CA . PHE A 1 692 ? -27.185 7.264 29.236 1.00 98.06 692 PHE A CA 1
ATOM 5588 C C . PHE A 1 692 ? -27.078 7.863 30.647 1.00 98.06 692 PHE A C 1
ATOM 5590 O O . PHE A 1 692 ? -28.089 8.250 31.235 1.00 98.06 692 PHE A O 1
ATOM 5597 N N . LEU A 1 693 ? -25.858 8.001 31.178 1.00 97.62 693 LEU A N 1
ATOM 5598 C CA . LEU A 1 693 ? -25.600 8.577 32.500 1.00 97.62 693 LEU A CA 1
ATOM 5599 C C . LEU A 1 693 ? -25.999 10.055 32.573 1.00 97.62 693 LEU A C 1
ATOM 5601 O O . LEU A 1 693 ? -26.645 10.449 33.543 1.00 97.62 693 LEU A O 1
ATOM 5605 N N . VAL A 1 694 ? -25.676 10.856 31.549 1.00 97.06 694 VAL A N 1
ATOM 5606 C CA . VAL A 1 694 ? -26.072 12.275 31.464 1.00 97.06 694 VAL A CA 1
ATOM 5607 C C . VAL A 1 694 ? -27.589 12.415 31.536 1.00 97.06 694 VAL A C 1
ATOM 5609 O O . VAL A 1 694 ? -28.115 13.220 32.308 1.00 97.06 694 VAL A O 1
ATOM 5612 N N . TYR A 1 695 ? -28.308 11.630 30.737 1.00 95.38 695 TYR A N 1
ATOM 5613 C CA . TYR A 1 695 ? -29.756 11.752 30.644 1.00 95.38 695 TYR A CA 1
ATOM 5614 C C . TYR A 1 695 ? -30.469 11.230 31.899 1.00 95.38 695 TYR A C 1
ATOM 5616 O O . TYR A 1 695 ? -31.444 11.840 32.350 1.00 95.38 695 TYR A O 1
ATOM 5624 N N . LEU A 1 696 ? -29.952 10.152 32.500 1.00 94.44 696 LEU A N 1
ATOM 5625 C CA . LEU A 1 696 ? -30.431 9.622 33.776 1.00 94.44 696 LEU A CA 1
ATOM 5626 C C . LEU A 1 696 ? -30.245 10.637 34.911 1.00 94.44 696 LEU A C 1
ATOM 5628 O O . LEU A 1 696 ? -31.171 10.870 35.685 1.00 94.44 696 LEU A O 1
ATOM 5632 N N . GLU A 1 697 ? -29.069 11.259 34.996 1.00 93.88 697 GLU A N 1
ATOM 5633 C CA . GLU A 1 697 ? -28.756 12.240 36.039 1.00 93.88 697 GLU A CA 1
ATOM 5634 C C . GLU A 1 697 ? -29.563 13.531 35.894 1.00 93.88 697 GLU A C 1
ATOM 5636 O O . GLU A 1 697 ? -29.931 14.149 36.889 1.00 93.88 697 GLU A O 1
ATOM 5641 N N . SER A 1 698 ? -29.909 13.901 34.660 1.00 90.31 698 SER A N 1
ATOM 5642 C CA . SER A 1 698 ? -30.784 15.045 34.383 1.00 90.31 698 SER A CA 1
ATOM 5643 C C . SER A 1 698 ? -32.232 14.831 34.868 1.00 90.31 698 SER A C 1
ATOM 5645 O O . SER A 1 698 ? -32.992 15.793 34.932 1.00 90.31 698 SER A O 1
ATOM 5647 N N . HIS A 1 699 ? -32.626 13.598 35.227 1.00 85.44 699 HIS A N 1
ATOM 5648 C CA . HIS A 1 699 ? -33.979 13.243 35.683 1.00 85.44 699 HIS A CA 1
ATOM 5649 C C . HIS A 1 699 ? -33.965 12.410 36.988 1.00 85.44 699 HIS A C 1
ATOM 5651 O O . HIS A 1 699 ? -34.424 11.262 37.003 1.00 85.44 699 HIS A O 1
ATOM 5657 N N . PRO A 1 700 ? -33.477 12.961 38.116 1.00 68.12 700 PRO A N 1
ATOM 5658 C CA . PRO A 1 700 ? -33.102 12.172 39.295 1.00 68.12 700 PRO A CA 1
ATOM 5659 C C . PRO A 1 700 ? -34.281 11.618 40.119 1.00 68.12 700 PRO A C 1
ATOM 5661 O O . PRO A 1 700 ? -34.114 10.616 40.817 1.00 68.12 700 PRO A O 1
ATOM 5664 N N . HIS A 1 701 ? -35.470 12.231 40.054 1.00 71.50 701 HIS A N 1
ATOM 5665 C CA . HIS A 1 701 ? -36.604 11.872 40.923 1.00 71.50 701 HIS A CA 1
ATOM 5666 C C . HIS A 1 701 ? -37.552 10.833 40.303 1.00 71.50 701 HIS A C 1
ATOM 5668 O O . HIS A 1 701 ? -37.787 9.777 40.892 1.00 71.50 701 HIS A O 1
ATOM 5674 N N . ARG A 1 702 ? -38.095 11.102 39.106 1.00 78.38 702 ARG A N 1
ATOM 5675 C CA . ARG A 1 702 ? -38.998 10.189 38.387 1.00 78.38 702 ARG A CA 1
ATOM 5676 C C . ARG A 1 702 ? -38.782 10.316 36.882 1.00 78.38 702 ARG A C 1
ATOM 5678 O O . ARG A 1 702 ? -38.927 11.399 36.323 1.00 78.38 702 ARG A O 1
ATOM 5685 N N . LEU A 1 703 ? -38.460 9.199 36.232 1.00 84.75 703 LEU A N 1
ATOM 5686 C CA . LEU A 1 703 ? -38.355 9.143 34.775 1.00 84.75 703 LEU A CA 1
ATOM 5687 C C . LEU A 1 703 ? -39.745 9.331 34.159 1.00 84.75 703 LEU A C 1
ATOM 5689 O O . LEU A 1 703 ? -40.686 8.615 34.511 1.00 84.75 703 LEU A O 1
ATOM 5693 N N . SER A 1 704 ? -39.867 10.286 33.237 1.00 88.81 704 SER A N 1
ATOM 5694 C CA . SER A 1 704 ? -41.045 10.391 32.375 1.00 88.81 704 SER A CA 1
ATOM 5695 C C . SER A 1 704 ? -41.134 9.166 31.459 1.00 88.81 704 SER A C 1
ATOM 5697 O O . SER A 1 704 ? -40.139 8.482 31.220 1.00 88.81 704 SER A O 1
ATOM 5699 N N . PHE A 1 705 ? -42.315 8.883 30.907 1.00 89.75 705 PHE A N 1
ATOM 5700 C CA . PHE A 1 705 ? -42.481 7.763 29.974 1.00 89.75 705 PHE A CA 1
ATOM 5701 C C . PHE A 1 705 ? -41.574 7.900 28.736 1.00 89.75 705 PHE A C 1
ATOM 5703 O O . PHE A 1 705 ? -40.913 6.943 28.343 1.00 89.75 705 PHE A O 1
ATOM 5710 N N . LYS A 1 706 ? -41.448 9.120 28.190 1.00 91.19 706 LYS A N 1
ATOM 5711 C CA . LYS A 1 706 ? -40.525 9.426 27.081 1.00 91.19 706 LYS A CA 1
ATOM 5712 C C . LYS A 1 706 ? -39.065 9.167 27.466 1.00 91.19 706 LYS A C 1
ATOM 5714 O O . LYS A 1 706 ? -38.328 8.559 26.697 1.00 91.19 706 LYS A O 1
ATOM 5719 N N . ALA A 1 707 ? -38.668 9.587 28.669 1.00 90.81 707 ALA A N 1
ATOM 5720 C CA . ALA A 1 707 ? -37.323 9.369 29.190 1.00 90.81 707 ALA A CA 1
ATOM 5721 C C . ALA A 1 707 ? -37.013 7.879 29.392 1.00 90.81 707 ALA A C 1
ATOM 5723 O O . ALA A 1 707 ? -35.917 7.426 29.072 1.00 90.81 707 ALA A O 1
ATOM 5724 N N . LEU A 1 708 ? -37.989 7.116 29.893 1.00 93.81 708 LEU A N 1
ATOM 5725 C CA . LEU A 1 708 ? -37.876 5.671 30.055 1.00 93.81 708 LEU A CA 1
ATOM 5726 C C . LEU A 1 708 ? -37.684 4.977 28.703 1.00 93.81 708 LEU A C 1
ATOM 5728 O O . LEU A 1 708 ? -36.768 4.171 28.585 1.00 93.81 708 LEU A O 1
ATOM 5732 N N . ILE A 1 709 ? -38.489 5.310 27.687 1.00 95.06 709 ILE A N 1
ATOM 5733 C CA . ILE A 1 709 ? -38.344 4.751 26.332 1.00 95.06 709 ILE A CA 1
ATOM 5734 C C . ILE A 1 709 ? -36.964 5.074 25.764 1.00 95.06 709 ILE A C 1
ATOM 5736 O O . ILE A 1 709 ? -36.263 4.169 25.323 1.00 95.06 709 ILE A O 1
ATOM 5740 N N . PHE A 1 710 ? -36.550 6.342 25.818 1.00 95.94 710 PHE A N 1
ATOM 5741 C CA . PHE A 1 710 ? -35.257 6.768 25.288 1.00 95.94 710 PHE A CA 1
ATOM 5742 C C . PHE A 1 710 ? -34.089 6.020 25.945 1.00 95.94 710 PHE A C 1
ATOM 5744 O O . PHE A 1 710 ? -33.254 5.452 25.245 1.00 95.94 710 PHE A O 1
ATOM 5751 N N . LEU A 1 711 ? -34.056 5.955 27.282 1.00 96.56 711 LEU A N 1
ATOM 5752 C CA . LEU A 1 711 ? -33.020 5.215 28.006 1.00 96.56 711 LEU A CA 1
ATOM 5753 C C . LEU A 1 711 ? -33.079 3.709 27.723 1.00 96.56 711 LEU A C 1
ATOM 5755 O O . LEU A 1 711 ? -32.035 3.070 27.665 1.00 96.56 711 LEU A O 1
ATOM 5759 N N . SER A 1 712 ? -34.271 3.142 27.527 1.00 97.06 712 SER A N 1
ATOM 5760 C CA . SER A 1 712 ? -34.428 1.717 27.209 1.00 97.06 712 SER A CA 1
ATOM 5761 C C . SER A 1 712 ? -33.906 1.387 25.813 1.00 97.06 712 SER A C 1
ATOM 5763 O O . SER A 1 712 ? -33.206 0.393 25.660 1.00 97.06 712 SER A O 1
ATOM 5765 N N . LEU A 1 713 ? -34.172 2.244 24.821 1.00 97.44 713 LEU A N 1
ATOM 5766 C CA . LEU A 1 713 ? -33.626 2.120 23.467 1.00 97.44 713 LEU A CA 1
ATOM 5767 C C . LEU A 1 713 ? -32.106 2.277 23.456 1.00 97.44 713 LEU A C 1
ATOM 5769 O O . LEU A 1 713 ? -31.418 1.404 22.940 1.00 97.44 713 LEU A O 1
ATOM 5773 N N . LEU A 1 714 ? -31.588 3.337 24.084 1.00 97.12 714 LEU A N 1
ATOM 5774 C CA . LEU A 1 714 ? -30.151 3.606 24.159 1.00 97.12 714 LEU A CA 1
ATOM 5775 C C . LEU A 1 714 ? -29.394 2.513 24.925 1.00 97.12 714 LEU A C 1
ATOM 5777 O O . LEU A 1 714 ? -28.339 2.064 24.491 1.00 97.12 714 LEU A O 1
ATOM 5781 N N . GLY A 1 715 ? -29.917 2.093 26.080 1.00 97.44 715 GLY A N 1
ATOM 5782 C CA . GLY A 1 715 ? -29.311 1.044 26.895 1.00 97.44 715 GLY A CA 1
ATOM 5783 C C . GLY A 1 715 ? -29.416 -0.326 26.231 1.00 97.44 715 GLY A C 1
ATOM 5784 O O . GLY A 1 715 ? -28.444 -1.073 26.230 1.00 97.44 715 GLY A O 1
ATOM 5785 N N . GLY A 1 716 ? -30.569 -0.646 25.639 1.00 97.44 716 GLY A N 1
ATOM 5786 C CA . GLY A 1 716 ? -30.809 -1.915 24.958 1.00 97.44 716 GLY A CA 1
ATOM 5787 C C . GLY A 1 716 ? -29.976 -2.072 23.687 1.00 97.44 716 GLY A C 1
ATOM 5788 O O . GLY A 1 716 ? -29.434 -3.148 23.457 1.00 97.44 716 GLY A O 1
ATOM 5789 N N . SER A 1 717 ? -29.782 -1.003 22.902 1.00 96.56 717 SER A N 1
ATOM 5790 C CA . SER A 1 717 ? -28.964 -1.048 21.680 1.00 96.56 717 SER A CA 1
ATOM 5791 C C . SER A 1 717 ? -27.489 -1.353 21.948 1.00 96.56 717 SER A C 1
ATOM 5793 O O . SER A 1 717 ? -26.798 -1.844 21.056 1.00 96.56 717 SER A O 1
ATOM 5795 N N . LEU A 1 718 ? -26.993 -1.122 23.174 1.00 97.31 718 LEU A N 1
ATOM 5796 C CA . LEU A 1 718 ? -25.622 -1.485 23.553 1.00 97.31 718 LEU A CA 1
ATOM 5797 C C . LEU A 1 718 ? -25.341 -2.977 23.356 1.00 97.31 718 LEU A C 1
ATOM 5799 O O . LEU A 1 718 ? -24.189 -3.327 23.130 1.00 97.31 718 LEU A O 1
ATOM 5803 N N . VAL A 1 719 ? -26.356 -3.848 23.381 1.00 95.81 719 VAL A N 1
ATOM 5804 C CA . VAL A 1 719 ? -26.168 -5.288 23.147 1.00 95.81 719 VAL A CA 1
ATOM 5805 C C . VAL A 1 719 ? -25.612 -5.584 21.747 1.00 95.81 719 VAL A C 1
ATOM 5807 O O . VAL A 1 719 ? -24.797 -6.490 21.604 1.00 95.81 719 VAL A O 1
ATOM 5810 N N . GLN A 1 720 ? -25.997 -4.779 20.746 1.00 94.25 720 GLN A N 1
ATOM 5811 C CA . GLN A 1 720 ? -25.537 -4.885 19.357 1.00 94.25 720 GLN A CA 1
ATOM 5812 C C . GLN A 1 720 ? -24.346 -3.973 19.043 1.00 94.25 720 GLN A C 1
ATOM 5814 O O . GLN A 1 720 ? -23.709 -4.151 18.013 1.00 94.25 720 GLN A O 1
ATOM 5819 N N . ILE A 1 721 ? -24.014 -3.012 19.910 1.00 95.31 721 ILE A N 1
ATOM 5820 C CA . ILE A 1 721 ? -22.794 -2.203 19.760 1.00 95.31 721 ILE A CA 1
ATOM 5821 C C . ILE A 1 721 ? -21.614 -2.902 20.434 1.00 95.31 721 ILE A C 1
ATOM 5823 O O . ILE A 1 721 ? -20.569 -3.079 19.828 1.00 95.31 721 ILE A O 1
ATOM 5827 N N . LYS A 1 722 ? -21.760 -3.282 21.705 1.00 93.88 722 LYS A N 1
ATOM 5828 C CA . LYS A 1 722 ? -20.765 -4.041 22.464 1.00 93.88 722 LYS A CA 1
ATOM 5829 C C . LYS A 1 722 ? -21.445 -4.693 23.660 1.00 93.88 722 LYS A C 1
ATOM 5831 O O . LYS A 1 722 ? -21.767 -4.026 24.645 1.00 93.88 722 LYS A O 1
ATOM 5836 N N . ILE A 1 723 ? -21.609 -6.013 23.614 1.00 92.56 723 ILE A N 1
ATOM 5837 C CA . ILE A 1 723 ? -22.352 -6.755 24.644 1.00 92.56 723 ILE A CA 1
ATOM 5838 C C . ILE A 1 723 ? -21.807 -6.542 26.070 1.00 92.56 723 ILE A C 1
ATOM 5840 O O . ILE A 1 723 ? -22.573 -6.550 27.032 1.00 92.56 723 ILE A O 1
ATOM 5844 N N . TYR A 1 724 ? -20.510 -6.262 26.227 1.00 93.75 724 TYR A N 1
ATOM 5845 C CA . TYR A 1 724 ? -19.895 -5.980 27.531 1.00 93.75 724 TYR A CA 1
ATOM 5846 C C . TYR A 1 724 ? -20.447 -4.709 28.183 1.00 93.75 724 TYR A C 1
ATOM 5848 O O . TYR A 1 724 ? -20.759 -4.724 29.373 1.00 93.75 724 TYR A O 1
ATOM 5856 N N . ALA A 1 725 ? -20.656 -3.639 27.407 1.00 97.12 725 ALA A N 1
ATOM 5857 C CA . ALA A 1 725 ? -21.291 -2.415 27.894 1.00 97.12 725 ALA A CA 1
ATOM 5858 C C . ALA A 1 725 ? -22.716 -2.681 28.393 1.00 97.12 725 ALA A C 1
ATOM 5860 O O . ALA A 1 725 ? -23.099 -2.206 29.463 1.00 97.12 725 ALA A O 1
ATOM 5861 N N . PHE A 1 726 ? -23.487 -3.466 27.633 1.00 97.38 726 PHE A N 1
ATOM 5862 C CA . PHE A 1 726 ? -24.850 -3.848 27.997 1.00 97.38 726 PHE A CA 1
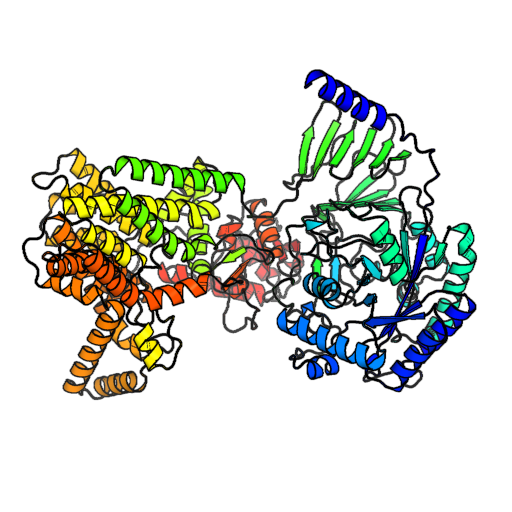ATOM 5863 C C . PHE A 1 726 ? -24.887 -4.645 29.306 1.00 97.38 726 PHE A C 1
ATOM 5865 O O . PHE A 1 726 ? -25.637 -4.288 30.215 1.00 97.38 726 PHE A O 1
ATOM 5872 N N . LEU A 1 727 ? -24.042 -5.673 29.439 1.00 95.94 727 LEU A N 1
ATOM 5873 C CA . LEU A 1 727 ? -23.966 -6.499 30.648 1.00 95.94 727 LEU A CA 1
ATOM 5874 C C . LEU A 1 727 ? -23.589 -5.667 31.880 1.00 95.94 727 LEU A C 1
ATOM 5876 O O . LEU A 1 727 ? -24.274 -5.740 32.901 1.00 95.94 727 LEU A O 1
ATOM 5880 N N . LEU A 1 728 ? -22.550 -4.832 31.774 1.00 97.62 728 LEU A N 1
ATOM 5881 C CA . LEU A 1 728 ? -22.128 -3.945 32.861 1.00 97.62 728 LEU A CA 1
ATOM 5882 C C . LEU A 1 728 ? -23.256 -2.995 33.284 1.00 97.62 728 LEU A C 1
ATOM 5884 O O . LEU A 1 728 ? -23.510 -2.832 34.479 1.00 97.62 728 LEU A O 1
ATOM 5888 N N . LEU A 1 729 ? -23.967 -2.403 32.320 1.00 98.12 729 LEU A N 1
ATOM 5889 C CA . LEU A 1 729 ? -25.068 -1.481 32.585 1.00 98.12 729 LEU A CA 1
ATOM 5890 C C . LEU A 1 729 ? -26.259 -2.176 33.260 1.00 98.12 729 LEU A C 1
ATOM 5892 O O . LEU A 1 729 ? -26.768 -1.686 34.268 1.00 98.12 729 LEU A O 1
ATOM 5896 N N . VAL A 1 730 ? -26.704 -3.312 32.723 1.00 97.88 730 VAL A N 1
ATOM 5897 C CA . VAL A 1 730 ? -27.870 -4.061 33.215 1.00 97.88 730 VAL A CA 1
ATOM 5898 C C . VAL A 1 730 ? -27.631 -4.581 34.633 1.00 97.88 730 VAL A C 1
ATOM 5900 O O . VAL A 1 730 ? -28.479 -4.384 35.507 1.00 97.88 730 VAL A O 1
ATOM 5903 N N . ILE A 1 731 ? -26.458 -5.164 34.904 1.00 97.38 731 ILE A N 1
ATOM 5904 C CA . ILE A 1 731 ? -26.099 -5.636 36.249 1.00 97.38 731 ILE A CA 1
ATOM 5905 C C . ILE A 1 731 ? -26.011 -4.449 37.218 1.00 97.38 731 ILE A C 1
ATOM 5907 O O . ILE A 1 731 ? -26.545 -4.512 38.328 1.00 97.38 731 ILE A O 1
ATOM 5911 N N . ALA A 1 732 ? -25.415 -3.328 36.802 1.00 96.94 732 ALA A N 1
ATOM 5912 C CA . ALA A 1 732 ? -25.353 -2.133 37.635 1.00 96.94 732 ALA A CA 1
ATOM 5913 C C . ALA A 1 732 ? -26.758 -1.573 37.949 1.00 96.94 732 ALA A C 1
ATOM 5915 O O . ALA A 1 732 ? -27.030 -1.200 39.093 1.00 96.94 732 ALA A O 1
ATOM 5916 N N . LEU A 1 733 ? -27.690 -1.564 36.986 1.00 96.56 733 LEU A N 1
ATOM 5917 C CA . LEU A 1 733 ? -29.084 -1.148 37.204 1.00 96.56 733 LEU A CA 1
ATOM 5918 C C . LEU A 1 733 ? -29.816 -2.072 38.186 1.00 96.56 733 LEU A C 1
ATOM 5920 O O . LEU A 1 733 ? -30.563 -1.585 39.045 1.00 96.56 733 LEU A O 1
ATOM 5924 N N . PHE A 1 734 ? -29.581 -3.381 38.078 1.00 96.81 734 PHE A N 1
ATOM 5925 C CA . PHE A 1 734 ? -30.134 -4.387 38.980 1.00 96.81 734 PHE A CA 1
ATOM 5926 C C . PHE A 1 734 ? -29.637 -4.188 40.417 1.00 96.81 734 PHE A C 1
ATOM 5928 O O . PHE A 1 734 ? -30.448 -4.037 41.332 1.00 96.81 734 PHE A O 1
ATOM 5935 N N . ILE A 1 735 ? -28.319 -4.070 40.620 1.00 94.94 735 ILE A N 1
ATOM 5936 C CA . ILE A 1 735 ? -27.721 -3.845 41.948 1.00 94.94 735 ILE A CA 1
ATOM 5937 C C . ILE A 1 735 ? -28.213 -2.523 42.560 1.00 94.94 735 ILE A C 1
ATOM 5939 O O . ILE A 1 735 ? -28.480 -2.435 43.761 1.00 94.94 735 ILE A O 1
ATOM 5943 N N . ARG A 1 736 ? -28.413 -1.485 41.738 1.00 92.12 736 ARG A N 1
ATOM 5944 C CA . ARG A 1 736 ? -28.995 -0.200 42.167 1.00 92.12 736 ARG A CA 1
ATOM 5945 C C . ARG A 1 736 ? -30.517 -0.228 42.337 1.00 92.12 736 ARG A C 1
ATOM 5947 O O . ARG A 1 736 ? -31.106 0.825 42.594 1.00 92.12 736 ARG A O 1
ATOM 5954 N N . ARG A 1 737 ? -31.153 -1.401 42.230 1.00 93.06 737 ARG A N 1
ATOM 5955 C CA . ARG A 1 737 ? -32.595 -1.629 42.418 1.00 93.06 737 ARG A CA 1
ATOM 5956 C C . ARG A 1 737 ? -33.470 -0.752 41.514 1.00 93.06 737 ARG A C 1
ATOM 5958 O O . ARG A 1 737 ? -34.586 -0.379 41.873 1.00 93.06 737 ARG A O 1
ATOM 5965 N N . LYS A 1 738 ? -32.990 -0.404 40.315 1.00 91.88 738 LYS A N 1
ATOM 5966 C CA . LYS A 1 738 ? -33.759 0.355 39.311 1.00 91.88 738 LYS A CA 1
ATOM 5967 C C . LYS A 1 738 ? -34.564 -0.588 38.413 1.00 91.88 738 LYS A C 1
ATOM 5969 O O . LYS A 1 738 ? -34.469 -0.514 37.193 1.00 91.88 738 LYS A O 1
ATOM 5974 N N . PHE A 1 739 ? -35.390 -1.445 39.020 1.00 93.19 739 PHE A N 1
ATOM 5975 C CA . PHE A 1 739 ? -36.041 -2.587 38.360 1.00 93.19 739 PHE A CA 1
ATOM 5976 C C . PHE A 1 739 ? -36.860 -2.236 37.114 1.00 93.19 739 PHE A C 1
ATOM 5978 O O . PHE A 1 739 ? -36.765 -2.948 36.124 1.00 93.19 739 PHE A O 1
ATOM 5985 N N . LYS A 1 740 ? -37.613 -1.125 37.116 1.00 92.94 740 LYS A N 1
ATOM 5986 C CA . LYS A 1 740 ? -38.385 -0.701 35.930 1.00 92.94 740 LYS A CA 1
ATOM 5987 C C . LYS A 1 740 ? -37.485 -0.409 34.727 1.00 92.94 740 LYS A C 1
ATOM 5989 O O . LYS A 1 740 ? -37.784 -0.841 33.623 1.00 92.94 740 LYS A O 1
ATOM 5994 N N . LEU A 1 741 ? -36.393 0.321 34.955 1.00 94.25 741 LEU A N 1
ATOM 5995 C CA . LEU A 1 741 ? -35.442 0.672 33.902 1.00 94.25 741 LEU A CA 1
ATOM 5996 C C . LEU A 1 741 ? -34.596 -0.539 33.498 1.00 94.25 741 LEU A C 1
ATOM 5998 O O . LEU A 1 741 ? -34.399 -0.754 32.313 1.00 94.25 741 LEU A O 1
ATOM 6002 N N . PHE A 1 742 ? -34.159 -1.344 34.471 1.00 96.38 742 PHE A N 1
ATOM 6003 C CA . PHE A 1 742 ? -33.508 -2.635 34.239 1.00 96.38 742 PHE A CA 1
ATOM 6004 C C . PHE A 1 742 ? -34.349 -3.517 33.309 1.00 96.38 742 PHE A C 1
ATOM 6006 O O . PHE A 1 742 ? -33.872 -3.885 32.246 1.00 96.38 742 PHE A O 1
ATOM 6013 N N . LEU A 1 743 ? -35.616 -3.773 33.654 1.00 96.94 743 LEU A N 1
ATOM 6014 C CA . LEU A 1 743 ? -36.494 -4.642 32.872 1.00 96.94 743 LEU A CA 1
ATOM 6015 C C . LEU A 1 743 ? -36.723 -4.087 31.462 1.00 96.94 743 LEU A C 1
ATOM 6017 O O . LEU A 1 743 ? -36.636 -4.833 30.494 1.00 96.94 743 LEU A O 1
ATOM 6021 N N . ALA A 1 744 ? -36.967 -2.780 31.332 1.00 96.62 744 ALA A N 1
ATOM 6022 C CA . ALA A 1 744 ? -37.190 -2.154 30.032 1.00 96.62 744 ALA A CA 1
ATOM 6023 C C . ALA A 1 744 ? -35.939 -2.200 29.132 1.00 96.62 744 ALA A C 1
ATOM 6025 O O . ALA A 1 744 ? -36.042 -2.581 27.968 1.00 96.62 744 ALA A O 1
ATOM 6026 N N . VAL A 1 745 ? -34.752 -1.895 29.674 1.00 97.69 745 VAL A N 1
ATOM 6027 C CA . VAL A 1 745 ? -33.467 -2.028 28.961 1.00 97.69 745 VAL A CA 1
ATOM 6028 C C . VAL A 1 745 ? -33.210 -3.486 28.569 1.00 97.69 745 VAL A C 1
ATOM 6030 O O . VAL A 1 745 ? -32.816 -3.748 27.435 1.00 97.69 745 VAL A O 1
ATOM 6033 N N . SER A 1 746 ? -33.461 -4.440 29.471 1.00 97.56 746 SER A N 1
ATOM 6034 C CA . SER A 1 746 ? -33.279 -5.869 29.205 1.00 97.56 746 SER A CA 1
ATOM 6035 C C . SER A 1 746 ? -34.215 -6.389 28.115 1.00 97.56 746 SER A C 1
ATOM 6037 O O . SER A 1 746 ? -33.751 -7.106 27.237 1.00 97.56 746 SER A O 1
ATOM 6039 N N . ILE A 1 747 ? -35.497 -6.005 28.119 1.00 97.19 747 ILE A N 1
ATOM 6040 C CA . ILE A 1 747 ? -36.463 -6.402 27.079 1.00 97.19 747 ILE A CA 1
ATOM 6041 C C . ILE A 1 747 ? -36.035 -5.864 25.712 1.00 97.19 747 ILE A C 1
ATOM 6043 O O . ILE A 1 747 ? -35.993 -6.616 24.744 1.00 97.19 747 ILE A O 1
ATOM 6047 N N . VAL A 1 748 ? -35.670 -4.581 25.627 1.00 97.31 748 VAL A N 1
ATOM 6048 C CA . VAL A 1 748 ? -35.196 -3.997 24.364 1.00 97.31 748 VAL A CA 1
ATOM 6049 C C . VAL A 1 748 ? -33.897 -4.665 23.900 1.00 97.31 748 VAL A C 1
ATOM 6051 O O . VAL A 1 748 ? -33.752 -4.965 22.718 1.00 97.31 748 VAL A O 1
ATOM 6054 N N . GLY A 1 749 ? -32.975 -4.959 24.821 1.00 95.88 749 GLY A N 1
ATOM 6055 C CA . GLY A 1 749 ? -31.766 -5.721 24.513 1.00 95.88 749 GLY A CA 1
ATOM 6056 C C . GLY A 1 749 ? -32.073 -7.120 23.965 1.00 95.88 749 GLY A C 1
ATOM 6057 O O . GLY A 1 749 ? -31.479 -7.532 22.974 1.00 95.88 749 GLY A O 1
ATOM 6058 N N . LEU A 1 750 ? -33.044 -7.833 24.544 1.00 94.19 750 LEU A N 1
ATOM 6059 C CA . LEU A 1 750 ? -33.485 -9.139 24.039 1.00 94.19 750 LEU A CA 1
ATOM 6060 C C . LEU A 1 750 ? -34.063 -9.049 22.620 1.00 94.19 750 LEU A C 1
ATOM 6062 O O . LEU A 1 750 ? -33.773 -9.907 21.791 1.00 94.19 750 LEU A O 1
ATOM 6066 N N . ILE A 1 751 ? -34.825 -7.995 22.316 1.00 94.50 751 ILE A N 1
ATOM 6067 C CA . ILE A 1 751 ? -35.347 -7.754 20.962 1.00 94.50 751 ILE A CA 1
ATOM 6068 C C . ILE A 1 751 ? -34.194 -7.538 19.975 1.00 94.50 751 ILE A C 1
ATOM 6070 O O . ILE A 1 751 ? -34.180 -8.141 18.906 1.00 94.50 751 ILE A O 1
ATOM 6074 N N . PHE A 1 752 ? -33.205 -6.714 20.334 1.00 92.75 752 PHE A N 1
ATOM 6075 C CA . PHE A 1 752 ? -32.079 -6.432 19.447 1.00 92.75 752 PHE A CA 1
ATOM 6076 C C . PHE A 1 752 ? -31.126 -7.613 19.267 1.00 92.75 752 PHE A C 1
ATOM 6078 O O . PHE A 1 752 ? -30.541 -7.731 18.196 1.00 92.75 752 PHE A O 1
ATOM 6085 N N . ILE A 1 753 ? -30.938 -8.478 20.269 1.00 90.75 753 ILE A N 1
ATOM 6086 C CA . ILE A 1 753 ? -30.033 -9.635 20.158 1.00 90.75 753 ILE A CA 1
ATOM 6087 C C . ILE A 1 753 ? -30.665 -10.818 19.413 1.00 90.75 753 ILE A C 1
ATOM 6089 O O . ILE A 1 753 ? -29.942 -11.642 18.859 1.00 90.75 753 ILE A O 1
ATOM 6093 N N . PHE A 1 754 ? -32.000 -10.896 19.364 1.00 88.19 754 PHE A N 1
ATOM 6094 C CA . PHE A 1 754 ? -32.729 -12.026 18.780 1.00 88.19 754 PHE A CA 1
ATOM 6095 C C . PHE A 1 754 ? -32.262 -12.419 17.361 1.00 88.19 754 PHE A C 1
ATOM 6097 O O . PHE A 1 754 ? -32.046 -13.611 17.141 1.00 88.19 754 PHE A O 1
ATOM 6104 N N . PRO A 1 755 ? -32.013 -11.481 16.420 1.00 83.56 755 PRO A N 1
ATOM 6105 C CA . PRO A 1 755 ? -31.576 -11.833 15.067 1.00 83.56 755 PRO A CA 1
ATOM 6106 C C . PRO A 1 755 ? -30.182 -12.476 14.986 1.00 83.56 755 PRO A C 1
ATOM 6108 O O . PRO A 1 755 ? -29.925 -13.210 14.038 1.00 83.56 755 PRO A O 1
ATOM 6111 N N . SER A 1 756 ? -29.285 -12.223 15.951 1.00 83.25 756 SER A N 1
ATOM 6112 C CA . SER A 1 756 ? -27.908 -12.752 15.952 1.00 83.25 756 SER A CA 1
ATOM 6113 C C . SER A 1 756 ? -27.651 -13.833 17.004 1.00 83.25 756 SER A C 1
ATOM 6115 O O . SER A 1 756 ? -26.503 -14.236 17.213 1.00 83.25 756 SER A O 1
ATOM 6117 N N . LEU A 1 757 ? -28.697 -14.335 17.665 1.00 83.81 757 LEU A N 1
ATOM 6118 C CA . LEU A 1 757 ? -28.564 -15.351 18.705 1.00 83.81 757 LEU A CA 1
ATOM 6119 C C . LEU A 1 757 ? -28.163 -16.716 18.103 1.00 83.81 757 LEU A C 1
ATOM 6121 O O . LEU A 1 757 ? -28.856 -17.265 17.243 1.00 83.81 757 LEU A O 1
ATOM 6125 N N . GLY A 1 758 ? -27.044 -17.287 18.557 1.00 75.19 758 GLY A N 1
ATOM 6126 C CA . GLY A 1 758 ? -26.627 -18.651 18.214 1.00 75.19 758 GLY A CA 1
ATOM 6127 C C . GLY A 1 758 ? -27.043 -19.697 19.253 1.00 75.19 758 GLY A C 1
ATOM 6128 O O . GLY A 1 758 ? -27.383 -19.377 20.388 1.00 75.19 758 GLY A O 1
ATOM 6129 N N . VAL A 1 759 ? -27.022 -20.975 18.853 1.00 58.91 759 VAL A N 1
ATOM 6130 C CA . VAL A 1 759 ? -27.598 -22.104 19.623 1.00 58.91 759 VAL A CA 1
ATOM 6131 C C . VAL A 1 759 ? -26.555 -22.839 20.491 1.00 58.91 759 VAL A C 1
ATOM 6133 O O . VAL A 1 759 ? -26.879 -23.844 21.117 1.00 58.91 759 VAL A O 1
ATOM 6136 N N . ARG A 1 760 ? -25.288 -22.398 20.571 1.00 56.41 760 ARG A N 1
ATOM 6137 C CA . ARG A 1 760 ? -24.244 -23.175 21.275 1.00 56.41 760 ARG A CA 1
ATOM 6138 C C . ARG A 1 760 ? -23.260 -22.357 22.123 1.00 56.41 760 ARG A C 1
ATOM 6140 O O . ARG A 1 760 ? -22.575 -21.471 21.628 1.00 56.41 760 ARG A O 1
ATOM 6147 N N . SER A 1 761 ? -23.110 -22.843 23.362 1.00 54.81 761 SER A N 1
ATOM 6148 C CA . SER A 1 761 ? -22.083 -22.592 24.390 1.00 54.81 761 SER A CA 1
ATOM 6149 C C . SER A 1 761 ? -22.149 -21.291 25.201 1.00 54.81 761 SER A C 1
ATOM 6151 O O . SER A 1 761 ? -22.468 -20.216 24.705 1.00 54.81 761 SER A O 1
ATOM 6153 N N . THR A 1 762 ? -21.822 -21.412 26.492 1.00 61.84 762 THR A N 1
ATOM 6154 C CA . THR A 1 762 ? -21.506 -20.280 27.367 1.00 61.84 762 THR A CA 1
ATOM 6155 C C . THR A 1 762 ? -20.150 -19.704 26.943 1.00 61.84 762 THR A C 1
ATOM 6157 O O . THR A 1 762 ? -19.156 -20.432 27.004 1.00 61.84 762 THR A O 1
ATOM 6160 N N . PRO A 1 763 ? -20.061 -18.426 26.533 1.00 72.81 763 PRO A N 1
ATOM 6161 C CA . PRO A 1 763 ? -18.816 -17.867 26.000 1.00 72.81 763 PRO A CA 1
ATOM 6162 C C . PRO A 1 763 ? -17.713 -17.757 27.065 1.00 72.81 763 PRO A C 1
ATOM 6164 O O . PRO A 1 763 ? -16.527 -17.825 26.741 1.00 72.81 763 PRO A O 1
ATOM 6167 N N . PHE A 1 764 ? -18.097 -17.619 28.336 1.00 84.88 764 PHE A N 1
ATOM 6168 C CA . PHE A 1 764 ? -17.178 -17.475 29.460 1.00 84.88 764 PHE A CA 1
ATOM 6169 C C . PHE A 1 764 ? -16.963 -18.792 30.202 1.00 84.88 764 PHE A C 1
ATOM 6171 O O . PHE A 1 764 ? -17.900 -19.558 30.426 1.00 84.88 764 PHE A O 1
ATOM 6178 N N . ILE A 1 765 ? -15.725 -19.000 30.635 1.00 90.00 765 ILE A N 1
ATOM 6179 C CA . ILE A 1 765 ? -15.301 -20.074 31.527 1.00 90.00 765 ILE A CA 1
ATOM 6180 C C . ILE A 1 765 ? -14.835 -19.436 32.833 1.00 90.00 765 ILE A C 1
ATOM 6182 O O . ILE A 1 765 ? -14.142 -18.414 32.821 1.00 90.00 765 ILE A O 1
ATOM 6186 N N . PHE A 1 766 ? -15.207 -20.048 33.956 1.00 93.38 766 PHE A N 1
ATOM 6187 C CA . PHE A 1 766 ? -14.670 -19.687 35.262 1.00 93.38 766 PHE A CA 1
ATOM 6188 C C . PHE A 1 766 ? -13.209 -20.135 35.356 1.00 93.38 766 PHE A C 1
ATOM 6190 O O . PHE A 1 766 ? -12.923 -21.328 35.415 1.00 93.38 766 PHE A O 1
ATOM 6197 N N . ASN A 1 767 ? -12.294 -19.169 35.304 1.00 91.50 767 ASN A N 1
ATOM 6198 C CA . ASN A 1 767 ? -10.850 -19.384 35.270 1.00 91.50 767 ASN A CA 1
ATOM 6199 C C . ASN A 1 767 ? -10.171 -18.301 36.122 1.00 91.50 767 ASN A C 1
ATOM 6201 O O . ASN A 1 767 ? -9.653 -17.310 35.589 1.00 91.50 767 ASN A O 1
ATOM 6205 N N . PRO A 1 768 ? -10.282 -18.416 37.456 1.00 93.50 768 PRO A N 1
ATOM 6206 C CA . PRO A 1 768 ? -9.884 -17.354 38.358 1.00 93.50 768 PRO A CA 1
ATOM 6207 C C . PRO A 1 768 ? -8.380 -17.082 38.265 1.00 93.50 768 PRO A C 1
ATOM 6209 O O . PRO A 1 768 ? -7.568 -17.997 38.169 1.00 93.50 768 PRO A O 1
ATOM 6212 N N . LEU A 1 769 ? -8.014 -15.803 38.340 1.00 93.25 769 LEU A N 1
ATOM 6213 C CA . LEU A 1 769 ? -6.635 -15.306 38.349 1.00 93.25 769 LEU A CA 1
ATOM 6214 C C . LEU A 1 769 ? -5.833 -15.584 37.068 1.00 93.25 769 LEU A C 1
ATOM 6216 O O . LEU A 1 769 ? -4.621 -15.369 37.059 1.00 93.25 769 LEU A O 1
ATOM 6220 N N . TRP A 1 770 ? -6.484 -15.965 35.963 1.00 94.00 770 TRP A N 1
ATOM 6221 C CA . TRP A 1 770 ? -5.790 -16.271 34.710 1.00 94.00 770 TRP A CA 1
ATOM 6222 C C . TRP A 1 770 ? -4.944 -15.104 34.179 1.00 94.00 770 TRP A C 1
ATOM 6224 O O . TRP A 1 770 ? -3.781 -15.304 33.834 1.00 94.00 770 TRP A O 1
ATOM 6234 N N . PHE A 1 771 ? -5.477 -13.876 34.142 1.00 94.44 771 PHE A N 1
ATOM 6235 C CA . PHE A 1 771 ? -4.717 -12.699 33.689 1.00 94.44 771 PHE A CA 1
ATOM 6236 C C . PHE A 1 771 ? -3.543 -12.351 34.619 1.00 94.44 771 PHE A C 1
ATOM 6238 O O . PHE A 1 771 ? -2.419 -12.246 34.123 1.00 94.44 771 PHE A O 1
ATOM 6245 N N . PRO A 1 772 ? -3.742 -12.224 35.951 1.00 94.25 772 PRO A N 1
ATOM 6246 C CA . PRO A 1 772 ? -2.635 -12.067 36.891 1.00 94.25 772 PRO A CA 1
ATOM 6247 C C . PRO A 1 772 ? -1.555 -13.150 36.775 1.00 94.25 772 PRO A C 1
ATOM 6249 O O . PRO A 1 772 ? -0.375 -12.836 36.878 1.00 94.25 772 PRO A O 1
ATOM 6252 N N . ARG A 1 773 ? -1.933 -14.414 36.540 1.00 90.69 773 ARG A N 1
ATOM 6253 C CA . ARG A 1 773 ? -0.989 -15.532 36.381 1.00 90.69 773 ARG A CA 1
ATOM 6254 C C . ARG A 1 773 ? -0.223 -15.446 35.059 1.00 90.69 773 ARG A C 1
ATOM 6256 O O . ARG A 1 773 ? 1.006 -15.472 35.042 1.00 90.69 773 ARG A O 1
ATOM 6263 N N . SER A 1 774 ? -0.942 -15.331 33.945 1.00 92.62 774 SER A N 1
ATOM 6264 C CA . SER A 1 774 ? -0.368 -15.325 32.590 1.00 92.62 774 SER A CA 1
ATOM 6265 C C . SER A 1 774 ? 0.527 -14.113 32.319 1.00 92.62 774 SER A C 1
ATOM 6267 O O . SER A 1 774 ? 1.430 -14.199 31.487 1.00 92.62 774 SER A O 1
ATOM 6269 N N . LEU A 1 775 ? 0.329 -13.018 33.061 1.00 93.69 775 LEU A N 1
ATOM 6270 C CA . LEU A 1 775 ? 1.189 -11.834 33.067 1.00 93.69 775 LEU A CA 1
ATOM 6271 C C . LEU A 1 775 ? 2.680 -12.173 33.220 1.00 93.69 775 LEU A C 1
ATOM 6273 O O . LEU A 1 775 ? 3.516 -11.605 32.518 1.00 93.69 775 LEU A O 1
ATOM 6277 N N . PHE A 1 776 ? 3.010 -13.083 34.139 1.00 94.00 776 PHE A N 1
ATOM 6278 C CA . PHE A 1 776 ? 4.397 -13.455 34.432 1.00 94.00 776 PHE A CA 1
ATOM 6279 C C . PHE A 1 776 ? 4.906 -14.594 33.552 1.00 94.00 776 PHE A C 1
ATOM 6281 O O . PHE A 1 776 ? 6.112 -14.728 33.384 1.00 94.00 776 PHE A O 1
ATOM 6288 N N . ALA A 1 777 ? 4.006 -15.390 32.974 1.00 90.44 777 ALA A N 1
ATOM 6289 C CA . ALA A 1 777 ? 4.369 -16.504 32.103 1.00 90.44 777 ALA A CA 1
ATOM 6290 C C . ALA A 1 777 ? 4.650 -16.074 30.650 1.00 90.44 777 ALA A C 1
ATOM 6292 O O . ALA A 1 777 ? 5.392 -16.750 29.944 1.00 90.44 777 ALA A O 1
ATOM 6293 N N . SER A 1 778 ? 4.065 -14.964 30.192 1.00 90.19 778 SER A N 1
ATOM 6294 C CA . SER A 1 778 ? 4.109 -14.554 28.779 1.00 90.19 778 SER A CA 1
ATOM 6295 C C . SER A 1 778 ? 5.272 -13.595 28.499 1.00 90.19 778 SER A C 1
ATOM 6297 O O . SER A 1 778 ? 5.396 -12.570 29.169 1.00 90.19 778 SER A O 1
ATOM 6299 N N . TYR A 1 779 ? 6.110 -13.906 27.502 1.00 87.06 779 TYR A N 1
ATOM 6300 C CA . TYR A 1 779 ? 7.330 -13.148 27.158 1.00 87.06 779 TYR A CA 1
ATOM 6301 C C . TYR A 1 779 ? 7.068 -11.705 26.688 1.00 87.06 779 TYR A C 1
ATOM 6303 O O . TYR A 1 779 ? 7.837 -10.781 26.974 1.00 87.06 779 TYR A O 1
ATOM 6311 N N . ASP A 1 780 ? 5.951 -11.499 25.994 1.00 85.25 780 ASP A N 1
ATOM 6312 C CA . ASP A 1 780 ? 5.468 -10.210 25.490 1.00 85.25 780 ASP A CA 1
ATOM 6313 C C . ASP A 1 780 ? 4.767 -9.357 26.566 1.00 85.25 780 ASP A C 1
ATOM 6315 O O . ASP A 1 780 ? 4.395 -8.211 26.311 1.00 85.25 780 ASP A O 1
ATOM 6319 N N . ARG A 1 781 ? 4.593 -9.896 27.780 1.00 92.38 781 ARG A N 1
ATOM 6320 C CA . ARG A 1 781 ? 3.997 -9.209 28.936 1.00 92.38 781 ARG A CA 1
ATOM 6321 C C . ARG A 1 781 ? 5.087 -8.826 29.937 1.00 92.38 781 ARG A C 1
ATOM 6323 O O . ARG A 1 781 ? 6.172 -8.403 29.530 1.00 92.38 781 ARG A O 1
ATOM 6330 N N . PHE A 1 782 ? 4.797 -8.901 31.239 1.00 92.12 782 PHE A N 1
ATOM 6331 C CA . PHE A 1 782 ? 5.770 -8.574 32.284 1.00 92.12 782 PHE A CA 1
ATOM 6332 C C . PHE A 1 782 ? 6.902 -9.605 32.353 1.00 92.12 782 PHE A C 1
ATOM 6334 O O . PHE A 1 782 ? 8.018 -9.231 32.673 1.00 92.12 782 PHE A O 1
ATOM 6341 N N . TYR A 1 783 ? 6.624 -10.873 32.036 1.00 91.44 783 TYR A N 1
ATOM 6342 C CA . TYR A 1 783 ? 7.597 -11.967 31.956 1.00 91.44 783 TYR A CA 1
ATOM 6343 C C . TYR A 1 783 ? 8.542 -12.097 33.165 1.00 91.44 783 TYR A C 1
ATOM 6345 O O . TYR A 1 783 ? 9.671 -11.611 33.167 1.00 91.44 783 TYR A O 1
ATOM 6353 N N . TRP A 1 784 ? 8.089 -12.819 34.190 1.00 92.19 784 TRP A N 1
ATOM 6354 C CA . TRP A 1 784 ? 8.899 -13.187 35.352 1.00 92.19 784 TRP A CA 1
ATOM 6355 C C . TRP A 1 784 ? 8.878 -14.706 35.513 1.00 92.19 784 TRP A C 1
ATOM 6357 O O . TRP A 1 784 ? 8.056 -15.272 36.238 1.00 92.19 784 TRP A O 1
ATOM 6367 N N . GLN A 1 785 ? 9.776 -15.365 34.783 1.00 89.81 785 GLN A N 1
ATOM 6368 C CA . GLN A 1 785 ? 9.789 -16.815 34.622 1.00 89.81 785 GLN A CA 1
ATOM 6369 C C . GLN A 1 785 ? 9.948 -17.554 35.957 1.00 89.81 785 GLN A C 1
ATOM 6371 O O . GLN A 1 785 ? 9.241 -18.529 36.202 1.00 89.81 785 GLN A O 1
ATOM 6376 N N . GLU A 1 786 ? 10.807 -17.066 36.851 1.00 91.06 786 GLU A N 1
ATOM 6377 C CA . GLU A 1 786 ? 11.045 -17.666 38.166 1.00 91.06 786 GLU A CA 1
ATOM 6378 C C . GLU A 1 786 ? 9.788 -17.615 39.041 1.00 91.06 786 GLU A C 1
ATOM 6380 O O . GLU A 1 786 ? 9.479 -18.576 39.745 1.00 91.06 786 GLU A O 1
ATOM 6385 N N . LEU A 1 787 ? 9.022 -16.520 38.972 1.00 90.50 787 LEU A N 1
ATOM 6386 C CA . LEU A 1 787 ? 7.765 -16.389 39.708 1.00 90.50 787 LEU A CA 1
ATOM 6387 C C . LEU A 1 787 ? 6.693 -17.327 39.142 1.00 90.50 787 LEU A C 1
ATOM 6389 O O . LEU A 1 787 ? 5.970 -17.957 39.913 1.00 90.50 787 LEU A O 1
ATOM 6393 N N . ALA A 1 788 ? 6.610 -17.452 37.813 1.00 91.94 788 ALA A N 1
ATOM 6394 C CA . ALA A 1 788 ? 5.689 -18.374 37.153 1.00 91.94 788 ALA A CA 1
ATOM 6395 C C . ALA A 1 788 ? 6.010 -19.845 37.486 1.00 91.94 788 ALA A C 1
ATOM 6397 O O . ALA A 1 788 ? 5.102 -20.617 37.793 1.00 91.94 788 ALA A O 1
ATOM 6398 N N . GLN A 1 789 ? 7.295 -20.215 37.500 1.00 91.62 789 GLN A N 1
ATOM 6399 C CA . GLN A 1 789 ? 7.760 -21.546 37.903 1.00 91.62 789 GLN A CA 1
ATOM 6400 C C . GLN A 1 789 ? 7.495 -21.816 39.385 1.00 91.62 789 GLN A C 1
ATOM 6402 O O . GLN A 1 789 ? 6.961 -22.867 39.729 1.00 91.62 789 GLN A O 1
ATOM 6407 N N . ALA A 1 790 ? 7.805 -20.862 40.269 1.00 90.25 790 ALA A N 1
ATOM 6408 C CA . ALA A 1 790 ? 7.524 -20.990 41.696 1.00 90.25 790 ALA A CA 1
ATOM 6409 C C . ALA A 1 790 ? 6.025 -21.184 41.956 1.00 90.25 790 ALA A C 1
ATOM 6411 O O . ALA A 1 790 ? 5.644 -22.041 42.748 1.00 90.25 790 ALA A O 1
ATOM 6412 N N . TRP A 1 791 ? 5.177 -20.427 41.256 1.00 91.50 791 TRP A N 1
ATOM 6413 C CA . TRP A 1 791 ? 3.726 -20.565 41.331 1.00 91.50 791 TRP A CA 1
ATOM 6414 C C . TRP A 1 791 ? 3.269 -21.978 40.937 1.00 91.50 791 TRP A C 1
ATOM 6416 O O . TRP A 1 791 ? 2.518 -22.593 41.691 1.00 91.50 791 TRP A O 1
ATOM 6426 N N . GLN A 1 792 ? 3.780 -22.522 39.823 1.00 91.31 792 GLN A N 1
ATOM 6427 C CA . GLN A 1 792 ? 3.457 -23.879 39.366 1.00 91.31 792 GLN A CA 1
ATOM 6428 C C . GLN A 1 792 ? 3.916 -24.945 40.372 1.00 91.31 792 GLN A C 1
ATOM 6430 O O . GLN A 1 792 ? 3.139 -25.814 40.745 1.00 91.31 792 GLN A O 1
ATOM 6435 N N . VAL A 1 793 ? 5.134 -24.820 40.908 1.00 93.25 793 VAL A N 1
ATOM 6436 C CA . VAL A 1 793 ? 5.658 -25.731 41.939 1.00 93.25 793 VAL A CA 1
ATOM 6437 C C . VAL A 1 793 ? 4.814 -25.687 43.217 1.00 93.25 793 VAL A C 1
ATOM 6439 O O . VAL A 1 793 ? 4.575 -26.729 43.824 1.00 93.25 793 VAL A O 1
ATOM 6442 N N . TYR A 1 794 ? 4.363 -24.508 43.657 1.00 94.38 794 TYR A N 1
ATOM 6443 C CA . TYR A 1 794 ? 3.519 -24.392 44.851 1.00 94.38 794 TYR A CA 1
ATOM 6444 C C . TYR A 1 794 ? 2.120 -24.974 44.643 1.00 94.38 794 TYR A C 1
ATOM 6446 O O . TYR A 1 794 ? 1.577 -25.541 45.590 1.00 94.38 794 TYR A O 1
ATOM 6454 N N . GLU A 1 795 ? 1.557 -24.845 43.439 1.00 92.06 795 GLU A N 1
ATOM 6455 C CA . GLU A 1 795 ? 0.289 -25.474 43.058 1.00 92.06 795 GLU A CA 1
ATOM 6456 C C . GLU A 1 795 ? 0.425 -27.005 43.036 1.00 92.06 795 GLU A C 1
ATOM 6458 O O . GLU A 1 795 ? -0.303 -27.684 43.760 1.00 92.06 795 GLU A O 1
ATOM 6463 N N . ASP A 1 796 ? 1.423 -27.537 42.323 1.00 94.12 796 ASP A N 1
ATOM 6464 C CA . ASP A 1 796 ? 1.628 -28.982 42.145 1.00 94.12 796 ASP A CA 1
ATOM 6465 C C . ASP A 1 796 ? 1.967 -29.708 43.461 1.00 94.12 796 ASP A C 1
ATOM 6467 O O . ASP A 1 796 ? 1.553 -30.846 43.677 1.00 94.12 796 ASP A O 1
ATOM 6471 N N . ASN A 1 797 ? 2.697 -29.050 44.372 1.00 94.31 797 ASN A N 1
ATOM 6472 C CA . ASN A 1 797 ? 3.088 -29.621 45.669 1.00 94.31 797 ASN A CA 1
ATOM 6473 C C . ASN A 1 797 ? 2.138 -29.245 46.824 1.00 94.31 797 ASN A C 1
ATOM 6475 O O . ASN A 1 797 ? 2.439 -29.537 47.982 1.00 94.31 797 ASN A O 1
ATOM 6479 N N . GLY A 1 798 ? 1.022 -28.558 46.554 1.00 91.56 798 GLY A N 1
ATOM 6480 C CA . GLY A 1 798 ? 0.029 -28.207 47.576 1.00 91.56 798 GLY A CA 1
ATOM 6481 C C . GLY A 1 798 ? 0.521 -27.232 48.659 1.00 91.56 798 GLY A C 1
ATOM 6482 O O . GLY A 1 798 ? 0.001 -27.225 49.777 1.00 91.56 798 GLY A O 1
ATOM 6483 N N . VAL A 1 799 ? 1.512 -26.382 48.365 1.00 94.94 799 VAL A N 1
ATOM 6484 C CA . VAL A 1 799 ? 2.085 -25.420 49.327 1.00 94.94 799 VAL A CA 1
ATOM 6485 C C . VAL A 1 799 ? 1.208 -24.165 49.412 1.00 94.94 799 VAL A C 1
ATOM 6487 O O . VAL A 1 799 ? 1.537 -23.094 48.894 1.00 94.94 799 VAL A O 1
ATOM 6490 N N . PHE A 1 800 ? 0.068 -24.294 50.093 1.00 92.44 800 PHE A N 1
ATOM 6491 C CA . PHE A 1 800 ? -1.006 -23.295 50.077 1.00 92.44 800 PHE A CA 1
ATOM 6492 C C . PHE A 1 800 ? -0.579 -21.892 50.542 1.00 92.44 800 PHE A C 1
ATOM 6494 O O . PHE A 1 800 ? -0.946 -20.898 49.922 1.00 92.44 800 PHE A O 1
ATOM 6501 N N . SER A 1 801 ? 0.233 -21.781 51.599 1.00 92.31 801 SER A N 1
ATOM 6502 C CA . SER A 1 801 ? 0.663 -20.481 52.141 1.00 92.31 801 SER A CA 1
ATOM 6503 C C . SER A 1 801 ? 1.468 -19.657 51.130 1.00 92.31 801 SER A C 1
ATOM 6505 O O . SER A 1 801 ? 1.225 -18.460 50.962 1.00 92.31 801 SER A O 1
ATOM 6507 N N . LYS A 1 802 ? 2.391 -20.305 50.410 1.00 92.56 802 LYS A N 1
ATOM 6508 C CA . LYS A 1 802 ? 3.181 -19.663 49.355 1.00 92.56 802 LYS A CA 1
ATOM 6509 C C . LYS A 1 802 ? 2.332 -19.382 48.117 1.00 92.56 802 LYS A C 1
ATOM 6511 O O . LYS A 1 802 ? 2.467 -18.309 47.535 1.00 92.56 802 LYS A O 1
ATOM 6516 N N . LEU A 1 803 ? 1.417 -20.285 47.758 1.00 92.56 803 LEU A N 1
ATOM 6517 C CA . LEU A 1 803 ? 0.489 -20.082 46.644 1.00 92.56 803 LEU A CA 1
ATOM 6518 C C . LEU A 1 803 ? -0.414 -18.854 46.866 1.00 92.56 803 LEU A C 1
ATOM 6520 O O . LEU A 1 803 ? -0.583 -18.041 45.959 1.00 92.56 803 LEU A O 1
ATOM 6524 N N . VAL A 1 804 ? -0.940 -18.663 48.083 1.00 93.50 804 VAL A N 1
ATOM 6525 C CA . VAL A 1 804 ? -1.713 -17.463 48.453 1.00 93.50 804 VAL A CA 1
ATOM 6526 C C . VAL A 1 804 ? -0.867 -16.200 48.299 1.00 93.50 804 VAL A C 1
ATOM 6528 O O . VAL A 1 804 ? -1.328 -15.234 47.693 1.00 93.50 804 VAL A O 1
ATOM 6531 N N . LEU A 1 805 ? 0.376 -16.205 48.792 1.00 93.81 805 LEU A N 1
ATOM 6532 C CA . LEU A 1 805 ? 1.262 -15.044 48.697 1.00 93.81 805 LEU A CA 1
ATOM 6533 C C . LEU A 1 805 ? 1.558 -14.661 47.239 1.00 93.81 805 LEU A C 1
ATOM 6535 O O . LEU A 1 805 ? 1.471 -13.483 46.890 1.00 93.81 805 LEU A O 1
ATOM 6539 N N . VAL A 1 806 ? 1.860 -15.639 46.377 1.00 93.44 806 VAL A N 1
ATOM 6540 C CA . VAL A 1 806 ? 2.128 -15.366 44.958 1.00 93.44 806 VAL A CA 1
ATOM 6541 C C . VAL A 1 806 ? 0.870 -14.872 44.242 1.00 93.44 806 VAL A C 1
ATOM 6543 O O . VAL A 1 806 ? 0.953 -13.927 43.463 1.00 93.44 806 VAL A O 1
ATOM 6546 N N . ASN A 1 807 ? -0.307 -15.431 44.539 1.00 93.06 807 ASN A N 1
ATOM 6547 C CA . ASN A 1 807 ? -1.568 -14.946 43.972 1.00 93.06 807 ASN A CA 1
ATOM 6548 C C . ASN A 1 807 ? -1.886 -13.504 44.400 1.00 93.06 807 ASN A C 1
ATOM 6550 O O . ASN A 1 807 ? -2.297 -12.694 43.568 1.00 93.06 807 ASN A O 1
ATOM 6554 N N . LEU A 1 808 ? -1.657 -13.151 45.670 1.00 94.69 808 LEU A N 1
ATOM 6555 C CA . LEU A 1 808 ? -1.822 -11.776 46.153 1.00 94.69 808 LEU A CA 1
ATOM 6556 C C . LEU A 1 808 ? -0.855 -10.814 45.458 1.00 94.69 808 LEU A C 1
ATOM 6558 O O . LEU A 1 808 ? -1.278 -9.745 45.015 1.00 94.69 808 LEU A O 1
ATOM 6562 N N . LEU A 1 809 ? 0.415 -11.205 45.308 1.00 94.62 809 LEU A N 1
ATOM 6563 C CA . LEU A 1 809 ? 1.402 -10.428 44.558 1.00 94.62 809 LEU A CA 1
ATOM 6564 C C . LEU A 1 809 ? 0.969 -10.252 43.098 1.00 94.62 809 LEU A C 1
ATOM 6566 O O . LEU A 1 809 ? 1.020 -9.141 42.577 1.00 94.62 809 LEU A O 1
ATOM 6570 N N . ALA A 1 810 ? 0.496 -11.316 42.451 1.00 94.06 810 ALA A N 1
ATOM 6571 C CA . ALA A 1 810 ? 0.074 -11.277 41.060 1.00 94.06 810 ALA A CA 1
ATOM 6572 C C . ALA A 1 810 ? -1.105 -10.325 40.837 1.00 94.06 810 ALA A C 1
ATOM 6574 O O . ALA A 1 810 ? -1.070 -9.490 39.933 1.00 94.06 810 ALA A O 1
ATOM 6575 N N . VAL A 1 811 ? -2.128 -10.400 41.693 1.00 95.94 811 VAL A N 1
ATOM 6576 C CA . VAL A 1 811 ? -3.281 -9.488 41.654 1.00 95.94 811 VAL A CA 1
ATOM 6577 C C . VAL A 1 811 ? -2.852 -8.050 41.931 1.00 95.94 811 VAL A C 1
ATOM 6579 O O . VAL A 1 811 ? -3.312 -7.132 41.248 1.00 95.94 811 VAL A O 1
ATOM 6582 N N . PHE A 1 812 ? -1.955 -7.845 42.899 1.00 96.12 812 PHE A N 1
ATOM 6583 C CA . PHE A 1 812 ? -1.420 -6.525 43.206 1.00 96.12 812 PHE A CA 1
ATOM 6584 C C . PHE A 1 812 ? -0.686 -5.927 42.006 1.00 96.12 812 PHE A C 1
ATOM 6586 O O . PHE A 1 812 ? -1.024 -4.824 41.594 1.00 96.12 812 PHE A O 1
ATOM 6593 N N . VAL A 1 813 ? 0.264 -6.650 41.407 1.00 95.88 813 VAL A N 1
ATOM 6594 C CA . VAL A 1 813 ? 1.032 -6.175 40.246 1.00 95.88 813 VAL A CA 1
ATOM 6595 C C . VAL A 1 813 ? 0.113 -5.922 39.053 1.00 95.88 813 VAL A C 1
ATOM 6597 O O . VAL A 1 813 ? 0.233 -4.887 38.403 1.00 95.88 813 VAL A O 1
ATOM 6600 N N . PHE A 1 814 ? -0.851 -6.809 38.797 1.00 96.88 814 PHE A N 1
ATOM 6601 C CA . PHE A 1 814 ? -1.829 -6.643 37.724 1.00 96.88 814 PHE A CA 1
ATOM 6602 C C . PHE A 1 814 ? -2.651 -5.352 37.877 1.00 96.88 814 PHE A C 1
ATOM 6604 O O . PHE A 1 814 ? -2.767 -4.573 36.926 1.00 96.88 814 PHE A O 1
ATOM 6611 N N . TYR A 1 815 ? -3.200 -5.079 39.066 1.00 97.44 815 TYR A N 1
ATOM 6612 C CA . TYR A 1 815 ? -3.975 -3.857 39.292 1.00 97.44 815 TYR A CA 1
ATOM 6613 C C . TYR A 1 815 ? -3.107 -2.612 39.425 1.00 97.44 815 TYR A C 1
ATOM 6615 O O . TYR A 1 815 ? -3.431 -1.592 38.824 1.00 97.44 815 TYR A O 1
ATOM 6623 N N . ALA A 1 816 ? -2.011 -2.664 40.180 1.00 96.50 816 ALA A N 1
ATOM 6624 C CA . ALA A 1 816 ? -1.108 -1.529 40.332 1.00 96.50 816 ALA A CA 1
ATOM 6625 C C . ALA A 1 816 ? -0.518 -1.113 38.980 1.00 96.50 816 ALA A C 1
ATOM 6627 O O . ALA A 1 816 ? -0.470 0.077 38.670 1.00 96.50 816 ALA A O 1
ATOM 6628 N N . GLY A 1 817 ? -0.171 -2.100 38.151 1.00 95.62 817 GLY A N 1
ATOM 6629 C CA . GLY A 1 817 ? 0.308 -1.923 36.791 1.00 95.62 817 GLY A CA 1
ATOM 6630 C C . GLY A 1 817 ? -0.708 -1.239 35.881 1.00 95.62 817 GLY A C 1
ATOM 6631 O O . GLY A 1 817 ? -0.418 -0.187 35.314 1.00 95.62 817 GLY A O 1
ATOM 6632 N N . ASN A 1 818 ? -1.915 -1.797 35.762 1.00 97.12 818 ASN A N 1
ATOM 6633 C CA . ASN A 1 818 ? -2.950 -1.250 34.877 1.00 97.12 818 ASN A CA 1
ATOM 6634 C C . ASN A 1 818 ? -3.550 0.074 35.367 1.00 97.12 818 ASN A C 1
ATOM 6636 O O . ASN A 1 818 ? -3.848 0.957 34.564 1.00 97.12 818 ASN A O 1
ATOM 6640 N N . LEU A 1 819 ? -3.791 0.203 36.674 1.00 97.06 819 LEU A N 1
ATOM 6641 C CA . LEU A 1 819 ? -4.480 1.364 37.229 1.00 97.06 819 LEU A CA 1
ATOM 6642 C C . LEU A 1 819 ? -3.518 2.532 37.426 1.00 97.06 819 LEU A C 1
ATOM 6644 O O . LEU A 1 819 ? -3.876 3.652 37.076 1.00 97.06 819 LEU A O 1
ATOM 6648 N N . TYR A 1 820 ? -2.307 2.294 37.935 1.00 95.44 820 TYR A N 1
ATOM 6649 C CA . TYR A 1 820 ? -1.294 3.326 38.169 1.00 95.44 820 TYR A CA 1
ATOM 6650 C C . TYR A 1 820 ? -1.880 4.574 38.869 1.00 95.44 820 TYR A C 1
ATOM 6652 O O . TYR A 1 820 ? -2.442 4.451 39.959 1.00 95.44 820 TYR A O 1
ATOM 6660 N N . VAL A 1 821 ? -1.855 5.766 38.255 1.00 95.69 821 VAL A N 1
ATOM 6661 C CA . VAL A 1 821 ? -2.487 6.988 38.809 1.00 95.69 821 VAL A CA 1
ATOM 6662 C C . VAL A 1 821 ? -3.984 6.821 39.105 1.00 95.69 821 VAL A C 1
ATOM 6664 O O . VAL A 1 821 ? -4.535 7.492 39.977 1.00 95.69 821 VAL A O 1
ATOM 6667 N N . ARG A 1 822 ? -4.662 5.891 38.424 1.00 97.25 822 ARG A N 1
ATOM 6668 C CA . ARG A 1 822 ? -6.079 5.569 38.625 1.00 97.25 822 ARG A CA 1
ATOM 6669 C C . ARG A 1 822 ? -6.375 4.820 39.923 1.00 97.25 822 ARG A C 1
ATOM 6671 O O . ARG A 1 822 ? -7.541 4.746 40.309 1.00 97.25 822 ARG A O 1
ATOM 6678 N N . LEU A 1 823 ? -5.354 4.350 40.646 1.00 97.50 823 LEU A N 1
ATOM 6679 C CA . LEU A 1 823 ? -5.513 3.845 42.016 1.00 97.50 823 LEU A CA 1
ATOM 6680 C C . LEU A 1 823 ? -6.107 4.909 42.952 1.00 97.50 823 LEU A C 1
ATOM 6682 O O . LEU A 1 823 ? -6.902 4.580 43.831 1.00 97.50 823 LEU A O 1
ATOM 6686 N N . ILE A 1 824 ? -5.796 6.188 42.715 1.00 97.06 824 ILE A N 1
ATOM 6687 C CA . ILE A 1 824 ? -6.379 7.317 43.453 1.00 97.06 824 ILE A CA 1
ATOM 6688 C C . ILE A 1 824 ? -7.907 7.335 43.275 1.00 97.06 824 ILE A C 1
ATOM 6690 O O . ILE A 1 824 ? -8.658 7.409 44.250 1.00 97.06 824 ILE A O 1
ATOM 6694 N N . GLY A 1 825 ? -8.379 7.213 42.031 1.00 97.25 825 GLY A N 1
ATOM 6695 C CA . GLY A 1 825 ? -9.802 7.122 41.713 1.00 97.25 825 GLY A CA 1
ATOM 6696 C C . GLY A 1 825 ? -10.458 5.865 42.277 1.00 97.25 825 GLY A C 1
ATOM 6697 O O . GLY A 1 825 ? -11.595 5.935 42.742 1.00 97.25 825 GLY A O 1
ATOM 6698 N N . LEU A 1 826 ? -9.745 4.733 42.312 1.00 98.00 826 LEU A N 1
ATOM 6699 C CA . LEU A 1 826 ? -10.255 3.501 42.919 1.00 98.00 826 LEU A CA 1
ATOM 6700 C C . LEU A 1 826 ? -10.503 3.686 44.423 1.00 98.00 826 LEU A C 1
ATOM 6702 O O . LEU A 1 826 ? -11.553 3.281 44.918 1.00 98.00 826 LEU A O 1
ATOM 6706 N N . GLY A 1 827 ? -9.601 4.377 45.128 1.00 97.06 827 GLY A N 1
ATOM 6707 C CA . GLY A 1 827 ? -9.803 4.762 46.527 1.00 97.06 827 GLY A CA 1
ATOM 6708 C C . GLY A 1 827 ? -11.094 5.564 46.728 1.00 97.06 827 GLY A C 1
ATOM 6709 O O . GLY A 1 827 ? -11.901 5.226 47.597 1.00 97.06 827 GLY A O 1
ATOM 6710 N N . LYS A 1 828 ? -11.359 6.559 45.867 1.00 96.19 828 LYS A N 1
ATOM 6711 C CA . LYS A 1 828 ? -12.625 7.317 45.890 1.00 96.19 828 LYS A CA 1
ATOM 6712 C C . LYS A 1 828 ? -13.834 6.420 45.633 1.00 96.19 828 LYS A C 1
ATOM 6714 O O . LYS A 1 828 ? -14.841 6.547 46.323 1.00 96.19 828 LYS A O 1
ATOM 6719 N N . VAL A 1 829 ? -13.757 5.513 44.659 1.00 97.19 829 VAL A N 1
ATOM 6720 C CA . VAL A 1 829 ? -14.854 4.592 44.316 1.00 97.19 829 VAL A CA 1
ATOM 6721 C C . VAL A 1 829 ? -15.195 3.657 45.479 1.00 97.19 829 VAL A C 1
ATOM 6723 O O . VAL A 1 829 ? -16.382 3.414 45.714 1.00 97.19 829 VAL A O 1
ATOM 6726 N N . LEU A 1 830 ? -14.195 3.158 46.209 1.00 96.50 830 LEU A N 1
ATOM 6727 C CA . LEU A 1 830 ? -14.376 2.214 47.316 1.00 96.50 830 LEU A CA 1
ATOM 6728 C C . LEU A 1 830 ? -14.819 2.898 48.613 1.00 96.50 830 LEU A C 1
ATOM 6730 O O . LEU A 1 830 ? -15.783 2.458 49.235 1.00 96.50 830 LEU A O 1
ATOM 6734 N N . PHE A 1 831 ? -14.148 3.984 49.003 1.00 95.69 831 PHE A N 1
ATOM 6735 C CA . PHE A 1 831 ? -14.313 4.595 50.328 1.00 95.69 831 PHE A CA 1
ATOM 6736 C C . PHE A 1 831 ? -15.137 5.887 50.323 1.00 95.69 831 PHE A C 1
ATOM 6738 O O . PHE A 1 831 ? -15.533 6.375 51.383 1.00 95.69 831 PHE A O 1
ATOM 6745 N N . GLY A 1 832 ? -15.410 6.452 49.145 1.00 91.00 832 GLY A N 1
ATOM 6746 C CA . GLY A 1 832 ? -16.217 7.657 49.008 1.00 91.00 832 GLY A CA 1
ATOM 6747 C C . GLY A 1 832 ? -17.661 7.461 49.477 1.00 91.00 832 GLY A C 1
ATOM 6748 O O . GLY A 1 832 ? -18.234 6.371 49.399 1.00 91.00 832 GLY A O 1
ATOM 6749 N N . ARG A 1 833 ? -18.264 8.557 49.936 1.00 87.75 833 ARG A N 1
ATOM 6750 C CA . ARG A 1 833 ? -19.674 8.647 50.331 1.00 87.75 833 ARG A CA 1
ATOM 6751 C C . ARG A 1 833 ? -20.385 9.678 49.446 1.00 87.75 833 ARG A C 1
ATOM 6753 O O . ARG A 1 833 ? -19.722 10.426 48.732 1.00 87.75 833 ARG A O 1
ATOM 6760 N N . ASP A 1 834 ? -21.716 9.673 49.471 1.00 85.38 834 ASP A N 1
ATOM 6761 C CA . ASP A 1 834 ? -22.566 10.695 48.834 1.00 85.38 834 ASP A CA 1
ATOM 6762 C C . ASP A 1 834 ? -22.455 10.802 47.307 1.00 85.38 834 ASP A C 1
ATOM 6764 O O . ASP A 1 834 ? -22.248 11.868 46.731 1.00 85.38 834 ASP A O 1
ATOM 6768 N N . PHE A 1 835 ? -22.646 9.672 46.629 1.00 90.75 835 PHE A N 1
ATOM 6769 C CA . PHE A 1 835 ? -22.708 9.630 45.170 1.00 90.75 835 PHE A CA 1
ATOM 6770 C C . PHE A 1 835 ? -24.131 9.798 44.649 1.00 90.75 835 PHE A C 1
ATOM 6772 O O . PHE A 1 835 ? -25.075 9.189 45.167 1.00 90.75 835 PHE A O 1
ATOM 6779 N N . SER A 1 836 ? -24.271 10.526 43.546 1.00 92.00 836 SER A N 1
ATOM 6780 C CA . SER A 1 836 ? -25.530 10.613 42.816 1.00 92.00 836 SER A CA 1
ATOM 6781 C C . SER A 1 836 ? -25.916 9.284 42.147 1.00 92.00 836 SER A C 1
ATOM 6783 O O . SER A 1 836 ? -25.190 8.282 42.213 1.00 92.00 836 SER A O 1
ATOM 6785 N N . LEU A 1 837 ? -27.102 9.217 41.533 1.00 90.38 837 LEU A N 1
ATOM 6786 C CA . LEU A 1 837 ? -27.587 7.973 40.933 1.00 90.38 837 LEU A CA 1
ATOM 6787 C C . LEU A 1 837 ? -26.656 7.489 39.813 1.00 90.38 837 LEU A C 1
ATOM 6789 O O . LEU A 1 837 ? -26.241 6.328 39.829 1.00 90.38 837 LEU A O 1
ATOM 6793 N N . SER A 1 838 ? -26.316 8.370 38.873 1.00 95.00 838 SER A N 1
ATOM 6794 C CA . SER A 1 838 ? -25.430 8.034 37.754 1.00 95.00 838 SER A CA 1
ATOM 6795 C C . SER A 1 838 ? -23.991 7.765 38.209 1.00 95.00 838 SER A C 1
ATOM 6797 O O . SER A 1 838 ? -23.376 6.822 37.714 1.00 95.00 838 SER A O 1
ATOM 6799 N N . GLN A 1 839 ? -23.476 8.492 39.210 1.00 96.06 839 GLN A N 1
ATOM 6800 C CA . GLN A 1 839 ? -22.165 8.205 39.805 1.00 96.06 839 GLN A CA 1
ATOM 6801 C C . GLN A 1 839 ? -22.121 6.806 40.416 1.00 96.06 839 GLN A C 1
ATOM 6803 O O . GLN A 1 839 ? -21.165 6.066 40.205 1.00 96.06 839 GLN A O 1
ATOM 6808 N N . ASN A 1 840 ? -23.169 6.404 41.142 1.00 94.94 840 ASN A N 1
ATOM 6809 C CA . ASN A 1 840 ? -23.245 5.048 41.674 1.00 94.94 840 ASN A CA 1
ATOM 6810 C C . ASN A 1 840 ? -23.302 3.996 40.564 1.00 94.94 840 ASN A C 1
ATOM 6812 O O . ASN A 1 840 ? -22.685 2.946 40.708 1.00 94.94 840 ASN A O 1
ATOM 6816 N N . LEU A 1 841 ? -24.012 4.259 39.465 1.00 96.19 841 LEU A N 1
ATOM 6817 C CA . LEU A 1 841 ? -24.036 3.338 38.329 1.00 96.19 841 LEU A CA 1
ATOM 6818 C C . LEU A 1 841 ? -22.632 3.179 37.723 1.00 96.19 841 LEU A C 1
ATOM 6820 O O . LEU A 1 841 ? -22.175 2.053 37.550 1.00 96.19 841 LEU A O 1
ATOM 6824 N N . ALA A 1 842 ? -21.914 4.288 37.515 1.00 97.88 842 ALA A N 1
ATOM 6825 C CA . ALA A 1 842 ? -20.523 4.278 37.064 1.00 97.88 842 ALA A CA 1
ATOM 6826 C C . ALA A 1 842 ? -19.595 3.525 38.038 1.00 97.88 842 ALA A C 1
ATOM 6828 O O . ALA A 1 842 ? -18.752 2.753 37.592 1.00 97.88 842 ALA A O 1
ATOM 6829 N N . ARG A 1 843 ? -19.780 3.666 39.361 1.00 97.50 843 ARG A N 1
ATOM 6830 C CA . ARG A 1 843 ? -19.031 2.889 40.370 1.00 97.50 843 ARG A CA 1
ATOM 6831 C C . ARG A 1 843 ? -19.221 1.383 40.195 1.00 97.50 843 ARG A C 1
ATOM 6833 O O . ARG A 1 843 ? -18.240 0.650 40.219 1.00 97.50 843 ARG A O 1
ATOM 6840 N N . PHE A 1 844 ? -20.452 0.913 39.997 1.00 96.81 844 PHE A N 1
ATOM 6841 C CA . PHE A 1 844 ? -20.693 -0.517 39.775 1.00 96.81 844 PHE A CA 1
ATOM 6842 C C . PHE A 1 844 ? -20.143 -0.996 38.431 1.00 96.81 844 PHE A C 1
ATOM 6844 O O . PHE A 1 844 ? -19.583 -2.084 38.386 1.00 96.81 844 PHE A O 1
ATOM 6851 N N . ILE A 1 845 ? -20.210 -0.178 37.376 1.00 98.19 845 ILE A N 1
ATOM 6852 C CA . ILE A 1 845 ? -19.542 -0.471 36.098 1.00 98.19 845 ILE A CA 1
ATOM 6853 C C . ILE A 1 845 ? -18.030 -0.648 36.312 1.00 98.19 845 ILE A C 1
ATOM 6855 O O . ILE A 1 845 ? -17.468 -1.627 35.829 1.00 98.19 845 ILE A O 1
ATOM 6859 N N . ILE A 1 846 ? -17.387 0.233 37.090 1.00 98.50 846 ILE A N 1
ATOM 6860 C CA . ILE A 1 846 ? -15.963 0.116 37.440 1.00 98.50 846 ILE A CA 1
ATOM 6861 C C . ILE A 1 846 ? -15.687 -1.193 38.181 1.00 98.50 846 ILE A C 1
ATOM 6863 O O . ILE A 1 846 ? -14.807 -1.945 37.771 1.00 98.50 846 ILE A O 1
ATOM 6867 N N . LEU A 1 847 ? -16.413 -1.471 39.267 1.00 97.94 847 LEU A N 1
ATOM 6868 C CA . LEU A 1 847 ? -16.154 -2.646 40.103 1.00 97.94 847 LEU A CA 1
ATOM 6869 C C . LEU A 1 847 ? -16.371 -3.947 39.326 1.00 97.94 847 LEU A C 1
ATOM 6871 O O . LEU A 1 847 ? -15.523 -4.832 39.370 1.00 97.94 847 LEU A O 1
ATOM 6875 N N . LEU A 1 848 ? -17.463 -4.041 38.566 1.00 97.31 848 LEU A N 1
ATOM 6876 C CA . LEU A 1 848 ? -17.739 -5.199 37.718 1.00 97.31 848 LEU A CA 1
ATOM 6877 C C . LEU A 1 848 ? -16.671 -5.359 36.630 1.00 97.31 848 LEU A C 1
ATOM 6879 O O . LEU A 1 848 ? -16.185 -6.467 36.429 1.00 97.31 848 LEU A O 1
ATOM 6883 N N . GLY A 1 849 ? -16.258 -4.270 35.975 1.00 97.38 849 GLY A N 1
ATOM 6884 C CA . GLY A 1 849 ? -15.229 -4.318 34.936 1.00 97.38 849 GLY A CA 1
ATOM 6885 C C . GLY A 1 849 ? -13.836 -4.709 35.448 1.00 97.38 849 GLY A C 1
ATOM 6886 O O . GLY A 1 849 ? -13.052 -5.265 34.686 1.00 97.38 849 GLY A O 1
ATOM 6887 N N . LEU A 1 850 ? -13.540 -4.488 36.736 1.00 97.62 850 LEU A N 1
ATOM 6888 C CA . LEU A 1 850 ? -12.316 -4.978 37.386 1.00 97.62 850 LEU A CA 1
ATOM 6889 C C . LEU A 1 850 ? -12.448 -6.452 37.811 1.00 97.62 850 LEU A C 1
ATOM 6891 O O . LEU A 1 850 ? -11.525 -7.236 37.619 1.00 97.62 850 LEU A O 1
ATOM 6895 N N . ILE A 1 851 ? -13.605 -6.846 38.352 1.00 96.69 851 ILE A N 1
ATOM 6896 C CA . ILE A 1 851 ? -13.834 -8.196 38.892 1.00 96.69 851 ILE A CA 1
ATOM 6897 C C . ILE A 1 851 ? -13.985 -9.247 37.785 1.00 96.69 851 ILE A C 1
ATOM 6899 O O . ILE A 1 851 ? -13.443 -10.343 37.913 1.00 96.69 851 ILE A O 1
ATOM 6903 N N . VAL A 1 852 ? -14.711 -8.942 36.705 1.00 95.25 852 VAL A N 1
ATOM 6904 C CA . VAL A 1 852 ? -15.029 -9.919 35.647 1.00 95.25 852 VAL A CA 1
ATOM 6905 C C . VAL A 1 852 ? -13.768 -10.544 35.031 1.00 95.25 852 VAL A C 1
ATOM 6907 O O . VAL A 1 852 ? -13.698 -11.773 35.028 1.00 95.25 852 VAL A O 1
ATOM 6910 N N . PRO A 1 853 ? -12.744 -9.777 34.599 1.00 94.50 853 PRO A N 1
ATOM 6911 C CA . PRO A 1 853 ? -11.502 -10.353 34.074 1.00 94.50 853 PRO A CA 1
ATOM 6912 C C . PRO A 1 853 ? -10.725 -11.199 35.088 1.00 94.50 853 PRO A C 1
ATOM 6914 O O . PRO A 1 853 ? -9.969 -12.077 34.697 1.00 94.50 853 PRO A O 1
ATOM 6917 N N . ILE A 1 854 ? -10.890 -10.968 36.393 1.00 95.31 854 ILE A N 1
ATOM 6918 C CA . ILE A 1 854 ? -10.223 -11.785 37.414 1.00 95.31 854 ILE A CA 1
ATOM 6919 C C . ILE A 1 854 ? -10.871 -13.160 37.564 1.00 95.31 854 ILE A C 1
ATOM 6921 O O . ILE A 1 854 ? -10.184 -14.102 37.944 1.00 95.31 854 ILE A O 1
ATOM 6925 N N . LEU A 1 855 ? -12.169 -13.288 37.297 1.00 95.12 855 LEU A N 1
ATOM 6926 C CA . LEU A 1 855 ? -12.914 -14.527 37.530 1.00 95.12 855 LEU A CA 1
ATOM 6927 C C . LEU A 1 855 ? -13.144 -15.333 36.252 1.00 95.12 855 LEU A C 1
ATOM 6929 O O . LEU A 1 855 ? -13.219 -16.561 36.297 1.00 95.12 855 LEU A O 1
ATOM 6933 N N . LEU A 1 856 ? -13.312 -14.640 35.129 1.00 94.25 856 LEU A N 1
ATOM 6934 C CA . LEU A 1 856 ? -13.776 -15.215 33.879 1.00 94.25 856 LEU A CA 1
ATOM 6935 C C . LEU A 1 856 ? -12.758 -14.986 32.766 1.00 94.25 856 LEU A C 1
ATOM 6937 O O . LEU A 1 856 ? -12.111 -13.944 32.686 1.00 94.25 856 LEU A O 1
ATOM 6941 N N . THR A 1 857 ? -12.685 -15.952 31.857 1.00 91.44 857 THR A N 1
ATOM 6942 C CA . THR A 1 857 ? -12.003 -15.817 30.564 1.00 91.44 857 THR A CA 1
ATOM 6943 C C . THR A 1 857 ? -12.907 -16.345 29.461 1.00 91.44 857 THR A C 1
ATOM 6945 O O . THR A 1 857 ? -13.793 -17.163 29.714 1.00 91.44 857 THR A O 1
ATOM 6948 N N . GLN A 1 858 ? -12.712 -15.881 28.230 1.00 84.62 858 GLN A N 1
ATOM 6949 C CA . GLN A 1 858 ? -13.388 -16.447 27.068 1.00 84.62 858 GLN A CA 1
ATOM 6950 C C . GLN A 1 858 ? -12.584 -17.644 26.553 1.00 84.62 858 GLN A C 1
ATOM 6952 O O . GLN A 1 858 ? -11.362 -17.564 26.452 1.00 84.62 858 GLN A O 1
ATOM 6957 N N . LYS A 1 859 ? -13.279 -18.738 26.212 1.00 78.88 859 LYS A N 1
ATOM 6958 C CA . LYS A 1 859 ? -12.663 -20.031 25.853 1.00 78.88 859 LYS A CA 1
ATOM 6959 C C . LYS A 1 859 ? -11.628 -19.941 24.728 1.00 78.88 859 LYS A C 1
ATOM 6961 O O . LYS A 1 859 ? -10.624 -20.638 24.775 1.00 78.88 859 LYS A O 1
ATOM 6966 N N . VAL A 1 860 ? -11.911 -19.123 23.717 1.00 77.38 860 VAL A N 1
ATOM 6967 C CA . VAL A 1 860 ? -11.103 -19.028 22.493 1.00 77.38 860 VAL A CA 1
ATOM 6968 C C . VAL A 1 860 ? -10.013 -17.977 22.626 1.00 77.38 860 VAL A C 1
ATOM 6970 O O . VAL A 1 860 ? -8.840 -18.266 22.429 1.00 77.38 860 VAL A O 1
ATOM 6973 N N . ASN A 1 861 ? -10.403 -16.751 22.971 1.00 83.62 861 ASN A N 1
ATOM 6974 C CA . ASN A 1 861 ? -9.475 -15.640 23.075 1.00 83.62 861 ASN A CA 1
ATOM 6975 C C . ASN A 1 861 ? -9.692 -14.907 24.403 1.00 83.62 861 ASN A C 1
ATOM 6977 O O . ASN A 1 861 ? -10.606 -14.077 24.499 1.00 83.62 861 ASN A O 1
ATOM 6981 N N . PRO A 1 862 ? -8.856 -15.174 25.426 1.00 85.12 862 PRO A N 1
ATOM 6982 C CA . PRO A 1 862 ? -8.935 -14.484 26.705 1.00 85.12 862 PRO A CA 1
ATOM 6983 C C . PRO A 1 862 ? -8.908 -12.959 26.560 1.00 85.12 862 PRO A C 1
ATOM 6985 O O . PRO A 1 862 ? -9.634 -12.295 27.296 1.00 85.12 862 PRO A O 1
ATOM 6988 N N . TRP A 1 863 ? -8.198 -12.404 25.562 1.00 85.88 863 TRP A N 1
ATOM 6989 C CA . TRP A 1 863 ? -8.116 -10.959 25.286 1.00 85.88 863 TRP A CA 1
ATOM 6990 C C . TRP A 1 863 ? -9.483 -10.277 25.226 1.00 85.88 863 TRP A C 1
ATOM 6992 O O . TRP A 1 863 ? -9.653 -9.154 25.681 1.00 85.88 863 TRP A O 1
ATOM 7002 N N . ASN A 1 864 ? -10.513 -10.957 24.733 1.00 87.56 864 ASN A N 1
ATOM 7003 C CA . ASN A 1 864 ? -11.856 -10.393 24.683 1.00 87.56 864 ASN A CA 1
ATOM 7004 C C . ASN A 1 864 ? -12.428 -10.073 26.072 1.00 87.56 864 ASN A C 1
ATOM 7006 O O . ASN A 1 864 ? -13.171 -9.105 26.215 1.00 87.56 864 ASN A O 1
ATOM 7010 N N . THR A 1 865 ? -12.057 -10.832 27.106 1.00 91.44 865 THR A N 1
ATOM 7011 C CA . THR A 1 865 ? -12.543 -10.599 28.474 1.00 91.44 865 THR A CA 1
ATOM 7012 C C . THR A 1 865 ? -11.815 -9.441 29.158 1.00 91.44 865 THR A C 1
ATOM 7014 O O . THR A 1 865 ? -12.426 -8.748 29.969 1.00 91.44 865 THR A O 1
ATOM 7017 N N . ILE A 1 866 ? -10.560 -9.133 28.790 1.00 94.19 866 ILE A N 1
ATOM 7018 C CA . ILE A 1 866 ? -9.851 -7.973 29.368 1.00 94.19 866 ILE A CA 1
ATOM 7019 C C . ILE A 1 866 ? -10.543 -6.649 29.023 1.00 94.19 866 ILE A C 1
ATOM 7021 O O . ILE A 1 866 ? -10.443 -5.683 29.774 1.00 94.19 866 ILE A O 1
ATOM 7025 N N . GLN A 1 867 ? -11.327 -6.617 27.940 1.00 93.75 867 GLN A N 1
ATOM 7026 C CA . GLN A 1 867 ? -12.029 -5.418 27.478 1.00 93.75 867 GLN A CA 1
ATOM 7027 C C . GLN A 1 867 ? -13.092 -4.916 28.472 1.00 93.75 867 GLN A C 1
ATOM 7029 O O . GLN A 1 867 ? -13.450 -3.740 28.435 1.00 93.75 867 GLN A O 1
ATOM 7034 N N . PHE A 1 868 ? -13.564 -5.753 29.409 1.00 96.06 868 PHE A N 1
ATOM 7035 C CA . PHE A 1 868 ? -14.390 -5.289 30.534 1.00 96.06 868 PHE A CA 1
ATOM 7036 C C . PHE A 1 868 ? -13.651 -4.249 31.392 1.00 96.06 868 PHE A C 1
ATOM 7038 O O . PHE A 1 868 ? -14.257 -3.267 31.829 1.00 96.06 868 PHE A O 1
ATOM 7045 N N . MET A 1 869 ? -12.336 -4.414 31.566 1.00 97.06 869 MET A N 1
ATOM 7046 C CA . MET A 1 869 ? -11.492 -3.495 32.328 1.00 97.06 869 MET A CA 1
ATOM 7047 C C . MET A 1 869 ? -11.385 -2.121 31.663 1.00 97.06 869 MET A C 1
ATOM 7049 O O . MET A 1 869 ? -11.180 -1.125 32.354 1.00 97.06 869 MET A O 1
ATOM 7053 N N . TYR A 1 870 ? -11.570 -2.026 30.342 1.00 97.31 870 TYR A N 1
ATOM 7054 C CA . TYR A 1 870 ? -11.434 -0.761 29.614 1.00 97.31 870 TYR A CA 1
ATOM 7055 C C . TYR A 1 870 ? -12.496 0.256 30.053 1.00 97.31 870 TYR A C 1
ATOM 7057 O O . TYR A 1 870 ? -12.194 1.440 30.213 1.00 97.31 870 TYR A O 1
ATOM 7065 N N . TYR A 1 871 ? -13.716 -0.205 30.357 1.00 98.25 871 TYR A N 1
ATOM 7066 C CA . TYR A 1 871 ? -14.758 0.637 30.955 1.00 98.25 871 TYR A CA 1
ATOM 7067 C C . TYR A 1 871 ? -14.346 1.136 32.345 1.00 98.25 871 TYR A C 1
ATOM 7069 O O . TYR A 1 871 ? -14.556 2.306 32.673 1.00 98.25 871 TYR A O 1
ATOM 7077 N N . SER A 1 872 ? -13.712 0.281 33.153 1.00 98.38 872 SER A N 1
ATOM 7078 C CA . SER A 1 872 ? -13.193 0.666 34.466 1.00 98.38 872 SER A CA 1
ATOM 7079 C C . SER A 1 872 ? -12.088 1.712 34.353 1.00 98.38 872 SER A C 1
ATOM 7081 O O . SER A 1 872 ? -12.158 2.720 35.050 1.00 98.38 872 SER A O 1
ATOM 7083 N N . LEU A 1 873 ? -11.110 1.531 33.458 1.00 97.81 873 LEU A N 1
ATOM 7084 C CA . LEU A 1 873 ? -10.031 2.501 33.219 1.00 97.81 873 LEU A CA 1
ATOM 7085 C C . LEU A 1 873 ? -10.583 3.864 32.778 1.00 97.81 873 LEU A C 1
ATOM 7087 O O . LEU A 1 873 ? -10.160 4.906 33.292 1.00 97.81 873 LEU A O 1
ATOM 7091 N N . PHE A 1 874 ? -11.576 3.858 31.887 1.00 98.31 874 PHE A N 1
ATOM 7092 C CA . PHE A 1 874 ? -12.245 5.068 31.421 1.00 98.31 874 PHE A CA 1
ATOM 7093 C C . PHE A 1 874 ? -12.916 5.831 32.574 1.00 98.31 874 PHE A C 1
ATOM 7095 O O . PHE A 1 874 ? -12.586 6.991 32.826 1.00 98.31 874 PHE A O 1
ATOM 7102 N N . PHE A 1 875 ? -13.816 5.190 33.330 1.00 98.50 875 PHE A N 1
ATOM 7103 C CA . PHE A 1 875 ? -14.547 5.876 34.403 1.00 98.50 875 PHE A CA 1
ATOM 7104 C C . PHE A 1 875 ? -13.670 6.193 35.621 1.00 98.50 875 PHE A C 1
ATOM 7106 O O . PHE A 1 875 ? -13.860 7.239 36.245 1.00 98.50 875 PHE A O 1
ATOM 7113 N N . LEU A 1 876 ? -12.677 5.357 35.947 1.00 98.50 876 LEU A N 1
ATOM 7114 C CA . LEU A 1 876 ? -11.718 5.651 37.016 1.00 98.50 876 LEU A CA 1
ATOM 7115 C C . LEU A 1 876 ? -10.936 6.934 36.744 1.00 98.50 876 LEU A C 1
ATOM 7117 O O . LEU A 1 876 ? -10.647 7.660 37.687 1.00 98.50 876 LEU A O 1
ATOM 7121 N N . SER A 1 877 ? -10.661 7.263 35.481 1.00 97.88 877 SER A N 1
ATOM 7122 C CA . SER A 1 877 ? -10.005 8.524 35.112 1.00 97.88 877 SER A CA 1
ATOM 7123 C C . SER A 1 877 ? -10.798 9.752 35.600 1.00 97.88 877 SER A C 1
ATOM 7125 O O . SER A 1 877 ? -10.207 10.711 36.098 1.00 97.88 877 SER A O 1
ATOM 7127 N N . ILE A 1 878 ? -12.138 9.689 35.571 1.00 98.31 878 ILE A N 1
ATOM 7128 C CA . ILE A 1 878 ? -13.027 10.748 36.084 1.00 98.31 878 ILE A CA 1
ATOM 7129 C C . ILE A 1 878 ? -12.971 10.821 37.618 1.00 98.31 878 ILE A C 1
ATOM 7131 O O . ILE A 1 878 ? -12.845 11.903 38.194 1.00 98.31 878 ILE A O 1
ATOM 7135 N N . PHE A 1 879 ? -13.031 9.674 38.305 1.00 98.19 879 PHE A N 1
ATOM 7136 C CA . PHE A 1 879 ? -12.975 9.640 39.774 1.00 98.19 879 PHE A CA 1
ATOM 7137 C C . PHE A 1 879 ? -11.595 10.017 40.328 1.00 98.19 879 PHE A C 1
ATOM 7139 O O . PHE A 1 879 ? -11.520 10.653 41.378 1.00 98.19 879 PHE A O 1
ATOM 7146 N N . THR A 1 880 ? -10.513 9.698 39.615 1.00 98.00 880 THR A N 1
ATOM 7147 C CA . THR A 1 880 ? -9.158 10.163 39.939 1.00 98.00 880 THR A CA 1
ATOM 7148 C C . THR A 1 880 ? -9.085 11.677 39.886 1.00 98.00 880 THR A C 1
ATOM 7150 O O . THR A 1 880 ? -8.656 12.305 40.853 1.00 98.00 880 THR A O 1
ATOM 7153 N N . ALA A 1 881 ? -9.567 12.279 38.796 1.00 97.62 881 ALA A N 1
ATOM 7154 C CA . ALA A 1 881 ? -9.606 13.728 38.669 1.00 97.62 881 ALA A CA 1
ATOM 7155 C C . ALA A 1 881 ? -10.451 14.378 39.775 1.00 97.62 881 ALA A C 1
ATOM 7157 O O . ALA A 1 881 ? -10.048 15.404 40.324 1.00 97.62 881 ALA A O 1
ATOM 7158 N N . LYS A 1 882 ? -11.574 13.754 40.162 1.00 97.00 882 LYS A N 1
ATOM 7159 C CA . LYS A 1 882 ? -12.401 14.231 41.278 1.00 97.00 882 LYS A CA 1
ATOM 7160 C C . LYS A 1 882 ? -11.654 14.217 42.608 1.00 97.00 882 LYS A C 1
ATOM 7162 O O . LYS A 1 882 ? -11.657 15.216 43.318 1.00 97.00 882 LYS A O 1
ATOM 7167 N N . GLN A 1 883 ? -10.998 13.109 42.939 1.00 97.06 883 GLN A N 1
ATOM 7168 C CA . GLN A 1 883 ? -10.266 12.973 44.198 1.00 97.06 883 GLN A CA 1
ATOM 7169 C C . GLN A 1 883 ? -9.099 13.968 44.293 1.00 97.06 883 GLN A C 1
ATOM 7171 O O . GLN A 1 883 ? -8.899 14.585 45.339 1.00 97.06 883 GLN A O 1
ATOM 7176 N N . ILE A 1 884 ? -8.367 14.174 43.193 1.00 96.19 884 ILE A N 1
ATOM 7177 C CA . ILE A 1 884 ? -7.288 15.171 43.116 1.00 96.19 884 ILE A CA 1
ATOM 7178 C C . ILE A 1 884 ? -7.857 16.594 43.226 1.00 96.19 884 ILE A C 1
ATOM 7180 O O . ILE A 1 884 ? -7.274 17.443 43.901 1.00 96.19 884 ILE A O 1
ATOM 7184 N N . GLY A 1 885 ? -9.013 16.861 42.614 1.00 95.38 885 GLY A N 1
ATOM 7185 C CA . GLY A 1 885 ? -9.747 18.120 42.767 1.00 95.38 885 GLY A CA 1
ATOM 7186 C C . GLY A 1 885 ? -10.141 18.415 44.211 1.00 95.38 885 GLY A C 1
ATOM 7187 O O . GLY A 1 885 ? -9.932 19.521 44.702 1.00 95.38 885 GLY A O 1
ATOM 7188 N N . GLU A 1 886 ? -10.631 17.408 44.930 1.00 93.94 886 GLU A N 1
ATOM 7189 C CA . GLU A 1 886 ? -10.967 17.525 46.349 1.00 93.94 886 GLU A CA 1
ATOM 7190 C C . GLU A 1 886 ? -9.727 17.772 47.218 1.00 93.94 886 GLU A C 1
ATOM 7192 O O . GLU A 1 886 ? -9.777 18.598 48.126 1.00 93.94 886 GLU A O 1
ATOM 7197 N N . TRP A 1 887 ? -8.587 17.135 46.932 1.00 94.81 887 TRP A N 1
ATOM 7198 C CA . TRP A 1 887 ? -7.331 17.426 47.639 1.00 94.81 887 TRP A CA 1
ATOM 7199 C C . TRP A 1 887 ? -6.810 18.837 47.359 1.00 94.81 887 TRP A C 1
ATOM 7201 O O . TRP A 1 887 ? -6.256 19.486 48.245 1.00 94.81 887 TRP A O 1
ATOM 7211 N N . SER A 1 888 ? -7.035 19.338 46.147 1.00 92.31 888 SER A N 1
ATOM 7212 C CA . SER A 1 888 ? -6.573 20.656 45.707 1.00 92.31 888 SER A CA 1
ATOM 7213 C C . SER A 1 888 ? -7.588 21.785 45.928 1.00 92.31 888 SER A C 1
ATOM 7215 O O . SER A 1 888 ? -7.277 22.935 45.630 1.00 92.31 888 SER A O 1
ATOM 7217 N N . HIS A 1 889 ? -8.764 21.524 46.517 1.00 88.69 889 HIS A N 1
ATOM 7218 C CA . HIS A 1 889 ? -9.859 22.507 46.604 1.00 88.69 889 HIS A CA 1
ATOM 7219 C C . HIS A 1 889 ? -9.495 23.809 47.343 1.00 88.69 889 HIS A C 1
ATOM 7221 O O . HIS A 1 889 ? -10.087 24.856 47.079 1.00 88.69 889 HIS A O 1
ATOM 7227 N N . LYS A 1 890 ? -8.530 23.762 48.275 1.00 88.38 890 LYS A N 1
ATOM 7228 C CA . LYS A 1 890 ? -8.050 24.945 49.015 1.00 88.38 890 LYS A CA 1
ATOM 7229 C C . LYS A 1 890 ? -7.081 25.806 48.198 1.00 88.38 890 LYS A C 1
ATOM 7231 O O . LYS A 1 890 ? -6.845 26.961 48.550 1.00 88.38 890 LYS A O 1
ATOM 7236 N N . VAL A 1 891 ? -6.520 25.270 47.113 1.00 89.56 891 VAL A N 1
ATOM 7237 C CA . VAL A 1 891 ? -5.552 25.961 46.259 1.00 89.56 891 VAL A CA 1
ATOM 7238 C C . VAL A 1 891 ? -6.294 26.922 45.332 1.00 89.56 891 VAL A C 1
ATOM 7240 O O . VAL A 1 891 ? -6.911 26.520 44.351 1.00 89.56 891 VAL A O 1
ATOM 7243 N N . LYS A 1 892 ? -6.214 28.224 45.623 1.00 87.69 892 LYS A N 1
ATOM 7244 C CA . LYS A 1 892 ? -6.815 29.274 44.776 1.00 87.69 892 LYS A CA 1
ATOM 7245 C C . LYS A 1 892 ? -5.893 29.745 43.643 1.00 87.69 892 LYS A C 1
ATOM 7247 O O . LYS A 1 892 ? -6.363 30.357 42.685 1.00 87.69 892 LYS A O 1
ATOM 7252 N N . ASN A 1 893 ? -4.588 29.476 43.741 1.00 92.19 893 ASN A N 1
ATOM 7253 C CA . ASN A 1 893 ? -3.606 29.902 42.745 1.00 92.19 893 ASN A CA 1
ATOM 7254 C C . ASN A 1 893 ? -3.690 29.023 41.483 1.00 92.19 893 ASN A C 1
ATOM 7256 O O . ASN A 1 893 ? -3.357 27.837 41.511 1.00 92.19 893 ASN A O 1
ATOM 7260 N N . LYS A 1 894 ? -4.094 29.631 40.362 1.00 88.75 894 LYS A N 1
ATOM 7261 C CA . LYS A 1 894 ? -4.241 28.954 39.065 1.00 88.75 894 LYS A CA 1
ATOM 7262 C C . LYS A 1 894 ? -2.929 28.383 38.525 1.00 88.75 894 LYS A C 1
ATOM 7264 O O . LYS A 1 894 ? -2.972 27.356 37.859 1.00 88.75 894 LYS A O 1
ATOM 7269 N N . PHE A 1 895 ? -1.786 29.004 38.825 1.00 91.44 895 PHE A N 1
ATOM 7270 C CA . PHE A 1 895 ? -0.478 28.493 38.414 1.00 91.44 895 PHE A CA 1
ATOM 7271 C C . PHE A 1 895 ? -0.147 27.181 39.132 1.00 91.44 895 PHE A C 1
ATOM 7273 O O . PHE A 1 895 ? 0.234 26.212 38.490 1.00 91.44 895 PHE A O 1
ATOM 7280 N N . ILE A 1 896 ? -0.391 27.100 40.445 1.00 91.75 896 ILE A N 1
ATOM 7281 C CA . ILE A 1 896 ? -0.165 25.863 41.211 1.00 91.75 896 ILE A CA 1
ATOM 7282 C C . ILE A 1 896 ? -1.091 24.746 40.713 1.00 91.75 896 ILE A C 1
ATOM 7284 O O . ILE A 1 896 ? -0.634 23.629 40.491 1.00 91.75 896 ILE A O 1
ATOM 7288 N N . LEU A 1 897 ? -2.373 25.045 40.469 1.00 91.38 897 LEU A N 1
ATOM 7289 C CA . LEU A 1 897 ? -3.296 24.076 39.867 1.00 91.38 897 LEU A CA 1
ATOM 7290 C C . LEU A 1 897 ? -2.819 23.613 38.483 1.00 91.38 897 LEU A C 1
ATOM 7292 O O . LEU A 1 897 ? -2.912 22.430 38.174 1.00 91.38 897 LEU A O 1
ATOM 7296 N N . PHE A 1 898 ? -2.274 24.515 37.664 1.00 91.81 898 PHE A N 1
ATOM 7297 C CA . PHE A 1 898 ? -1.686 24.161 36.374 1.00 91.81 898 PHE A CA 1
ATOM 7298 C C . PHE A 1 898 ? -0.462 23.242 36.518 1.00 91.81 898 PHE A C 1
ATOM 7300 O O . PHE A 1 898 ? -0.362 22.257 35.792 1.00 91.81 898 PHE A O 1
ATOM 7307 N N . ILE A 1 899 ? 0.423 23.491 37.488 1.00 93.69 899 ILE A N 1
ATOM 7308 C CA . ILE A 1 899 ? 1.560 22.603 37.780 1.00 93.69 899 ILE A CA 1
ATOM 7309 C C . ILE A 1 899 ? 1.082 21.221 38.241 1.00 93.69 899 ILE A C 1
ATOM 7311 O O . ILE A 1 899 ? 1.598 20.216 37.761 1.00 93.69 899 ILE A O 1
ATOM 7315 N N . ILE A 1 900 ? 0.065 21.144 39.109 1.00 92.94 900 ILE A N 1
ATOM 7316 C CA . ILE A 1 900 ? -0.535 19.864 39.526 1.00 92.94 900 ILE A CA 1
ATOM 7317 C C . ILE A 1 900 ? -1.118 19.131 38.313 1.00 92.94 900 ILE A C 1
ATOM 7319 O O . ILE A 1 900 ? -0.864 17.941 38.137 1.00 92.94 900 ILE A O 1
ATOM 7323 N N . PHE A 1 901 ? -1.873 19.834 37.462 1.00 93.44 901 PHE A N 1
ATOM 7324 C CA . PHE A 1 901 ? -2.410 19.276 36.220 1.00 93.44 901 PHE A CA 1
ATOM 7325 C C . PHE A 1 901 ? -1.295 18.693 35.344 1.00 93.44 901 PHE A C 1
ATOM 7327 O O . PHE A 1 901 ? -1.397 17.547 34.901 1.00 93.44 901 PHE A O 1
ATOM 7334 N N . LEU A 1 902 ? -0.226 19.464 35.123 1.00 92.69 902 LEU A N 1
ATOM 7335 C CA . LEU A 1 902 ? 0.904 19.061 34.295 1.00 92.69 902 LEU A CA 1
ATOM 7336 C C . LEU A 1 902 ? 1.616 17.841 34.887 1.00 92.69 902 LEU A C 1
ATOM 7338 O O . LEU A 1 902 ? 1.842 16.875 34.171 1.00 92.69 902 LEU A O 1
ATOM 7342 N N . LEU A 1 903 ? 1.910 17.847 36.188 1.00 92.56 903 LEU A N 1
ATOM 7343 C CA . LEU A 1 903 ? 2.615 16.760 36.867 1.00 92.56 903 LEU A CA 1
ATOM 7344 C C . LEU A 1 903 ? 1.826 15.447 36.815 1.00 92.56 903 LEU A C 1
ATOM 7346 O O . LEU A 1 903 ? 2.383 14.413 36.455 1.00 92.56 903 LEU A O 1
ATOM 7350 N N . VAL A 1 904 ? 0.524 15.485 37.112 1.00 91.69 904 VAL A N 1
ATOM 7351 C CA . VAL A 1 904 ? -0.337 14.292 37.048 1.00 91.69 904 VAL A CA 1
ATOM 7352 C C . VAL A 1 904 ? -0.425 13.766 35.615 1.00 91.69 904 VAL A C 1
ATOM 7354 O O . VAL A 1 904 ? -0.312 12.561 35.394 1.00 91.69 904 VAL A O 1
ATOM 7357 N N . THR A 1 905 ? -0.582 14.664 34.640 1.00 87.50 905 THR A N 1
ATOM 7358 C CA . THR A 1 905 ? -0.670 14.278 33.227 1.00 87.50 905 THR A CA 1
ATOM 7359 C C . THR A 1 905 ? 0.650 13.672 32.748 1.00 87.50 905 THR A C 1
ATOM 7361 O O . THR A 1 905 ? 0.629 12.574 32.198 1.00 87.50 905 THR A O 1
ATOM 7364 N N . LEU A 1 906 ? 1.793 14.312 33.024 1.00 87.12 906 LEU A N 1
ATOM 7365 C CA . LEU A 1 906 ? 3.127 13.842 32.628 1.00 87.12 906 LEU A CA 1
ATOM 7366 C C . LEU A 1 906 ? 3.479 12.487 33.239 1.00 87.12 906 LEU A C 1
ATOM 7368 O O . LEU A 1 906 ? 3.991 11.631 32.524 1.00 87.12 906 LEU A O 1
ATOM 7372 N N . LEU A 1 907 ? 3.165 12.257 34.519 1.00 87.88 907 LEU A N 1
ATOM 7373 C CA . LEU A 1 907 ? 3.375 10.950 35.153 1.00 87.88 907 LEU A CA 1
ATOM 7374 C C . LEU A 1 907 ? 2.591 9.849 34.436 1.00 87.88 907 LEU A C 1
ATOM 7376 O O . LEU A 1 907 ? 3.082 8.737 34.279 1.00 87.88 907 LEU A O 1
ATOM 7380 N N . SER A 1 908 ? 1.383 10.161 33.968 1.00 81.88 908 SER A N 1
ATOM 7381 C CA . SER A 1 908 ? 0.511 9.199 33.297 1.00 81.88 908 SER A CA 1
ATOM 7382 C C . SER A 1 908 ? 0.832 8.971 31.813 1.00 81.88 908 SER A C 1
ATOM 7384 O O . SER A 1 908 ? 0.232 8.093 31.210 1.00 81.88 908 SER A O 1
ATOM 7386 N N . PHE A 1 909 ? 1.753 9.723 31.203 1.00 85.69 909 PHE A N 1
ATOM 7387 C CA . PHE A 1 909 ? 1.918 9.780 29.743 1.00 85.69 909 PHE A CA 1
ATOM 7388 C C . PHE A 1 909 ? 2.974 8.866 29.069 1.00 85.69 909 PHE A C 1
ATOM 7390 O O . PHE A 1 909 ? 2.843 8.655 27.862 1.00 85.69 909 PHE A O 1
ATOM 7397 N N . PRO A 1 910 ? 4.003 8.293 29.737 1.00 91.25 910 PRO A N 1
ATOM 7398 C CA . PRO A 1 910 ? 5.099 7.612 29.029 1.00 91.25 910 PRO A CA 1
ATOM 7399 C C . PRO A 1 910 ? 4.670 6.459 28.110 1.00 91.25 910 PRO A C 1
ATOM 7401 O O . PRO A 1 910 ? 5.151 6.345 26.984 1.00 91.25 910 PRO A O 1
ATOM 7404 N N . THR A 1 911 ? 3.735 5.614 28.553 1.00 92.38 911 THR A N 1
ATOM 7405 C CA . THR A 1 911 ? 3.252 4.483 27.740 1.00 92.38 911 THR A CA 1
ATOM 7406 C C . THR A 1 911 ? 2.375 4.948 26.571 1.00 92.38 911 THR A C 1
ATOM 7408 O O . THR A 1 911 ? 2.401 4.337 25.502 1.00 92.38 911 THR A O 1
ATOM 7411 N N . THR A 1 912 ? 1.685 6.082 26.723 1.00 93.25 912 THR A N 1
ATOM 7412 C CA . THR A 1 912 ? 0.940 6.741 25.643 1.00 93.25 912 THR A CA 1
ATOM 7413 C C . THR A 1 912 ? 1.869 7.240 24.538 1.00 93.25 912 THR A C 1
ATOM 7415 O O . THR A 1 912 ? 1.581 7.010 23.367 1.00 93.25 912 THR A O 1
ATOM 7418 N N . ILE A 1 913 ? 3.006 7.859 24.885 1.00 92.62 913 ILE A N 1
ATOM 7419 C CA . ILE A 1 913 ? 4.016 8.278 23.895 1.00 92.62 913 ILE A CA 1
ATOM 7420 C C . ILE A 1 913 ? 4.521 7.068 23.103 1.00 92.62 913 ILE A C 1
ATOM 7422 O O . ILE A 1 913 ? 4.541 7.124 21.877 1.00 92.62 913 ILE A O 1
ATOM 7426 N N . GLY A 1 914 ? 4.869 5.976 23.794 1.00 91.19 914 GLY A N 1
ATOM 7427 C CA . GLY A 1 914 ? 5.336 4.747 23.142 1.00 91.19 914 GLY A CA 1
ATOM 7428 C C . GLY A 1 914 ? 4.296 4.136 22.203 1.00 91.19 914 GLY A C 1
ATOM 7429 O O . GLY A 1 914 ? 4.626 3.712 21.106 1.00 91.19 914 GLY A O 1
ATOM 7430 N N . THR A 1 915 ? 3.019 4.167 22.588 1.00 92.06 915 THR A N 1
ATOM 7431 C CA . THR A 1 915 ? 1.942 3.688 21.708 1.00 92.06 915 THR A CA 1
ATOM 7432 C C . THR A 1 915 ? 1.818 4.577 20.475 1.00 92.06 915 THR A C 1
ATOM 7434 O O . THR A 1 915 ? 1.753 4.076 19.363 1.00 92.06 915 THR A O 1
ATOM 7437 N N . LEU A 1 916 ? 1.814 5.904 20.638 1.00 93.06 916 LEU A N 1
ATOM 7438 C CA . LEU A 1 916 ? 1.679 6.839 19.516 1.00 93.06 916 LEU A CA 1
ATOM 7439 C C . LEU A 1 916 ? 2.850 6.756 18.533 1.00 93.06 916 LEU A C 1
ATOM 7441 O O . LEU A 1 916 ? 2.621 6.908 17.333 1.00 93.06 916 LEU A O 1
ATOM 7445 N N . SER A 1 917 ? 4.077 6.498 19.002 1.00 91.62 917 SER A N 1
ATOM 7446 C CA . SER A 1 917 ? 5.230 6.346 18.106 1.00 91.62 917 SER A CA 1
ATOM 7447 C C . SER A 1 917 ? 5.057 5.199 17.113 1.00 91.62 917 SER A C 1
ATOM 7449 O O . SER A 1 917 ? 5.446 5.359 15.957 1.00 91.62 917 SER A O 1
ATOM 7451 N N . ASP A 1 918 ? 4.378 4.115 17.502 1.00 88.62 918 ASP A N 1
ATOM 7452 C CA . ASP A 1 918 ? 4.113 2.968 16.621 1.00 88.62 918 ASP A CA 1
ATOM 7453 C C . ASP A 1 918 ? 3.166 3.322 15.456 1.00 88.62 918 ASP A C 1
ATOM 7455 O O . ASP A 1 918 ? 3.169 2.660 14.419 1.00 88.62 918 ASP A O 1
ATOM 7459 N N . TYR A 1 919 ? 2.381 4.398 15.586 1.00 92.25 919 TYR A N 1
ATOM 7460 C CA . TYR A 1 919 ? 1.471 4.900 14.545 1.00 92.25 919 TYR A CA 1
ATOM 7461 C C . TYR A 1 919 ? 2.043 6.088 13.758 1.00 92.25 919 TYR A C 1
ATOM 7463 O O . TYR A 1 919 ? 1.433 6.548 12.788 1.00 92.25 919 TYR A O 1
ATOM 7471 N N . LEU A 1 920 ? 3.218 6.597 14.139 1.00 91.81 920 LEU A N 1
ATOM 7472 C CA . LEU A 1 920 ? 3.896 7.728 13.492 1.00 91.81 920 LEU A CA 1
ATOM 7473 C C . LEU A 1 920 ? 5.102 7.304 12.640 1.00 91.81 920 LEU A C 1
ATOM 7475 O O . LEU A 1 920 ? 5.772 8.150 12.054 1.00 91.81 920 LEU A O 1
ATOM 7479 N N . THR A 1 921 ? 5.333 6.001 12.494 1.00 90.25 921 THR A N 1
ATOM 7480 C CA . THR A 1 921 ? 6.348 5.420 11.606 1.00 90.25 921 THR A CA 1
ATOM 7481 C C . THR A 1 921 ? 6.117 5.785 10.132 1.00 90.25 921 THR A C 1
ATOM 7483 O O . THR A 1 921 ? 4.993 6.066 9.694 1.00 90.25 921 THR A O 1
ATOM 7486 N N . SER A 1 922 ? 7.178 5.754 9.321 1.00 85.19 922 SER A N 1
ATOM 7487 C CA . SER A 1 922 ? 7.079 5.938 7.863 1.00 85.19 922 SER A CA 1
ATOM 7488 C C . SER A 1 922 ? 6.329 4.789 7.176 1.00 85.19 922 SER A C 1
ATOM 7490 O O . SER A 1 922 ? 5.715 4.990 6.129 1.00 85.19 922 SER A O 1
ATOM 7492 N N . GLN A 1 923 ? 6.327 3.608 7.796 1.00 87.81 923 GLN A N 1
ATOM 7493 C CA . GLN A 1 923 ? 5.768 2.369 7.264 1.00 87.81 923 GLN A CA 1
ATOM 7494 C C . GLN A 1 923 ? 4.726 1.782 8.220 1.00 87.81 923 GLN A C 1
ATOM 7496 O O . GLN A 1 923 ? 4.882 1.847 9.439 1.00 87.81 923 GLN A O 1
ATOM 7501 N N . SER A 1 924 ? 3.654 1.221 7.669 1.00 93.00 924 SER A N 1
ATOM 7502 C CA . SER A 1 924 ? 2.640 0.482 8.427 1.00 93.00 924 SER A CA 1
ATOM 7503 C C . SER A 1 924 ? 3.131 -0.920 8.813 1.00 93.00 924 SER A C 1
ATOM 7505 O O . SER A 1 924 ? 4.138 -1.397 8.298 1.00 93.00 924 SER A O 1
ATOM 7507 N N . ALA A 1 925 ? 2.413 -1.595 9.716 1.00 91.38 925 ALA A N 1
ATOM 7508 C CA . ALA A 1 925 ? 2.707 -2.988 10.065 1.00 91.38 925 ALA A CA 1
ATOM 7509 C C . ALA A 1 925 ? 2.297 -3.961 8.945 1.00 91.38 925 ALA A C 1
ATOM 7511 O O . ALA A 1 925 ? 2.926 -5.000 8.748 1.00 91.38 925 ALA A O 1
ATOM 7512 N N . SER A 1 926 ? 1.234 -3.622 8.211 1.00 93.94 926 SER A N 1
ATOM 7513 C CA . SER A 1 926 ? 0.711 -4.428 7.110 1.00 93.94 926 SER A CA 1
ATOM 7514 C C . SER A 1 926 ? 0.165 -3.559 5.981 1.00 93.94 926 SER A C 1
ATOM 7516 O O . SER A 1 926 ? -0.163 -2.388 6.198 1.00 93.94 926 SER A O 1
ATOM 7518 N N . ARG A 1 927 ? 0.076 -4.129 4.776 1.00 94.50 927 ARG A N 1
ATOM 7519 C CA . ARG A 1 927 ? -0.406 -3.447 3.573 1.00 94.50 927 ARG A CA 1
ATOM 7520 C C . ARG A 1 927 ? -1.192 -4.359 2.632 1.00 94.50 927 ARG A C 1
ATOM 7522 O O . ARG A 1 927 ? -1.053 -5.576 2.683 1.00 94.50 927 ARG A O 1
ATOM 7529 N N . ILE A 1 928 ? -1.929 -3.737 1.718 1.00 95.75 928 ILE A N 1
ATOM 7530 C CA . ILE A 1 928 ? -2.375 -4.331 0.448 1.00 95.75 928 ILE A CA 1
ATOM 7531 C C . ILE A 1 928 ? -1.598 -3.622 -0.660 1.00 95.75 928 ILE A C 1
ATOM 7533 O O . ILE A 1 928 ? -1.578 -2.388 -0.677 1.00 95.75 928 ILE A O 1
ATOM 7537 N N . SER A 1 929 ? -0.915 -4.361 -1.535 1.00 94.00 929 SER A N 1
ATOM 7538 C CA . SER A 1 929 ? -0.104 -3.772 -2.610 1.00 94.00 929 SER A CA 1
ATOM 7539 C C . SER A 1 929 ? -0.961 -3.049 -3.653 1.00 94.00 929 SER A C 1
ATOM 7541 O O . SER A 1 929 ? -2.159 -3.286 -3.751 1.00 94.00 929 SER A O 1
ATOM 7543 N N . LEU A 1 930 ? -0.361 -2.157 -4.448 1.00 93.38 930 LEU A N 1
ATOM 7544 C CA . LEU A 1 930 ? -1.078 -1.469 -5.532 1.00 93.38 930 LEU A CA 1
ATOM 7545 C C . LEU A 1 930 ? -1.617 -2.456 -6.579 1.00 93.38 930 LEU A C 1
ATOM 7547 O O . LEU A 1 930 ? -2.772 -2.367 -6.988 1.00 93.38 930 LEU A O 1
ATOM 7551 N N . THR A 1 931 ? -0.811 -3.450 -6.938 1.00 91.88 931 THR A N 1
ATOM 7552 C CA . THR A 1 931 ? -1.171 -4.566 -7.821 1.00 91.88 931 THR A CA 1
ATOM 7553 C C . THR A 1 931 ? -2.327 -5.405 -7.267 1.00 91.88 931 THR A C 1
ATOM 7555 O O . THR A 1 931 ? -3.225 -5.782 -8.018 1.00 91.88 931 THR A O 1
ATOM 7558 N N . GLU A 1 932 ? -2.355 -5.675 -5.960 1.00 94.88 932 GLU A N 1
ATOM 7559 C CA . GLU A 1 932 ? -3.467 -6.371 -5.304 1.00 94.88 932 GLU A CA 1
ATOM 7560 C C . GLU A 1 932 ? -4.720 -5.488 -5.179 1.00 94.88 932 GLU A C 1
ATOM 7562 O O . GLU A 1 932 ? -5.834 -5.980 -5.344 1.00 94.88 932 GLU A O 1
ATOM 7567 N N . LEU A 1 933 ? -4.575 -4.176 -4.963 1.00 95.75 933 LEU A N 1
ATOM 7568 C CA . LEU A 1 933 ? -5.710 -3.248 -4.983 1.00 95.75 933 LEU A CA 1
ATOM 7569 C C . LEU A 1 933 ? -6.397 -3.235 -6.355 1.00 95.75 933 LEU A C 1
ATOM 7571 O O . LEU A 1 933 ? -7.624 -3.270 -6.405 1.00 95.75 933 LEU A O 1
ATOM 7575 N N . HIS A 1 934 ? -5.636 -3.257 -7.454 1.00 93.69 934 HIS A N 1
ATOM 7576 C CA . HIS A 1 934 ? -6.200 -3.421 -8.800 1.00 93.69 934 HIS A CA 1
ATOM 7577 C C . HIS A 1 934 ? -6.926 -4.767 -8.963 1.00 93.69 934 HIS A C 1
ATOM 7579 O O . HIS A 1 934 ? -7.996 -4.807 -9.566 1.00 93.69 934 HIS A O 1
ATOM 7585 N N . ALA A 1 935 ? -6.420 -5.858 -8.372 1.00 95.06 935 ALA A N 1
ATOM 7586 C CA . ALA A 1 935 ? -7.100 -7.162 -8.386 1.00 95.06 935 ALA A CA 1
ATOM 7587 C C . ALA A 1 935 ? -8.437 -7.132 -7.624 1.00 95.06 935 ALA A C 1
ATOM 7589 O O . ALA A 1 935 ? -9.449 -7.663 -8.085 1.00 95.06 935 ALA A O 1
ATOM 7590 N N . LEU A 1 936 ? -8.456 -6.486 -6.457 1.00 97.12 936 LEU A N 1
ATOM 7591 C CA . LEU A 1 936 ? -9.647 -6.347 -5.619 1.00 97.12 936 LEU A CA 1
ATOM 7592 C C . LEU A 1 936 ? -10.694 -5.423 -6.251 1.00 97.12 936 LEU A C 1
ATOM 7594 O O . LEU A 1 936 ? -11.889 -5.684 -6.114 1.00 97.12 936 LEU A O 1
ATOM 7598 N N . ASP A 1 937 ? -10.267 -4.371 -6.950 1.00 94.56 937 ASP A N 1
ATOM 7599 C CA . ASP A 1 937 ? -11.168 -3.487 -7.693 1.00 94.56 937 ASP A CA 1
ATOM 7600 C C . ASP A 1 937 ? -11.720 -4.158 -8.958 1.00 94.56 937 ASP A C 1
ATOM 7602 O O . ASP A 1 937 ? -12.916 -4.079 -9.240 1.00 94.56 937 ASP A O 1
ATOM 7606 N N . PHE A 1 938 ? -10.887 -4.934 -9.657 1.00 93.56 938 PHE A N 1
ATOM 7607 C CA . PHE A 1 938 ? -11.342 -5.799 -10.742 1.00 93.56 938 PHE A CA 1
ATOM 7608 C C . PHE A 1 938 ? -12.423 -6.782 -10.261 1.00 93.56 938 PHE A C 1
ATOM 7610 O O . PHE A 1 938 ? -13.473 -6.906 -10.896 1.00 93.56 938 PHE A O 1
ATOM 7617 N N . LEU A 1 939 ? -12.220 -7.437 -9.109 1.00 95.50 939 LEU A N 1
ATOM 7618 C CA . LEU A 1 939 ? -13.234 -8.306 -8.502 1.00 95.50 939 LEU A CA 1
ATOM 7619 C C . LEU A 1 939 ? -14.498 -7.536 -8.132 1.00 95.50 939 LEU A C 1
ATOM 7621 O O . LEU A 1 939 ? -15.581 -7.974 -8.489 1.00 95.50 939 LEU A O 1
ATOM 7625 N N . ARG A 1 940 ? -14.382 -6.369 -7.490 1.00 94.88 940 ARG A N 1
ATOM 7626 C CA . ARG A 1 940 ? -15.535 -5.526 -7.126 1.00 94.88 940 ARG A CA 1
ATOM 7627 C C . ARG A 1 940 ? -16.451 -5.215 -8.310 1.00 94.88 940 ARG A C 1
ATOM 7629 O O . ARG A 1 940 ? -17.665 -5.125 -8.134 1.00 94.88 940 ARG A O 1
ATOM 7636 N N . ASN A 1 941 ? -15.867 -5.015 -9.487 1.00 92.31 941 ASN A N 1
ATOM 7637 C CA . ASN A 1 941 ? -16.591 -4.703 -10.718 1.00 92.31 941 ASN A CA 1
ATOM 7638 C C . ASN A 1 941 ? -16.997 -5.960 -11.514 1.00 92.31 941 ASN A C 1
ATOM 7640 O O . ASN A 1 941 ? -17.657 -5.852 -12.549 1.00 92.31 941 ASN A O 1
ATOM 7644 N N . SER A 1 942 ? -16.620 -7.148 -11.039 1.00 93.12 942 SER A N 1
ATOM 7645 C CA . SER A 1 942 ? -16.963 -8.430 -11.645 1.00 93.12 942 SER A CA 1
ATOM 7646 C C . SER A 1 942 ? -18.338 -8.933 -11.194 1.00 93.12 942 SER A C 1
ATOM 7648 O O . SER A 1 942 ? -18.967 -8.438 -10.262 1.00 93.12 942 SER A O 1
ATOM 7650 N N . GLU A 1 943 ? -18.841 -9.956 -11.882 1.00 94.75 943 GLU A N 1
ATOM 7651 C CA . GLU A 1 943 ? -20.133 -10.556 -11.561 1.00 94.75 943 GLU A CA 1
ATOM 7652 C C . GLU A 1 943 ? -20.104 -11.218 -10.176 1.00 94.75 943 GLU A C 1
ATOM 7654 O O . GLU A 1 943 ? -19.206 -12.018 -9.901 1.00 94.75 943 GLU A O 1
ATOM 7659 N N . ALA A 1 944 ? -21.108 -10.952 -9.335 1.00 94.56 944 ALA A N 1
ATOM 7660 C CA . ALA A 1 944 ? -21.199 -11.503 -7.983 1.00 94.56 944 ALA A CA 1
ATOM 7661 C C . ALA A 1 944 ? -20.985 -13.032 -7.949 1.00 94.56 944 ALA A C 1
ATOM 7663 O O . ALA A 1 944 ? -21.471 -13.781 -8.805 1.00 94.56 944 ALA A O 1
ATOM 7664 N N . GLY A 1 945 ? -20.249 -13.502 -6.942 1.00 95.44 945 GLY A N 1
ATOM 7665 C CA . GLY A 1 945 ? -19.932 -14.919 -6.775 1.00 95.44 945 GLY A CA 1
ATOM 7666 C C . GLY A 1 945 ? -18.974 -15.189 -5.623 1.00 95.44 945 GLY A C 1
ATOM 7667 O O . GLY A 1 945 ? -18.317 -14.272 -5.139 1.00 95.44 945 GLY A O 1
ATOM 7668 N N . VAL A 1 946 ? -18.913 -16.449 -5.192 1.00 97.62 946 VAL A N 1
ATOM 7669 C CA . VAL A 1 946 ? -18.087 -16.883 -4.059 1.00 97.62 946 VAL A CA 1
ATOM 7670 C C . VAL A 1 946 ? -16.627 -16.992 -4.481 1.00 97.62 946 VAL A C 1
ATOM 7672 O O . VAL A 1 946 ? -16.334 -17.522 -5.558 1.00 97.62 946 VAL A O 1
ATOM 7675 N N . ILE A 1 947 ? -15.727 -16.522 -3.621 1.00 97.88 947 ILE A N 1
ATOM 7676 C CA . ILE A 1 947 ? -14.277 -16.584 -3.824 1.00 97.88 947 ILE A CA 1
ATOM 7677 C C . ILE A 1 947 ? -13.668 -17.637 -2.902 1.00 97.88 947 ILE A C 1
ATOM 7679 O O . ILE A 1 947 ? -14.012 -17.705 -1.724 1.00 97.88 947 ILE A O 1
ATOM 7683 N N . VAL A 1 948 ? -12.740 -18.441 -3.413 1.00 97.12 948 VAL A N 1
ATOM 7684 C CA . VAL A 1 948 ? -11.833 -19.238 -2.579 1.00 97.12 948 VAL A CA 1
ATOM 7685 C C . VAL A 1 948 ? -10.423 -18.665 -2.672 1.00 97.12 948 VAL A C 1
ATOM 7687 O O . VAL A 1 948 ? -9.922 -18.401 -3.764 1.00 97.12 948 VAL A O 1
ATOM 7690 N N . SER A 1 949 ? -9.793 -18.464 -1.520 1.00 93.94 949 SER A N 1
ATOM 7691 C CA . SER A 1 949 ? -8.451 -17.903 -1.378 1.00 93.94 949 SER A CA 1
ATOM 7692 C C . SER A 1 949 ? -7.591 -18.797 -0.477 1.00 93.94 949 SER A C 1
ATOM 7694 O O . SER A 1 949 ? -8.135 -19.612 0.275 1.00 93.94 949 SER A O 1
ATOM 7696 N N . PRO A 1 950 ? -6.253 -18.722 -0.574 1.00 89.56 950 PRO A N 1
ATOM 7697 C CA . PRO A 1 950 ? -5.367 -19.460 0.310 1.00 89.56 950 PRO A CA 1
ATOM 7698 C C . PRO A 1 950 ? -5.516 -18.968 1.750 1.00 89.56 950 PRO A C 1
ATOM 7700 O O . PRO A 1 950 ? -5.698 -17.777 2.004 1.00 89.56 950 PRO A O 1
ATOM 7703 N N . LEU A 1 951 ? -5.402 -19.885 2.709 1.00 83.62 951 LEU A N 1
ATOM 7704 C CA . LEU A 1 951 ? -5.375 -19.529 4.126 1.00 83.62 951 LEU A CA 1
ATOM 7705 C C . LEU A 1 951 ? -3.944 -19.195 4.541 1.00 83.62 951 LEU A C 1
ATOM 7707 O O . LEU A 1 951 ? -3.026 -19.964 4.266 1.00 83.62 951 LEU A O 1
ATOM 7711 N N . THR A 1 952 ? -3.758 -18.102 5.282 1.00 69.12 952 THR A N 1
ATOM 7712 C CA . THR A 1 952 ? -2.458 -17.737 5.859 1.00 69.12 952 THR A CA 1
ATOM 7713 C C . THR A 1 952 ? -2.025 -18.783 6.896 1.00 69.12 952 THR A C 1
ATOM 7715 O O . THR A 1 952 ? -2.344 -18.671 8.082 1.00 69.12 952 THR A O 1
ATOM 7718 N N . TYR A 1 953 ? -1.297 -19.822 6.478 1.00 58.81 953 TYR A N 1
ATOM 7719 C CA . TYR A 1 953 ? -0.769 -20.835 7.394 1.00 58.81 953 TYR A CA 1
ATOM 7720 C C . TYR A 1 953 ? 0.653 -20.454 7.825 1.00 58.81 953 TYR A C 1
ATOM 7722 O O . TYR A 1 953 ? 1.635 -20.658 7.113 1.00 58.81 953 TYR A O 1
ATOM 7730 N N . SER A 1 954 ? 0.761 -19.891 9.031 1.00 51.00 954 SER A N 1
ATOM 7731 C CA . SER A 1 954 ? 1.963 -19.253 9.601 1.00 51.00 954 SER A CA 1
ATOM 7732 C C . SER A 1 954 ? 3.244 -20.100 9.643 1.00 51.00 954 SER A C 1
ATOM 7734 O O . SER A 1 954 ? 4.310 -19.563 9.930 1.00 51.00 954 SER A O 1
ATOM 7736 N N . ARG A 1 955 ? 3.184 -21.408 9.363 1.00 42.44 955 ARG A N 1
ATOM 7737 C CA . ARG A 1 955 ? 4.367 -22.285 9.366 1.00 42.44 955 ARG A CA 1
ATOM 7738 C C . ARG A 1 955 ? 5.214 -22.221 8.093 1.00 42.44 955 ARG A C 1
ATOM 7740 O O . ARG A 1 955 ? 6.354 -22.667 8.151 1.00 42.44 955 ARG A O 1
ATOM 7747 N N . PHE A 1 956 ? 4.695 -21.685 6.986 1.00 49.38 956 PHE A N 1
ATOM 7748 C CA . PHE A 1 956 ? 5.381 -21.748 5.685 1.00 49.38 956 PHE A CA 1
ATOM 7749 C C . PHE A 1 956 ? 5.532 -20.405 4.967 1.00 49.38 956 PHE A C 1
ATOM 7751 O O . PHE A 1 956 ? 6.111 -20.370 3.886 1.00 49.38 956 PHE A O 1
ATOM 7758 N N . VAL A 1 957 ? 5.066 -19.299 5.555 1.00 57.03 957 VAL A N 1
ATOM 7759 C CA . VAL A 1 957 ? 5.227 -17.977 4.942 1.00 57.03 957 VAL A CA 1
ATOM 7760 C C . VAL A 1 957 ? 6.687 -17.531 5.113 1.00 57.03 957 VAL A C 1
ATOM 7762 O O . VAL A 1 957 ? 7.142 -17.393 6.253 1.00 57.03 957 VAL A O 1
ATOM 7765 N N . PRO A 1 958 ? 7.448 -17.305 4.023 1.00 58.34 958 PRO A N 1
ATOM 7766 C CA . PRO A 1 958 ? 8.794 -16.745 4.105 1.00 58.34 958 PRO A CA 1
ATOM 7767 C C . PRO A 1 958 ? 8.784 -15.420 4.874 1.00 58.34 958 PRO A C 1
ATOM 7769 O O . PRO A 1 958 ? 7.767 -14.724 4.889 1.00 58.34 958 PRO A O 1
ATOM 7772 N N . ASN A 1 959 ? 9.921 -15.030 5.464 1.00 69.06 959 ASN A N 1
ATOM 7773 C CA . ASN A 1 959 ? 10.087 -13.705 6.074 1.00 69.06 959 ASN A CA 1
ATOM 7774 C C . ASN A 1 959 ? 9.808 -12.604 5.033 1.00 69.06 959 ASN A C 1
ATOM 7776 O O . ASN A 1 959 ? 10.699 -12.186 4.291 1.00 69.06 959 ASN A O 1
ATOM 7780 N N . SER A 1 960 ? 8.552 -12.166 4.972 1.00 76.31 960 SER A N 1
ATOM 7781 C CA . SER A 1 960 ? 8.070 -11.134 4.062 1.00 76.31 960 SER A CA 1
ATOM 7782 C C . SER A 1 960 ? 8.522 -9.765 4.572 1.00 76.31 960 SER A C 1
ATOM 7784 O O . SER A 1 960 ? 8.510 -9.549 5.788 1.00 76.31 960 SER A O 1
ATOM 7786 N N . PRO A 1 961 ? 8.950 -8.850 3.683 1.00 80.62 961 PRO A N 1
ATOM 7787 C CA . PRO A 1 961 ? 9.404 -7.527 4.092 1.00 80.62 961 PRO A CA 1
ATOM 7788 C C . PRO A 1 961 ? 8.251 -6.699 4.669 1.00 80.62 961 PRO A C 1
ATOM 7790 O O . PRO A 1 961 ? 7.110 -6.833 4.230 1.00 80.62 961 PRO A O 1
ATOM 7793 N N . ASP A 1 962 ? 8.567 -5.820 5.621 1.00 84.44 962 ASP A N 1
ATOM 7794 C CA . ASP A 1 962 ? 7.613 -4.835 6.128 1.00 84.44 962 ASP A CA 1
ATOM 7795 C C . ASP A 1 962 ? 7.414 -3.682 5.113 1.00 84.44 962 ASP A C 1
ATOM 7797 O O . ASP A 1 962 ? 8.366 -3.312 4.416 1.00 84.44 962 ASP A O 1
ATOM 7801 N N . PRO A 1 963 ? 6.203 -3.093 5.020 1.00 91.38 963 PRO A N 1
ATOM 7802 C CA . PRO A 1 963 ? 4.953 -3.589 5.599 1.00 91.38 963 PRO A CA 1
ATOM 7803 C C . PRO A 1 963 ? 4.543 -4.929 4.981 1.00 91.38 963 PRO A C 1
ATOM 7805 O O . PRO A 1 963 ? 4.563 -5.084 3.754 1.00 91.38 963 PRO A O 1
ATOM 7808 N N . LYS A 1 964 ? 4.125 -5.879 5.825 1.00 90.81 964 LYS A N 1
ATOM 7809 C CA . LYS A 1 964 ? 3.765 -7.228 5.369 1.00 90.81 964 LYS A CA 1
ATOM 7810 C C . LYS A 1 964 ? 2.497 -7.196 4.517 1.00 90.81 964 LYS A C 1
ATOM 7812 O O . LYS A 1 964 ? 1.538 -6.531 4.914 1.00 90.81 964 LYS A O 1
ATOM 7817 N N . PRO A 1 965 ? 2.439 -7.923 3.391 1.00 91.69 965 PRO A N 1
ATOM 7818 C CA . PRO A 1 965 ? 1.187 -8.065 2.661 1.00 91.69 965 PRO A CA 1
ATOM 7819 C C . PRO A 1 965 ? 0.132 -8.765 3.533 1.00 91.69 965 PRO A C 1
ATOM 7821 O O . PRO A 1 965 ? 0.473 -9.661 4.310 1.00 91.69 965 PRO A O 1
ATOM 7824 N N . LEU A 1 966 ? -1.141 -8.367 3.431 1.00 91.81 966 LEU A N 1
ATOM 7825 C CA . LEU A 1 966 ? -2.204 -8.887 4.303 1.00 91.81 966 LEU A CA 1
ATOM 7826 C C . LEU A 1 966 ? -2.376 -10.405 4.207 1.00 91.81 966 LEU A C 1
ATOM 7828 O O . LEU A 1 966 ? -2.532 -11.047 5.245 1.00 91.81 966 LEU A O 1
ATOM 7832 N N . TYR A 1 967 ? -2.248 -10.986 3.008 1.00 89.75 967 TYR A N 1
ATOM 7833 C CA . TYR A 1 967 ? -2.286 -12.441 2.812 1.00 89.75 967 TYR A CA 1
ATOM 7834 C C . TYR A 1 967 ? -1.178 -13.195 3.576 1.00 89.75 967 TYR A C 1
ATOM 7836 O O . TYR A 1 967 ? -1.310 -14.390 3.833 1.00 89.75 967 TYR A O 1
ATOM 7844 N N . ALA A 1 968 ? -0.108 -12.502 3.982 1.00 87.56 968 ALA A N 1
ATOM 7845 C CA . ALA A 1 968 ? 1.013 -13.016 4.773 1.00 87.56 968 ALA A CA 1
ATOM 7846 C C . ALA A 1 968 ? 1.023 -12.516 6.233 1.00 87.56 968 ALA A C 1
ATOM 7848 O O . ALA A 1 968 ? 1.921 -12.876 6.998 1.00 87.56 968 ALA A O 1
ATOM 7849 N N . TYR A 1 969 ? 0.081 -11.651 6.620 1.00 86.75 969 TYR A N 1
ATOM 7850 C CA . TYR A 1 969 ? 0.067 -10.996 7.930 1.00 86.75 969 TYR A CA 1
ATOM 7851 C C . TYR A 1 969 ? -0.712 -11.809 8.969 1.00 86.75 969 TYR A C 1
ATOM 7853 O O . TYR A 1 969 ? -0.158 -12.217 9.989 1.00 86.75 969 TYR A O 1
ATOM 7861 N N . ALA A 1 970 ? -1.995 -12.048 8.698 1.00 86.06 970 ALA A N 1
ATOM 7862 C CA . ALA A 1 970 ? -2.911 -12.828 9.522 1.00 86.06 970 ALA A CA 1
ATOM 7863 C C . ALA A 1 970 ? -4.070 -13.328 8.647 1.00 86.06 970 ALA A C 1
ATOM 7865 O O . ALA A 1 970 ? -4.365 -12.730 7.613 1.00 86.06 970 ALA A O 1
ATOM 7866 N N . SER A 1 971 ? -4.772 -14.378 9.087 1.00 88.56 971 SER A N 1
ATOM 7867 C CA . SER A 1 971 ? -6.028 -14.769 8.440 1.00 88.56 971 SER A CA 1
ATOM 7868 C C . SER A 1 971 ? -7.038 -13.631 8.589 1.00 88.56 971 SER A C 1
ATOM 7870 O O . SER A 1 971 ? -7.450 -13.336 9.703 1.00 88.56 971 SER A O 1
ATOM 7872 N N . THR A 1 972 ? -7.454 -13.007 7.487 1.00 93.06 972 THR A N 1
ATOM 7873 C CA . THR A 1 972 ? -8.376 -11.857 7.486 1.00 93.06 972 THR A CA 1
ATOM 7874 C C . THR A 1 972 ? -9.422 -11.985 6.385 1.00 93.06 972 THR A C 1
ATOM 7876 O O . THR A 1 972 ? -9.258 -12.769 5.456 1.00 93.06 972 THR A O 1
ATOM 7879 N N . ALA A 1 973 ? -10.489 -11.193 6.480 1.00 94.81 973 ALA A N 1
ATOM 7880 C CA . ALA A 1 973 ? -11.570 -11.112 5.496 1.00 94.81 973 ALA A CA 1
ATOM 7881 C C . ALA A 1 973 ? -11.353 -10.000 4.452 1.00 94.81 973 ALA A C 1
ATOM 7883 O O . ALA A 1 973 ? -12.306 -9.332 4.039 1.00 94.81 973 ALA A O 1
ATOM 7884 N N . TYR A 1 974 ? -10.099 -9.695 4.101 1.00 96.12 974 TYR A N 1
ATOM 7885 C CA . TYR A 1 974 ? -9.799 -8.498 3.311 1.00 96.12 974 TYR A CA 1
ATOM 7886 C C . TYR A 1 974 ? -10.370 -8.585 1.892 1.00 96.12 974 TYR A C 1
ATOM 7888 O O . TYR A 1 974 ? -10.901 -7.594 1.396 1.00 96.12 974 TYR A O 1
ATOM 7896 N N . ILE A 1 975 ? -10.377 -9.766 1.267 1.00 97.12 975 ILE A N 1
ATOM 7897 C CA . ILE A 1 975 ? -10.984 -9.929 -0.057 1.00 97.12 975 ILE A CA 1
ATOM 7898 C C . ILE A 1 975 ? -12.472 -9.571 0.017 1.00 97.12 975 ILE A C 1
ATOM 7900 O O . ILE A 1 975 ? -12.927 -8.746 -0.778 1.00 97.12 975 ILE A O 1
ATOM 7904 N N . SER A 1 976 ? -13.205 -10.064 1.022 1.00 97.00 976 SER A N 1
ATOM 7905 C CA . SER A 1 976 ? -14.594 -9.649 1.264 1.00 97.00 976 SER A CA 1
ATOM 7906 C C . SER A 1 976 ? -14.732 -8.142 1.523 1.00 97.00 976 SER A C 1
ATOM 7908 O O . SER A 1 976 ? -15.626 -7.499 0.979 1.00 97.00 976 SER A O 1
ATOM 7910 N N . ALA A 1 977 ? -13.841 -7.548 2.324 1.00 97.25 977 ALA A N 1
ATOM 7911 C CA . ALA A 1 977 ? -13.888 -6.125 2.676 1.00 97.25 977 ALA A CA 1
ATOM 7912 C C . ALA A 1 977 ? -13.692 -5.179 1.486 1.00 97.25 977 ALA A C 1
ATOM 7914 O O . ALA A 1 977 ? -14.305 -4.111 1.440 1.00 97.25 977 ALA A O 1
ATOM 7915 N N . PHE A 1 978 ? -12.831 -5.547 0.538 1.00 97.19 978 PHE A N 1
ATOM 7916 C CA . PHE A 1 978 ? -12.443 -4.663 -0.558 1.00 97.19 978 PHE A CA 1
ATOM 7917 C C . PHE A 1 978 ? -13.159 -5.000 -1.874 1.00 97.19 978 PHE A C 1
ATOM 7919 O O . PHE A 1 978 ? -13.554 -4.072 -2.581 1.00 97.19 978 PHE A O 1
ATOM 7926 N N . SER A 1 979 ? -13.424 -6.279 -2.166 1.00 96.69 979 SER A N 1
ATOM 7927 C CA . SER A 1 979 ? -14.190 -6.683 -3.357 1.00 96.69 979 SER A CA 1
ATOM 7928 C C . SER A 1 979 ? -15.705 -6.694 -3.128 1.00 96.69 979 SER A C 1
ATOM 7930 O O . SER A 1 979 ? -16.473 -6.482 -4.059 1.00 96.69 979 SER A O 1
ATOM 7932 N N . GLY A 1 980 ? -16.155 -6.929 -1.892 1.00 96.12 980 GLY A N 1
ATOM 7933 C CA . GLY A 1 980 ? -17.569 -7.125 -1.575 1.00 96.12 980 GLY A CA 1
ATOM 7934 C C . GLY A 1 980 ? -18.128 -8.497 -1.966 1.00 96.12 980 GLY A C 1
ATOM 7935 O O . GLY A 1 980 ? -19.330 -8.719 -1.847 1.00 96.12 980 GLY A O 1
ATOM 7936 N N . HIS A 1 981 ? -17.282 -9.425 -2.412 1.00 97.31 981 HIS A N 1
ATOM 7937 C CA . HIS A 1 981 ? -17.672 -10.810 -2.650 1.00 97.31 981 HIS A CA 1
ATOM 7938 C C . HIS A 1 981 ? -17.615 -11.640 -1.363 1.00 97.31 981 HIS A C 1
ATOM 7940 O O . HIS A 1 981 ? -16.704 -11.441 -0.563 1.00 97.31 981 HIS A O 1
ATOM 7946 N N . PRO A 1 982 ? -18.527 -12.608 -1.165 1.00 96.88 982 PRO A N 1
ATOM 7947 C CA . PRO A 1 982 ? -18.403 -13.565 -0.075 1.00 96.88 982 PRO A CA 1
ATOM 7948 C C . PRO A 1 982 ? -17.274 -14.569 -0.345 1.00 96.88 982 PRO A C 1
ATOM 7950 O O . PRO A 1 982 ? -17.069 -15.023 -1.473 1.00 96.88 982 PRO A O 1
ATOM 7953 N N . GLU A 1 983 ? -16.591 -14.986 0.711 1.00 97.31 983 GLU A N 1
ATOM 7954 C CA . GLU A 1 983 ? -15.533 -15.989 0.677 1.00 97.31 983 GLU A CA 1
ATOM 7955 C C . GLU A 1 983 ? -16.057 -17.372 1.103 1.00 97.31 983 GLU A C 1
ATOM 7957 O O . GLU A 1 983 ? -16.936 -17.514 1.961 1.00 97.31 983 GLU A O 1
ATOM 7962 N N . TYR A 1 984 ? -15.505 -18.427 0.497 1.00 97.62 984 TYR A N 1
ATOM 7963 C CA . TYR A 1 984 ? -15.752 -19.813 0.895 1.00 97.62 984 TYR A CA 1
ATOM 7964 C C . TYR A 1 984 ? -15.358 -20.029 2.360 1.00 97.62 984 TYR A C 1
ATOM 7966 O O . TYR A 1 984 ? -16.107 -20.638 3.131 1.00 97.62 984 TYR A O 1
ATOM 7974 N N . LEU A 1 985 ? -14.191 -19.503 2.729 1.00 96.69 985 LEU A N 1
ATOM 7975 C CA . LEU A 1 985 ? -13.650 -19.489 4.076 1.00 96.69 985 LEU A CA 1
ATOM 7976 C C . LEU A 1 985 ? -12.580 -18.393 4.174 1.00 96.69 985 LEU A C 1
ATOM 7978 O O . LEU A 1 985 ? -11.604 -18.437 3.433 1.00 96.69 985 LEU A O 1
ATOM 7982 N N . SER A 1 986 ? -12.725 -17.473 5.123 1.00 94.94 986 SER A N 1
ATOM 7983 C CA . SER A 1 986 ? -11.682 -16.521 5.516 1.00 94.94 986 SER A CA 1
ATOM 7984 C C . SER A 1 986 ? -11.774 -16.190 7.010 1.00 94.94 986 SER A C 1
ATOM 7986 O O . SER A 1 986 ? -12.682 -16.659 7.697 1.00 94.94 986 SER A O 1
ATOM 7988 N N . ASP A 1 987 ? -10.805 -15.426 7.530 1.00 93.38 987 ASP A N 1
ATOM 7989 C CA . ASP A 1 987 ? -10.793 -14.932 8.921 1.00 93.38 987 ASP A CA 1
ATOM 7990 C C . ASP A 1 987 ? -11.093 -16.012 9.986 1.00 93.38 987 ASP A C 1
ATOM 7992 O O . ASP A 1 987 ? -12.038 -15.933 10.779 1.00 93.38 987 ASP A O 1
ATOM 7996 N N . THR A 1 988 ? -10.272 -17.065 10.004 1.00 91.88 988 THR A N 1
ATOM 7997 C CA . THR A 1 988 ? -10.450 -18.194 10.927 1.00 91.88 988 THR A CA 1
ATOM 7998 C C . THR A 1 988 ? -10.397 -17.766 12.396 1.00 91.88 988 THR A C 1
ATOM 8000 O O . THR A 1 988 ? -11.050 -18.378 13.238 1.00 91.88 988 THR A O 1
ATOM 8003 N N . ILE A 1 989 ? -9.681 -16.678 12.703 1.00 89.75 989 ILE A N 1
ATOM 8004 C CA . ILE A 1 989 ? -9.565 -16.115 14.052 1.00 89.75 989 ILE A CA 1
ATOM 8005 C C . ILE A 1 989 ? -10.929 -15.605 14.539 1.00 89.75 989 ILE A C 1
ATOM 8007 O O . ILE A 1 989 ? -11.358 -15.958 15.642 1.00 89.75 989 ILE A O 1
ATOM 8011 N N . ASN A 1 990 ? -11.651 -14.810 13.739 1.00 90.75 990 ASN A N 1
ATOM 8012 C CA . ASN A 1 990 ? -12.987 -14.352 14.129 1.00 90.75 990 ASN A CA 1
ATOM 8013 C C . ASN A 1 990 ? -14.035 -15.472 14.080 1.00 90.75 990 ASN A C 1
ATOM 8015 O O . ASN A 1 990 ? -14.957 -15.472 14.906 1.00 90.75 990 ASN A O 1
ATOM 8019 N N . LEU A 1 991 ? -13.884 -16.463 13.194 1.00 91.88 991 LEU A N 1
ATOM 8020 C CA . LEU A 1 991 ? -14.738 -17.658 13.190 1.00 91.88 991 LEU A CA 1
ATOM 8021 C C . LEU A 1 991 ? -14.579 -18.492 14.468 1.00 91.88 991 LEU A C 1
ATOM 8023 O O . LEU A 1 991 ? -15.582 -18.954 15.019 1.00 91.88 991 LEU A O 1
ATOM 8027 N N . ASP A 1 992 ? -13.359 -18.620 14.998 1.00 88.31 992 ASP A N 1
ATOM 8028 C CA . ASP A 1 992 ? -13.135 -19.236 16.307 1.00 88.31 992 ASP A CA 1
ATOM 8029 C C . ASP A 1 992 ? -13.833 -18.425 17.408 1.00 88.31 992 ASP A C 1
ATOM 8031 O O . ASP A 1 992 ? -14.592 -18.977 18.209 1.00 88.31 992 ASP A O 1
ATOM 8035 N N . ILE A 1 993 ? -13.643 -17.097 17.432 1.00 85.94 993 ILE A N 1
ATOM 8036 C CA . ILE A 1 993 ? -14.242 -16.203 18.443 1.00 85.94 993 ILE A CA 1
ATOM 8037 C C . ILE A 1 993 ? -15.776 -16.316 18.461 1.00 85.94 993 ILE A C 1
ATOM 8039 O O . ILE A 1 993 ? -16.383 -16.292 19.536 1.00 85.94 993 ILE A O 1
ATOM 8043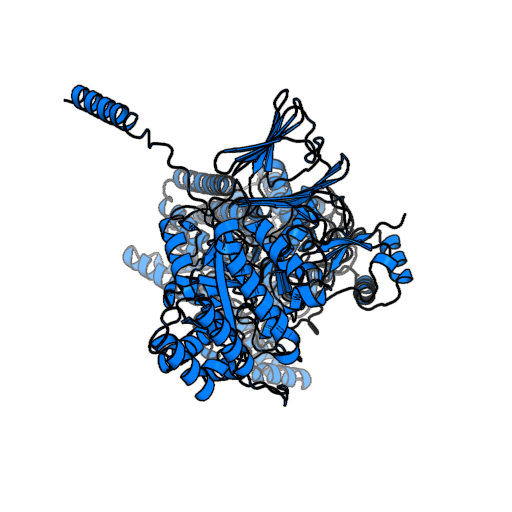 N N . THR A 1 994 ? -16.394 -16.466 17.289 1.00 87.81 994 THR A N 1
ATOM 8044 C CA . THR A 1 994 ? -17.851 -16.585 17.099 1.00 87.81 994 THR A CA 1
ATOM 8045 C C . THR A 1 994 ? -18.363 -18.034 17.129 1.00 87.81 994 THR A C 1
ATOM 8047 O O . THR A 1 994 ? -19.575 -18.271 17.082 1.00 87.81 994 THR A O 1
ATOM 8050 N N . SER A 1 995 ? -17.461 -19.003 17.338 1.00 86.50 995 SER A N 1
ATOM 8051 C CA . SER A 1 995 ? -17.742 -20.436 17.515 1.00 86.50 995 SER A CA 1
ATOM 8052 C C . SER A 1 995 ? -18.372 -21.126 16.297 1.00 86.50 995 SER A C 1
ATOM 8054 O O . SER A 1 995 ? -19.210 -22.020 16.451 1.00 86.50 995 SER A O 1
ATOM 8056 N N . PHE A 1 996 ? -17.968 -20.737 15.086 1.00 89.56 996 PHE A N 1
ATOM 8057 C CA . PHE A 1 996 ? -18.331 -21.457 13.865 1.00 89.56 996 PHE A CA 1
ATOM 8058 C C . PHE A 1 996 ? -17.433 -22.678 13.655 1.00 89.56 996 PHE A C 1
ATOM 8060 O O . PHE A 1 996 ? -16.246 -22.670 13.966 1.00 89.56 996 PHE A O 1
ATOM 8067 N N . SER A 1 997 ? -18.003 -23.748 13.099 1.00 90.38 997 SER A N 1
ATOM 8068 C CA . SER A 1 997 ? -17.229 -24.906 12.653 1.00 90.38 997 SER A CA 1
ATOM 8069 C C . SER A 1 997 ? -16.842 -24.719 11.190 1.00 90.38 997 SER A C 1
ATOM 8071 O O . SER A 1 997 ? -17.715 -24.556 10.340 1.00 90.38 997 SER A O 1
ATOM 8073 N N . TYR A 1 998 ? -15.540 -24.729 10.913 1.00 92.88 998 TYR A N 1
ATOM 8074 C CA . TYR A 1 998 ? -14.994 -24.514 9.569 1.00 92.88 998 TYR A CA 1
ATOM 8075 C C . TYR A 1 998 ? -13.821 -25.455 9.233 1.00 92.88 998 TYR A C 1
ATOM 8077 O O . TYR A 1 998 ? -13.237 -25.360 8.159 1.00 92.88 998 TYR A O 1
ATOM 8085 N N . GLN A 1 999 ? -13.479 -26.386 10.132 1.00 93.19 999 GLN A N 1
ATOM 8086 C CA . GLN A 1 999 ? -12.270 -27.216 10.034 1.00 93.19 999 GLN A CA 1
ATOM 8087 C C . GLN A 1 999 ? -12.238 -28.116 8.791 1.00 93.19 999 GLN A C 1
ATOM 8089 O O . GLN A 1 999 ? -11.167 -28.356 8.242 1.00 93.19 999 GLN A O 1
ATOM 8094 N N . ASP A 1 1000 ? -13.388 -28.591 8.311 1.00 94.00 1000 ASP A N 1
ATOM 8095 C CA . ASP A 1 1000 ? -13.430 -29.374 7.071 1.00 94.00 1000 ASP A CA 1
ATOM 8096 C C . ASP A 1 1000 ? -13.162 -28.498 5.841 1.00 94.00 1000 ASP A C 1
ATOM 8098 O O . ASP A 1 1000 ? -12.367 -28.880 4.987 1.00 94.00 1000 ASP A O 1
ATOM 8102 N N . ARG A 1 1001 ? -13.664 -27.254 5.828 1.00 95.50 1001 ARG A N 1
ATOM 8103 C CA . ARG A 1 1001 ? -13.354 -26.285 4.766 1.00 95.50 1001 ARG A CA 1
ATOM 8104 C C . ARG A 1 1001 ? -11.872 -25.922 4.716 1.00 95.50 1001 ARG A C 1
ATOM 8106 O O . ARG A 1 1001 ? -11.344 -25.711 3.632 1.00 95.50 1001 ARG A O 1
ATOM 8113 N N . VAL A 1 1002 ? -11.182 -25.888 5.862 1.00 94.44 1002 VAL A N 1
ATOM 8114 C CA . VAL A 1 1002 ? -9.716 -25.704 5.903 1.00 94.44 1002 VAL A CA 1
ATOM 8115 C C . VAL A 1 1002 ? -9.018 -26.819 5.132 1.00 94.44 1002 VAL A C 1
ATOM 8117 O O . VAL A 1 1002 ? -8.126 -26.540 4.335 1.00 94.44 1002 VAL A O 1
ATOM 8120 N N . LYS A 1 1003 ? -9.432 -28.077 5.337 1.00 94.19 1003 LYS A N 1
ATOM 8121 C CA . LYS A 1 1003 ? -8.857 -29.225 4.619 1.00 94.19 1003 LYS A CA 1
ATOM 8122 C C . LYS A 1 1003 ? -9.104 -29.113 3.119 1.00 94.19 1003 LYS A C 1
ATOM 8124 O O . LYS A 1 1003 ? -8.190 -29.400 2.353 1.00 94.19 1003 LYS A O 1
ATOM 8129 N N . ASP A 1 1004 ? -10.291 -28.666 2.712 1.00 95.81 1004 ASP A N 1
ATOM 8130 C CA . ASP A 1 1004 ? -10.618 -28.475 1.298 1.00 95.81 1004 ASP A CA 1
ATOM 8131 C C . ASP A 1 1004 ? -9.770 -27.373 0.658 1.00 95.81 1004 ASP A C 1
ATOM 8133 O O . ASP A 1 1004 ? -9.198 -27.588 -0.407 1.00 95.81 1004 ASP A O 1
ATOM 8137 N N . VAL A 1 1005 ? -9.623 -26.219 1.323 1.00 95.12 1005 VAL A N 1
ATOM 8138 C CA . VAL A 1 1005 ? -8.783 -25.117 0.823 1.00 95.12 1005 VAL A CA 1
ATOM 8139 C C . VAL A 1 1005 ? -7.322 -25.554 0.725 1.00 95.12 1005 VAL A C 1
ATOM 8141 O O . VAL A 1 1005 ? -6.683 -25.324 -0.295 1.00 95.12 1005 VAL A O 1
ATOM 8144 N N . ILE A 1 1006 ? -6.791 -26.244 1.737 1.00 92.62 1006 ILE A N 1
ATOM 8145 C CA . ILE A 1 1006 ? -5.427 -26.789 1.681 1.00 92.62 1006 ILE A CA 1
ATOM 8146 C C . ILE A 1 1006 ? -5.299 -27.800 0.532 1.00 92.62 1006 ILE A C 1
ATOM 8148 O O . ILE A 1 1006 ? -4.325 -27.764 -0.218 1.00 92.62 1006 ILE A O 1
ATOM 8152 N N . ARG A 1 1007 ? -6.282 -28.693 0.355 1.00 94.94 1007 ARG A N 1
ATOM 8153 C CA . ARG A 1 1007 ? -6.278 -29.676 -0.735 1.00 94.94 1007 ARG A CA 1
ATOM 8154 C C . ARG A 1 1007 ? -6.325 -29.002 -2.106 1.00 94.94 1007 ARG A C 1
ATOM 8156 O O . ARG A 1 1007 ? -5.622 -29.475 -2.992 1.00 94.94 1007 ARG A O 1
ATOM 8163 N N . LEU A 1 1008 ? -7.073 -27.910 -2.274 1.00 95.56 1008 LEU A N 1
ATOM 8164 C CA . LEU A 1 1008 ? -7.151 -27.143 -3.524 1.00 95.56 1008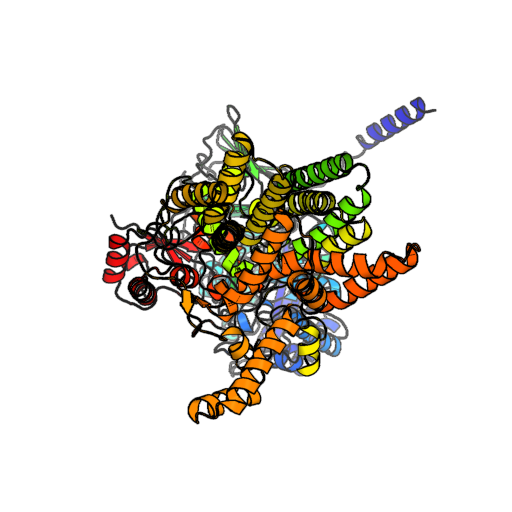 LEU A CA 1
ATOM 8165 C C . LEU A 1 1008 ? -5.772 -26.722 -4.039 1.00 95.56 1008 LEU A C 1
ATOM 8167 O O . LEU A 1 1008 ? -5.476 -26.944 -5.210 1.00 95.56 1008 LEU A O 1
ATOM 8171 N N . TYR A 1 1009 ? -4.915 -26.181 -3.171 1.00 93.31 1009 TYR A N 1
ATOM 8172 C CA . TYR A 1 1009 ? -3.588 -25.699 -3.575 1.00 93.31 1009 TYR A CA 1
ATOM 8173 C C . TYR A 1 1009 ? -2.505 -26.787 -3.593 1.00 93.31 1009 TYR A C 1
ATOM 8175 O O . TYR A 1 1009 ? -1.429 -26.559 -4.135 1.00 93.31 1009 TYR A O 1
ATOM 8183 N N . LEU A 1 1010 ? -2.763 -27.979 -3.039 1.00 93.00 1010 LEU A N 1
ATOM 8184 C CA . LEU A 1 1010 ? -1.776 -29.070 -2.969 1.00 93.00 1010 LEU A CA 1
ATOM 8185 C C . LEU A 1 1010 ? -2.093 -30.272 -3.869 1.00 93.00 1010 LEU A C 1
ATOM 8187 O O . LEU A 1 1010 ? -1.247 -31.150 -4.050 1.00 93.00 1010 LEU A O 1
ATOM 8191 N N . THR A 1 1011 ? -3.309 -30.369 -4.402 1.00 95.12 1011 THR A N 1
ATOM 8192 C CA . THR A 1 1011 ? -3.716 -31.503 -5.234 1.00 95.12 1011 THR A CA 1
ATOM 8193 C C . THR A 1 1011 ? -3.266 -31.350 -6.684 1.00 95.12 1011 THR A C 1
ATOM 8195 O O . THR A 1 1011 ? -3.145 -30.247 -7.205 1.00 95.12 1011 THR A O 1
ATOM 8198 N N . ARG A 1 1012 ? -3.067 -32.487 -7.357 1.00 96.19 1012 ARG A N 1
ATOM 8199 C CA . ARG A 1 1012 ? -2.865 -32.575 -8.813 1.00 96.19 1012 ARG A CA 1
ATOM 8200 C C . ARG A 1 1012 ? -4.076 -33.175 -9.544 1.00 96.19 1012 ARG A C 1
ATOM 8202 O O . ARG A 1 1012 ? -3.986 -33.466 -10.730 1.00 96.19 1012 ARG A O 1
ATOM 8209 N N . ASP A 1 1013 ? -5.181 -33.407 -8.834 1.00 97.06 1013 ASP A N 1
ATOM 8210 C CA . ASP A 1 1013 ? -6.409 -33.992 -9.378 1.00 97.06 1013 ASP A CA 1
ATOM 8211 C C . ASP A 1 1013 ? -7.367 -32.889 -9.850 1.00 97.06 1013 ASP A C 1
ATOM 8213 O O . ASP A 1 1013 ? -8.153 -32.349 -9.067 1.00 97.06 1013 ASP A O 1
ATOM 8217 N N . SER A 1 1014 ? -7.304 -32.555 -11.142 1.00 95.88 1014 SER A N 1
ATOM 8218 C CA . SER A 1 1014 ? -8.157 -31.523 -11.745 1.00 95.88 1014 SER A CA 1
ATOM 8219 C C . SER A 1 1014 ? -9.650 -31.865 -11.683 1.00 95.88 1014 SER A C 1
ATOM 8221 O O . SER A 1 1014 ? -10.471 -30.959 -11.560 1.00 95.88 1014 SER A O 1
ATOM 8223 N N . SER A 1 1015 ? -10.017 -33.155 -11.693 1.00 95.81 1015 SER A N 1
ATOM 8224 C CA . SER A 1 1015 ? -11.424 -33.580 -11.603 1.00 95.81 1015 SER A CA 1
ATOM 8225 C C . SER A 1 1015 ? -11.998 -33.299 -10.218 1.00 95.81 1015 SER A C 1
ATOM 8227 O O . SER A 1 1015 ? -13.110 -32.783 -10.096 1.00 95.81 1015 SER A O 1
ATOM 8229 N N . TRP A 1 1016 ? -11.224 -33.574 -9.162 1.00 97.19 1016 TRP A N 1
ATOM 8230 C CA . TRP A 1 1016 ? -11.620 -33.185 -7.811 1.00 97.19 1016 TRP A CA 1
ATOM 8231 C C . TRP A 1 1016 ? -11.757 -31.665 -7.680 1.00 97.19 1016 TRP A C 1
ATOM 8233 O O . TRP A 1 1016 ? -12.730 -31.210 -7.082 1.00 97.19 1016 TRP A O 1
ATOM 8243 N N . VAL A 1 1017 ? -10.835 -30.885 -8.264 1.00 97.25 1017 VAL A N 1
ATOM 8244 C CA . VAL A 1 1017 ? -10.913 -29.415 -8.236 1.00 97.25 1017 VAL A CA 1
ATOM 8245 C C . VAL A 1 1017 ? -12.207 -28.930 -8.890 1.00 97.25 1017 VAL A C 1
ATOM 8247 O O . VAL A 1 1017 ? -12.946 -28.182 -8.258 1.00 97.25 1017 VAL A O 1
ATOM 8250 N N . SER A 1 1018 ? -12.547 -29.388 -10.099 1.00 95.88 1018 SER A N 1
ATOM 8251 C CA . SER A 1 1018 ? -13.800 -28.988 -10.756 1.00 95.88 1018 SER A CA 1
ATOM 8252 C C . SER A 1 1018 ? -15.044 -29.351 -9.943 1.00 95.88 1018 SER A C 1
ATOM 8254 O O . SER A 1 1018 ? -15.930 -28.510 -9.801 1.00 95.88 1018 SER A O 1
ATOM 8256 N N . ASN A 1 1019 ? -15.099 -30.556 -9.365 1.00 96.50 1019 ASN A N 1
ATOM 8257 C CA . ASN A 1 1019 ? -16.228 -30.975 -8.527 1.00 96.50 1019 ASN A CA 1
ATOM 8258 C C . ASN A 1 1019 ? -16.342 -30.110 -7.266 1.00 96.50 1019 ASN A C 1
ATOM 8260 O O . ASN A 1 1019 ? -17.423 -29.618 -6.952 1.00 96.50 1019 ASN A O 1
ATOM 8264 N N . PHE A 1 1020 ? -15.221 -29.851 -6.586 1.00 97.31 1020 PHE A N 1
ATOM 8265 C CA . PHE A 1 1020 ? -15.170 -28.983 -5.411 1.00 97.31 1020 PHE A CA 1
ATOM 8266 C C . PHE A 1 1020 ? -15.689 -27.570 -5.719 1.00 97.31 1020 PHE A C 1
ATOM 8268 O O . PHE A 1 1020 ? -16.486 -27.024 -4.949 1.00 97.31 1020 PHE A O 1
ATOM 8275 N N . LEU A 1 1021 ? -15.263 -26.987 -6.845 1.00 97.31 1021 LEU A N 1
ATOM 8276 C CA . LEU A 1 1021 ? -15.691 -25.654 -7.269 1.00 97.31 1021 LEU A CA 1
ATOM 8277 C C . LEU A 1 1021 ? -17.196 -25.615 -7.578 1.00 97.31 1021 LEU A C 1
ATOM 8279 O O . LEU A 1 1021 ? -17.888 -24.713 -7.098 1.00 97.31 1021 LEU A O 1
ATOM 8283 N N . ALA A 1 1022 ? -17.714 -26.610 -8.306 1.00 96.38 1022 ALA A N 1
ATOM 8284 C CA . ALA A 1 1022 ? -19.132 -26.719 -8.646 1.00 96.38 1022 ALA A CA 1
ATOM 8285 C C . ALA A 1 1022 ? -20.023 -26.907 -7.408 1.00 96.38 1022 ALA A C 1
ATOM 8287 O O . ALA A 1 1022 ? -20.968 -26.142 -7.197 1.00 96.38 1022 ALA A O 1
ATOM 8288 N N . GLU A 1 1023 ? -19.703 -27.887 -6.557 1.00 95.56 1023 GLU A N 1
ATOM 8289 C CA . GLU A 1 1023 ? -20.482 -28.230 -5.359 1.00 95.56 1023 GLU A CA 1
ATOM 8290 C C . GLU A 1 1023 ? -20.601 -27.044 -4.393 1.00 95.56 1023 GLU A C 1
ATOM 8292 O O . GLU A 1 1023 ? -21.666 -26.797 -3.820 1.00 95.56 1023 GLU A O 1
ATOM 8297 N N . ASN A 1 1024 ? -19.526 -26.262 -4.256 1.00 95.81 1024 ASN A N 1
ATOM 8298 C CA . ASN A 1 1024 ? -19.472 -25.107 -3.360 1.00 95.81 1024 ASN A CA 1
ATOM 8299 C C . ASN A 1 1024 ? -19.866 -23.783 -4.029 1.00 95.81 1024 ASN A C 1
ATOM 8301 O O . ASN A 1 1024 ? -19.830 -22.735 -3.375 1.00 95.81 1024 ASN A O 1
ATOM 8305 N N . LYS A 1 1025 ? -20.282 -23.820 -5.305 1.00 95.81 1025 LYS A N 1
ATOM 8306 C CA . LYS A 1 1025 ? -20.669 -22.647 -6.109 1.00 95.81 1025 LYS A CA 1
ATOM 8307 C C . LYS A 1 1025 ? -19.580 -21.569 -6.128 1.00 95.81 1025 LYS A C 1
ATOM 8309 O O . LYS A 1 1025 ? -19.871 -20.371 -6.051 1.00 95.81 1025 LYS A O 1
ATOM 8314 N N . ILE A 1 1026 ? -18.323 -22.003 -6.184 1.00 97.62 1026 ILE A N 1
ATOM 8315 C CA . ILE A 1 1026 ? -17.166 -21.117 -6.257 1.00 97.62 1026 ILE A CA 1
ATOM 8316 C C . ILE A 1 1026 ? -17.088 -20.563 -7.671 1.00 97.62 1026 ILE A C 1
ATOM 8318 O O . ILE A 1 1026 ? -17.097 -21.302 -8.652 1.00 97.62 1026 ILE A O 1
ATOM 8322 N N . LYS A 1 1027 ? -17.011 -19.238 -7.764 1.00 97.62 1027 LYS A N 1
ATOM 8323 C CA . LYS A 1 1027 ? -16.905 -18.529 -9.036 1.00 97.62 1027 LYS A CA 1
ATOM 8324 C C . LYS A 1 1027 ? -15.484 -18.089 -9.328 1.00 97.62 1027 LYS A C 1
ATOM 8326 O O . LYS A 1 1027 ? -15.081 -18.100 -10.489 1.00 97.62 1027 LYS A O 1
ATOM 8331 N N . TYR A 1 1028 ? -14.745 -17.715 -8.286 1.00 98.19 1028 TYR A N 1
ATOM 8332 C CA . TYR A 1 1028 ? -13.388 -17.209 -8.422 1.00 98.19 1028 TYR A CA 1
ATOM 8333 C C . TYR A 1 1028 ? -12.410 -17.957 -7.519 1.00 98.19 1028 TYR A C 1
ATOM 8335 O O . TYR A 1 1028 ? -12.708 -18.223 -6.354 1.00 98.19 1028 TYR A O 1
ATOM 8343 N N . VAL A 1 1029 ? -11.233 -18.257 -8.064 1.00 97.69 1029 VAL A N 1
ATOM 8344 C CA . VAL A 1 1029 ? -10.080 -18.795 -7.332 1.00 97.69 1029 VAL A CA 1
ATOM 8345 C C . VAL A 1 1029 ? -8.991 -17.729 -7.305 1.00 97.69 1029 VAL A C 1
ATOM 8347 O O . VAL A 1 1029 ? -8.676 -17.143 -8.342 1.00 97.69 1029 VAL A O 1
ATOM 8350 N N . TYR A 1 1030 ? -8.451 -17.469 -6.120 1.00 95.69 1030 TYR A N 1
ATOM 8351 C CA . TYR A 1 1030 ? -7.458 -16.433 -5.849 1.00 95.69 1030 TYR A CA 1
ATOM 8352 C C . TYR A 1 1030 ? -6.086 -17.070 -5.600 1.00 95.69 1030 TYR A C 1
ATOM 8354 O O . TYR A 1 1030 ? -5.988 -17.974 -4.787 1.00 95.69 1030 TYR A O 1
ATOM 8362 N N . GLU A 1 1031 ? -5.015 -16.606 -6.238 1.00 93.38 1031 GLU A N 1
ATOM 8363 C CA . GLU A 1 1031 ? -3.644 -17.052 -5.940 1.00 93.38 1031 GLU A CA 1
ATOM 8364 C C . GLU A 1 1031 ? -2.803 -15.922 -5.354 1.00 93.38 1031 GLU A C 1
ATOM 8366 O O . GLU A 1 1031 ? -2.957 -14.757 -5.724 1.00 93.38 1031 GLU A O 1
ATOM 8371 N N . THR A 1 1032 ? -1.864 -16.295 -4.486 1.00 90.69 1032 THR A N 1
ATOM 8372 C CA . THR A 1 1032 ? -0.848 -15.398 -3.917 1.00 90.69 1032 THR A CA 1
ATOM 8373 C C . THR A 1 1032 ? 0.546 -15.814 -4.411 1.00 90.69 1032 THR A C 1
ATOM 8375 O O . THR A 1 1032 ? 0.704 -16.873 -5.033 1.00 90.69 1032 THR A O 1
ATOM 8378 N N . PRO A 1 1033 ? 1.614 -15.049 -4.115 1.00 84.62 1033 PRO A N 1
ATOM 8379 C CA . PRO A 1 1033 ? 2.974 -15.461 -4.467 1.00 84.62 1033 PRO A CA 1
ATOM 8380 C C . PRO A 1 1033 ? 3.428 -16.766 -3.802 1.00 84.62 1033 PRO A C 1
ATOM 8382 O O . PRO A 1 1033 ? 4.365 -17.396 -4.293 1.00 84.62 1033 PRO A O 1
ATOM 8385 N N . PHE A 1 1034 ? 2.801 -17.151 -2.687 1.00 81.62 1034 PHE A N 1
ATOM 8386 C CA . PHE A 1 1034 ? 3.190 -18.310 -1.881 1.00 81.62 1034 PHE A CA 1
ATOM 8387 C C . PHE A 1 1034 ? 2.330 -19.545 -2.155 1.00 81.62 1034 PHE A C 1
ATOM 8389 O O . PHE A 1 1034 ? 2.814 -20.662 -1.993 1.00 81.62 1034 PHE A O 1
ATOM 8396 N N . ASP A 1 1035 ? 1.099 -19.345 -2.625 1.00 86.38 1035 ASP A N 1
ATOM 8397 C CA . ASP A 1 1035 ? 0.112 -20.402 -2.807 1.00 86.38 1035 ASP A CA 1
ATOM 8398 C C . ASP A 1 1035 ? -0.453 -20.344 -4.231 1.00 86.38 1035 ASP A C 1
ATOM 8400 O O . ASP A 1 1035 ? -1.280 -19.491 -4.568 1.00 86.38 1035 ASP A O 1
ATOM 8404 N N . ARG A 1 1036 ? 0.029 -21.266 -5.071 1.00 89.88 1036 ARG A N 1
ATOM 8405 C CA . ARG A 1 1036 ? -0.388 -21.453 -6.467 1.00 89.88 1036 ARG A CA 1
ATOM 8406 C C . ARG A 1 1036 ? -0.939 -22.860 -6.664 1.00 89.88 1036 ARG A C 1
ATOM 8408 O O . ARG A 1 1036 ? -0.483 -23.798 -6.011 1.00 89.88 1036 ARG A O 1
ATOM 8415 N N . LEU A 1 1037 ? -1.897 -23.015 -7.570 1.00 92.81 1037 LEU A N 1
ATOM 8416 C CA . LEU A 1 1037 ? -2.468 -24.305 -7.942 1.00 92.81 1037 LEU A CA 1
ATOM 8417 C C . LEU A 1 1037 ? -1.376 -25.223 -8.516 1.00 92.81 1037 LEU A C 1
ATOM 8419 O O . LEU A 1 1037 ? -0.574 -24.815 -9.356 1.00 92.81 1037 LEU A O 1
ATOM 8423 N N . MET A 1 1038 ? -1.358 -26.489 -8.088 1.00 94.06 1038 MET A N 1
ATOM 8424 C CA . MET A 1 1038 ? -0.447 -27.507 -8.639 1.00 94.06 1038 MET A CA 1
ATOM 8425 C C . MET A 1 1038 ? -0.971 -28.168 -9.924 1.00 94.06 1038 MET A C 1
ATOM 8427 O O . MET A 1 1038 ? -0.263 -28.975 -10.529 1.00 94.06 1038 MET A O 1
ATOM 8431 N N . ILE A 1 1039 ? -2.202 -27.849 -10.328 1.00 94.56 1039 ILE A N 1
ATOM 8432 C CA . ILE A 1 1039 ? -2.812 -28.281 -11.589 1.00 94.56 1039 ILE A CA 1
ATOM 8433 C C . ILE A 1 1039 ? -2.616 -27.228 -12.682 1.00 94.56 1039 ILE A C 1
ATOM 8435 O O . ILE A 1 1039 ? -2.362 -26.060 -12.392 1.00 94.56 1039 ILE A O 1
ATOM 8439 N N . ARG A 1 1040 ? -2.817 -27.622 -13.944 1.00 94.31 1040 ARG A N 1
ATOM 8440 C CA . ARG A 1 1040 ? -3.087 -26.649 -15.008 1.00 94.31 1040 ARG A CA 1
ATOM 8441 C C . ARG A 1 1040 ? -4.524 -26.142 -14.830 1.00 94.31 1040 ARG A C 1
ATOM 8443 O O . ARG A 1 1040 ? -5.432 -26.975 -14.848 1.00 94.31 1040 ARG A O 1
ATOM 8450 N N . PRO A 1 1041 ? -4.756 -24.835 -14.624 1.00 93.50 1041 PRO A N 1
ATOM 8451 C CA . PRO A 1 1041 ? -6.092 -24.302 -14.346 1.00 93.50 1041 PRO A CA 1
ATOM 8452 C C . PRO A 1 1041 ? -7.133 -24.678 -15.416 1.00 93.50 1041 PRO A C 1
ATOM 8454 O O . PRO A 1 1041 ? -8.285 -24.978 -15.099 1.00 93.50 1041 PRO A O 1
ATOM 8457 N N . GLU A 1 1042 ? -6.719 -24.749 -16.679 1.00 93.25 1042 GLU A N 1
ATOM 8458 C CA . GLU A 1 1042 ? -7.589 -25.058 -17.813 1.00 93.25 1042 GLU A CA 1
ATOM 8459 C C . GLU A 1 1042 ? -8.201 -26.464 -17.703 1.00 93.25 1042 GLU A C 1
ATOM 8461 O O . GLU A 1 1042 ? -9.371 -26.647 -18.038 1.00 93.25 1042 GLU A O 1
ATOM 8466 N N . ASP A 1 1043 ? -7.456 -27.430 -17.145 1.00 94.69 1043 ASP A N 1
ATOM 8467 C CA . ASP A 1 1043 ? -7.926 -28.805 -16.914 1.00 94.69 1043 ASP A CA 1
ATOM 8468 C C . ASP A 1 1043 ? -9.071 -28.865 -15.883 1.00 94.69 1043 ASP A C 1
ATOM 8470 O O . ASP A 1 1043 ? -9.738 -29.892 -15.769 1.00 94.69 1043 ASP A O 1
ATOM 8474 N N . ALA A 1 1044 ? -9.296 -27.782 -15.129 1.00 94.94 1044 ALA A N 1
ATOM 8475 C CA . ALA A 1 1044 ? -10.362 -27.657 -14.142 1.00 94.94 1044 ALA A CA 1
ATOM 8476 C C . ALA A 1 1044 ? -11.421 -26.593 -14.500 1.00 94.94 1044 ALA A C 1
ATOM 8478 O O . ALA A 1 1044 ? -12.154 -26.144 -13.613 1.00 94.94 1044 ALA A O 1
ATOM 8479 N N . CYS A 1 1045 ? -11.525 -26.187 -15.776 1.00 95.00 1045 CYS A N 1
ATOM 8480 C CA . CYS A 1 1045 ? -12.413 -25.106 -16.242 1.00 95.00 1045 CYS A CA 1
ATOM 8481 C C . CYS A 1 1045 ? -12.124 -23.730 -15.611 1.00 95.00 1045 CYS A C 1
ATOM 8483 O O . CYS A 1 1045 ? -13.034 -22.904 -15.462 1.00 95.00 1045 CYS A O 1
ATOM 8485 N N . LEU A 1 1046 ? -10.875 -23.472 -15.218 1.00 95.38 1046 LEU A N 1
ATOM 8486 C CA . LEU A 1 1046 ? -10.455 -22.183 -14.679 1.00 95.38 1046 LEU A CA 1
ATOM 8487 C C . LEU A 1 1046 ? -9.795 -21.345 -15.774 1.00 95.38 1046 LEU A C 1
ATOM 8489 O O . LEU A 1 1046 ? -8.756 -21.709 -16.318 1.00 95.38 1046 LEU A O 1
ATOM 8493 N N . THR A 1 1047 ? -10.376 -20.184 -16.064 1.00 93.19 1047 THR A N 1
ATOM 8494 C CA . THR A 1 1047 ? -9.798 -19.200 -16.986 1.00 93.19 1047 THR A CA 1
ATOM 8495 C C . THR A 1 1047 ? -9.154 -18.082 -16.185 1.00 93.19 1047 THR A C 1
ATOM 8497 O O . THR A 1 1047 ? -9.821 -17.476 -15.348 1.00 93.19 1047 THR A O 1
ATOM 8500 N N . LYS A 1 1048 ? -7.875 -17.777 -16.433 1.00 91.88 1048 LYS A N 1
ATOM 8501 C CA . LYS A 1 1048 ? -7.218 -16.631 -15.793 1.00 91.88 1048 LYS A CA 1
ATOM 8502 C C . LYS A 1 1048 ? -7.860 -15.329 -16.283 1.00 91.88 1048 LYS A C 1
ATOM 8504 O O . LYS A 1 1048 ? -7.863 -15.056 -17.478 1.00 91.88 1048 LYS A O 1
ATOM 8509 N N . ILE A 1 1049 ? -8.389 -14.539 -15.354 1.00 91.94 1049 ILE A N 1
ATOM 8510 C CA . ILE A 1 1049 ? -9.059 -13.254 -15.619 1.00 91.94 1049 ILE A CA 1
ATOM 8511 C C . ILE A 1 1049 ? -8.269 -12.056 -15.086 1.00 91.94 1049 ILE A C 1
ATOM 8513 O O . ILE A 1 1049 ? -8.562 -10.925 -15.452 1.00 91.94 1049 ILE A O 1
ATOM 8517 N N . PHE A 1 1050 ? -7.279 -12.304 -14.225 1.00 92.50 1050 PHE A N 1
ATOM 8518 C CA . PHE A 1 1050 ? -6.371 -11.287 -13.712 1.00 92.50 1050 PHE A CA 1
ATOM 8519 C C . PHE A 1 1050 ? -4.986 -11.890 -13.458 1.00 92.50 1050 PHE A C 1
ATOM 8521 O O . PHE A 1 1050 ? -4.883 -13.018 -12.973 1.00 92.50 1050 PHE A O 1
ATOM 8528 N N . ASP A 1 1051 ? -3.934 -11.136 -13.757 1.00 91.38 1051 ASP A N 1
ATOM 8529 C CA . ASP A 1 1051 ? -2.535 -11.480 -13.479 1.00 91.38 1051 ASP A CA 1
ATOM 8530 C C . ASP A 1 1051 ? -1.821 -10.200 -13.039 1.00 91.38 1051 ASP A C 1
ATOM 8532 O O . ASP A 1 1051 ? -1.946 -9.187 -13.710 1.00 91.38 1051 ASP A O 1
ATOM 8536 N N . SER A 1 1052 ? -1.075 -10.193 -11.945 1.00 88.75 1052 SER A N 1
ATOM 8537 C CA . SER A 1 1052 ? -0.140 -9.096 -11.642 1.00 88.75 1052 SER A CA 1
ATOM 8538 C C . SER A 1 1052 ? 1.267 -9.584 -11.323 1.00 88.75 1052 SER A C 1
ATOM 8540 O O . SER A 1 1052 ? 2.101 -8.837 -10.821 1.00 88.75 1052 SER A O 1
ATOM 8542 N N . GLY A 1 1053 ? 1.532 -10.876 -11.530 1.00 84.12 1053 GLY A N 1
ATOM 8543 C CA . GLY A 1 1053 ? 2.705 -11.559 -10.988 1.00 84.12 1053 GLY A CA 1
ATOM 8544 C C . GLY A 1 1053 ? 2.642 -11.800 -9.475 1.00 84.12 1053 GLY A C 1
ATOM 8545 O O . GLY A 1 1053 ? 3.059 -12.867 -9.014 1.00 84.12 1053 GLY A O 1
ATOM 8546 N N . GLU A 1 1054 ? 2.086 -10.850 -8.714 1.00 88.81 1054 GLU A N 1
ATOM 8547 C CA . GLU A 1 1054 ? 1.779 -11.003 -7.291 1.00 88.81 1054 GLU A CA 1
ATOM 8548 C C . GLU A 1 1054 ? 0.478 -11.784 -7.071 1.00 88.81 1054 GLU A C 1
ATOM 8550 O O . GLU A 1 1054 ? 0.490 -12.796 -6.374 1.00 88.81 1054 GLU A O 1
ATOM 8555 N N . ILE A 1 1055 ? -0.622 -11.340 -7.687 1.00 93.31 1055 ILE A N 1
ATOM 8556 C CA . ILE A 1 1055 ? -1.958 -11.930 -7.546 1.00 93.31 1055 ILE A CA 1
ATOM 8557 C C . ILE A 1 1055 ? -2.422 -12.475 -8.894 1.00 93.31 1055 ILE A C 1
ATOM 8559 O O . ILE A 1 1055 ? -2.344 -11.777 -9.906 1.00 93.31 1055 ILE A O 1
ATOM 8563 N N . ASN A 1 1056 ? -2.963 -13.694 -8.906 1.00 93.50 1056 ASN A N 1
ATOM 8564 C CA . ASN A 1 1056 ? -3.712 -14.207 -10.055 1.00 93.50 1056 ASN A CA 1
ATOM 8565 C C . ASN A 1 1056 ? -5.153 -14.501 -9.652 1.00 93.50 1056 ASN A C 1
ATOM 8567 O O . ASN A 1 1056 ? -5.407 -15.025 -8.568 1.00 93.50 1056 ASN A O 1
ATOM 8571 N N . LEU A 1 1057 ? -6.088 -14.213 -10.553 1.00 95.81 1057 LEU A N 1
ATOM 8572 C CA . LEU A 1 1057 ? -7.494 -14.567 -10.389 1.00 95.81 1057 LEU A CA 1
ATOM 8573 C C . LEU A 1 1057 ? -7.930 -15.467 -11.528 1.00 95.81 1057 LEU A C 1
ATOM 8575 O O . LEU A 1 1057 ? -7.640 -15.192 -12.696 1.00 95.81 1057 LEU A O 1
ATOM 8579 N N . TYR A 1 1058 ? -8.700 -16.492 -11.188 1.00 96.00 1058 TYR A N 1
ATOM 8580 C CA . TYR A 1 1058 ? -9.303 -17.393 -12.156 1.00 96.00 1058 TYR A CA 1
ATOM 8581 C C . TYR A 1 1058 ? -10.816 -17.406 -12.000 1.00 96.00 1058 TYR A C 1
ATOM 8583 O O . TYR A 1 1058 ? -11.319 -17.440 -10.879 1.00 96.00 1058 TYR A O 1
ATOM 8591 N N . LYS A 1 1059 ? -11.538 -17.414 -13.122 1.00 96.25 1059 LYS A N 1
ATOM 8592 C CA . LYS A 1 1059 ? -12.986 -17.621 -13.178 1.00 96.25 1059 LYS A CA 1
ATOM 8593 C C . LYS A 1 1059 ? -13.285 -19.081 -13.488 1.00 96.25 1059 LYS A C 1
ATOM 8595 O O . LYS A 1 1059 ? -12.825 -19.599 -14.504 1.00 96.25 1059 LYS A O 1
ATOM 8600 N N . TYR A 1 1060 ? -14.100 -19.710 -12.654 1.00 96.50 1060 TYR A N 1
ATOM 8601 C CA . TYR A 1 1060 ? -14.671 -21.021 -12.938 1.00 96.50 1060 TYR A CA 1
ATOM 8602 C C . TYR A 1 1060 ? -15.839 -20.882 -13.923 1.00 96.50 1060 TYR A C 1
ATOM 8604 O O . TYR A 1 1060 ? -16.763 -20.102 -13.679 1.00 96.50 1060 TYR A O 1
ATOM 8612 N N . SER A 1 1061 ? -15.766 -21.598 -15.051 1.00 90.62 1061 SER A N 1
ATOM 8613 C CA . SER A 1 1061 ? -16.700 -21.430 -16.183 1.00 90.62 1061 SER A CA 1
ATOM 8614 C C . SER A 1 1061 ? -17.228 -22.744 -16.779 1.00 90.62 1061 SER A C 1
ATOM 8616 O O . SER A 1 1061 ? -17.729 -22.743 -17.901 1.00 90.62 1061 SER A O 1
ATOM 8618 N N . CYS A 1 1062 ? -17.116 -23.867 -16.066 1.00 83.75 1062 CYS A N 1
ATOM 8619 C CA . CYS A 1 1062 ? -17.763 -25.118 -16.485 1.00 83.75 1062 CYS A CA 1
ATOM 8620 C C . CYS A 1 1062 ? -19.297 -24.928 -16.446 1.00 83.75 1062 CYS A C 1
ATOM 8622 O O . CYS A 1 1062 ? -19.813 -24.373 -15.472 1.00 83.75 1062 CYS A O 1
ATOM 8624 N N . MET A 1 1063 ? -19.991 -25.342 -17.517 1.00 56.44 1063 MET A N 1
ATOM 8625 C CA . MET A 1 1063 ? -21.460 -25.290 -17.632 1.00 56.44 1063 MET A CA 1
ATOM 8626 C C . MET A 1 1063 ? -22.149 -26.344 -16.775 1.00 56.44 1063 MET A C 1
ATOM 8628 O O . MET A 1 1063 ? -21.644 -27.490 -16.754 1.00 56.44 1063 MET A O 1
#

Radius of gyration: 34.98 Å; chains: 1; bounding box: 86×91×98 Å

Foldseek 3Di:
DVVVVVVVVVCVVVVVVPPPPPPPDPLDAAAEEAEEAEQEADDDPADPVDHSCPQVVLLVVLCVVLVFQYEYAYELRLLVDPVSLVVLLVCVVVPVSYAYHHEQFADPVLCVQLVHDQDDDDDSLQPLHGALLVDFLVSSVSSVVSSQVSNCVSNVAGGQEYEYQDDFLSSLLCCCPVRVRLEYEHAAAACQESQEGPEFADAQFKAFAFSFGRRAHDAWDVRGRNHIYGHPAHAQLPQCQAHYLSRLNTLEQVSVVVVVDALQSNLVSSCQQQVDPAFSYGYGYHYYYSSDDCVVRVVRSSSNSVSCSVCCVVRVYDRDYRNVVSVVCCVPPVTFIAKDKTWDAPPVPPDGWIWIWTDGNFWIWIWTAGDQWIKTAWIAGGDSQAGWQSSRFGDPGSHHFTYGDTLHHCNFPPPRIWTDPDHQVQWDWDYDRSKIWTDDPQWIWIDDNFKTKTFQDDDTPRDDPQWDWDDDPGMIMTGGHHDFFQQFDPVVLVVLQVVLVVLLVVLLVVVVVCNVLSVLLLVLLVLLLLQQQQASHQHNFGGFHFDCCLFPVQLLLLLLLLCLVPVPAQADQFAGPDGFALAQNLVSSVLSVCCNVPVGDSSSSLSPNVSSNLSSLQLSLLLLLCVLQVHDSLLSSQLSLLQQFFAFLQLVLCVVVVHDSFAQRCLLPDHGRSCLSVQVLNSVLLSLLSNLLSLCSVPQPDQDPVSLLVSLLSLLSNCSSPVLSNVLLLVLCVVLVVVSSSVSNVVSNCVSNVSRHDDDDDQKDFDAQPSLLVSCVDPSHSHPPVLNVVLVVCVVVVVVVVNVVSSVVSLCCSCCRGCVLLVLLVCCLPPNDDDGPSRSSLSSLLVCLSVQLRTIAGPQHRSSSNSSNSSNSSSSSSSSSVSVCVVCVVPPDPVVSVVVSVVSSVVRHRHVRSSSVSSVDPFHLAHAGSQNSVVLVVLLPDDAFEEEEAAQDQPQQPPTDPSHYSSNRHFHSNSSSRSVHRYNHTDVSVCVSSVHDCVVVNVVSVCQQVDQDLVVNLVSCVVSRGFKYKDALRTDHPYDCVSNQWDWPDDSVGMTMTTRDDD

Sequence (1063 aa):
MFKRLLLFLFFILHSSFFILASPAHAIERPHFISFTNPVRGIEEGESPDQGPLDLPQYQYQLASENKFPVDWLLRYDAVNNATISAYFKTISATDSSQTVGAFFEITPKLALAAQVKYPDGEYMSQANRIFLSGYNQPDRLRLIDTYMALFFDSFGYYPKVVGAWHLDAYSLAYLSDHYSVLSAVICDEQYSTDRYRLWGGYLGSPYYPSKSNFLIPATGRDDRLNIVLTKWAQRDPFNFYGRGSESNYSTQVNDYIAQGQDTNFFSSLLSIYSNGDFNEFTQTNIGLENGYSLPQYRNEIKASYAALRASEGKNNLRFISSVDFAKWMQTHYSFTNPAYFFKTTDITGKQNGTVYWYQNPFYRLGIRSDDGKTEILDFRIYNHNEGEEYYLTKNISRSLYSEVFPLIDSVKYPGAYISLGIDLSKANISFDHWQVIFTEGNKSFRLEPTQIIFDNFSTPNLVSDQFKQTKSVDQTTWQMKPHLPFSGSRLGLGFGILLVISIAALLVVRSQKNKFITILGFLLGSISLVTVFRSGVVYIYGLGLWGPNGHDAIFHLSLGEHFRQTLFSLNHPQLNGQLLKNYHFGLDWLTALVSRLSGYPLLDLYFRLLPMLIVVLLVYFLIKLCQLWRFSGFETSLSLALIFLSGSAGFIANLILKRGLFGGESIFWANQSVSLLLNPPFALSVLGIVVFLVYLESHPHRLSFKALIFLSLLGGSLVQIKIYAFLLLVIALFIRRKFKLFLAVSIVGLIFIFPSLGVRSTPFIFNPLWFPRSLFASYDRFYWQELAQAWQVYEDNGVFSKLVLVNLLAVFVFYAGNLYVRLIGLGKVLFGRDFSLSQNLARFIILLGLIVPILLTQKVNPWNTIQFMYYSLFFLSIFTAKQIGEWSHKVKNKFILFIIFLLVTLLSFPTTIGTLSDYLTSQSASRISLTELHALDFLRNSEAGVIVSPLTYSRFVPNSPDPKPLYAYASTAYISAFSGHPEYLSDTINLDITSFSYQDRVKDVIRLYLTRDSSWVSNFLAENKIKYVYETPFDRLMIRPEDACLTKIFDSGEINLYKYSCM